Protein AF-A0A964PF13-F1 (afdb_monomer)

Solvent-accessible surface area (backbone atoms only — not comparable to full-atom values): 52131 Å² total; per-residue (Å²): 144,85,89,87,74,85,78,85,78,74,75,95,74,66,66,88,82,36,68,76,56,59,62,59,64,64,65,59,76,75,59,97,64,99,66,56,75,63,58,52,50,51,52,51,48,25,51,46,29,64,72,60,42,48,59,51,40,58,75,51,40,36,91,47,19,14,83,91,44,39,54,94,80,40,48,61,66,73,58,81,46,57,79,60,51,77,70,49,43,63,55,45,53,34,46,73,42,63,58,47,51,48,82,97,48,72,70,76,53,74,69,59,46,49,52,51,46,54,52,53,49,49,38,32,58,68,52,57,57,95,87,32,77,52,37,46,66,61,66,61,20,45,56,38,51,65,32,44,41,41,30,50,43,66,69,41,45,50,58,81,74,73,83,67,54,76,65,41,72,46,60,43,100,85,49,37,37,56,78,65,73,87,56,72,75,92,76,82,71,51,71,64,44,49,74,49,44,69,88,67,61,44,77,94,48,39,57,57,27,23,92,69,32,72,84,57,76,68,50,57,56,31,40,50,51,30,41,50,52,50,54,54,45,59,62,57,61,62,76,64,80,77,67,90,57,47,44,56,50,58,58,52,49,50,43,66,73,73,41,85,67,58,98,86,51,53,68,66,56,54,48,28,52,48,47,21,55,52,44,15,62,53,46,49,37,91,51,50,72,73,61,20,46,61,38,39,48,43,28,54,57,31,44,72,71,71,46,54,71,71,63,14,53,47,55,30,54,42,53,48,61,61,27,63,59,43,43,31,59,70,76,81,71,90,60,72,84,42,66,64,44,72,57,52,37,38,56,47,36,37,48,52,19,40,41,42,34,25,25,69,54,50,74,68,53,46,54,35,20,77,68,66,41,55,80,40,67,68,56,34,53,53,50,52,54,54,48,62,59,36,58,49,19,44,57,10,45,46,54,51,41,47,43,35,60,72,48,56,80,47,33,87,79,13,50,62,38,61,87,85,42,46,68,46,64,78,60,48,41,68,60,49,32,49,50,29,51,53,52,45,51,48,47,33,57,67,69,47,32,45,56,64,36,49,56,65,23,53,40,48,50,38,32,39,67,54,28,62,57,65,66,51,81,94,56,93,65,66,92,63,99,54,98,74,63,70,40,27,76,43,74,49,95,48,68,70,37,33,19,54,79,51,34,35,52,51,36,17,41,27,22,37,37,88,37,65,34,35,61,47,37,10,41,44,46,29,41,57,47,44,54,33,54,72,79,82,79,67,99,78,73,70,86,84,78,72,79,78,74,89,91,66,87,83,72,52,72,70,58,51,50,56,66,61,41,73,41,81,87,44,36,68,56,44,53,68,19,39,30,61,9,28,17,49,61,45,33,44,32,78,35,30,76,47,67,54,56,97,88,38,78,67,77,23,64,24,52,44,92,88,66,55,72,40,59,25,49,41,43,46,39,56,56,49,59,77,42,45,65,46,30,45,38,24,52,48,51,53,50,44,26,58,55,68,21,40,85,81,55,66,57,43,49,53,56,45,52,53,42,38,50,56,18,55,78,58,66,36,23,39,58,48,49,55,51,42,47,63,69,26,64,48,62,47,26,30,19,47,58,78,66,80,70,71,83,67,91,62,71,93,72,56,62,60,56,51,42,46,51,53,41,42,73,65,71,21,49,72,40,56,40,80,88,46,97,72,42,52,46,31,33,40,38,48,54,31,80,80,41,41,40,83,75,49,60,63,55,55,73,41,77,57,30,28,32,43,36,34,37,53,15,58,31,32,38,74,27,31,61,48,55,33,62,38,55,50,29,29,34,43,34,44,27,41,34,57,56,46,63,74,20,46,53,35,52,54,60,30,50,60,26,28,34,44,34,50,27,59,41,91,46,51,38,77,48,44,60,41,52,63,69,34,61,51,27,27,34,43,35,39,32,51,20,70,32,40,37,74,23,29,53,42,58,29,69,42,53,51,25,30,32,43,31,44,24,48,19,64,33,31,42,70,14,48,55,38,41,58,66,30,62,49,29,27,34,43,36,37,27,52,17,59,35,34,36,76,25,32,58,42,57,33,68,34,81,44,30,26,34,42,36,37,27,53,17,65,33,32,36,71,18,54,51,43,42,64,67,34,74,51,32,25,32,42,35,38,28,46,18,62,31,32,52,73,24,44,67,46,53,49,69,45,79,49,38,41,35,38,35,42,30,74,33,62,53,46,73,67,50,53,54,52,36,42,72,63,37,74,77,31,52,69,45,101

Sequence (974 aa):
MINFLPPFETPHAMIRTVAGFLSIFAAILTCKGHLSAQEKNDTALVTEYQRAIRPLQAKYCFSCHGATKPKGGIDLASLKGSEKPHAWKEVWERLRNRQMPPAGKPQPSAAEREQMLAWIELVFAAETLNGHADPGPLRPRRLNAREYTNTVRDLFVTGAKPSVRKTSFEPLKDGRISLYRMFPPPEQPTQFVTRFLPQDTSDGGFDTLAENLTIPPFFVEKHLRASKVLLDEMYTVNASRSSSFQWTLYAGLLRLEKGPAPKNKTQRQLVAEFLRDFASRAFRRPVTAEEAEKYAKLFDQAQAKKEDFESSIRLPLQAILVSPSFTILWSDQEQKKMLVRSLNDHELAARLSYFLWSTLPDQELVRFADKGQLRDEKVFDAQVRRMMADWRSRDGLLVGFLVQWLQLDRLDRAQPDADKYPAYFQNNLGDQMTQELLLFADAIMVEDRSILEIIDADWGFLSYPLAEHYGVKDFPGKKTGNDQPPWYRVKYADKRRGGVLTMGKVLIGTSQPLRTSPVHRGKWVLETILGTPPPPPPPEVDNVLKEEPDGKKKLTVPQLMARHRDNPSCVACHQLIDPLGLAFESFDPTGKWREKDQDQPIDTRGELIDGTKFNGVAELKAVLMTRKDEFTRSFVEKMLTYALGRKLDYYDVATVNRITQAVKDDGYKFSRVVIEVAWSYPFRNCRANEMAEKPENLQMGEDDTEVARIIEGYGGKVVRNDKAKDRPTIVVDISVKGITDAKLKPLVRLKHLNTLFLNGTGITDLGMKEIAKVQSLKTLNLNSTKITEIGLRELRALEGLEDLSFSGMKLADDGLREFVPLKNLKRLVLDGSELSDKGMREVGRLQNLHSLDIRETEVTDIGLRELAGLRNIEALYLDGSRITDEGLKTLAKLPTLKILHLAGTNVTDRGVKDLTGLKKLNTLDLYRTNVTDGALKELARMKSLQTLDLGETKTTKDGVLELRKTLPNCRITP

Secondary structure (DSSP, 8-state):
-----------TT-TTTSTTTHHHHHHHTT------HHHHHHHHHHHHIIIIIHHHHHHHTHHHHETTEEGGG--TTS--SSS-HHHHHHHHHHHHTT-SSPTTSPPPPHHHHHHHHHHHHHHHHH-EETTEE---B---EEPPHHHHHHHHHHHH-BPPPP---GGGGSBPTTSBB----SS----SSSHHHHHHSPPPP-TTS-TT-TTT----HHHHHHHHHHHHHHHHHHHHHHTT---S-B-HHHHHHHHHHHSPPPTT--HHHHHHHHHHHHHHHHHTSPPPHHHHHHHHHHHHHHHHTT--HHHHHHHHHHHHHTSHHHHEE---STTTT-SEEEPPHHHHHHHHHHHHHSSPPPHHHHHHHHTT-TTSHHHHHHHHHHHHHSTTHIIIIIIIIIHHHTTGGGGGGTPPPTTT-HHHHHTTHHHHHHHHHHHHHHHHHHTT-BTTHHHH-SEEEE-HHHHHHHT-SS------SSSS---EEEE-SSTTS-SGGGSHHHHHHTSBTTB--HHHHHHHIIIIISS-PPPPPPTT-----PPPPSSS-PPPHHHHHHHHTTSHHHHHHHHHHHHHHHTTTTB-TTS-B-SEETTEEPP-EEE-TT--EEEHHHHHHHHHHHTHHHHHHHHHHHHHHHHHTS---GGGHHHHHHHHHHHHHTTTBHHHHHHHHHTSHHHHEEEPPS-S-------TTSHHHHHHHHHHHTT-EEEE-TTSTT--EEEEE---TT--GGGGGGGGG-TT--EEE-TT----HHHHHHHTT-TT-SEEE-TT----HHHHGGGGG-TT--EEE--SS---GGGGGGGTT-TT--EEE-TT----HHHHHHHTT-TT-SEEE-TT----HHHHHHGGG-TT--EEE-TTS---HHHHHHHTT-TT--EEE-TTS---HHHHHHGGG-TT--EEE-TT-S-BHHHHHHHTT-TT-SEEE-TTSB--HHHHHHHHHH-TTSEEE-

Nearest PDB structures (foldseek):
  4mn8-assembly1_A  TM=5.384E-01  e=1.752E-07  Arabidopsis thaliana
  5gr8-assembly1_A  TM=5.213E-01  e=3.449E-07  Arabidopsis thaliana
  5gr9-assembly1_B  TM=6.218E-01  e=2.879E-05  Arabidopsis thaliana
  6s6q-assembly2_B  TM=5.125E-01  e=5.178E-07  Arabidopsis thaliana
  4z64-assembly2_A  TM=3.351E-01  e=8.507E-06  Arabidopsis thaliana

Structure (mmCIF, N/CA/C/O backbone):
data_AF-A0A964PF13-F1
#
_entry.id   AF-A0A964PF13-F1
#
loop_
_atom_site.group_PDB
_atom_site.id
_atom_site.type_symbol
_atom_site.label_atom_id
_atom_site.label_alt_id
_atom_site.label_comp_id
_atom_site.label_asym_id
_atom_site.label_entity_id
_atom_site.label_seq_id
_atom_site.pdbx_PDB_ins_code
_atom_site.Cartn_x
_atom_site.Cartn_y
_atom_site.Cartn_z
_atom_site.occupancy
_atom_site.B_iso_or_equiv
_atom_site.auth_seq_id
_atom_site.auth_comp_id
_atom_site.auth_asym_id
_atom_site.auth_atom_id
_atom_site.pdbx_PDB_model_num
ATOM 1 N N . MET A 1 1 ? -28.934 -39.692 5.222 1.00 28.14 1 MET A N 1
ATOM 2 C CA . MET A 1 1 ? -29.699 -38.427 5.288 1.00 28.14 1 MET A CA 1
ATOM 3 C C . MET A 1 1 ? -28.798 -37.320 5.852 1.00 28.14 1 MET A C 1
ATOM 5 O O . MET A 1 1 ? -28.984 -36.902 6.978 1.00 28.14 1 MET A O 1
ATOM 9 N N . ILE A 1 2 ? -27.782 -36.883 5.097 1.00 23.80 2 ILE A N 1
ATOM 10 C CA . ILE A 1 2 ? -27.040 -35.627 5.322 1.00 23.80 2 ILE A CA 1
ATOM 11 C C . ILE A 1 2 ? -26.644 -35.147 3.917 1.00 23.80 2 ILE A C 1
ATOM 13 O O . ILE A 1 2 ? -25.681 -35.638 3.341 1.00 23.80 2 ILE A O 1
ATOM 17 N N . ASN A 1 3 ? -27.471 -34.274 3.342 1.00 25.88 3 ASN A N 1
ATOM 18 C CA . ASN A 1 3 ? -27.243 -33.552 2.089 1.00 25.88 3 ASN A CA 1
ATOM 19 C C . ASN A 1 3 ? -27.101 -32.079 2.473 1.00 25.88 3 ASN A C 1
ATOM 21 O O . ASN A 1 3 ? -28.125 -31.470 2.740 1.00 25.88 3 ASN A O 1
ATOM 25 N N . PHE A 1 4 ? -25.885 -31.532 2.531 1.00 25.19 4 PHE A N 1
ATOM 26 C CA . PHE A 1 4 ? -25.619 -30.085 2.452 1.00 25.19 4 PHE A CA 1
ATOM 27 C C . PHE A 1 4 ? -24.135 -29.861 2.114 1.00 25.19 4 PHE A C 1
ATOM 29 O O . PHE A 1 4 ? -23.319 -29.487 2.948 1.00 25.19 4 PHE A O 1
ATOM 36 N N . LEU A 1 5 ? -23.794 -30.110 0.854 1.00 24.67 5 LEU A N 1
ATOM 37 C CA . LEU A 1 5 ? -22.730 -29.403 0.146 1.00 24.67 5 LEU A CA 1
ATOM 38 C C . LEU A 1 5 ? -23.426 -28.793 -1.076 1.00 24.67 5 LEU A C 1
ATOM 40 O O . LEU A 1 5 ? -24.026 -29.560 -1.833 1.00 24.67 5 LEU A O 1
ATOM 44 N N . PRO A 1 6 ? -23.437 -27.465 -1.281 1.00 22.08 6 PRO A N 1
ATOM 45 C CA . PRO A 1 6 ? -23.842 -26.953 -2.577 1.00 22.08 6 PRO A CA 1
ATOM 46 C C . PRO A 1 6 ? -22.807 -27.431 -3.609 1.00 22.08 6 PRO A C 1
ATOM 48 O O . PRO A 1 6 ? -21.609 -27.456 -3.305 1.00 22.08 6 PRO A O 1
ATOM 51 N N . PRO A 1 7 ? -23.246 -27.871 -4.797 1.00 28.28 7 PRO A N 1
ATOM 52 C CA . PRO A 1 7 ? -22.346 -28.371 -5.819 1.00 28.28 7 PRO A CA 1
ATOM 53 C C . PRO A 1 7 ? -21.431 -27.232 -6.267 1.00 28.28 7 PRO A C 1
ATOM 55 O O . PRO A 1 7 ? -21.885 -26.128 -6.566 1.00 28.28 7 PRO A O 1
ATOM 58 N N . PHE A 1 8 ? -20.131 -27.506 -6.337 1.00 28.94 8 PHE A N 1
ATOM 59 C CA . PHE A 1 8 ? -19.235 -26.739 -7.190 1.00 28.94 8 PHE A CA 1
ATOM 60 C C . PHE A 1 8 ? -19.679 -26.983 -8.638 1.00 28.94 8 PHE A C 1
ATOM 62 O O . PHE A 1 8 ? -19.207 -27.912 -9.290 1.00 28.94 8 PHE A O 1
ATOM 69 N N . GLU A 1 9 ? -20.641 -26.203 -9.130 1.00 26.62 9 GLU A N 1
ATOM 70 C CA . GLU A 1 9 ? -20.978 -26.190 -10.548 1.00 26.62 9 GLU A CA 1
ATOM 71 C C . GLU A 1 9 ? -19.812 -25.558 -11.309 1.00 26.62 9 GLU A C 1
ATOM 73 O O . GLU A 1 9 ? -19.572 -24.354 -11.269 1.00 26.62 9 GLU A O 1
ATOM 78 N N . THR A 1 10 ? -19.043 -26.408 -11.979 1.00 27.48 10 THR A N 1
ATOM 79 C CA . THR A 1 10 ? -18.067 -26.019 -12.992 1.00 27.48 10 THR A CA 1
ATOM 80 C C . THR A 1 10 ? -18.799 -25.491 -14.233 1.00 27.48 10 THR A C 1
ATOM 82 O O . THR A 1 10 ? -19.527 -26.270 -14.864 1.00 27.48 10 THR A O 1
ATOM 85 N N . PRO A 1 11 ? -18.580 -24.239 -14.677 1.00 28.41 11 PRO A N 1
ATOM 86 C CA . PRO A 1 11 ? -18.977 -23.834 -16.017 1.00 28.41 11 PRO A CA 1
ATOM 87 C C . PRO A 1 11 ? -18.146 -24.605 -17.050 1.00 28.41 11 PRO A C 1
ATOM 89 O O . PRO A 1 11 ? -16.927 -24.759 -16.932 1.00 28.41 11 PRO A O 1
ATOM 92 N N . HIS A 1 12 ? -18.836 -25.138 -18.051 1.00 31.69 12 HIS A N 1
ATOM 93 C CA . HIS A 1 12 ? -18.294 -25.956 -19.129 1.00 31.69 12 HIS A CA 1
ATOM 94 C C . HIS A 1 12 ? -17.328 -25.163 -20.029 1.00 31.69 12 HIS A C 1
ATOM 96 O O . HIS A 1 12 ? -17.724 -24.668 -21.076 1.00 31.69 12 HIS A O 1
ATOM 102 N N . ALA A 1 13 ? -16.050 -25.070 -19.657 1.00 26.56 13 ALA A N 1
ATOM 103 C CA . ALA A 1 13 ? -14.977 -24.676 -20.584 1.00 26.56 13 ALA A CA 1
ATOM 104 C C . ALA A 1 13 ? -13.575 -25.183 -20.192 1.00 26.56 13 ALA A C 1
ATOM 106 O O . ALA A 1 13 ? -12.595 -24.860 -20.856 1.00 26.56 13 ALA A O 1
ATOM 107 N N . MET A 1 14 ? -13.452 -26.038 -19.169 1.00 29.12 14 MET A N 1
ATOM 108 C CA . MET A 1 14 ? -12.168 -26.626 -18.756 1.00 29.12 14 MET A CA 1
ATOM 109 C C . MET A 1 14 ? -11.840 -27.949 -19.486 1.00 29.12 14 MET A C 1
ATOM 111 O O . MET A 1 14 ? -11.075 -28.761 -18.988 1.00 29.12 14 MET A O 1
ATOM 115 N N . ILE A 1 15 ? -12.423 -28.231 -20.658 1.00 28.56 15 ILE A N 1
ATOM 116 C CA . ILE A 1 15 ? -12.365 -29.587 -21.251 1.00 28.56 15 ILE A CA 1
ATOM 117 C C . ILE A 1 15 ? -11.112 -29.852 -22.109 1.00 28.56 15 ILE A C 1
ATOM 119 O O . ILE A 1 15 ? -10.777 -31.010 -22.342 1.00 28.56 15 ILE A O 1
ATOM 123 N N . ARG A 1 16 ? -10.329 -28.845 -22.525 1.00 27.83 16 ARG A N 1
ATOM 124 C CA . ARG A 1 16 ? -9.157 -29.107 -23.394 1.00 27.83 16 ARG A CA 1
ATOM 125 C C . ARG A 1 16 ? -7.818 -29.338 -22.688 1.00 27.83 16 ARG A C 1
ATOM 127 O O . ARG A 1 16 ? -6.946 -29.944 -23.299 1.00 27.83 16 ARG A O 1
ATOM 134 N N . THR A 1 17 ? -7.689 -29.004 -21.404 1.00 35.94 17 THR A N 1
ATOM 135 C CA . THR A 1 17 ? -6.463 -29.278 -20.618 1.00 35.94 17 THR A CA 1
ATOM 136 C C . THR A 1 17 ? -6.682 -30.334 -19.521 1.00 35.94 17 THR A C 1
ATOM 138 O O . THR A 1 17 ? -5.724 -30.871 -18.977 1.00 35.94 17 THR A O 1
ATOM 141 N N . VAL A 1 18 ? -7.941 -30.708 -19.244 1.00 35.66 18 VAL A N 1
ATOM 142 C CA . VAL A 1 18 ? -8.339 -31.652 -18.173 1.00 35.66 18 VAL A CA 1
ATOM 143 C C . VAL A 1 18 ? -8.569 -33.084 -18.681 1.00 35.66 18 VAL A C 1
ATOM 145 O O . VAL A 1 18 ? -8.707 -34.006 -17.882 1.00 35.66 18 VAL A O 1
ATOM 148 N N . ALA A 1 19 ? -8.526 -33.334 -19.995 1.00 28.89 19 ALA A N 1
ATOM 149 C CA . ALA A 1 19 ? -8.723 -34.683 -20.544 1.00 28.89 19 ALA A CA 1
ATOM 150 C C . ALA A 1 19 ? -7.689 -35.712 -20.024 1.00 28.89 19 ALA A C 1
ATOM 152 O O . ALA A 1 19 ? -8.003 -36.893 -19.905 1.00 28.89 19 ALA A O 1
ATOM 153 N N . GLY A 1 20 ? -6.486 -35.267 -19.637 1.00 33.03 20 GLY A N 1
ATOM 154 C CA . GLY A 1 20 ? -5.501 -36.104 -18.937 1.00 33.03 20 GLY A CA 1
ATOM 155 C C . GLY A 1 20 ? -5.734 -36.247 -17.424 1.00 33.03 20 GLY A C 1
ATOM 156 O O . GLY A 1 20 ? -5.275 -37.218 -16.828 1.00 33.03 20 GLY A O 1
ATOM 157 N N . PHE A 1 21 ? -6.462 -35.313 -16.805 1.00 41.69 21 PHE A N 1
ATOM 158 C CA . PHE A 1 21 ? -6.682 -35.229 -15.355 1.00 41.69 21 PHE A CA 1
ATOM 159 C C . PHE A 1 21 ? -7.930 -35.999 -14.877 1.00 41.69 21 PHE A C 1
ATOM 161 O O . PHE A 1 21 ? -7.920 -36.555 -13.780 1.00 41.69 21 PHE A O 1
ATOM 168 N N . LEU A 1 22 ? -8.977 -36.118 -15.704 1.00 34.62 22 LEU A N 1
ATOM 169 C CA . LEU A 1 22 ? -10.191 -36.893 -15.379 1.00 34.62 22 LEU A CA 1
ATOM 170 C C . LEU A 1 22 ? -9.946 -38.414 -15.301 1.00 34.62 22 LEU A C 1
ATOM 172 O O . LEU A 1 22 ? -10.597 -39.109 -14.521 1.00 34.62 22 LEU A O 1
ATOM 176 N N . SER A 1 23 ? -8.967 -38.932 -16.045 1.00 35.53 23 SER A N 1
ATOM 177 C CA . SER A 1 23 ? -8.662 -40.370 -16.105 1.00 35.53 23 SER A CA 1
ATOM 178 C C . SER A 1 23 ? -8.006 -40.914 -14.827 1.00 35.53 23 SER A C 1
ATOM 180 O O . SER A 1 23 ? -8.156 -42.092 -14.513 1.00 35.53 23 SER A O 1
ATOM 182 N N . ILE A 1 24 ? -7.317 -40.063 -14.056 1.00 41.97 24 ILE A N 1
ATOM 183 C CA . ILE A 1 24 ? -6.672 -40.447 -12.786 1.00 41.97 24 ILE A CA 1
ATOM 184 C C . ILE A 1 24 ? -7.699 -40.473 -11.641 1.00 41.97 24 ILE A C 1
ATOM 186 O O . ILE A 1 24 ? -7.653 -41.363 -10.792 1.00 41.97 24 ILE A O 1
ATOM 190 N N . PHE A 1 25 ? -8.687 -39.570 -11.659 1.00 38.72 25 PHE A N 1
ATOM 191 C CA . PHE A 1 25 ? -9.771 -39.545 -10.668 1.00 38.72 25 PHE A CA 1
ATOM 192 C C . PHE A 1 25 ? -10.680 -40.784 -10.745 1.00 38.72 25 PHE A C 1
ATOM 194 O O . PHE A 1 25 ? -11.129 -41.274 -9.709 1.00 38.72 25 PHE A O 1
ATOM 201 N N . ALA A 1 26 ? -10.905 -41.339 -11.941 1.00 37.75 26 ALA A N 1
ATOM 202 C CA . ALA A 1 26 ? -11.720 -42.544 -12.121 1.00 37.75 26 ALA A CA 1
ATOM 203 C C . ALA A 1 26 ? -11.035 -43.836 -11.621 1.00 37.75 26 ALA A C 1
ATOM 205 O O . ALA A 1 26 ? -11.718 -44.751 -11.166 1.00 37.75 26 ALA A O 1
ATOM 206 N N . ALA A 1 27 ? -9.698 -43.911 -11.649 1.00 34.81 27 ALA A N 1
ATOM 207 C CA . ALA A 1 27 ? -8.949 -45.125 -11.302 1.00 34.81 27 ALA A CA 1
ATOM 208 C C . ALA A 1 27 ? -8.768 -45.354 -9.784 1.00 34.81 27 ALA A C 1
ATOM 210 O O . ALA A 1 27 ? -8.501 -46.474 -9.356 1.00 34.81 27 ALA A O 1
ATOM 211 N N . ILE A 1 28 ? -8.928 -44.319 -8.948 1.00 41.41 28 ILE A N 1
ATOM 212 C CA . ILE A 1 28 ? -8.723 -44.410 -7.485 1.00 41.41 28 ILE A CA 1
ATOM 213 C C . ILE A 1 28 ? -10.019 -44.799 -6.741 1.00 41.41 28 ILE A C 1
ATOM 215 O O . ILE A 1 28 ? -9.977 -45.272 -5.603 1.00 41.41 28 ILE A O 1
ATOM 219 N N . LEU A 1 29 ? -11.184 -44.700 -7.394 1.00 37.06 29 LEU A N 1
ATOM 220 C CA . LEU A 1 29 ? -12.484 -45.097 -6.831 1.00 37.06 29 LEU A CA 1
ATOM 221 C C . LEU A 1 29 ? -12.657 -46.618 -6.638 1.00 37.06 29 LEU A C 1
ATOM 223 O O . LEU A 1 29 ? -13.618 -47.037 -5.997 1.00 37.06 29 LEU A O 1
ATOM 227 N N . THR A 1 30 ? -11.724 -47.446 -7.119 1.00 38.91 30 THR A N 1
ATOM 228 C CA . THR A 1 30 ? -11.764 -48.914 -6.979 1.00 38.91 30 THR A CA 1
ATOM 229 C C . THR A 1 30 ? -10.929 -49.477 -5.820 1.00 38.91 30 THR A C 1
ATOM 231 O O . THR A 1 30 ? -10.969 -50.683 -5.577 1.00 38.91 30 THR A O 1
ATOM 234 N N . CYS A 1 31 ? -10.208 -48.646 -5.054 1.00 36.97 31 CYS A N 1
ATOM 235 C CA . CYS A 1 31 ? -9.424 -49.109 -3.902 1.00 36.97 31 CYS A CA 1
ATOM 236 C C . CYS A 1 31 ? -10.247 -49.100 -2.599 1.00 36.97 31 CYS A C 1
ATOM 238 O O . CYS A 1 31 ? -10.676 -48.054 -2.115 1.00 36.97 31 CYS A O 1
ATOM 240 N N . LYS A 1 32 ? -10.435 -50.290 -2.008 1.00 41.50 32 LYS A N 1
ATOM 241 C CA . LYS A 1 32 ? -11.171 -50.574 -0.757 1.00 41.50 32 LYS A CA 1
ATOM 242 C C . LYS A 1 32 ? -10.456 -50.069 0.519 1.00 41.50 32 LYS A C 1
ATOM 244 O O . LYS A 1 32 ? -10.208 -50.849 1.433 1.00 41.50 32 LYS A O 1
ATOM 249 N N . GLY A 1 33 ? -10.120 -48.780 0.596 1.00 41.28 33 GLY A N 1
ATOM 250 C CA . GLY A 1 33 ? -9.534 -48.147 1.788 1.00 41.28 33 GLY A CA 1
ATOM 251 C C . GLY A 1 33 ? -10.291 -46.885 2.217 1.00 41.28 33 GLY A C 1
ATOM 252 O O . GLY A 1 33 ? -10.567 -46.012 1.391 1.00 41.28 33 GLY A O 1
ATOM 253 N N . HIS A 1 34 ? -10.630 -46.776 3.506 1.00 42.84 34 HIS A N 1
ATOM 254 C CA . HIS A 1 34 ? -11.201 -45.568 4.118 1.00 42.84 34 HIS A CA 1
ATOM 255 C C . HIS A 1 34 ? -10.121 -44.489 4.298 1.00 42.84 34 HIS A C 1
ATOM 257 O O . HIS A 1 34 ? -9.601 -44.304 5.390 1.00 42.84 34 HIS A O 1
ATOM 263 N N . LEU A 1 35 ? -9.782 -43.789 3.216 1.00 42.06 35 LEU A N 1
ATOM 264 C CA . LEU A 1 35 ? -9.040 -42.525 3.269 1.00 42.06 35 LEU A CA 1
ATOM 265 C C . LEU A 1 35 ? -10.027 -41.355 3.219 1.00 42.06 35 LEU A C 1
ATOM 267 O O . LEU A 1 35 ? -11.008 -41.399 2.462 1.00 42.06 35 LEU A O 1
ATOM 271 N N . SER A 1 36 ? -9.759 -40.311 3.999 1.00 62.69 36 SER A N 1
ATOM 272 C CA . SER A 1 36 ? -10.462 -39.030 3.924 1.00 62.69 36 SER A CA 1
ATOM 273 C C . SER A 1 36 ? -10.273 -38.377 2.545 1.00 62.69 36 SER A C 1
ATOM 275 O O . SER A 1 36 ? -9.354 -38.706 1.792 1.00 62.69 36 SER A O 1
ATOM 277 N N . ALA A 1 37 ? -11.159 -37.445 2.178 1.00 62.22 37 ALA A N 1
ATOM 278 C CA . ALA A 1 37 ? -11.056 -36.732 0.900 1.00 62.22 37 ALA A CA 1
ATOM 279 C C . ALA A 1 37 ? -9.729 -35.957 0.766 1.00 62.22 37 ALA A C 1
ATOM 281 O O . ALA A 1 37 ? -9.160 -35.907 -0.322 1.00 62.22 37 ALA A O 1
ATOM 282 N N . GLN A 1 38 ? -9.212 -35.429 1.880 1.00 63.22 38 GLN A N 1
ATOM 283 C CA . GLN A 1 38 ? -7.931 -34.726 1.936 1.00 63.22 38 GLN A CA 1
ATOM 284 C C . GLN A 1 38 ? -6.757 -35.665 1.627 1.00 63.22 38 GLN A C 1
ATOM 286 O O . GLN A 1 38 ? -5.962 -35.382 0.737 1.00 63.22 38 GLN A O 1
ATOM 291 N N . GLU A 1 39 ? -6.703 -36.835 2.270 1.00 67.44 39 GLU A N 1
ATOM 292 C CA . GLU A 1 39 ? -5.625 -37.814 2.055 1.00 67.44 39 GLU A CA 1
ATOM 293 C C . GLU A 1 39 ? -5.598 -38.349 0.614 1.00 67.44 39 GLU A C 1
ATOM 295 O O . GLU A 1 39 ? -4.530 -38.611 0.053 1.00 67.44 39 GLU A O 1
ATOM 300 N N . LYS A 1 40 ? -6.770 -38.482 -0.022 1.00 69.88 40 LYS A N 1
ATOM 301 C CA . LYS A 1 40 ? -6.868 -38.847 -1.444 1.00 69.88 40 LYS A CA 1
ATOM 302 C C . LYS A 1 40 ? -6.319 -37.746 -2.355 1.00 69.88 40 LYS A C 1
ATOM 304 O O . LYS A 1 40 ? -5.600 -38.062 -3.304 1.00 69.88 40 LYS A O 1
ATOM 309 N N . ASN A 1 41 ? -6.623 -36.481 -2.059 1.00 71.75 41 ASN A N 1
ATOM 310 C CA . ASN A 1 41 ? -6.120 -35.334 -2.818 1.00 71.75 41 ASN A CA 1
ATOM 311 C C . ASN A 1 41 ? -4.597 -35.198 -2.693 1.00 71.75 41 ASN A C 1
ATOM 313 O O . ASN A 1 41 ? -3.915 -35.067 -3.709 1.00 71.75 41 ASN A O 1
ATOM 317 N N . ASP A 1 42 ? -4.054 -35.320 -1.481 1.00 75.38 42 ASP A N 1
ATOM 318 C CA . ASP A 1 42 ? -2.608 -35.260 -1.245 1.00 75.38 42 ASP A CA 1
ATOM 319 C C . ASP A 1 42 ? -1.867 -36.383 -1.977 1.00 75.38 42 ASP A C 1
ATOM 321 O O . ASP A 1 42 ? -0.868 -36.144 -2.658 1.00 75.38 42 ASP A O 1
ATOM 325 N N . THR A 1 43 ? -2.407 -37.605 -1.941 1.00 81.19 43 THR A N 1
ATOM 326 C CA . THR A 1 43 ? -1.829 -38.749 -2.665 1.00 81.19 43 THR A CA 1
ATOM 327 C C . THR A 1 43 ? -1.798 -38.512 -4.181 1.00 81.19 43 THR A C 1
ATOM 329 O O . THR A 1 43 ? -0.802 -38.823 -4.845 1.00 81.19 43 THR A O 1
ATOM 332 N N . ALA A 1 44 ? -2.861 -37.930 -4.748 1.00 83.56 44 ALA A N 1
ATOM 333 C CA . ALA A 1 44 ? -2.924 -37.600 -6.171 1.00 83.56 44 ALA A CA 1
ATOM 334 C C . ALA A 1 44 ? -1.916 -36.500 -6.554 1.00 83.56 44 ALA A C 1
ATOM 336 O O . ALA A 1 44 ? -1.205 -36.642 -7.551 1.00 83.56 44 ALA A O 1
ATOM 337 N N . LEU A 1 45 ? -1.794 -35.445 -5.739 1.00 87.38 45 LEU A N 1
ATOM 338 C CA . LEU A 1 45 ? -0.838 -34.354 -5.960 1.00 87.38 45 LEU A CA 1
ATOM 339 C C . LEU A 1 45 ? 0.613 -34.835 -5.912 1.00 87.38 45 LEU A C 1
ATOM 341 O O . LEU A 1 45 ? 1.412 -34.442 -6.765 1.00 87.38 45 LEU A O 1
ATOM 345 N N . VAL A 1 46 ? 0.950 -35.702 -4.954 1.00 88.25 46 VAL A N 1
ATOM 346 C CA . VAL A 1 46 ? 2.280 -36.319 -4.844 1.00 88.25 46 VAL A CA 1
ATOM 347 C C . VAL A 1 46 ? 2.565 -37.213 -6.051 1.00 88.25 46 VAL A C 1
ATOM 349 O O . VAL A 1 46 ? 3.655 -37.151 -6.620 1.00 88.25 46 VAL A O 1
ATOM 352 N N . THR A 1 47 ? 1.591 -38.016 -6.487 1.00 88.56 47 THR A N 1
ATOM 353 C CA . THR A 1 47 ? 1.748 -38.886 -7.664 1.00 88.56 47 THR A CA 1
ATOM 354 C C . THR A 1 47 ? 2.024 -38.065 -8.922 1.00 88.56 47 THR A C 1
ATOM 356 O O . THR A 1 47 ? 2.969 -38.350 -9.662 1.00 88.56 47 THR A O 1
ATOM 359 N N . GLU A 1 48 ? 1.249 -37.000 -9.139 1.00 87.88 48 GLU A N 1
ATOM 360 C CA . GLU A 1 48 ? 1.439 -36.110 -10.283 1.00 87.88 48 GLU A CA 1
ATOM 361 C C . GLU A 1 48 ? 2.772 -35.362 -10.217 1.00 87.88 48 GLU A C 1
ATOM 363 O O . GLU A 1 48 ? 3.467 -35.236 -11.227 1.00 87.88 48 GLU A O 1
ATOM 368 N N . TYR A 1 49 ? 3.180 -34.937 -9.020 1.00 91.62 49 TYR A N 1
ATOM 369 C CA . TYR A 1 49 ? 4.480 -34.316 -8.807 1.00 91.62 49 TYR A CA 1
ATOM 370 C C . TYR A 1 49 ? 5.620 -35.217 -9.284 1.00 91.62 49 TYR A C 1
ATOM 372 O O . TYR A 1 49 ? 6.454 -34.783 -10.080 1.00 91.62 49 TYR A O 1
ATOM 380 N N . GLN A 1 50 ? 5.641 -36.479 -8.843 1.00 91.06 50 GLN A N 1
ATOM 381 C CA . GLN A 1 50 ? 6.694 -37.428 -9.216 1.00 91.06 50 GLN A CA 1
ATOM 382 C C . GLN A 1 50 ? 6.690 -37.724 -10.721 1.00 91.06 50 GLN A C 1
ATOM 384 O O . GLN A 1 50 ? 7.754 -37.806 -11.333 1.00 91.06 50 GLN A O 1
ATOM 389 N N . ARG A 1 51 ? 5.501 -37.860 -11.318 1.00 93.12 51 ARG A N 1
ATOM 390 C CA . ARG A 1 51 ? 5.324 -38.225 -12.728 1.00 93.12 51 ARG A CA 1
ATOM 391 C C . ARG A 1 51 ? 5.678 -37.092 -13.690 1.00 93.12 51 ARG A C 1
ATOM 393 O O . ARG A 1 51 ? 6.325 -37.342 -14.702 1.00 93.12 51 ARG A O 1
ATOM 400 N N . ALA A 1 52 ? 5.223 -35.874 -13.403 1.00 90.12 52 ALA A N 1
ATOM 401 C CA . ALA A 1 52 ? 5.184 -34.789 -14.381 1.00 90.12 52 ALA A CA 1
ATOM 402 C C . ALA A 1 52 ? 6.045 -33.578 -14.002 1.00 90.12 52 ALA A C 1
ATOM 404 O O . ALA A 1 52 ? 6.680 -32.983 -14.869 1.00 90.12 52 ALA A O 1
ATOM 405 N N . ILE A 1 53 ? 6.116 -33.219 -12.718 1.00 93.31 53 ILE A N 1
ATOM 406 C CA . ILE A 1 53 ? 6.765 -31.970 -12.285 1.00 93.31 53 ILE A CA 1
ATOM 407 C C . ILE A 1 53 ? 8.233 -32.184 -11.928 1.00 93.31 53 ILE A C 1
ATOM 409 O O . ILE A 1 53 ? 9.101 -31.407 -12.332 1.00 93.31 53 ILE A O 1
ATOM 413 N N . ARG A 1 54 ? 8.545 -33.268 -11.218 1.00 92.06 54 ARG A N 1
ATOM 414 C CA . ARG A 1 54 ? 9.910 -33.606 -10.812 1.00 92.06 54 ARG A CA 1
ATOM 415 C C . ARG A 1 54 ? 10.873 -33.758 -12.002 1.00 92.06 54 ARG A C 1
ATOM 417 O O . ARG A 1 54 ? 11.988 -33.245 -11.894 1.00 92.06 54 ARG A O 1
ATOM 424 N N . PRO A 1 55 ? 10.491 -34.361 -13.150 1.00 94.38 55 PRO A N 1
ATOM 425 C CA . PRO A 1 55 ? 11.347 -34.382 -14.338 1.00 94.38 55 PRO A CA 1
ATOM 426 C C . PRO A 1 55 ? 11.663 -32.982 -14.885 1.00 94.38 55 PRO A C 1
ATOM 428 O O . PRO A 1 55 ? 12.803 -32.712 -15.267 1.00 94.38 55 PRO A O 1
ATOM 431 N N . LEU A 1 56 ? 10.690 -32.062 -14.873 1.00 94.31 56 LEU A N 1
ATOM 432 C CA . LEU A 1 56 ? 10.901 -30.675 -15.301 1.00 94.31 56 LEU A CA 1
ATOM 433 C C . LEU A 1 56 ? 11.855 -29.941 -14.349 1.00 94.31 56 LEU A C 1
ATOM 435 O O . LEU A 1 56 ? 12.765 -29.246 -14.800 1.00 94.31 56 LEU A O 1
ATOM 439 N N . GLN A 1 57 ? 11.727 -30.151 -13.037 1.00 92.00 57 GLN A N 1
ATOM 440 C CA . GLN A 1 57 ? 12.664 -29.595 -12.055 1.00 92.00 57 GLN A CA 1
ATOM 441 C C . GLN A 1 57 ? 14.075 -30.173 -12.200 1.00 92.00 57 GLN A C 1
ATOM 443 O O . GLN A 1 57 ? 15.054 -29.435 -12.077 1.00 92.00 57 GLN A O 1
ATOM 448 N N . ALA A 1 58 ? 14.200 -31.461 -12.521 1.00 91.94 58 ALA A N 1
ATOM 449 C CA . ALA A 1 58 ? 15.492 -32.067 -12.825 1.00 91.94 58 ALA A CA 1
ATOM 450 C C . ALA A 1 58 ? 16.154 -31.423 -14.048 1.00 91.94 58 ALA A C 1
ATOM 452 O O . ALA A 1 58 ? 17.350 -31.137 -14.019 1.00 91.94 58 ALA A O 1
ATOM 453 N N . LYS A 1 59 ? 15.363 -31.128 -15.085 1.00 93.81 59 LYS A N 1
ATOM 454 C CA . LYS A 1 59 ? 15.824 -30.490 -16.322 1.00 93.81 59 LYS A CA 1
ATOM 455 C C . LYS A 1 59 ? 16.217 -29.021 -16.132 1.00 93.81 59 LYS A C 1
ATOM 457 O O . LYS A 1 59 ? 17.230 -28.592 -16.680 1.00 93.81 59 LYS A O 1
ATOM 462 N N . TYR A 1 60 ? 15.434 -28.253 -15.372 1.00 93.50 60 TYR A N 1
ATOM 463 C CA . TYR A 1 60 ? 15.543 -26.788 -15.343 1.00 93.50 60 TYR A CA 1
ATOM 464 C C . TYR A 1 60 ? 16.062 -26.198 -14.020 1.00 93.50 60 TYR A C 1
ATOM 466 O O . TYR A 1 60 ? 16.565 -25.075 -14.014 1.00 93.50 60 TYR A O 1
ATOM 474 N N . CYS A 1 61 ? 15.964 -26.919 -12.897 1.00 91.00 61 CYS A N 1
ATOM 475 C CA . CYS A 1 61 ? 16.176 -26.355 -11.556 1.00 91.00 61 CYS A CA 1
ATOM 476 C C . CYS A 1 61 ? 17.318 -27.023 -10.767 1.00 91.00 61 CYS A C 1
ATOM 478 O O . CYS A 1 61 ? 18.119 -26.327 -10.137 1.00 91.00 61 CYS A O 1
ATOM 480 N N . PHE A 1 62 ? 17.432 -28.356 -10.785 1.00 91.12 62 PHE A N 1
ATOM 481 C CA . PHE A 1 62 ? 18.310 -29.101 -9.862 1.00 91.12 62 PHE A CA 1
ATOM 482 C C . PHE A 1 62 ? 19.808 -28.838 -10.043 1.00 91.12 62 PHE A C 1
ATOM 484 O O . PHE A 1 62 ? 20.562 -28.975 -9.082 1.00 91.12 62 PHE A O 1
ATOM 491 N N . SER A 1 63 ? 20.254 -28.361 -11.209 1.00 87.62 63 SER A N 1
ATOM 492 C CA . SER A 1 63 ? 21.656 -27.953 -11.392 1.00 87.62 63 SER A CA 1
ATOM 493 C C . SER A 1 63 ? 22.083 -26.810 -10.454 1.00 87.62 63 SER A C 1
ATOM 495 O O . SER A 1 63 ? 23.276 -26.633 -10.204 1.00 87.62 63 SER A O 1
ATOM 497 N N . CYS A 1 64 ? 21.120 -26.012 -9.974 1.00 86.94 64 CYS A N 1
ATOM 498 C CA . CYS A 1 64 ? 21.332 -24.848 -9.107 1.00 86.94 64 CYS A CA 1
ATOM 499 C C . CYS A 1 64 ? 20.565 -24.907 -7.776 1.00 86.94 64 CYS A C 1
ATOM 501 O O . CYS A 1 64 ? 20.880 -24.116 -6.895 1.00 86.94 64 CYS A O 1
ATOM 503 N N . HIS A 1 65 ? 19.560 -25.778 -7.648 1.00 88.44 65 HIS A N 1
ATOM 504 C CA . HIS A 1 65 ? 18.691 -25.908 -6.469 1.00 88.44 65 HIS A CA 1
ATOM 505 C C . HIS A 1 65 ? 18.524 -27.371 -6.022 1.00 88.44 65 HIS A C 1
ATOM 507 O O . HIS A 1 65 ? 17.477 -27.749 -5.504 1.00 88.44 65 HIS A O 1
ATOM 513 N N . GLY A 1 66 ? 19.514 -28.223 -6.295 1.00 83.25 66 GLY A N 1
ATOM 514 C CA . GLY A 1 66 ? 19.558 -29.600 -5.798 1.00 83.25 66 GLY A CA 1
ATOM 515 C C . GLY A 1 66 ? 20.367 -29.731 -4.504 1.00 83.25 66 GLY A C 1
ATOM 516 O O . GLY A 1 66 ? 21.095 -28.810 -4.126 1.00 83.25 66 GLY A O 1
ATOM 517 N N . ALA A 1 67 ? 20.315 -30.917 -3.891 1.00 76.44 67 ALA A N 1
ATOM 518 C CA . ALA A 1 67 ? 20.918 -31.223 -2.588 1.00 76.44 67 ALA A CA 1
ATOM 519 C C . ALA A 1 67 ? 22.403 -30.834 -2.449 1.00 76.44 67 ALA A C 1
ATOM 521 O O . ALA A 1 67 ? 22.855 -30.441 -1.379 1.00 76.44 67 ALA A O 1
ATOM 522 N N . THR A 1 68 ? 23.180 -30.906 -3.533 1.00 72.00 68 THR A N 1
ATOM 523 C CA . THR A 1 68 ? 24.624 -30.616 -3.511 1.00 72.00 68 THR A CA 1
ATOM 524 C C . THR A 1 68 ? 24.968 -29.134 -3.676 1.00 72.00 68 THR A C 1
ATOM 526 O O . THR A 1 68 ? 26.094 -28.737 -3.389 1.00 72.00 68 THR A O 1
ATOM 529 N N . LYS A 1 69 ? 24.052 -28.312 -4.208 1.00 70.50 69 LYS A N 1
ATOM 530 C CA . LYS A 1 69 ? 24.274 -26.881 -4.482 1.00 70.50 69 LYS A CA 1
ATOM 531 C C . LYS A 1 69 ? 22.961 -26.098 -4.329 1.00 70.50 69 LYS A C 1
ATOM 533 O O . LYS A 1 69 ? 22.430 -25.668 -5.347 1.00 70.50 69 LYS A O 1
ATOM 538 N N . PRO A 1 70 ? 22.439 -25.879 -3.110 1.00 75.62 70 PRO A N 1
ATOM 539 C CA . PRO A 1 70 ? 21.195 -25.140 -2.894 1.00 75.62 70 PRO A CA 1
ATOM 540 C C . PRO A 1 70 ? 21.434 -23.624 -2.989 1.00 75.62 70 PRO A C 1
ATOM 542 O O . PRO A 1 70 ? 21.538 -22.921 -1.978 1.00 75.62 70 PRO A O 1
ATOM 545 N N . LYS A 1 71 ? 21.565 -23.083 -4.209 1.00 70.88 71 LYS A N 1
ATOM 546 C CA . LYS A 1 71 ? 21.691 -21.626 -4.383 1.00 70.88 71 LYS A CA 1
ATOM 547 C C . LYS A 1 71 ? 20.454 -20.931 -3.814 1.00 70.88 71 LYS A C 1
ATOM 549 O O . LYS A 1 71 ? 19.333 -21.411 -3.955 1.00 70.88 71 LYS A O 1
ATOM 554 N N . GLY A 1 72 ? 20.667 -19.799 -3.146 1.00 63.84 72 GLY A N 1
ATOM 555 C CA . GLY A 1 72 ? 19.589 -19.075 -2.466 1.00 63.84 72 GLY A CA 1
ATOM 556 C C . GLY A 1 72 ? 19.005 -19.803 -1.248 1.00 63.84 72 GLY A C 1
ATOM 557 O O . GLY A 1 72 ? 17.964 -19.386 -0.763 1.00 63.84 72 GLY A O 1
ATOM 558 N N . GLY A 1 73 ? 19.645 -20.874 -0.755 1.00 69.06 73 GLY A N 1
ATOM 559 C CA . GLY A 1 73 ? 19.194 -21.609 0.432 1.00 69.06 73 GLY A CA 1
ATOM 560 C C . GLY A 1 73 ? 17.973 -22.505 0.205 1.00 69.06 73 GLY A C 1
ATOM 561 O O . GLY A 1 73 ? 17.371 -22.950 1.176 1.00 69.06 73 GLY A O 1
ATOM 562 N N . ILE A 1 74 ? 17.605 -22.771 -1.054 1.00 75.69 74 ILE A N 1
ATOM 563 C CA . ILE A 1 74 ? 16.464 -23.619 -1.423 1.00 75.69 74 ILE A CA 1
ATOM 564 C C . ILE A 1 74 ? 16.979 -24.926 -2.032 1.00 75.69 74 ILE A C 1
ATOM 566 O O . ILE A 1 74 ? 17.661 -24.903 -3.061 1.00 75.69 74 ILE A O 1
ATOM 570 N N . ASP A 1 75 ? 16.616 -26.053 -1.414 1.00 84.19 75 ASP A N 1
ATOM 571 C CA . ASP A 1 75 ? 16.821 -27.404 -1.946 1.00 84.19 75 ASP A CA 1
ATOM 572 C C . ASP A 1 75 ? 15.490 -27.990 -2.436 1.00 84.19 75 ASP A C 1
ATOM 574 O O . ASP A 1 75 ? 14.721 -28.577 -1.670 1.00 84.19 75 ASP A O 1
ATOM 578 N N . LEU A 1 76 ? 15.227 -27.844 -3.734 1.00 84.88 76 LEU A N 1
ATOM 579 C CA . LEU A 1 76 ? 14.030 -28.388 -4.377 1.00 84.88 76 LEU A CA 1
ATOM 580 C C . LEU A 1 76 ? 14.078 -29.913 -4.502 1.00 84.88 76 LEU A C 1
ATOM 582 O O . LEU A 1 76 ? 13.030 -30.531 -4.645 1.00 84.88 76 LEU A O 1
ATOM 586 N N . ALA A 1 77 ? 15.261 -30.533 -4.436 1.00 82.62 77 ALA A N 1
ATOM 587 C CA . ALA A 1 77 ? 15.377 -31.988 -4.490 1.00 82.62 77 ALA A CA 1
ATOM 588 C C . ALA A 1 77 ? 14.908 -32.657 -3.185 1.00 82.62 77 ALA A C 1
ATOM 590 O O . ALA A 1 77 ? 14.539 -33.835 -3.206 1.00 82.62 77 ALA A O 1
ATOM 591 N N . SER A 1 78 ? 14.900 -31.912 -2.071 1.00 82.00 78 SER A N 1
ATOM 592 C CA . SER A 1 78 ? 14.372 -32.367 -0.778 1.00 82.00 78 SER A CA 1
ATOM 593 C C . SER A 1 78 ? 12.841 -32.387 -0.708 1.00 82.00 78 SER A C 1
ATOM 595 O O . SER A 1 78 ? 12.276 -33.123 0.105 1.00 82.00 78 SER A O 1
ATOM 597 N N . LEU A 1 79 ? 12.161 -31.613 -1.563 1.00 79.75 79 LEU A N 1
ATOM 598 C CA . LEU A 1 79 ? 10.703 -31.556 -1.606 1.00 79.75 79 LEU A CA 1
ATOM 599 C C . LEU A 1 79 ? 10.159 -32.839 -2.245 1.00 79.75 79 LEU A C 1
ATOM 601 O O . LEU A 1 79 ? 10.569 -33.242 -3.334 1.00 79.75 79 LEU A O 1
ATOM 605 N N . LYS A 1 80 ? 9.241 -33.514 -1.546 1.00 74.00 80 LYS A N 1
ATOM 606 C CA . LYS A 1 80 ? 8.691 -34.810 -1.981 1.00 74.00 80 LYS A CA 1
ATOM 607 C C . LYS A 1 80 ? 7.299 -34.720 -2.613 1.00 74.00 80 LYS A C 1
ATOM 609 O O . LYS A 1 80 ? 6.848 -35.716 -3.177 1.00 74.00 80 LYS A O 1
ATOM 614 N N . GLY A 1 81 ? 6.649 -33.554 -2.570 1.00 77.31 81 GLY A N 1
ATOM 615 C CA . GLY A 1 81 ? 5.312 -33.344 -3.128 1.00 77.31 81 GLY A CA 1
ATOM 616 C C . GLY A 1 81 ? 4.613 -32.106 -2.563 1.00 77.31 81 GLY A C 1
ATOM 617 O O . GLY A 1 81 ? 5.236 -31.051 -2.450 1.00 77.31 81 GLY A O 1
ATOM 618 N N . SER A 1 82 ? 3.327 -32.235 -2.219 1.00 73.56 82 SER A N 1
ATOM 619 C CA . SER A 1 82 ? 2.454 -31.142 -1.747 1.00 73.56 82 SER A CA 1
ATOM 620 C C . SER A 1 82 ? 2.744 -30.655 -0.321 1.00 73.56 82 SER A C 1
ATOM 622 O O . SER A 1 82 ? 2.193 -29.643 0.106 1.00 73.56 82 SER A O 1
ATOM 624 N N . GLU A 1 83 ? 3.621 -31.337 0.418 1.00 65.19 83 GLU A N 1
ATOM 625 C CA . GLU A 1 83 ? 3.978 -30.975 1.789 1.00 65.19 83 GLU A CA 1
ATOM 626 C C . GLU A 1 83 ? 4.563 -29.549 1.844 1.00 65.19 83 GLU A C 1
ATOM 628 O O . GLU A 1 83 ? 5.527 -29.239 1.143 1.00 65.19 83 GLU A O 1
ATOM 633 N N . LYS A 1 84 ? 4.006 -28.695 2.717 1.00 71.38 84 LYS A N 1
ATOM 634 C CA . LYS A 1 84 ? 4.399 -27.286 2.952 1.00 71.38 84 LYS A CA 1
ATOM 635 C C . LYS A 1 84 ? 4.058 -26.323 1.792 1.00 71.38 84 LYS A C 1
ATOM 637 O O . LYS A 1 84 ? 4.969 -25.798 1.149 1.00 71.38 84 LYS A O 1
ATOM 642 N N . PRO A 1 85 ? 2.775 -25.961 1.593 1.00 74.31 85 PRO A N 1
ATOM 643 C CA . PRO A 1 85 ? 2.348 -24.994 0.571 1.00 74.31 85 PRO A CA 1
ATOM 644 C C . PRO A 1 85 ? 3.123 -23.666 0.596 1.00 74.31 85 PRO A C 1
ATOM 646 O O . PRO A 1 85 ? 3.527 -23.151 -0.443 1.00 74.31 85 PRO A O 1
ATOM 649 N N . HIS A 1 86 ? 3.439 -23.144 1.784 1.00 75.81 86 HIS A N 1
ATOM 650 C CA . HIS A 1 86 ? 4.231 -21.917 1.929 1.00 75.81 86 HIS A CA 1
ATOM 651 C C . HIS A 1 86 ? 5.632 -22.006 1.292 1.00 75.81 86 HIS A C 1
ATOM 653 O O . HIS A 1 86 ? 6.150 -20.992 0.828 1.00 75.81 86 HIS A O 1
ATOM 659 N N . ALA A 1 87 ? 6.246 -23.194 1.236 1.00 79.50 87 ALA A N 1
ATOM 660 C CA . ALA A 1 87 ? 7.557 -23.392 0.617 1.00 79.50 87 ALA A CA 1
ATOM 661 C C . ALA A 1 87 ? 7.493 -23.287 -0.917 1.00 79.50 87 ALA A C 1
ATOM 663 O O . ALA A 1 87 ? 8.456 -22.862 -1.555 1.00 79.50 87 ALA A O 1
ATOM 664 N N . TRP A 1 88 ? 6.343 -23.619 -1.509 1.00 87.94 88 TRP A N 1
ATOM 665 C CA . TRP A 1 88 ? 6.112 -23.533 -2.949 1.00 87.94 88 TRP A CA 1
ATOM 666 C C . TRP A 1 88 ? 5.795 -22.114 -3.435 1.00 87.94 88 TRP A C 1
ATOM 668 O O . TRP A 1 88 ? 5.934 -21.846 -4.629 1.00 87.94 88 TRP A O 1
ATOM 678 N N . LYS A 1 89 ? 5.436 -21.191 -2.533 1.00 88.44 89 LYS A N 1
ATOM 679 C CA . LYS A 1 89 ? 5.132 -19.790 -2.866 1.00 88.44 89 LYS A CA 1
ATOM 680 C C . LYS A 1 89 ? 6.279 -19.101 -3.603 1.00 88.44 89 LYS A C 1
ATOM 682 O O . LYS A 1 89 ? 6.072 -18.591 -4.698 1.00 88.44 89 LYS A O 1
ATOM 687 N N . GLU A 1 90 ? 7.488 -19.138 -3.047 1.00 86.75 90 GLU A N 1
ATOM 688 C CA . GLU A 1 90 ? 8.656 -18.492 -3.665 1.00 86.75 90 GLU A CA 1
ATOM 689 C C . GLU A 1 90 ? 8.950 -19.097 -5.049 1.00 86.75 90 GLU A C 1
ATOM 691 O O . GLU A 1 90 ? 9.231 -18.379 -6.006 1.00 86.75 90 GLU A O 1
ATOM 696 N N . VAL A 1 91 ? 8.826 -20.422 -5.195 1.00 90.25 91 VAL A N 1
ATOM 697 C CA . VAL A 1 91 ? 9.029 -21.113 -6.480 1.00 90.25 91 VAL A CA 1
ATOM 698 C C . VAL A 1 91 ? 8.000 -20.653 -7.512 1.00 90.25 91 VAL A C 1
ATOM 700 O O . VAL A 1 91 ? 8.366 -20.323 -8.642 1.00 90.25 91 VAL A O 1
ATOM 703 N N . TRP A 1 92 ? 6.728 -20.597 -7.117 1.00 93.06 92 TRP A N 1
ATOM 704 C CA . TRP A 1 92 ? 5.633 -20.123 -7.958 1.00 93.06 92 TRP A CA 1
ATOM 705 C C . TRP A 1 92 ? 5.843 -18.673 -8.398 1.00 93.06 92 TRP A C 1
ATOM 707 O O . TRP A 1 92 ? 5.760 -18.389 -9.591 1.00 93.06 92 TRP A O 1
ATOM 717 N N . GLU A 1 93 ? 6.211 -17.773 -7.482 1.00 91.44 93 GLU A N 1
ATOM 718 C CA . GLU A 1 93 ? 6.476 -16.363 -7.796 1.00 91.44 93 GLU A CA 1
ATOM 719 C C . GLU A 1 93 ? 7.637 -16.209 -8.789 1.00 91.44 93 GLU A C 1
ATOM 721 O O . GLU A 1 93 ? 7.510 -15.505 -9.793 1.00 91.44 93 GLU A O 1
ATOM 726 N N . ARG A 1 94 ? 8.763 -16.905 -8.574 1.00 90.25 94 ARG A N 1
ATOM 727 C CA . ARG A 1 94 ? 9.931 -16.815 -9.470 1.00 90.25 94 ARG A CA 1
ATOM 728 C C . ARG A 1 94 ? 9.660 -17.397 -10.857 1.00 90.25 94 ARG A C 1
ATOM 730 O O . ARG A 1 94 ? 10.124 -16.822 -11.847 1.00 90.25 94 ARG A O 1
ATOM 737 N N . LEU A 1 95 ? 8.917 -18.505 -10.940 1.00 91.94 95 LEU A N 1
ATOM 738 C CA . LEU A 1 95 ? 8.509 -19.114 -12.210 1.00 91.94 95 LEU A CA 1
ATOM 739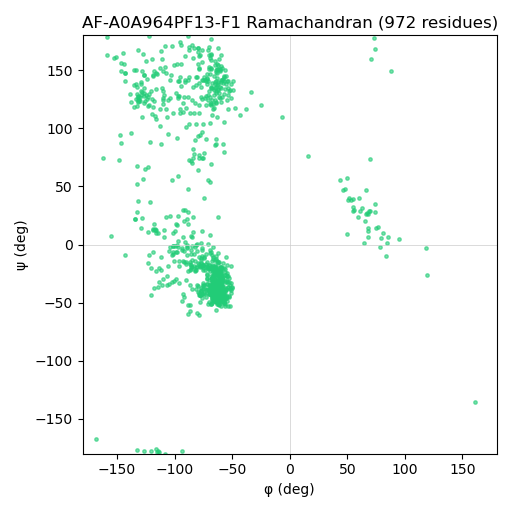 C C . LEU A 1 95 ? 7.524 -18.217 -12.963 1.00 91.94 95 LEU A C 1
ATOM 741 O O . LEU A 1 95 ? 7.725 -17.948 -14.149 1.00 91.94 95 LEU A O 1
ATOM 745 N N . ARG A 1 96 ? 6.494 -17.713 -12.272 1.00 91.94 96 ARG A N 1
ATOM 746 C CA . ARG A 1 96 ? 5.484 -16.814 -12.841 1.00 91.94 96 ARG A CA 1
ATOM 747 C C . ARG A 1 96 ? 6.123 -15.532 -13.368 1.00 91.94 96 ARG A C 1
ATOM 749 O O . ARG A 1 96 ? 5.831 -15.117 -14.486 1.00 91.94 96 ARG A O 1
ATOM 756 N N . ASN A 1 97 ? 7.056 -14.957 -12.612 1.00 90.38 97 ASN A N 1
ATOM 757 C CA . ASN A 1 97 ? 7.745 -13.723 -12.986 1.00 90.38 97 ASN A CA 1
ATOM 758 C C . ASN A 1 97 ? 8.834 -13.927 -14.051 1.00 90.38 97 ASN A C 1
ATOM 760 O O . ASN A 1 97 ? 9.510 -12.967 -14.414 1.00 90.38 97 ASN A O 1
ATOM 764 N N . ARG A 1 98 ? 9.029 -15.163 -14.542 1.00 88.06 98 ARG A N 1
ATOM 765 C CA . ARG A 1 98 ? 10.068 -15.531 -15.523 1.00 88.06 98 ARG A CA 1
ATOM 766 C C . ARG A 1 98 ? 11.484 -15.157 -15.065 1.00 88.06 98 ARG A C 1
ATOM 768 O O . ARG A 1 98 ? 12.357 -14.879 -15.878 1.00 88.06 98 ARG A O 1
ATOM 775 N N . GLN A 1 99 ? 11.700 -15.152 -13.751 1.00 85.94 99 GLN A N 1
ATOM 776 C CA . GLN A 1 99 ? 12.995 -14.858 -13.133 1.00 85.94 99 GLN A CA 1
ATOM 777 C C . GLN A 1 99 ? 13.846 -16.122 -12.983 1.00 85.94 99 GLN A C 1
ATOM 779 O O . GLN A 1 99 ? 15.069 -16.037 -12.877 1.00 85.94 99 GLN A O 1
ATOM 784 N N . MET A 1 100 ? 13.194 -17.290 -12.958 1.00 87.38 100 MET A N 1
ATOM 785 C CA . MET A 1 100 ? 13.841 -18.594 -12.897 1.00 87.38 100 MET A CA 1
ATOM 786 C C . MET A 1 100 ? 13.303 -19.526 -13.995 1.00 87.38 100 MET A C 1
ATOM 788 O O . MET A 1 100 ? 12.086 -19.581 -14.196 1.00 87.38 100 MET A O 1
ATOM 792 N N . PRO A 1 101 ? 14.175 -20.299 -14.667 1.00 89.31 101 PRO A N 1
ATOM 793 C CA . PRO A 1 101 ? 15.643 -20.234 -14.605 1.00 89.31 101 PRO A CA 1
ATOM 794 C C . PRO A 1 101 ? 16.195 -18.877 -15.091 1.00 89.31 101 PRO A C 1
ATOM 796 O O . PRO A 1 101 ? 15.529 -18.208 -15.880 1.00 89.31 101 PRO A O 1
ATOM 799 N N . PRO A 1 102 ? 17.389 -18.441 -14.647 1.00 80.69 102 PRO A N 1
ATOM 800 C CA . PRO A 1 102 ? 17.948 -17.166 -15.084 1.00 80.69 102 PRO A CA 1
ATOM 801 C C . PRO A 1 102 ? 18.341 -17.218 -16.565 1.00 80.69 102 PRO A C 1
ATOM 803 O O . PRO A 1 102 ? 18.517 -18.293 -17.150 1.00 80.69 102 PRO A O 1
ATOM 806 N N . ALA A 1 103 ? 18.530 -16.049 -17.168 1.00 70.25 103 ALA A N 1
ATOM 807 C CA . ALA A 1 103 ? 18.958 -15.952 -18.555 1.00 70.25 103 ALA A CA 1
ATOM 808 C C . ALA A 1 103 ? 20.284 -16.687 -18.823 1.00 70.25 103 ALA A C 1
ATOM 810 O O . ALA A 1 103 ? 21.169 -16.762 -17.968 1.00 70.25 103 ALA A O 1
ATOM 811 N N . GLY A 1 104 ? 20.401 -17.279 -20.014 1.00 74.56 104 GLY A N 1
ATOM 812 C CA . GLY A 1 104 ? 21.529 -18.139 -20.390 1.00 74.56 104 GLY A CA 1
ATOM 813 C C . GLY A 1 104 ? 21.464 -19.566 -19.825 1.00 74.56 104 GLY A C 1
ATOM 814 O O . GLY A 1 104 ? 22.329 -20.385 -20.135 1.00 74.56 104 GLY A O 1
ATOM 815 N N . LYS A 1 105 ? 20.450 -19.902 -19.016 1.00 84.44 105 LYS A N 1
ATOM 816 C CA . LYS A 1 105 ? 20.105 -21.290 -18.668 1.00 84.44 105 LYS A CA 1
ATOM 817 C C . LYS A 1 105 ? 18.954 -21.802 -19.538 1.00 84.44 105 LYS A C 1
ATOM 819 O O . LYS A 1 105 ? 18.164 -20.982 -20.011 1.00 84.44 105 LYS A O 1
ATOM 824 N N . PRO A 1 106 ? 18.840 -23.132 -19.737 1.00 88.00 106 PRO A N 1
ATOM 825 C CA . PRO A 1 106 ? 17.704 -23.722 -20.437 1.00 88.00 106 PRO A CA 1
ATOM 826 C C . PRO A 1 106 ? 16.385 -23.228 -19.843 1.00 88.00 106 PRO A C 1
ATOM 828 O O . PRO A 1 106 ? 16.180 -23.318 -18.633 1.00 88.00 106 PRO A O 1
ATOM 831 N N . GLN A 1 107 ? 15.517 -22.685 -20.693 1.00 88.12 107 GLN A N 1
ATOM 832 C CA . GLN A 1 107 ? 14.214 -22.163 -20.294 1.00 88.12 107 GLN A CA 1
ATOM 833 C C . GLN A 1 107 ? 13.126 -23.210 -20.548 1.00 88.12 107 GLN A C 1
ATOM 835 O O . GLN A 1 107 ? 13.172 -23.871 -21.589 1.00 88.12 107 GLN A O 1
ATOM 840 N N . PRO A 1 108 ? 12.132 -23.347 -19.653 1.00 91.75 108 PRO A N 1
ATOM 841 C CA . PRO A 1 108 ? 10.937 -24.113 -19.965 1.00 91.75 108 PRO A CA 1
ATOM 842 C C . PRO A 1 108 ? 10.154 -23.431 -21.090 1.00 91.75 108 PRO A C 1
ATOM 844 O O . PRO A 1 108 ? 10.068 -22.198 -21.152 1.00 91.75 108 PRO A O 1
ATOM 847 N N . SER A 1 109 ? 9.539 -24.241 -21.949 1.00 90.44 109 SER A N 1
ATOM 848 C CA . SER A 1 109 ? 8.513 -23.768 -22.879 1.00 90.44 109 SER A CA 1
ATOM 849 C C . SER A 1 109 ? 7.326 -23.158 -22.120 1.00 90.44 109 SER A C 1
ATOM 851 O O . SER A 1 109 ? 7.149 -23.388 -20.920 1.00 90.44 109 SER A O 1
ATOM 853 N N . ALA A 1 110 ? 6.483 -22.384 -22.814 1.00 85.00 110 ALA A N 1
ATOM 854 C CA . ALA A 1 110 ? 5.284 -21.801 -22.205 1.00 85.00 110 ALA A CA 1
ATOM 855 C C . ALA A 1 110 ? 4.386 -22.876 -21.560 1.00 85.00 110 ALA A C 1
ATOM 857 O O . ALA A 1 110 ? 3.981 -22.710 -20.413 1.00 85.00 110 ALA A O 1
ATOM 858 N N . ALA A 1 111 ? 4.184 -24.004 -22.250 1.00 89.56 111 ALA A N 1
ATOM 859 C CA . ALA A 1 111 ? 3.381 -25.125 -21.765 1.00 89.56 111 ALA A CA 1
ATOM 860 C C . ALA A 1 111 ? 4.006 -25.831 -20.548 1.00 89.56 111 ALA A C 1
ATOM 862 O O . ALA A 1 111 ? 3.310 -26.096 -19.573 1.00 89.56 111 ALA A O 1
ATOM 863 N N . GLU A 1 112 ? 5.321 -26.093 -20.554 1.00 94.50 112 GLU A N 1
ATOM 864 C CA . GLU A 1 112 ? 6.006 -26.696 -19.394 1.00 94.50 112 GLU A CA 1
ATOM 865 C C . GLU A 1 112 ? 5.961 -25.769 -18.167 1.00 94.50 112 GLU A C 1
ATOM 867 O O . GLU A 1 112 ? 5.794 -26.231 -17.037 1.00 94.50 112 GLU A O 1
ATOM 872 N N . ARG A 1 113 ? 6.101 -24.450 -18.367 1.00 92.94 113 ARG A N 1
ATOM 873 C CA . ARG A 1 113 ? 5.997 -23.466 -17.279 1.00 92.94 113 ARG A CA 1
ATOM 874 C C . ARG A 1 113 ? 4.584 -23.429 -16.705 1.00 92.94 113 ARG A C 1
ATOM 876 O O . ARG A 1 113 ? 4.433 -23.458 -15.487 1.00 92.94 113 ARG A O 1
ATOM 883 N N . GLU A 1 114 ? 3.574 -23.375 -17.568 1.00 91.19 114 GLU A N 1
ATOM 884 C CA . GLU A 1 114 ? 2.167 -23.397 -17.165 1.00 91.19 114 GLU A CA 1
ATOM 885 C C . GLU A 1 114 ? 1.827 -24.682 -16.405 1.00 91.19 114 GLU A C 1
ATOM 887 O O . GLU A 1 114 ? 1.193 -24.615 -15.359 1.00 91.19 114 GLU A O 1
ATOM 892 N N . GLN A 1 115 ? 2.340 -25.834 -16.845 1.00 93.69 115 GLN A N 1
ATOM 893 C CA . GLN A 1 115 ? 2.165 -27.108 -16.149 1.00 93.69 115 GLN A CA 1
ATOM 894 C C . GLN A 1 115 ? 2.735 -27.082 -14.721 1.00 93.69 115 GLN A C 1
ATOM 896 O O . GLN A 1 115 ? 2.072 -27.531 -13.785 1.00 93.69 115 GLN A O 1
ATOM 901 N N . MET A 1 116 ? 3.944 -26.536 -14.531 1.00 94.69 116 MET A N 1
ATOM 902 C CA . MET A 1 116 ? 4.537 -26.389 -13.196 1.00 94.69 116 MET A CA 1
ATOM 903 C C . MET A 1 116 ? 3.743 -25.424 -12.313 1.00 94.69 116 MET A C 1
ATOM 905 O O . MET A 1 116 ? 3.500 -25.732 -11.148 1.00 94.69 116 MET A O 1
ATOM 909 N N . LEU A 1 117 ? 3.328 -24.275 -12.856 1.00 94.00 117 LEU A N 1
ATOM 910 C CA . LEU A 1 117 ? 2.522 -23.298 -12.123 1.00 94.00 117 LEU A CA 1
ATOM 911 C C . LEU A 1 117 ? 1.177 -23.899 -11.710 1.00 94.00 117 LEU A C 1
ATOM 913 O O . LEU A 1 117 ? 0.849 -23.860 -10.530 1.00 94.00 117 LEU A O 1
ATOM 917 N N . ALA A 1 118 ? 0.455 -24.524 -12.641 1.00 91.31 118 ALA A N 1
ATOM 918 C CA . ALA A 1 118 ? -0.845 -25.134 -12.385 1.00 91.31 118 ALA A CA 1
ATOM 919 C C . ALA A 1 118 ? -0.777 -26.197 -11.280 1.00 91.31 118 ALA A C 1
ATOM 921 O O . ALA A 1 118 ? -1.634 -26.219 -10.400 1.00 91.31 118 ALA A O 1
ATOM 922 N N . TRP A 1 119 ? 0.261 -27.042 -11.269 1.00 93.69 119 TRP A N 1
ATOM 923 C CA . TRP A 1 119 ? 0.436 -28.016 -10.190 1.00 93.69 119 TRP A CA 1
ATOM 924 C C . TRP A 1 119 ? 0.664 -27.344 -8.827 1.00 93.69 119 TRP A C 1
ATOM 926 O O . TRP A 1 119 ? 0.028 -27.737 -7.852 1.00 93.69 119 TRP A O 1
ATOM 936 N N . ILE A 1 120 ? 1.508 -26.306 -8.746 1.00 92.94 120 ILE A N 1
ATOM 937 C CA . ILE A 1 120 ? 1.724 -25.573 -7.486 1.00 92.94 120 ILE A CA 1
ATOM 938 C C . ILE A 1 120 ? 0.422 -24.906 -7.007 1.00 92.94 120 ILE A C 1
ATOM 940 O O . ILE A 1 120 ? 0.102 -24.930 -5.822 1.00 92.94 120 ILE A O 1
ATOM 944 N N . GLU A 1 121 ? -0.365 -24.343 -7.920 1.00 91.88 121 GLU A N 1
ATOM 945 C CA . GLU A 1 121 ? -1.646 -23.718 -7.579 1.00 91.88 121 GLU A CA 1
ATOM 946 C C . GLU A 1 121 ? -2.674 -24.732 -7.059 1.00 91.88 121 GLU A C 1
ATOM 948 O O . GLU A 1 121 ? -3.460 -24.400 -6.171 1.00 91.88 121 GLU A O 1
ATOM 953 N N . LEU A 1 122 ? -2.640 -25.979 -7.542 1.00 87.56 122 LEU A N 1
ATOM 954 C CA . LEU A 1 122 ? -3.435 -27.069 -6.972 1.00 87.56 122 LEU A CA 1
ATOM 955 C C . LEU A 1 122 ? -2.984 -27.426 -5.550 1.00 87.56 122 LEU A C 1
ATOM 957 O O . LEU A 1 122 ? -3.836 -27.686 -4.705 1.00 87.56 122 LEU A O 1
ATOM 961 N N . VAL A 1 123 ? -1.677 -27.388 -5.263 1.00 88.75 123 VAL A N 1
ATOM 962 C CA . VAL A 1 123 ? -1.161 -27.548 -3.891 1.00 88.75 123 VAL A CA 1
ATOM 963 C C . VAL A 1 123 ? -1.707 -26.445 -2.981 1.00 88.75 123 VAL A C 1
ATOM 965 O O . VAL A 1 123 ? -2.142 -26.735 -1.872 1.00 88.75 123 VAL A O 1
ATOM 968 N N . PHE A 1 124 ? -1.752 -25.193 -3.448 1.00 88.69 124 PHE A N 1
ATOM 969 C CA . PHE A 1 124 ? -2.345 -24.097 -2.673 1.00 88.69 124 PHE A CA 1
ATOM 970 C C . PHE A 1 124 ? -3.848 -24.284 -2.442 1.00 88.69 124 PHE A C 1
ATOM 972 O O . PHE A 1 124 ? -4.332 -24.014 -1.348 1.00 88.69 124 PHE A O 1
ATOM 979 N N . ALA A 1 125 ? -4.584 -24.743 -3.457 1.00 83.56 125 ALA A N 1
ATOM 980 C CA . ALA A 1 125 ? -6.029 -24.948 -3.374 1.00 83.56 125 ALA A CA 1
ATOM 981 C C . ALA A 1 125 ? -6.430 -26.149 -2.500 1.00 83.56 125 ALA A C 1
ATOM 983 O O . ALA A 1 125 ? -7.543 -26.172 -1.976 1.00 83.56 125 ALA A O 1
ATOM 984 N N . ALA A 1 126 ? -5.551 -27.146 -2.366 1.00 81.88 126 ALA A N 1
ATOM 985 C CA . ALA A 1 126 ? -5.780 -28.318 -1.526 1.00 81.88 126 ALA A CA 1
ATOM 986 C C . ALA A 1 126 ? -5.630 -28.023 -0.026 1.00 81.88 126 ALA A C 1
ATOM 988 O O . ALA A 1 126 ? -6.146 -28.783 0.793 1.00 81.88 126 ALA A O 1
ATOM 989 N N . GLU A 1 127 ? -4.966 -26.928 0.351 1.00 79.88 127 GLU A N 1
ATOM 990 C CA . GLU A 1 127 ? -4.857 -26.509 1.747 1.00 79.88 127 GLU A CA 1
ATOM 991 C C . GLU A 1 127 ? -6.229 -26.053 2.271 1.00 79.88 127 GLU A C 1
ATOM 993 O O . GLU A 1 127 ? -6.832 -25.106 1.757 1.00 79.88 127 GLU A O 1
ATOM 998 N N . THR A 1 128 ? -6.732 -26.719 3.315 1.00 77.38 128 THR A N 1
ATOM 999 C CA . THR A 1 128 ? -8.011 -26.371 3.947 1.00 77.38 128 THR A CA 1
ATOM 1000 C C . THR A 1 128 ? -7.857 -26.158 5.449 1.00 77.38 128 THR A C 1
ATOM 1002 O O . THR A 1 128 ? -7.082 -26.825 6.126 1.00 77.38 128 THR A O 1
ATOM 1005 N N . LEU A 1 129 ? -8.643 -25.232 5.993 1.00 70.69 129 LEU A N 1
ATOM 1006 C CA . LEU A 1 129 ? -8.754 -24.952 7.418 1.00 70.69 129 LEU A CA 1
ATOM 1007 C C . LEU A 1 129 ? -10.093 -25.481 7.924 1.00 70.69 129 LEU A C 1
ATOM 1009 O O . LEU A 1 129 ? -11.147 -24.938 7.595 1.00 70.69 129 LEU A O 1
ATOM 1013 N N . ASN A 1 130 ? -10.058 -26.551 8.723 1.00 70.31 130 ASN A N 1
ATOM 1014 C CA . ASN A 1 130 ? -11.255 -27.255 9.205 1.00 70.31 130 ASN A CA 1
ATOM 1015 C C . ASN A 1 130 ? -12.229 -27.639 8.069 1.00 70.31 130 ASN A C 1
ATOM 1017 O O . ASN A 1 130 ? -13.441 -27.507 8.219 1.00 70.31 130 ASN A O 1
ATOM 1021 N N . GLY A 1 131 ? -11.703 -28.081 6.920 1.00 73.62 131 GLY A N 1
ATOM 1022 C CA . GLY A 1 131 ? -12.505 -28.480 5.755 1.00 73.62 131 GLY A CA 1
ATOM 1023 C C . GLY A 1 131 ? -13.028 -27.323 4.896 1.00 73.62 131 GLY A C 1
ATOM 1024 O O . GLY A 1 131 ? -13.779 -27.558 3.952 1.00 73.62 131 GLY A O 1
ATOM 1025 N N . HIS A 1 132 ? -12.628 -26.084 5.187 1.00 77.81 132 HIS A N 1
ATOM 1026 C CA . HIS A 1 132 ? -12.958 -24.902 4.395 1.00 77.81 132 HIS A CA 1
ATOM 1027 C C . HIS A 1 132 ? -11.715 -24.324 3.715 1.00 77.81 132 HIS A C 1
ATOM 1029 O O . HIS A 1 132 ? -10.614 -24.418 4.249 1.00 77.81 132 HIS A O 1
ATOM 1035 N N . ALA A 1 133 ? -11.884 -23.667 2.566 1.00 85.75 133 ALA A N 1
ATOM 1036 C CA . ALA A 1 133 ? -10.812 -22.858 1.986 1.00 85.75 133 ALA A CA 1
ATOM 1037 C C . ALA A 1 133 ? -10.373 -21.760 2.974 1.00 85.75 133 ALA A C 1
ATOM 1039 O O . ALA A 1 133 ? -11.180 -21.290 3.783 1.00 85.75 133 ALA A O 1
ATOM 1040 N N . ASP A 1 134 ? -9.114 -21.332 2.894 1.00 88.25 134 ASP A N 1
ATOM 1041 C CA . ASP A 1 134 ? -8.587 -20.238 3.710 1.00 88.25 134 ASP A CA 1
ATOM 1042 C C . ASP A 1 134 ? -8.934 -18.868 3.080 1.00 88.25 134 ASP A C 1
ATOM 1044 O O . ASP A 1 134 ? -8.434 -18.540 2.004 1.00 88.25 134 ASP A O 1
ATOM 1048 N N . PRO A 1 135 ? -9.790 -18.038 3.713 1.00 89.50 135 PRO A N 1
ATOM 1049 C CA . PRO A 1 135 ? -10.123 -16.696 3.215 1.00 89.50 135 PRO A CA 1
ATOM 1050 C C . PRO A 1 135 ? -9.056 -15.634 3.559 1.00 89.50 135 PRO A C 1
ATOM 1052 O O . PRO A 1 135 ? -9.225 -14.445 3.263 1.00 89.50 135 PRO A O 1
ATOM 1055 N N . GLY A 1 136 ? -7.983 -16.028 4.241 1.00 89.25 136 GLY A N 1
ATOM 1056 C CA . GLY A 1 136 ? -6.973 -15.145 4.796 1.00 89.25 136 GLY A CA 1
ATOM 1057 C C . GLY A 1 136 ? -7.431 -14.388 6.049 1.00 89.25 136 GLY A C 1
ATOM 1058 O O . GLY A 1 136 ? -8.613 -14.376 6.414 1.00 89.25 136 GLY A O 1
ATOM 1059 N N . PRO A 1 137 ? -6.485 -13.740 6.751 1.00 84.75 137 PRO A N 1
ATOM 1060 C CA . PRO A 1 137 ? -6.752 -13.049 8.005 1.00 84.75 137 PRO A CA 1
ATOM 1061 C C . PRO A 1 137 ? -7.569 -11.772 7.791 1.00 84.75 137 PRO A C 1
ATOM 1063 O O . PRO A 1 137 ? -7.297 -10.991 6.876 1.00 84.75 137 PRO A O 1
ATOM 1066 N N . LEU A 1 138 ? -8.509 -11.494 8.697 1.00 79.12 138 LEU A N 1
ATOM 1067 C CA . LEU A 1 138 ? -9.080 -10.155 8.805 1.00 79.12 138 LEU A CA 1
ATOM 1068 C C . LEU A 1 138 ? -8.117 -9.238 9.562 1.00 79.12 138 LEU A C 1
ATOM 1070 O O . LEU A 1 138 ? -7.935 -9.383 10.769 1.00 79.12 138 LEU A O 1
ATOM 1074 N N . ARG A 1 139 ? -7.555 -8.238 8.887 1.00 81.12 139 ARG A N 1
ATOM 1075 C CA . ARG A 1 139 ? -6.726 -7.215 9.530 1.00 81.12 139 ARG A CA 1
ATOM 1076 C C . ARG A 1 139 ? -7.582 -5.989 9.868 1.00 81.12 139 ARG A C 1
ATOM 1078 O O . ARG A 1 139 ? -8.055 -5.334 8.941 1.00 81.12 139 ARG A O 1
ATOM 1085 N N . PRO A 1 140 ? -7.804 -5.667 11.155 1.00 82.94 140 PRO A N 1
ATOM 1086 C CA . PRO A 1 140 ? -8.446 -4.413 11.511 1.00 82.94 140 PRO A CA 1
ATOM 1087 C C . PRO A 1 140 ? -7.589 -3.242 11.044 1.00 82.94 140 PRO A C 1
ATOM 1089 O O . PRO A 1 140 ? -6.365 -3.285 11.168 1.00 82.94 140 PRO A O 1
ATOM 1092 N N . ARG A 1 141 ? -8.231 -2.200 10.525 1.00 88.19 141 ARG A N 1
ATOM 1093 C CA . ARG A 1 141 ? -7.547 -0.999 10.042 1.00 88.19 141 ARG A CA 1
ATOM 1094 C C . ARG A 1 141 ? -8.360 0.238 10.346 1.00 88.19 141 ARG A C 1
ATOM 1096 O O . ARG A 1 141 ? -9.590 0.180 10.321 1.00 88.19 141 ARG A O 1
ATOM 1103 N N . ARG A 1 142 ? -7.693 1.362 10.596 1.00 90.06 142 ARG A N 1
ATOM 1104 C CA . ARG A 1 142 ? -8.405 2.642 10.637 1.00 90.06 142 ARG A CA 1
ATOM 1105 C C . ARG A 1 142 ? -8.910 3.045 9.252 1.00 90.06 142 ARG A C 1
ATOM 1107 O O . ARG A 1 142 ? -8.443 2.527 8.238 1.00 90.06 142 ARG A O 1
ATOM 1114 N N . LEU A 1 143 ? -9.837 3.993 9.222 1.00 90.19 143 LEU A N 1
ATOM 1115 C CA . LEU A 1 143 ? -10.148 4.739 8.009 1.00 90.19 143 LEU A CA 1
ATOM 111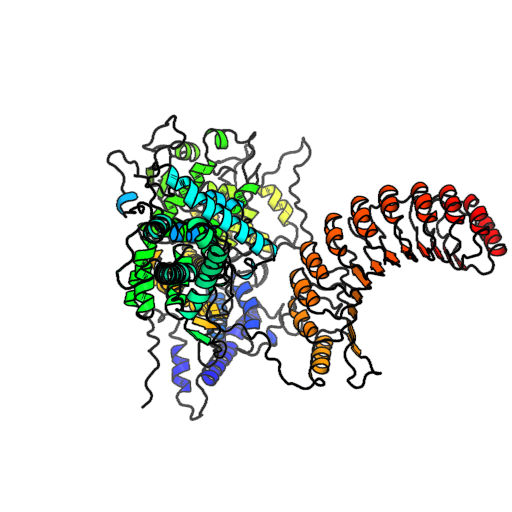6 C C . LEU A 1 143 ? -8.906 5.524 7.573 1.00 90.19 143 LEU A C 1
ATOM 1118 O O . LEU A 1 143 ? -8.251 6.175 8.398 1.00 90.19 143 LEU A O 1
ATOM 1122 N N . ASN A 1 144 ? -8.583 5.461 6.284 1.00 88.81 144 ASN A N 1
ATOM 1123 C CA . ASN A 1 144 ? -7.597 6.374 5.715 1.00 88.81 144 ASN A CA 1
ATOM 1124 C C . ASN A 1 144 ? -8.181 7.801 5.629 1.00 88.81 144 ASN A C 1
ATOM 1126 O O . ASN A 1 144 ? -9.382 8.008 5.826 1.00 88.81 144 ASN A O 1
ATOM 1130 N N . ALA A 1 145 ? -7.346 8.806 5.371 1.00 84.19 145 ALA A N 1
ATOM 1131 C CA . ALA A 1 145 ? -7.746 10.212 5.382 1.00 84.19 145 ALA A CA 1
ATOM 1132 C C . ALA A 1 145 ? -8.929 10.487 4.437 1.00 84.19 145 ALA A C 1
ATOM 1134 O O . ALA A 1 145 ? -9.858 11.210 4.795 1.00 84.19 145 ALA A O 1
ATOM 1135 N N . ARG A 1 146 ? -8.941 9.855 3.260 1.00 84.50 146 ARG A N 1
ATOM 1136 C CA . ARG A 1 146 ? -10.010 9.986 2.263 1.00 84.50 146 ARG A CA 1
ATOM 1137 C C . ARG A 1 146 ? -11.303 9.330 2.721 1.00 84.50 146 ARG A C 1
ATOM 1139 O O . ARG A 1 146 ? -12.358 9.958 2.680 1.00 84.50 146 ARG A O 1
ATOM 1146 N N . GLU A 1 147 ? -11.218 8.090 3.186 1.00 89.88 147 GLU A N 1
ATOM 1147 C CA . GLU A 1 147 ? -12.349 7.341 3.722 1.00 89.88 147 GLU A CA 1
ATOM 1148 C C . GLU A 1 147 ? -12.975 8.062 4.913 1.00 89.88 147 GLU A C 1
ATOM 1150 O O . GLU A 1 147 ? -14.198 8.149 5.005 1.00 89.88 147 GLU A O 1
ATOM 1155 N N . TYR A 1 148 ? -12.159 8.623 5.808 1.00 88.06 148 TYR A N 1
ATOM 1156 C CA . TYR A 1 148 ? -12.627 9.417 6.938 1.00 88.06 148 TYR A CA 1
ATOM 1157 C C . TYR A 1 148 ? -13.377 10.663 6.464 1.00 88.06 148 TYR A C 1
ATOM 1159 O O . TYR A 1 148 ? -14.500 10.911 6.899 1.00 88.06 148 TYR A O 1
ATOM 1167 N N . THR A 1 149 ? -12.793 11.426 5.540 1.00 82.06 149 THR A N 1
ATOM 1168 C CA . THR A 1 149 ? -13.408 12.639 4.989 1.00 82.06 149 THR A CA 1
ATOM 1169 C C . THR A 1 149 ? -14.725 12.353 4.285 1.00 82.06 149 THR A C 1
ATOM 1171 O O . THR A 1 149 ? -15.705 13.059 4.525 1.00 82.06 149 THR A O 1
ATOM 1174 N N . ASN A 1 150 ? -14.783 11.298 3.475 1.00 84.19 150 ASN A N 1
ATOM 1175 C CA . ASN A 1 150 ? -16.007 10.878 2.800 1.00 84.19 150 ASN A CA 1
ATOM 1176 C C . ASN A 1 150 ? -17.056 10.376 3.800 1.00 84.19 150 ASN A C 1
ATOM 1178 O O . ASN A 1 150 ? -18.220 10.760 3.713 1.00 84.19 150 ASN A O 1
ATOM 1182 N N . THR A 1 151 ? -16.637 9.595 4.800 1.00 88.62 151 THR A N 1
ATOM 1183 C CA . THR A 1 151 ? -17.518 9.099 5.868 1.00 88.62 151 THR A CA 1
ATOM 1184 C C . THR A 1 151 ? -18.124 10.260 6.652 1.00 88.62 151 THR A C 1
ATOM 1186 O O . THR A 1 151 ? -19.323 10.269 6.905 1.00 88.62 151 THR A O 1
ATOM 1189 N N . VAL A 1 152 ? -17.325 11.264 7.015 1.00 84.00 152 VAL A N 1
ATOM 1190 C CA . VAL A 1 152 ? -17.802 12.474 7.695 1.00 84.00 152 VAL A CA 1
ATOM 1191 C C . VAL A 1 152 ? -18.754 13.269 6.801 1.00 84.00 152 VAL A C 1
ATOM 1193 O O . VAL A 1 152 ? -19.837 13.639 7.252 1.00 84.00 152 VAL A O 1
ATOM 1196 N N . ARG A 1 153 ? -18.401 13.488 5.528 1.00 80.44 153 ARG A N 1
ATOM 1197 C CA . ARG A 1 153 ? -19.275 14.151 4.548 1.00 80.44 153 ARG A CA 1
ATOM 1198 C C . ARG A 1 153 ? -20.647 13.480 4.511 1.00 80.44 153 ARG A C 1
ATOM 1200 O O . ARG A 1 153 ? -21.652 14.147 4.723 1.00 80.44 153 ARG A O 1
ATOM 1207 N N . ASP A 1 154 ? -20.683 12.166 4.320 1.00 80.94 154 ASP A N 1
ATOM 1208 C CA . ASP A 1 154 ? -21.929 11.419 4.124 1.00 80.94 154 ASP A CA 1
ATOM 1209 C C . ASP A 1 154 ? -22.695 11.179 5.441 1.00 80.94 154 ASP A C 1
ATOM 1211 O O . ASP A 1 154 ? -23.900 10.903 5.440 1.00 80.94 154 ASP A O 1
ATOM 1215 N N . LEU A 1 155 ? -22.023 11.302 6.591 1.00 84.62 155 LEU A N 1
ATOM 1216 C CA . LEU A 1 155 ? -22.658 11.226 7.906 1.00 84.62 155 LEU A CA 1
ATOM 1217 C C . LEU A 1 155 ? -23.404 12.528 8.239 1.00 84.62 155 LEU A C 1
ATOM 1219 O O . LEU A 1 155 ? -24.517 12.465 8.774 1.00 84.62 155 LEU A O 1
ATOM 1223 N N . PHE A 1 156 ? -22.834 13.684 7.882 1.00 76.94 156 PHE A N 1
ATOM 1224 C CA . PHE A 1 156 ? -23.326 15.001 8.297 1.00 76.94 156 PHE A CA 1
ATOM 1225 C C . PHE A 1 156 ? -24.112 15.771 7.224 1.00 76.94 156 PHE A C 1
ATOM 1227 O O . PHE A 1 156 ? -25.032 16.524 7.565 1.00 76.94 156 PHE A O 1
ATOM 1234 N N . VAL A 1 157 ? -23.770 15.597 5.947 1.00 67.19 157 VAL A N 1
ATOM 1235 C CA . VAL A 1 157 ? -24.283 16.398 4.831 1.00 67.19 157 VAL A CA 1
ATOM 1236 C C . VAL A 1 157 ? -25.200 15.558 3.944 1.00 67.19 157 VAL A C 1
ATOM 1238 O O . VAL A 1 157 ? -24.846 14.458 3.525 1.00 67.19 157 VAL A O 1
ATOM 1241 N N . THR A 1 158 ? -26.355 16.111 3.566 1.00 56.06 158 THR A N 1
ATOM 1242 C CA . THR A 1 158 ? -27.112 15.640 2.399 1.00 56.06 158 THR A CA 1
ATOM 1243 C C . THR A 1 158 ? -27.168 16.752 1.361 1.00 56.06 158 THR A C 1
ATOM 1245 O O . THR A 1 158 ? -27.837 17.768 1.552 1.00 56.06 158 THR A O 1
ATOM 1248 N N . GLY A 1 159 ? -26.430 16.577 0.268 1.00 50.00 159 GLY A N 1
ATOM 1249 C CA . GLY A 1 159 ? -26.464 17.469 -0.891 1.00 50.00 159 GLY A CA 1
ATOM 1250 C C . GLY A 1 159 ? -27.272 16.883 -2.047 1.00 50.00 159 GLY A C 1
ATOM 1251 O O . GLY A 1 159 ? -27.629 15.701 -2.040 1.00 50.00 159 GLY A O 1
ATOM 1252 N N . ALA A 1 160 ? -27.522 17.708 -3.067 1.00 47.81 160 ALA A N 1
ATOM 1253 C CA . ALA A 1 160 ? -28.002 17.234 -4.360 1.00 47.81 160 ALA A CA 1
ATOM 1254 C C . ALA A 1 160 ? -27.046 16.150 -4.876 1.00 47.81 160 ALA A C 1
ATOM 1256 O O . ALA A 1 160 ? -25.860 16.403 -5.083 1.00 47.81 160 ALA A O 1
ATOM 1257 N N . LYS A 1 161 ? -27.555 14.925 -5.030 1.00 57.44 161 LYS A N 1
ATOM 1258 C CA . LYS A 1 161 ? -26.762 13.793 -5.508 1.00 57.44 161 LYS A CA 1
ATOM 1259 C C . LYS A 1 161 ? -26.462 13.999 -6.992 1.00 57.44 161 LYS A C 1
ATOM 1261 O O . LYS A 1 161 ? -27.415 14.130 -7.765 1.00 57.44 161 LYS A O 1
ATOM 1266 N N . PRO A 1 162 ? -25.185 13.989 -7.404 1.00 57.62 162 PRO A N 1
ATOM 1267 C CA . PRO A 1 162 ? -24.821 13.887 -8.802 1.00 57.62 162 PRO A CA 1
ATOM 1268 C C . PRO A 1 162 ? -25.593 12.763 -9.506 1.00 57.62 162 PRO A C 1
ATOM 1270 O O . PRO A 1 162 ? -25.462 11.600 -9.127 1.00 57.62 162 PRO A O 1
ATOM 1273 N N . SER A 1 163 ? -26.412 13.078 -10.513 1.00 52.38 163 SER A N 1
ATOM 1274 C CA . SER A 1 163 ? -27.036 12.047 -11.347 1.00 52.38 163 SER A CA 1
ATOM 1275 C C . SER A 1 163 ? 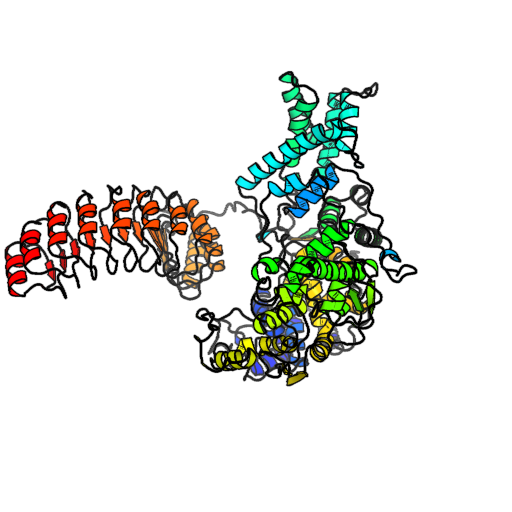-26.094 11.706 -12.494 1.00 52.38 163 SER A C 1
ATOM 1277 O O . SER A 1 163 ? -25.990 12.462 -13.462 1.00 52.38 163 SER A O 1
ATOM 1279 N N . VAL A 1 164 ? -25.418 10.571 -12.392 1.00 58.69 164 VAL A N 1
ATOM 1280 C CA . VAL A 1 164 ? -24.572 10.038 -13.461 1.00 58.69 164 VAL A CA 1
ATOM 1281 C C . VAL A 1 164 ? -25.459 9.250 -14.414 1.00 58.69 164 VAL A C 1
ATOM 1283 O O . VAL A 1 164 ? -26.175 8.342 -13.993 1.00 58.69 164 VAL A O 1
ATOM 1286 N N . ARG A 1 165 ? -25.437 9.592 -15.702 1.00 61.16 165 ARG A N 1
ATOM 1287 C CA . ARG A 1 165 ? -26.166 8.849 -16.736 1.00 61.16 165 ARG A CA 1
ATOM 1288 C C . ARG A 1 165 ? -25.162 8.235 -17.700 1.00 61.16 165 ARG A C 1
ATOM 1290 O O . ARG A 1 165 ? -24.147 8.851 -17.997 1.00 61.16 165 ARG A O 1
ATOM 1297 N N . LYS A 1 166 ? -25.466 7.058 -18.251 1.00 60.12 166 LYS A N 1
ATOM 1298 C CA . LYS A 1 166 ? -24.653 6.465 -19.332 1.00 60.12 166 LYS A CA 1
ATOM 1299 C C . LYS A 1 166 ? -24.482 7.424 -20.519 1.00 60.12 166 LYS A C 1
ATOM 1301 O O . LYS A 1 166 ? -23.415 7.483 -21.112 1.00 60.12 166 LYS A O 1
ATOM 1306 N N . THR A 1 167 ? -25.491 8.255 -20.775 1.00 59.28 167 THR A N 1
ATOM 1307 C CA . THR A 1 167 ? -25.482 9.289 -21.817 1.00 59.28 167 THR A CA 1
ATOM 1308 C C . THR A 1 167 ? -24.518 10.452 -21.533 1.00 59.28 167 THR A C 1
ATOM 1310 O O . THR A 1 167 ? -24.372 11.331 -22.371 1.00 59.28 167 THR A O 1
ATOM 1313 N N . SER A 1 168 ? -23.855 10.513 -20.368 1.00 68.69 168 SER A N 1
ATOM 1314 C CA . SER A 1 168 ? -22.895 11.584 -20.041 1.00 68.69 168 SER A CA 1
ATOM 1315 C C . SER A 1 168 ? -21.677 11.607 -20.973 1.00 68.69 168 SER A C 1
ATOM 1317 O O . SER A 1 168 ? -21.054 12.655 -21.130 1.00 68.69 168 SER A O 1
ATOM 1319 N N . PHE A 1 169 ? -21.364 10.478 -21.611 1.00 72.56 169 PHE A N 1
ATOM 1320 C CA . PHE A 1 169 ? -20.278 10.354 -22.586 1.00 72.56 169 PHE A CA 1
ATOM 1321 C C . PHE A 1 169 ? -20.763 10.372 -24.041 1.00 72.56 169 PHE A C 1
ATOM 1323 O O . PHE A 1 169 ? -19.938 10.306 -24.956 1.00 72.56 169 PHE A O 1
ATOM 1330 N N . GLU A 1 170 ? -22.078 10.475 -24.270 1.00 74.31 170 GLU A N 1
ATOM 1331 C CA . GLU A 1 170 ? -22.615 10.698 -25.610 1.00 74.31 170 GLU A CA 1
ATOM 1332 C C . GLU A 1 170 ? -22.271 12.127 -26.055 1.00 74.31 170 GLU A C 1
ATOM 1334 O O . GLU A 1 170 ? -22.447 13.079 -25.283 1.00 74.31 170 GLU A O 1
ATOM 1339 N N . PRO A 1 171 ? -21.752 12.304 -27.281 1.00 72.81 171 PRO A N 1
ATOM 1340 C CA . PRO A 1 171 ? -21.420 13.625 -27.779 1.00 72.81 171 PRO A CA 1
ATOM 1341 C C . PRO A 1 171 ? -22.688 14.475 -27.925 1.00 72.81 171 PRO A C 1
ATOM 1343 O O . PRO A 1 171 ? -23.704 14.043 -28.472 1.00 72.81 171 PRO A O 1
ATOM 1346 N N . LEU A 1 172 ? -22.605 15.722 -27.466 1.00 78.00 172 LEU A N 1
ATOM 1347 C CA . LEU A 1 172 ? -23.567 16.774 -27.768 1.00 78.00 172 LEU A CA 1
ATOM 1348 C C . LEU A 1 172 ? -23.583 17.044 -29.281 1.00 78.00 172 LEU A C 1
ATOM 1350 O O . LEU A 1 172 ? -22.696 16.617 -30.020 1.00 78.00 172 LEU A O 1
ATOM 1354 N N . LYS A 1 173 ? -24.570 17.815 -29.758 1.00 78.81 173 LYS A N 1
ATOM 1355 C CA . LYS A 1 173 ? -24.705 18.156 -31.190 1.00 78.81 173 LYS A CA 1
ATOM 1356 C C . LYS A 1 173 ? -23.450 18.795 -31.804 1.00 78.81 173 LYS A C 1
ATOM 1358 O O . LYS A 1 173 ? -23.268 18.716 -33.011 1.00 78.81 173 LYS A O 1
ATOM 1363 N N . ASP A 1 174 ? -22.609 19.425 -30.992 1.00 75.25 174 ASP A N 1
ATOM 1364 C CA . ASP A 1 174 ? -21.346 20.050 -31.401 1.00 75.25 174 ASP A CA 1
ATOM 1365 C C . ASP A 1 174 ? -20.101 19.184 -31.119 1.00 75.25 174 ASP A C 1
ATOM 1367 O O . ASP A 1 174 ? -18.974 19.667 -31.203 1.00 75.25 174 ASP A O 1
ATOM 1371 N N . GLY A 1 175 ? -20.292 17.908 -30.773 1.00 76.38 175 GLY A N 1
ATOM 1372 C CA . GLY A 1 175 ? -19.230 16.935 -30.516 1.00 76.38 175 GLY A CA 1
ATOM 1373 C C . GLY A 1 175 ? -18.640 16.973 -29.104 1.00 76.38 175 GLY A C 1
ATOM 1374 O O . GLY A 1 175 ? -17.888 16.064 -28.747 1.00 76.38 175 GLY A O 1
ATOM 1375 N N . ARG A 1 176 ? -18.971 17.981 -28.283 1.00 83.56 176 ARG A N 1
ATOM 1376 C CA . ARG A 1 176 ? -18.501 18.071 -26.889 1.00 83.56 176 ARG A CA 1
ATOM 1377 C C . ARG A 1 176 ? -19.129 16.980 -26.036 1.00 83.56 176 ARG A C 1
ATOM 1379 O O . ARG A 1 176 ? -20.275 16.609 -26.259 1.00 83.56 176 ARG A O 1
ATOM 1386 N N . ILE A 1 177 ? -18.436 16.534 -24.996 1.00 81.94 177 ILE A N 1
ATOM 1387 C CA . ILE A 1 177 ? -19.066 15.739 -23.937 1.00 81.94 177 ILE A CA 1
ATOM 1388 C C . ILE A 1 177 ? -19.580 16.646 -22.821 1.00 81.94 177 ILE A C 1
ATOM 1390 O O . ILE A 1 177 ? -18.941 17.632 -22.443 1.00 81.94 177 ILE A O 1
ATOM 1394 N N . SER A 1 178 ? -20.745 16.306 -22.276 1.00 70.81 178 SER A N 1
ATOM 1395 C CA . SER A 1 178 ? -21.266 16.982 -21.093 1.00 70.81 178 SER A CA 1
ATOM 1396 C C . SER A 1 178 ? -20.510 16.483 -19.869 1.00 70.81 178 SER A C 1
ATOM 1398 O O . SER A 1 178 ? -20.868 15.461 -19.283 1.00 70.81 178 SER A O 1
ATOM 1400 N N . LEU A 1 179 ? -19.491 17.229 -19.444 1.00 64.50 179 LEU A N 1
ATOM 1401 C CA . LEU A 1 179 ? -18.863 16.978 -18.155 1.00 64.50 179 LEU A CA 1
ATOM 1402 C C . LEU A 1 179 ? -19.887 17.214 -17.046 1.00 64.50 179 LEU A C 1
ATOM 1404 O O . LEU A 1 179 ? -20.272 18.347 -16.755 1.00 64.50 179 LEU A O 1
ATOM 1408 N N . TYR A 1 180 ? -20.321 16.135 -16.398 1.00 53.19 180 TYR A N 1
ATOM 1409 C CA . TYR A 1 180 ? -20.856 16.271 -15.052 1.00 53.19 180 TYR A CA 1
ATOM 1410 C C . TYR A 1 180 ? -19.736 16.833 -14.166 1.00 53.19 180 TYR A C 1
ATOM 1412 O O . TYR A 1 180 ? -18.565 16.565 -14.440 1.00 53.19 180 TYR A O 1
ATOM 1420 N N . ARG A 1 181 ? -20.063 17.595 -13.112 1.00 52.47 181 ARG A N 1
ATOM 1421 C CA . ARG A 1 181 ? -19.105 17.926 -12.040 1.00 52.47 181 ARG A CA 1
ATOM 1422 C C . ARG A 1 181 ? -18.605 16.601 -11.444 1.00 52.47 181 ARG A C 1
ATOM 1424 O O . ARG A 1 181 ? -19.220 16.063 -10.531 1.00 52.47 181 ARG A O 1
ATOM 1431 N N . MET A 1 182 ? -17.564 16.036 -12.060 1.00 47.19 182 MET A N 1
ATOM 1432 C CA . MET A 1 182 ? -17.019 14.688 -11.828 1.00 47.19 182 MET A CA 1
ATOM 1433 C C . MET A 1 182 ? -16.560 14.526 -10.383 1.00 47.19 182 MET A C 1
ATOM 1435 O O . MET A 1 182 ? -16.602 13.443 -9.814 1.00 47.19 182 MET A O 1
ATOM 1439 N N . PHE A 1 183 ? -16.231 15.672 -9.803 1.00 48.28 183 PHE A N 1
ATOM 1440 C CA . PHE A 1 183 ? -16.096 15.936 -8.397 1.00 48.28 183 PHE A CA 1
ATOM 1441 C C . PHE A 1 183 ? -17.036 17.113 -8.132 1.00 48.28 183 PHE A C 1
ATOM 1443 O O . PHE A 1 183 ? -16.961 18.102 -8.876 1.00 48.28 183 PHE A O 1
ATOM 1450 N N . PRO A 1 184 ? -17.945 17.070 -7.141 1.00 40.88 184 PRO A N 1
ATOM 1451 C CA . PRO A 1 184 ? -18.479 18.329 -6.641 1.00 40.88 184 PRO A CA 1
ATOM 1452 C C . PRO A 1 184 ? -17.264 19.231 -6.356 1.00 40.88 184 PRO A C 1
ATOM 1454 O O . PRO A 1 184 ? -16.281 18.727 -5.800 1.00 40.88 184 PRO A O 1
ATOM 1457 N N . PRO A 1 185 ? -17.260 20.511 -6.789 1.00 36.88 185 PRO A N 1
ATOM 1458 C CA . PRO A 1 185 ? -16.190 21.416 -6.401 1.00 36.88 185 PRO A CA 1
ATOM 1459 C C . PRO A 1 185 ? -16.038 21.292 -4.888 1.00 36.88 185 PRO A C 1
ATOM 1461 O O . PRO A 1 185 ? -17.050 21.104 -4.198 1.00 36.88 185 PRO A O 1
ATOM 1464 N N . PRO A 1 186 ? -14.808 21.298 -4.367 1.00 39.22 186 PRO A N 1
ATOM 1465 C CA . PRO A 1 186 ? -14.604 21.073 -2.960 1.00 39.22 186 PRO A CA 1
ATOM 1466 C C . PRO A 1 186 ? -14.994 22.354 -2.217 1.00 39.22 186 PRO A C 1
ATOM 1468 O O . PRO A 1 186 ? -14.162 23.141 -1.789 1.00 39.22 186 PRO A O 1
ATOM 1471 N N . GLU A 1 187 ? -16.292 22.595 -2.114 1.00 44.66 187 GLU A N 1
ATOM 1472 C CA . GLU A 1 187 ? -16.857 23.728 -1.415 1.00 44.66 187 GLU A CA 1
ATOM 1473 C C . GLU A 1 187 ? -17.284 23.270 -0.016 1.00 44.66 187 GLU A C 1
ATOM 1475 O O . GLU A 1 187 ? -18.375 22.754 0.206 1.00 44.66 187 GLU A O 1
ATOM 1480 N N . GLN A 1 188 ? -16.322 23.434 0.903 1.00 52.31 188 GLN A N 1
ATOM 1481 C CA . GLN A 1 188 ? -16.478 24.160 2.174 1.00 52.31 188 GLN A CA 1
ATOM 1482 C C . GLN A 1 188 ? -17.423 23.595 3.250 1.00 52.31 188 GLN A C 1
ATOM 1484 O O . GLN A 1 188 ? -18.169 24.354 3.861 1.00 52.31 188 GLN A O 1
ATOM 1489 N N . PRO A 1 189 ? -17.364 22.291 3.577 1.00 46.50 189 PRO A N 1
ATOM 1490 C CA . PRO A 1 189 ? -17.087 22.080 5.007 1.00 46.50 189 PRO A CA 1
ATOM 1491 C C . PRO A 1 189 ? -16.193 20.896 5.395 1.00 46.50 189 PRO A C 1
ATOM 1493 O O . PRO A 1 189 ? -15.785 20.773 6.543 1.00 46.50 189 PRO A O 1
ATOM 1496 N N . THR A 1 190 ? -15.843 19.992 4.477 1.00 49.38 190 THR A N 1
ATOM 1497 C CA . THR A 1 190 ? -15.019 18.809 4.821 1.00 49.38 190 THR A CA 1
ATOM 1498 C C . THR A 1 190 ? -13.550 18.926 4.411 1.00 49.38 190 THR A C 1
ATOM 1500 O O . THR A 1 190 ? -12.727 18.127 4.860 1.00 49.38 190 THR A O 1
ATOM 1503 N N . GLN A 1 191 ? -13.182 19.952 3.634 1.00 52.41 191 GLN A N 1
ATOM 1504 C CA . GLN A 1 191 ? -11.783 20.252 3.296 1.00 52.41 191 GLN A CA 1
ATOM 1505 C C . GLN A 1 191 ? -10.936 20.654 4.512 1.00 52.41 191 GLN A C 1
ATOM 1507 O O . GLN A 1 191 ? -9.715 20.514 4.486 1.00 52.41 191 GLN A O 1
ATOM 1512 N N . PHE A 1 192 ? -11.548 21.164 5.583 1.00 53.34 192 PHE A N 1
ATOM 1513 C CA . PHE A 1 192 ? -10.815 21.488 6.806 1.00 53.34 192 PHE A CA 1
ATOM 1514 C C . PHE A 1 192 ? -10.446 20.223 7.580 1.00 53.34 192 PHE A C 1
ATOM 1516 O O . PHE A 1 192 ? -9.350 20.138 8.126 1.00 53.34 192 PHE A O 1
ATOM 1523 N N . VAL A 1 193 ? -11.311 19.205 7.548 1.00 57.25 193 VAL A N 1
ATOM 1524 C CA . VAL A 1 193 ? -11.111 17.919 8.228 1.00 57.25 193 VAL A CA 1
ATOM 1525 C C . VAL A 1 193 ? -9.870 17.188 7.702 1.00 57.25 193 VAL A C 1
ATOM 1527 O O . VAL A 1 193 ? -9.086 16.677 8.501 1.00 57.25 193 VAL A O 1
ATOM 1530 N N . THR A 1 194 ? -9.639 17.191 6.382 1.00 56.47 194 THR A N 1
ATOM 1531 C CA . THR A 1 194 ? -8.449 16.561 5.774 1.00 56.47 194 THR A CA 1
ATOM 1532 C C . THR A 1 194 ? -7.142 17.211 6.214 1.00 56.47 194 THR A C 1
ATOM 1534 O O . THR A 1 194 ? -6.148 16.508 6.331 1.00 56.47 194 THR A O 1
ATOM 1537 N N . ARG A 1 195 ? -7.116 18.520 6.514 1.00 63.22 195 ARG A N 1
ATOM 1538 C CA . ARG A 1 195 ? -5.889 19.215 6.961 1.00 63.22 195 ARG A CA 1
ATOM 1539 C C . ARG A 1 195 ? -5.394 18.741 8.327 1.00 63.22 195 ARG A C 1
ATOM 1541 O O . ARG A 1 195 ? -4.220 18.916 8.642 1.00 63.22 195 ARG A O 1
ATOM 1548 N N . PHE A 1 196 ? -6.275 18.176 9.152 1.00 65.06 196 PHE A N 1
ATOM 1549 C CA . PHE A 1 196 ? -5.909 17.700 10.486 1.00 65.06 196 PHE A CA 1
ATOM 1550 C C . PHE A 1 196 ? -5.379 16.268 10.482 1.00 65.06 196 PHE A C 1
ATOM 1552 O O . PHE A 1 196 ? -4.661 15.897 11.410 1.00 65.06 196 PHE A O 1
ATOM 1559 N N . LEU A 1 197 ? -5.695 15.471 9.458 1.00 69.31 197 LEU A N 1
ATOM 1560 C CA . LEU A 1 197 ? -5.214 14.100 9.325 1.00 69.31 197 LEU A CA 1
ATOM 1561 C C . LEU A 1 197 ? -3.944 14.074 8.461 1.00 69.31 197 LEU A C 1
ATOM 1563 O O . LEU A 1 197 ? -3.871 14.781 7.459 1.00 69.31 197 LEU A O 1
ATOM 1567 N N . PRO A 1 198 ? -2.906 13.310 8.847 1.00 65.12 198 PRO A N 1
ATOM 1568 C CA . PRO A 1 198 ? -1.745 13.144 7.983 1.00 65.12 198 PRO A CA 1
ATOM 1569 C C . PRO A 1 198 ? -2.151 12.400 6.704 1.00 65.12 198 PRO A C 1
ATOM 1571 O O . PRO A 1 198 ? -3.105 11.621 6.712 1.00 65.12 198 PRO A O 1
ATOM 1574 N N . GLN A 1 199 ? -1.405 12.623 5.623 1.00 70.00 199 GLN A N 1
ATOM 1575 C CA . GLN A 1 199 ? -1.516 11.769 4.445 1.00 70.00 199 GLN A CA 1
ATOM 1576 C C . GLN A 1 199 ? -1.054 10.351 4.787 1.00 70.00 199 GLN A C 1
ATOM 1578 O O . GLN A 1 199 ? -0.078 10.162 5.518 1.00 70.00 199 GLN A O 1
ATOM 1583 N N . ASP A 1 200 ? -1.774 9.370 4.256 1.00 80.50 200 ASP A N 1
ATOM 1584 C CA . ASP A 1 200 ? -1.478 7.956 4.444 1.00 80.50 200 ASP A CA 1
ATOM 1585 C C . ASP A 1 200 ? -0.514 7.461 3.368 1.00 80.50 200 ASP A C 1
ATOM 1587 O O . ASP A 1 200 ? -0.608 7.864 2.207 1.00 80.50 200 ASP A O 1
ATOM 1591 N N . THR A 1 201 ? 0.420 6.583 3.743 1.00 68.88 201 THR A N 1
ATOM 1592 C CA . THR A 1 201 ? 1.342 5.999 2.767 1.00 68.88 201 THR A CA 1
ATOM 1593 C C . THR A 1 201 ? 0.651 4.886 1.989 1.00 68.88 201 THR A C 1
ATOM 1595 O O . THR A 1 201 ? -0.069 4.046 2.535 1.00 68.88 201 THR A O 1
ATOM 1598 N N . SER A 1 202 ? 0.909 4.859 0.686 1.00 72.44 202 SER A N 1
ATOM 1599 C CA . SER A 1 202 ? 0.477 3.778 -0.204 1.00 72.44 202 SER A CA 1
ATOM 1600 C C . SER A 1 202 ? 1.567 2.708 -0.343 1.00 72.44 202 SER A C 1
ATOM 1602 O O . SER A 1 202 ? 1.681 2.065 -1.386 1.00 72.44 202 SER A O 1
ATOM 1604 N N . ASP A 1 203 ? 2.404 2.515 0.687 1.00 62.69 203 ASP A N 1
ATOM 1605 C CA . ASP A 1 203 ? 3.494 1.534 0.662 1.00 62.69 203 ASP A CA 1
ATOM 1606 C C . ASP A 1 203 ? 2.928 0.126 0.434 1.00 62.69 203 ASP A C 1
ATOM 1608 O O . ASP A 1 203 ? 2.065 -0.350 1.166 1.00 62.69 203 ASP A O 1
ATOM 1612 N N . GLY A 1 204 ? 3.378 -0.555 -0.620 1.00 63.12 204 GLY A N 1
ATOM 1613 C CA . GLY A 1 204 ? 2.783 -1.830 -1.040 1.00 63.12 204 GLY A CA 1
ATOM 1614 C C . GLY A 1 204 ? 1.556 -1.709 -1.955 1.00 63.12 204 GLY A C 1
ATOM 1615 O O . GLY A 1 204 ? 0.972 -2.733 -2.304 1.00 63.12 204 GLY A O 1
ATOM 1616 N N . GLY A 1 205 ? 1.202 -0.499 -2.396 1.00 79.75 205 GLY A N 1
ATOM 1617 C CA . GLY A 1 205 ? 0.335 -0.233 -3.547 1.00 79.75 205 GLY A CA 1
ATOM 1618 C C . GLY A 1 205 ? -0.956 0.529 -3.245 1.00 79.75 205 GLY A C 1
ATOM 1619 O O . GLY A 1 205 ? -1.452 1.198 -4.144 1.00 79.75 205 GLY A O 1
ATOM 1620 N N . PHE A 1 206 ? -1.494 0.445 -2.023 1.00 90.31 206 PHE A N 1
ATOM 1621 C CA . PHE A 1 206 ? -2.760 1.096 -1.661 1.00 90.31 206 PHE A CA 1
ATOM 1622 C C . PHE A 1 206 ? -2.752 1.639 -0.227 1.00 90.31 206 PHE A C 1
ATOM 1624 O O . PHE A 1 206 ? -2.312 0.962 0.703 1.00 90.31 206 PHE A O 1
ATOM 1631 N N . ASP A 1 207 ? -3.337 2.817 -0.036 1.00 87.44 207 ASP A N 1
ATOM 1632 C CA . ASP A 1 207 ? -3.606 3.469 1.251 1.00 87.44 207 ASP A CA 1
ATOM 1633 C C . ASP A 1 207 ? -4.715 2.782 2.072 1.00 87.44 207 ASP A C 1
ATOM 1635 O O . ASP A 1 207 ? -5.034 3.234 3.168 1.00 87.44 207 ASP A O 1
ATOM 1639 N N . THR A 1 208 ? -5.312 1.693 1.571 1.00 89.88 208 THR A N 1
ATOM 1640 C CA . THR A 1 208 ? -6.278 0.842 2.292 1.00 89.88 208 THR A CA 1
ATOM 1641 C C . THR A 1 208 ? -5.624 -0.351 2.990 1.00 89.88 208 THR A C 1
ATOM 1643 O O . THR A 1 208 ? -6.307 -1.098 3.697 1.00 89.88 208 THR A O 1
ATOM 1646 N N . LEU A 1 209 ? -4.315 -0.561 2.814 1.00 90.75 209 LEU A N 1
ATOM 1647 C CA . LEU A 1 209 ? -3.604 -1.681 3.423 1.00 90.75 209 LEU A CA 1
ATOM 1648 C C . LEU A 1 209 ? -3.528 -1.522 4.944 1.00 90.75 209 LEU A C 1
ATOM 1650 O O . LEU A 1 209 ? -2.954 -0.569 5.468 1.00 90.75 209 LEU A O 1
ATOM 1654 N N . ALA A 1 210 ? -4.052 -2.511 5.668 1.00 88.25 210 ALA A N 1
ATOM 1655 C CA . ALA A 1 210 ? -4.067 -2.513 7.127 1.00 88.25 210 ALA A CA 1
ATOM 1656 C C . ALA A 1 210 ? -2.664 -2.421 7.756 1.00 88.25 210 ALA A C 1
ATOM 1658 O O . ALA A 1 210 ? -2.514 -1.867 8.840 1.00 88.25 210 ALA A O 1
ATOM 1659 N N . GLU A 1 211 ? -1.635 -2.919 7.062 1.00 83.19 211 GLU A N 1
ATOM 1660 C CA . GLU A 1 211 ? -0.226 -2.831 7.477 1.00 83.19 211 GLU A CA 1
ATOM 1661 C C . GLU A 1 211 ? 0.270 -1.376 7.599 1.00 83.19 211 GLU A C 1
ATOM 1663 O O . GLU A 1 211 ? 1.127 -1.100 8.439 1.00 83.19 211 GLU A O 1
ATOM 1668 N N . ASN A 1 212 ? -0.310 -0.448 6.827 1.00 82.44 212 ASN A N 1
ATOM 1669 C CA . ASN A 1 212 ? 0.053 0.976 6.819 1.00 82.44 212 ASN A CA 1
ATOM 1670 C C . ASN A 1 212 ? -0.861 1.818 7.730 1.00 82.44 212 ASN A C 1
ATOM 1672 O O . ASN A 1 212 ? -0.522 2.935 8.120 1.00 82.44 212 ASN A O 1
ATOM 1676 N N . LEU A 1 213 ? -2.033 1.290 8.088 1.00 83.62 213 LEU A N 1
ATOM 1677 C CA . LEU A 1 213 ? -3.106 2.006 8.779 1.00 83.62 213 LEU A CA 1
ATOM 1678 C C . LEU A 1 213 ? -3.165 1.660 10.273 1.00 83.62 213 LEU A C 1
ATOM 1680 O O . LEU A 1 213 ? -4.203 1.252 10.805 1.00 83.62 213 LEU A O 1
ATOM 1684 N N . THR A 1 214 ? -2.043 1.854 10.964 1.00 73.25 214 THR A N 1
ATOM 1685 C CA . THR A 1 214 ? -1.977 1.768 12.430 1.00 73.25 214 THR A CA 1
ATOM 1686 C C . THR A 1 214 ? -2.516 3.051 13.083 1.00 73.25 214 THR A C 1
ATOM 1688 O O . THR A 1 214 ? -2.638 4.093 12.429 1.00 73.25 214 THR A O 1
ATOM 1691 N N . ILE A 1 215 ? -2.860 2.993 14.379 1.00 71.44 215 ILE A N 1
ATOM 1692 C CA . ILE A 1 215 ? -3.298 4.159 15.171 1.00 71.44 215 ILE A CA 1
ATOM 1693 C C . ILE A 1 215 ? -2.242 4.491 16.239 1.00 71.44 215 ILE A C 1
ATOM 1695 O O . ILE A 1 215 ? -2.337 4.023 17.373 1.00 71.44 215 ILE A O 1
ATOM 1699 N N . PRO A 1 216 ? -1.222 5.295 15.905 1.00 71.94 216 PRO A N 1
ATOM 1700 C CA . PRO A 1 216 ? -0.369 5.936 16.899 1.00 71.94 216 PRO A CA 1
ATOM 1701 C C . PRO A 1 216 ? -1.167 6.858 17.845 1.00 71.94 216 PRO A C 1
ATOM 1703 O O . PRO A 1 216 ? -2.159 7.448 17.411 1.00 71.94 216 PRO A O 1
ATOM 1706 N N . PRO A 1 217 ? -0.710 7.102 19.089 1.00 73.00 217 PRO A N 1
ATOM 1707 C CA . PRO A 1 217 ? -1.392 7.997 20.033 1.00 73.00 217 PRO A CA 1
ATOM 1708 C C . PRO A 1 217 ? -1.723 9.393 19.473 1.00 73.00 217 PRO A C 1
ATOM 1710 O O . PRO A 1 217 ? -2.810 9.915 19.713 1.00 73.00 217 PRO A O 1
ATOM 1713 N N . PHE A 1 218 ? -0.843 9.971 18.645 1.00 77.19 218 PHE A N 1
ATOM 1714 C CA . PHE A 1 218 ? -1.074 11.290 18.041 1.00 77.19 218 PHE A CA 1
ATOM 1715 C C . PHE A 1 218 ? -2.271 11.321 17.069 1.00 77.19 218 PHE A C 1
ATOM 1717 O O . PHE A 1 218 ? -2.842 12.384 16.829 1.00 77.19 218 PHE A O 1
ATOM 1724 N N . PHE A 1 219 ? -2.674 10.183 16.488 1.00 77.12 219 PHE A N 1
ATOM 1725 C CA . PHE A 1 219 ? -3.851 10.137 15.614 1.00 77.12 219 PHE A CA 1
ATOM 1726 C C . PHE A 1 219 ? -5.140 10.372 16.398 1.00 77.12 219 PHE A C 1
ATOM 1728 O O . PHE A 1 219 ? -6.042 11.029 15.885 1.00 77.12 219 PHE A O 1
ATOM 1735 N N . VAL A 1 220 ? -5.225 9.892 17.642 1.00 79.75 220 VAL A N 1
ATOM 1736 C CA . VAL A 1 220 ? -6.402 10.108 18.497 1.00 79.75 220 VAL A CA 1
ATOM 1737 C C . VAL A 1 220 ? -6.587 11.601 18.774 1.00 79.75 220 VAL A C 1
ATOM 1739 O O . VAL A 1 220 ? -7.693 12.119 18.631 1.00 79.75 220 VAL A O 1
ATOM 1742 N N . GLU A 1 221 ? -5.498 12.317 19.070 1.00 83.38 221 GLU A N 1
ATOM 1743 C CA . GLU A 1 221 ? -5.514 13.775 19.245 1.00 83.38 221 GLU A CA 1
ATOM 1744 C C . GLU A 1 221 ? -5.968 14.497 17.966 1.00 83.38 221 GLU A C 1
ATOM 1746 O O . GLU A 1 221 ? -6.812 15.396 18.012 1.00 83.38 221 GLU A O 1
ATOM 1751 N N . LYS A 1 222 ? -5.471 14.064 16.800 1.00 84.12 222 LYS A N 1
ATOM 1752 C CA . LYS A 1 222 ? -5.875 14.619 15.500 1.00 84.12 222 LYS A CA 1
ATOM 1753 C C . LYS A 1 222 ? -7.355 14.381 15.196 1.00 84.12 222 LYS A C 1
ATOM 1755 O O . LYS A 1 222 ? -8.028 15.315 14.768 1.00 84.12 222 LYS A O 1
ATOM 1760 N N . HIS A 1 223 ? -7.886 13.186 15.463 1.00 83.12 223 HIS A N 1
ATOM 1761 C CA . HIS A 1 223 ? -9.317 12.895 15.323 1.00 83.12 223 HIS A CA 1
ATOM 1762 C C . HIS A 1 223 ? -10.170 13.717 16.299 1.00 83.12 223 HIS A C 1
ATOM 1764 O O . HIS A 1 223 ? -11.215 14.246 15.914 1.00 83.12 223 HIS A O 1
ATOM 1770 N N . LEU A 1 224 ? -9.712 13.904 17.540 1.00 86.19 224 LEU A N 1
ATOM 1771 C CA . LEU A 1 224 ? -10.394 14.758 18.513 1.00 86.19 224 LEU A CA 1
ATOM 1772 C C . LEU A 1 224 ? -10.446 16.217 18.041 1.00 86.19 224 LEU A C 1
ATOM 1774 O O . LEU A 1 224 ? -11.500 16.852 18.091 1.00 86.19 224 LEU A O 1
ATOM 1778 N N . ARG A 1 225 ? -9.340 16.739 17.508 1.00 85.75 225 ARG A N 1
ATOM 1779 C CA . ARG A 1 225 ? -9.295 18.094 16.950 1.00 85.75 225 ARG A CA 1
ATOM 1780 C C . ARG A 1 225 ? -10.170 18.231 15.705 1.00 85.75 225 ARG A C 1
ATOM 1782 O O . ARG A 1 225 ? -10.936 19.185 15.610 1.00 85.75 225 ARG A O 1
ATOM 1789 N N . ALA A 1 226 ? -10.097 17.269 14.788 1.00 83.12 226 ALA A N 1
ATOM 1790 C CA . ALA A 1 226 ? -10.900 17.248 13.570 1.00 83.12 226 ALA A CA 1
ATOM 1791 C C . ALA A 1 226 ? -12.406 17.196 13.877 1.00 83.12 226 ALA A C 1
ATOM 1793 O O . ALA A 1 226 ? -13.180 17.936 13.278 1.00 83.12 226 ALA A O 1
ATOM 1794 N N . SER A 1 227 ? -12.819 16.361 14.837 1.00 85.94 227 SER A N 1
ATOM 1795 C CA . SER A 1 227 ? -14.218 16.256 15.273 1.00 85.94 227 SER A CA 1
ATOM 1796 C C . SER A 1 227 ? -14.728 17.544 15.923 1.00 85.94 227 SER A C 1
ATOM 1798 O O . SER A 1 227 ? -15.855 17.947 15.647 1.00 85.94 227 SER A O 1
ATOM 1800 N N . LYS A 1 228 ? -13.895 18.233 16.717 1.00 85.81 228 LYS A N 1
ATOM 1801 C CA . LYS A 1 228 ? -14.238 19.543 17.288 1.00 85.81 228 LYS A CA 1
ATOM 1802 C C . LYS A 1 228 ? -14.491 20.582 16.195 1.00 85.81 228 LYS A C 1
ATOM 1804 O O . LYS A 1 228 ? -15.553 21.192 16.181 1.00 85.81 228 LYS A O 1
ATOM 1809 N N . VAL A 1 229 ? -13.547 20.731 15.260 1.00 81.44 229 VAL A N 1
ATOM 1810 C CA . VAL A 1 229 ? -13.652 21.713 14.167 1.00 81.44 229 VAL A CA 1
ATOM 1811 C C . VAL A 1 229 ? -14.869 21.437 13.288 1.00 81.44 229 VAL A C 1
ATOM 1813 O O . VAL A 1 229 ? -15.604 22.360 12.964 1.00 81.44 229 VAL A O 1
ATOM 1816 N N . LEU A 1 230 ? -15.125 20.168 12.963 1.00 79.25 230 LEU A N 1
ATOM 1817 C CA . LEU A 1 230 ? -16.303 19.765 12.198 1.00 79.25 230 LEU A CA 1
ATOM 1818 C C . LEU A 1 230 ? -17.614 20.185 12.882 1.00 79.25 230 LEU A C 1
ATOM 1820 O O . LEU A 1 230 ? -18.520 20.694 12.224 1.00 79.25 230 LEU A O 1
ATOM 1824 N N . LEU A 1 231 ? -17.730 19.946 14.192 1.00 81.50 231 LEU A N 1
ATOM 1825 C CA . LEU A 1 231 ? -18.921 20.322 14.951 1.00 81.50 231 LEU A CA 1
ATOM 1826 C C . LEU A 1 231 ? -19.067 21.849 15.027 1.00 81.50 231 LEU A C 1
ATOM 1828 O O . LEU A 1 231 ? -20.168 22.346 14.810 1.00 81.50 231 LEU A O 1
ATOM 1832 N N . ASP A 1 232 ? -17.978 22.590 15.254 1.00 80.19 232 ASP A N 1
ATOM 1833 C CA . ASP A 1 232 ? -17.980 24.061 15.248 1.00 80.19 232 ASP A CA 1
ATOM 1834 C C . ASP A 1 232 ? -18.430 24.627 13.883 1.00 80.19 232 ASP A C 1
ATOM 1836 O O . ASP A 1 232 ? -19.247 25.550 13.807 1.00 80.19 232 ASP A O 1
ATOM 1840 N N . GLU A 1 233 ? -17.957 24.042 12.783 1.00 73.88 233 GLU A N 1
ATOM 1841 C CA . GLU A 1 233 ? -18.303 24.467 11.425 1.00 73.88 233 GLU A CA 1
ATOM 1842 C C . GLU A 1 233 ? -19.776 24.194 11.083 1.00 73.88 233 GLU A C 1
ATOM 1844 O O . GLU A 1 233 ? -20.467 25.060 10.543 1.00 73.88 233 GLU A O 1
ATOM 1849 N N . MET A 1 234 ? -20.304 23.030 11.479 1.00 74.19 234 MET A N 1
ATOM 1850 C CA . MET A 1 234 ? -21.717 22.682 11.288 1.00 74.19 234 MET A CA 1
ATOM 1851 C C . MET A 1 234 ? -22.663 23.724 11.913 1.00 74.19 234 MET A C 1
ATOM 1853 O O . MET A 1 234 ? -23.702 24.039 11.322 1.00 74.19 234 MET A O 1
ATOM 1857 N N . TYR A 1 235 ? -22.323 24.261 13.088 1.00 69.56 235 TYR A N 1
ATOM 1858 C CA . TYR A 1 235 ? -23.134 25.275 13.769 1.00 69.56 235 TYR A CA 1
ATOM 1859 C C . TYR A 1 235 ? -22.926 26.690 13.200 1.00 69.56 235 TYR A C 1
ATOM 1861 O O . TYR A 1 235 ? -23.889 27.446 13.075 1.00 69.56 235 TYR A O 1
ATOM 1869 N N . THR A 1 236 ? -21.708 27.039 12.775 1.00 67.81 236 THR A N 1
ATOM 1870 C CA . THR A 1 236 ? -21.394 28.377 12.231 1.00 67.81 236 THR A CA 1
ATOM 1871 C C . THR A 1 236 ? -21.885 28.589 10.791 1.00 67.81 236 THR A C 1
ATOM 1873 O O . THR A 1 236 ? -22.476 29.629 10.498 1.00 67.81 236 THR A O 1
ATOM 1876 N N . VAL A 1 237 ? -21.728 27.611 9.889 1.00 58.84 237 VAL A N 1
ATOM 1877 C CA . VAL A 1 237 ? -22.126 27.729 8.467 1.00 58.84 237 VAL A CA 1
ATOM 1878 C C . VAL A 1 237 ? -23.650 27.822 8.300 1.00 58.84 237 VAL A C 1
ATOM 1880 O O . VAL A 1 237 ? -24.139 28.577 7.456 1.00 58.84 237 VAL A O 1
ATOM 1883 N N . ASN A 1 238 ? -24.431 27.126 9.134 1.00 54.38 238 ASN A N 1
ATOM 1884 C CA . ASN A 1 238 ? -25.897 27.142 9.055 1.00 54.38 238 ASN A CA 1
ATOM 1885 C C . ASN A 1 238 ? -26.546 28.461 9.517 1.00 54.38 238 ASN A C 1
ATOM 1887 O O . ASN A 1 238 ? -27.679 28.744 9.117 1.00 54.38 238 ASN A O 1
ATOM 1891 N N . ALA A 1 239 ? -25.839 29.307 10.274 1.00 49.81 239 ALA A N 1
ATOM 1892 C CA . ALA A 1 239 ? -26.325 30.641 10.638 1.00 49.81 239 ALA A CA 1
ATOM 1893 C C . ALA A 1 239 ? -26.445 31.590 9.421 1.00 49.81 239 ALA A C 1
ATOM 1895 O O . ALA A 1 239 ? -27.178 32.575 9.477 1.00 49.81 239 ALA A O 1
ATOM 1896 N N . SER A 1 240 ? -25.780 31.274 8.298 1.00 48.09 240 SER A N 1
ATOM 1897 C CA . SER A 1 240 ? -25.670 32.146 7.116 1.00 48.09 240 SER A CA 1
ATOM 1898 C C . SER A 1 240 ? -26.749 31.958 6.028 1.00 48.09 240 SER A C 1
ATOM 1900 O O . SER A 1 240 ? -26.767 32.722 5.067 1.00 48.09 240 SER A O 1
ATOM 1902 N N . ARG A 1 241 ? -27.657 30.967 6.140 1.00 48.00 241 ARG A N 1
ATOM 1903 C CA . ARG A 1 241 ? -28.774 30.663 5.195 1.00 48.00 241 ARG A CA 1
ATOM 1904 C C . ARG A 1 241 ? -28.434 30.559 3.684 1.00 48.00 241 ARG A C 1
ATOM 1906 O O . ARG A 1 241 ? -29.355 30.437 2.883 1.00 48.00 241 ARG A O 1
ATOM 1913 N N . SER A 1 242 ? -27.162 30.551 3.274 1.00 43.31 242 SER A N 1
ATOM 1914 C CA . SER A 1 242 ? -26.762 30.760 1.867 1.00 43.31 242 SER A CA 1
ATOM 1915 C C . SER A 1 242 ? -26.210 29.531 1.120 1.00 43.31 242 SER A C 1
ATOM 1917 O O . SER A 1 242 ? -25.760 29.682 -0.015 1.00 43.31 242 SER A O 1
ATOM 1919 N N . SER A 1 243 ? -26.215 28.316 1.681 1.00 49.53 243 SER A N 1
ATOM 1920 C CA . SER A 1 243 ? -25.653 27.148 0.973 1.00 49.53 243 SER A CA 1
ATOM 1921 C C . SER A 1 243 ? -26.731 26.225 0.389 1.00 49.53 243 SER A C 1
ATOM 1923 O O . SER A 1 243 ? -27.765 25.968 1.000 1.00 49.53 243 SER A O 1
ATOM 1925 N N . SER A 1 244 ? -26.469 25.688 -0.803 1.00 47.69 244 SER A N 1
ATOM 1926 C CA . SER A 1 244 ? -27.261 24.655 -1.492 1.00 47.69 244 SER A CA 1
ATOM 1927 C C . SER A 1 244 ? -27.192 23.268 -0.820 1.00 47.69 244 SER A C 1
ATOM 1929 O O . SER A 1 244 ? -27.698 22.285 -1.366 1.00 47.69 244 SER A O 1
ATOM 1931 N N . PHE A 1 245 ? -26.581 23.180 0.366 1.00 50.47 245 PHE A N 1
ATOM 1932 C CA . PHE A 1 245 ? -26.374 21.963 1.142 1.00 50.47 245 PHE A CA 1
ATOM 1933 C C . PHE A 1 245 ? -27.243 21.969 2.401 1.00 50.47 245 PHE A C 1
ATOM 1935 O O . PHE A 1 245 ? -27.175 22.880 3.222 1.00 50.47 245 PHE A O 1
ATOM 1942 N N . GLN A 1 246 ? -28.044 20.917 2.586 1.00 54.88 246 GLN A N 1
ATOM 1943 C CA . GLN A 1 246 ? -28.781 20.714 3.829 1.00 54.88 246 GLN A CA 1
ATOM 1944 C C . GLN A 1 246 ? -27.954 19.827 4.761 1.00 54.88 246 GLN A C 1
ATOM 1946 O O . GLN A 1 246 ? -27.731 18.643 4.498 1.00 54.88 246 GLN A O 1
ATOM 1951 N N . TRP A 1 247 ? -27.513 20.391 5.883 1.00 61.09 247 TRP A N 1
ATOM 1952 C CA . T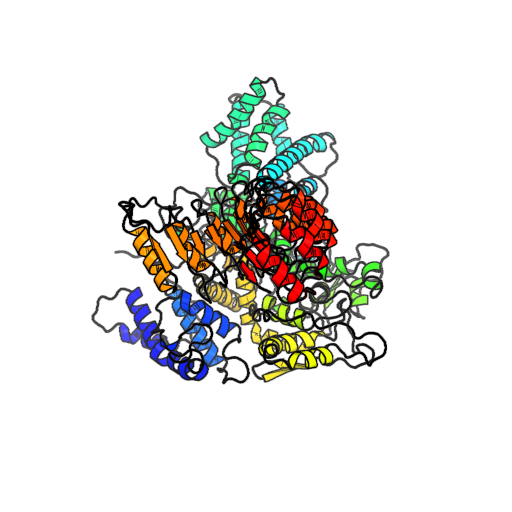RP A 1 247 ? -26.972 19.616 6.995 1.00 61.09 247 TRP A CA 1
ATOM 1953 C C . TRP A 1 247 ? -28.118 18.883 7.694 1.00 61.09 247 TRP A C 1
ATOM 1955 O O . TRP A 1 247 ? -28.736 19.413 8.619 1.00 61.09 247 TRP A O 1
ATOM 1965 N N . THR A 1 248 ? -28.428 17.658 7.268 1.00 62.72 248 THR A N 1
ATOM 1966 C CA . THR A 1 248 ? -29.477 16.838 7.903 1.00 62.72 248 THR A CA 1
ATOM 1967 C C . THR A 1 248 ? -29.263 16.655 9.393 1.00 62.72 248 THR A C 1
ATOM 1969 O O . THR A 1 248 ? -30.240 16.585 10.137 1.00 62.72 248 THR A O 1
ATOM 1972 N N . LEU A 1 249 ? -28.000 16.611 9.835 1.00 69.81 249 LEU A N 1
ATOM 1973 C CA . LEU A 1 249 ? -27.689 16.521 11.254 1.00 69.81 249 LEU A CA 1
ATOM 1974 C C . LEU A 1 249 ? -28.156 17.776 11.999 1.00 69.81 249 LEU A C 1
ATOM 1976 O O . LEU A 1 249 ? -28.889 17.659 12.974 1.00 69.81 249 LEU A O 1
ATOM 1980 N N . TYR A 1 250 ? -27.823 18.965 11.491 1.00 70.75 250 TYR A N 1
ATOM 1981 C CA . TYR A 1 250 ? -28.246 20.236 12.082 1.00 70.75 250 TYR A CA 1
ATOM 1982 C C . TYR A 1 250 ? -29.770 20.407 12.067 1.00 70.75 250 TYR A C 1
ATOM 1984 O O . TYR A 1 250 ? -30.358 20.793 13.071 1.00 70.75 250 TYR A O 1
ATOM 1992 N N . ALA A 1 251 ? -30.440 20.044 10.969 1.00 69.69 251 ALA A N 1
ATOM 1993 C CA . ALA A 1 251 ? -31.901 20.071 10.905 1.00 69.69 251 ALA A CA 1
ATOM 1994 C C . ALA A 1 251 ? -32.553 19.111 11.922 1.00 69.69 251 ALA A C 1
ATOM 1996 O O . ALA A 1 251 ? -33.584 19.444 12.509 1.00 69.69 251 ALA A O 1
ATOM 1997 N N . GLY A 1 252 ? -31.957 17.935 12.151 1.00 72.94 252 GLY A N 1
ATOM 1998 C CA . GLY A 1 252 ? -32.371 17.007 13.206 1.00 72.94 252 GLY A CA 1
ATOM 1999 C C . GLY A 1 252 ? -32.166 17.589 14.606 1.00 72.94 252 GLY A C 1
ATOM 2000 O O . GLY A 1 252 ? -33.084 17.550 15.421 1.00 72.94 252 GLY A O 1
ATOM 2001 N N . LEU A 1 253 ? -31.008 18.203 14.855 1.00 79.75 253 LEU A N 1
ATOM 2002 C CA . LEU A 1 253 ? -30.671 18.855 16.124 1.00 79.75 253 LEU A CA 1
ATOM 2003 C C . LEU A 1 253 ? -31.600 20.035 16.437 1.00 79.75 253 LEU A C 1
ATOM 2005 O O . LEU A 1 253 ? -32.133 20.108 17.539 1.00 79.75 253 LEU A O 1
ATOM 2009 N N . LEU A 1 254 ? -31.899 20.889 15.455 1.00 74.94 254 LEU A N 1
ATOM 2010 C CA . LEU A 1 254 ? -32.869 21.978 15.604 1.00 74.94 254 LEU A CA 1
ATOM 2011 C C . LEU A 1 254 ? -34.273 21.474 15.960 1.00 74.94 254 LEU A C 1
ATOM 2013 O O . LEU A 1 254 ? -34.981 22.119 16.730 1.00 74.94 254 LEU A O 1
ATOM 2017 N N . ARG A 1 255 ? -34.698 20.327 15.413 1.00 77.44 255 ARG A N 1
ATOM 2018 C CA . ARG A 1 255 ? -35.984 19.710 15.783 1.00 77.44 255 ARG A CA 1
ATOM 2019 C C . ARG A 1 255 ? -35.973 19.179 17.215 1.00 77.44 255 ARG A C 1
ATOM 2021 O O . ARG A 1 255 ? -37.006 19.245 17.867 1.00 77.44 255 ARG A O 1
ATOM 2028 N N . LEU A 1 256 ? -34.842 18.670 17.701 1.00 81.56 256 LEU A N 1
ATOM 2029 C CA . LEU A 1 256 ? -34.693 18.215 19.090 1.00 81.56 256 LEU A CA 1
ATOM 2030 C C . LEU A 1 256 ? -34.644 19.380 20.087 1.00 81.56 256 LEU A C 1
ATOM 2032 O O . LEU A 1 256 ? -35.132 19.256 21.210 1.00 81.56 256 LEU A O 1
ATOM 2036 N N . GLU A 1 257 ? -34.053 20.500 19.677 1.00 81.62 257 GLU A N 1
ATOM 2037 C CA . GLU A 1 257 ? -33.934 21.705 20.496 1.00 81.62 257 GLU A CA 1
ATOM 2038 C C . GLU A 1 257 ? -35.251 22.497 20.544 1.00 81.62 257 GLU A C 1
ATOM 2040 O O . GLU A 1 257 ? -35.707 22.874 21.620 1.00 81.62 257 GLU A O 1
ATOM 2045 N N . LYS A 1 258 ? -35.860 22.756 19.377 1.00 78.62 258 LYS A N 1
ATOM 2046 C CA . LYS A 1 258 ? -36.953 23.735 19.204 1.00 78.62 258 LYS A CA 1
ATOM 2047 C C . LYS A 1 258 ? -38.269 23.130 18.712 1.00 78.62 258 LYS A C 1
ATOM 2049 O O . LYS A 1 258 ? -39.262 23.845 18.597 1.00 78.62 258 LYS A O 1
ATOM 2054 N N . GLY A 1 259 ? -38.291 21.845 18.361 1.00 72.19 259 GLY A N 1
ATOM 2055 C CA . GLY A 1 259 ? -39.498 21.164 17.893 1.00 72.19 259 GLY A CA 1
ATOM 2056 C C . GLY A 1 259 ? -40.427 20.757 19.044 1.00 72.19 259 GLY A C 1
ATOM 2057 O O . GLY A 1 259 ? -39.970 20.560 20.170 1.00 72.19 259 GLY A O 1
ATOM 2058 N N . PRO A 1 260 ? -41.739 20.598 18.789 1.00 67.81 260 PRO A N 1
ATOM 2059 C CA . PRO A 1 260 ? -42.660 20.097 19.801 1.00 67.81 260 PRO A CA 1
ATOM 2060 C C . PRO A 1 260 ? -42.290 18.655 20.172 1.00 67.81 260 PRO A C 1
ATOM 2062 O O . PRO A 1 260 ? -42.259 17.774 19.309 1.00 67.81 260 PRO A O 1
ATOM 2065 N N . ALA A 1 261 ? -42.031 18.402 21.457 1.00 64.50 261 ALA A N 1
ATOM 2066 C CA . ALA A 1 261 ? -41.827 17.043 21.944 1.00 64.50 261 ALA A CA 1
ATOM 2067 C C . ALA A 1 261 ? -43.117 16.223 21.722 1.00 64.50 261 ALA A C 1
ATOM 2069 O O . ALA A 1 261 ? -44.210 16.705 22.043 1.00 64.50 261 ALA A O 1
ATOM 2070 N N . PRO A 1 262 ? -43.040 14.991 21.179 1.00 76.06 262 PRO A N 1
ATOM 2071 C CA . PRO A 1 262 ? -44.190 14.098 21.138 1.00 76.06 262 PRO A CA 1
ATOM 2072 C C . PRO A 1 262 ? -44.770 13.943 22.547 1.00 76.06 262 PRO A C 1
ATOM 2074 O O . PRO A 1 262 ? -44.006 13.810 23.501 1.00 76.06 262 PRO A O 1
ATOM 2077 N N . LYS A 1 263 ? -46.105 13.898 22.680 1.00 71.44 263 LYS A N 1
ATOM 2078 C CA . LYS A 1 263 ? -46.813 13.888 23.981 1.00 71.44 263 LYS A CA 1
ATOM 2079 C C . LYS A 1 263 ? -46.323 12.827 24.988 1.00 71.44 263 LYS A C 1
ATOM 2081 O O . LYS A 1 263 ? -46.578 12.975 26.175 1.00 71.44 263 LYS A O 1
ATOM 2086 N N . ASN A 1 264 ? -45.608 11.797 24.527 1.00 80.38 264 ASN A N 1
ATOM 2087 C CA . ASN A 1 264 ? -45.175 10.647 25.320 1.00 80.38 264 ASN A CA 1
ATOM 2088 C C . ASN A 1 264 ? -43.642 10.499 25.443 1.00 80.38 264 ASN A C 1
ATOM 2090 O O . ASN A 1 264 ? -43.188 9.424 25.829 1.00 80.38 264 ASN A O 1
ATOM 2094 N N . LYS A 1 265 ? -42.830 11.507 25.078 1.00 82.81 265 LYS A N 1
ATOM 2095 C CA . LYS A 1 265 ? -41.359 11.423 25.184 1.00 82.81 265 LYS A CA 1
ATOM 2096 C C . LYS A 1 265 ? -40.736 12.680 25.783 1.00 82.81 265 LYS A C 1
ATOM 2098 O O . LYS A 1 265 ? -41.083 13.794 25.402 1.00 82.81 265 LYS A O 1
ATOM 2103 N N . THR A 1 266 ? -39.771 12.499 26.682 1.00 86.25 266 THR A N 1
ATOM 2104 C CA . THR A 1 266 ? -38.940 13.592 27.210 1.00 86.25 266 THR A CA 1
ATOM 2105 C C . THR A 1 266 ? -37.876 14.013 26.190 1.00 86.25 266 THR A C 1
ATOM 2107 O O . THR A 1 266 ? -37.473 13.219 25.339 1.00 86.25 266 THR A O 1
ATOM 2110 N N . GLN A 1 267 ? -37.357 15.245 26.293 1.00 82.50 267 GLN A N 1
ATOM 2111 C CA . GLN A 1 267 ? -36.254 15.716 25.436 1.00 82.50 267 GLN A CA 1
ATOM 2112 C C . GLN A 1 267 ? -35.035 14.784 25.519 1.00 82.50 267 GLN A C 1
ATOM 2114 O O . GLN A 1 267 ? -34.420 14.459 24.509 1.00 82.50 267 GLN A O 1
ATOM 2119 N N . ARG A 1 268 ? -34.747 14.271 26.717 1.00 86.31 268 ARG A N 1
ATOM 2120 C CA . ARG A 1 268 ? -33.674 13.308 26.974 1.00 86.31 268 ARG A CA 1
ATOM 2121 C C . ARG A 1 268 ? -33.879 11.976 26.243 1.00 86.31 268 ARG A C 1
ATOM 2123 O O . ARG A 1 268 ? -32.928 11.439 25.685 1.00 86.31 268 ARG A O 1
ATOM 2130 N N . GLN A 1 269 ? -35.110 11.460 26.193 1.00 88.25 269 GLN A N 1
ATOM 2131 C CA . GLN A 1 269 ? -35.437 10.253 25.418 1.00 88.25 269 GLN A CA 1
ATOM 2132 C C . GLN A 1 269 ? -35.262 10.481 23.911 1.00 88.25 269 GLN A C 1
ATOM 2134 O O . GLN A 1 269 ? -34.717 9.622 23.225 1.00 88.25 269 GLN A O 1
ATOM 2139 N N . LEU A 1 270 ? -35.655 11.654 23.404 1.00 87.44 270 LEU A N 1
ATOM 2140 C CA . LEU A 1 270 ? -35.444 12.016 21.999 1.00 87.44 270 LEU A CA 1
ATOM 2141 C C . LEU A 1 270 ? -33.949 12.140 21.656 1.00 87.44 270 LEU A C 1
ATOM 2143 O O . LEU A 1 270 ? -33.526 11.688 20.594 1.00 87.44 270 LEU A O 1
ATOM 2147 N N . VAL A 1 271 ? -33.139 12.700 22.562 1.00 89.31 271 VAL A N 1
ATOM 2148 C CA . VAL A 1 271 ? -31.674 12.763 22.415 1.00 89.31 271 VAL A CA 1
ATOM 2149 C C . VAL A 1 271 ? -31.062 11.363 22.397 1.00 89.31 271 VAL A C 1
ATOM 2151 O O . VAL A 1 271 ? -30.243 11.080 21.527 1.00 89.31 271 VAL A O 1
ATOM 2154 N N . ALA A 1 272 ? -31.469 10.468 23.300 1.00 91.06 272 ALA A N 1
ATOM 2155 C CA . ALA A 1 272 ? -30.969 9.093 23.322 1.00 91.06 272 ALA A CA 1
ATOM 2156 C C . ALA A 1 272 ? -31.304 8.331 22.024 1.00 91.06 272 ALA A C 1
ATOM 2158 O O . ALA A 1 272 ? -30.442 7.646 21.473 1.00 91.06 272 ALA A O 1
ATOM 2159 N N . GLU A 1 273 ? -32.519 8.493 21.492 1.00 90.56 273 GLU A N 1
ATOM 2160 C CA . GLU A 1 273 ? -32.925 7.912 20.204 1.00 90.56 273 GLU A CA 1
ATOM 2161 C C . GLU A 1 273 ? -32.104 8.467 19.038 1.00 90.56 273 GLU A C 1
ATOM 2163 O O . GLU A 1 273 ? -31.587 7.703 18.224 1.00 90.56 273 GLU A O 1
ATOM 2168 N N . PHE A 1 274 ? -31.906 9.784 18.995 1.00 90.25 274 PHE A N 1
ATOM 2169 C CA . PHE A 1 274 ? -31.069 10.421 17.984 1.00 90.25 274 PHE A CA 1
ATOM 2170 C C . PHE A 1 274 ? -29.613 9.950 18.050 1.00 90.25 274 PHE A C 1
ATOM 2172 O O . PHE A 1 274 ? -29.023 9.632 17.018 1.00 90.25 274 PHE A O 1
ATOM 2179 N N . LEU A 1 275 ? -29.029 9.877 19.251 1.00 93.12 275 LEU A N 1
ATOM 2180 C CA . LEU A 1 275 ? -27.664 9.391 19.443 1.00 93.12 275 LEU A CA 1
ATOM 2181 C C . LEU A 1 275 ? -27.537 7.925 19.033 1.00 93.12 275 LEU A C 1
ATOM 2183 O O . LEU A 1 275 ? -26.523 7.563 18.445 1.00 93.12 275 LEU A O 1
ATOM 2187 N N . ARG A 1 276 ? -28.560 7.096 19.271 1.00 94.31 276 ARG A N 1
ATOM 2188 C CA . ARG A 1 276 ? -28.593 5.709 18.790 1.00 94.31 276 ARG A CA 1
ATOM 2189 C C . ARG A 1 276 ? -28.574 5.641 17.266 1.00 94.31 276 ARG A C 1
ATOM 2191 O O . ARG A 1 276 ? -27.780 4.887 16.708 1.00 94.31 276 ARG A O 1
ATOM 2198 N N . ASP A 1 277 ? -29.407 6.425 16.590 1.00 90.31 277 ASP A N 1
ATOM 2199 C CA . ASP A 1 277 ? -29.490 6.424 15.126 1.00 90.31 277 ASP A CA 1
ATOM 2200 C C . ASP A 1 277 ? -28.202 6.983 14.495 1.00 90.31 277 ASP A C 1
ATOM 2202 O O . ASP A 1 277 ? -27.658 6.415 13.541 1.00 90.31 277 ASP A O 1
ATOM 2206 N N . PHE A 1 278 ? -27.659 8.061 15.070 1.00 91.38 278 PHE A N 1
ATOM 2207 C CA . PHE A 1 278 ? -26.385 8.644 14.660 1.00 91.38 278 PHE A CA 1
ATOM 2208 C C . PHE A 1 278 ? -25.225 7.667 14.872 1.00 91.38 278 PHE A C 1
ATOM 2210 O O . PHE A 1 278 ? -24.462 7.417 13.938 1.00 91.38 278 PHE A O 1
ATOM 2217 N N . ALA A 1 279 ? -25.121 7.064 16.060 1.00 93.56 279 ALA A N 1
ATOM 2218 C CA . ALA A 1 279 ? -24.109 6.063 16.373 1.00 93.56 279 ALA A CA 1
ATOM 2219 C C . ALA A 1 279 ? -24.251 4.821 15.486 1.00 93.56 279 ALA A C 1
ATOM 2221 O O . ALA A 1 279 ? -23.240 4.279 15.061 1.00 93.56 279 ALA A O 1
ATOM 2222 N N . SER A 1 280 ? -25.469 4.398 15.134 1.00 93.12 280 SER A N 1
ATOM 2223 C CA . SER A 1 280 ? -25.676 3.235 14.259 1.00 93.12 280 SER A CA 1
ATOM 2224 C C . SER A 1 280 ? -25.126 3.469 12.852 1.00 93.12 280 SER A C 1
ATOM 2226 O O . SER A 1 280 ? -24.417 2.628 12.296 1.00 93.12 280 SER A O 1
ATOM 2228 N N . ARG A 1 281 ? -25.365 4.660 12.289 1.00 91.75 281 ARG A N 1
ATOM 2229 C CA . ARG A 1 281 ? -24.764 5.075 11.010 1.00 91.75 281 ARG A CA 1
ATOM 2230 C C . ARG A 1 281 ? -23.248 5.229 11.128 1.00 91.75 281 ARG A C 1
ATOM 2232 O O . ARG A 1 281 ? -22.508 4.763 10.261 1.00 91.75 281 ARG A O 1
ATOM 2239 N N . ALA A 1 282 ? -22.787 5.858 12.207 1.00 91.88 282 ALA A N 1
ATOM 2240 C CA . ALA A 1 282 ? -21.374 6.086 12.473 1.00 91.88 282 ALA A CA 1
ATOM 2241 C C . ALA A 1 282 ? -20.606 4.782 12.724 1.00 91.88 282 ALA A C 1
ATOM 2243 O O . ALA A 1 282 ? -19.456 4.694 12.340 1.00 91.88 282 ALA A O 1
ATOM 2244 N N . PHE A 1 283 ? -21.201 3.757 13.324 1.00 93.06 283 PHE A N 1
ATOM 2245 C CA . PHE A 1 283 ? -20.535 2.477 13.600 1.00 93.06 283 PHE A CA 1
ATOM 2246 C C . PHE A 1 283 ? -20.841 1.416 12.547 1.00 93.06 283 PHE A C 1
ATOM 2248 O O . PHE A 1 283 ? -20.320 0.307 12.629 1.00 93.06 283 PHE A O 1
ATOM 2255 N N . ARG A 1 284 ? -21.662 1.761 11.542 1.00 93.25 284 ARG A N 1
ATOM 2256 C CA . ARG A 1 284 ? -22.052 0.895 10.416 1.00 93.25 284 ARG A CA 1
ATOM 2257 C C . ARG A 1 284 ? -22.754 -0.392 10.852 1.00 93.25 284 ARG A C 1
ATOM 2259 O O . ARG A 1 284 ? -22.763 -1.373 10.116 1.00 93.25 284 ARG A O 1
ATOM 2266 N N . ARG A 1 285 ? -23.358 -0.375 12.037 1.00 91.81 285 ARG A N 1
ATOM 2267 C CA . ARG A 1 285 ? -24.113 -1.484 12.619 1.00 91.81 285 ARG A CA 1
ATOM 2268 C C . ARG A 1 285 ? -25.202 -0.952 13.545 1.00 91.81 285 ARG A C 1
ATOM 2270 O O . ARG A 1 285 ? -25.064 0.168 14.035 1.00 91.81 285 ARG A O 1
ATOM 2277 N N . PRO A 1 286 ? -26.226 -1.752 13.865 1.00 92.00 286 PRO A N 1
ATOM 2278 C CA . PRO A 1 286 ? -27.180 -1.406 14.903 1.00 92.00 286 PRO A CA 1
ATOM 2279 C C . PRO A 1 286 ? -26.462 -1.175 16.239 1.00 92.00 286 PRO A C 1
ATOM 2281 O O . PRO A 1 286 ? -25.638 -1.990 16.672 1.00 92.00 286 PRO A O 1
ATOM 2284 N N . VAL A 1 287 ? -26.758 -0.044 16.875 1.00 92.19 287 VAL A N 1
ATOM 2285 C CA . VAL A 1 287 ? -26.312 0.285 18.233 1.00 92.19 287 VAL A CA 1
ATOM 2286 C C . VAL A 1 287 ? -27.441 -0.019 19.205 1.00 92.19 287 VAL A C 1
ATOM 2288 O O . VAL A 1 287 ? -28.588 0.383 18.996 1.00 92.19 287 VAL A O 1
ATOM 2291 N N . THR A 1 288 ? -27.114 -0.753 20.265 1.00 91.44 288 THR A N 1
ATOM 2292 C CA . THR A 1 288 ? -28.089 -1.144 21.293 1.00 91.44 288 THR A CA 1
ATOM 2293 C C . THR A 1 288 ? -28.549 0.062 22.115 1.00 91.44 288 THR A C 1
ATOM 2295 O O . THR A 1 288 ? -27.888 1.106 22.149 1.00 91.44 288 THR A O 1
ATOM 2298 N N . ALA A 1 289 ? -29.692 -0.058 22.796 1.00 90.44 289 ALA A N 1
ATOM 2299 C CA . ALA A 1 289 ? -30.176 1.007 23.675 1.00 90.44 289 ALA A CA 1
ATOM 2300 C C . ALA A 1 289 ? -29.180 1.275 24.818 1.00 90.44 289 ALA A C 1
ATOM 2302 O O . ALA A 1 289 ? -28.932 2.424 25.173 1.00 90.44 289 ALA A O 1
ATOM 2303 N N . GLU A 1 290 ? -28.543 0.223 25.329 1.00 90.44 290 GLU A N 1
ATOM 2304 C CA . GLU A 1 290 ? -27.544 0.263 26.392 1.00 90.44 290 GLU A CA 1
ATOM 2305 C C . GLU A 1 290 ? -26.255 0.966 25.946 1.00 90.44 290 GLU A C 1
ATOM 2307 O O . GLU A 1 290 ? -25.648 1.709 26.718 1.00 90.44 290 GLU A O 1
ATOM 2312 N N . GLU A 1 291 ? -25.819 0.753 24.702 1.00 90.50 291 GLU A N 1
ATOM 2313 C CA . GLU A 1 291 ? -24.687 1.479 24.122 1.00 90.50 291 GLU A CA 1
ATOM 2314 C C . GLU A 1 291 ? -25.016 2.959 23.902 1.00 90.50 291 GLU A C 1
ATOM 2316 O O . GLU A 1 291 ? -24.200 3.816 24.240 1.00 90.50 291 GLU A O 1
ATOM 2321 N N . ALA A 1 292 ? -26.209 3.269 23.388 1.00 91.00 292 ALA A N 1
ATOM 2322 C CA . ALA A 1 292 ? -26.657 4.646 23.185 1.00 91.00 292 ALA A CA 1
ATOM 2323 C C . ALA A 1 292 ? -26.779 5.419 24.510 1.00 91.00 292 ALA A C 1
ATOM 2325 O O . ALA A 1 292 ? -26.387 6.585 24.589 1.00 91.00 292 ALA A O 1
ATOM 2326 N N . GLU A 1 293 ? -27.235 4.752 25.572 1.00 92.38 293 GLU A N 1
ATOM 2327 C CA . GLU A 1 293 ? -27.359 5.323 26.915 1.00 92.38 293 GLU A CA 1
ATOM 2328 C C . GLU A 1 293 ? -26.006 5.804 27.472 1.00 92.38 293 GLU A C 1
ATOM 2330 O O . GLU A 1 293 ? -25.948 6.805 28.188 1.00 92.38 293 GLU A O 1
ATOM 2335 N N . LYS A 1 294 ? -24.887 5.159 27.105 1.00 93.75 294 LYS A N 1
ATOM 2336 C CA . LYS A 1 294 ? -23.539 5.617 27.498 1.00 93.75 294 LYS A CA 1
ATOM 2337 C C . LYS A 1 294 ? -23.225 7.004 26.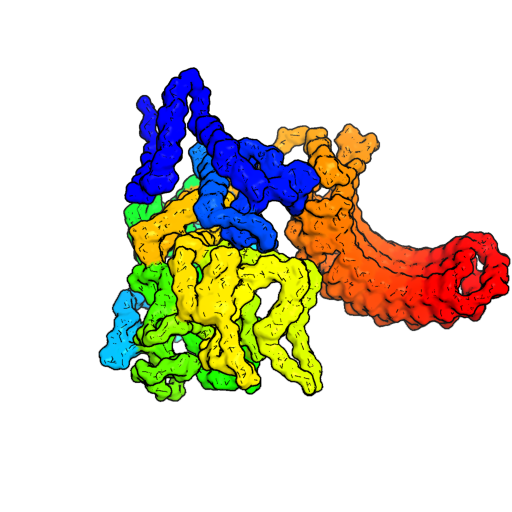936 1.00 93.75 294 LYS A C 1
ATOM 2339 O O . LYS A 1 294 ? -22.617 7.812 27.633 1.00 93.75 294 LYS A O 1
ATOM 2344 N N . TYR A 1 295 ? -23.658 7.288 25.709 1.00 94.50 295 TYR A N 1
ATOM 2345 C CA . TYR A 1 295 ? -23.497 8.604 25.094 1.00 94.50 295 TYR A CA 1
ATOM 2346 C C . TYR A 1 295 ? -24.521 9.603 25.641 1.00 94.50 295 TYR A C 1
ATOM 2348 O O . TYR A 1 295 ? -24.156 10.734 25.942 1.00 94.50 295 TYR A O 1
ATOM 2356 N N . ALA A 1 296 ? -25.773 9.190 25.864 1.00 93.50 296 ALA A N 1
ATOM 2357 C CA . ALA A 1 296 ? -26.791 10.055 26.468 1.00 93.50 296 ALA A CA 1
ATOM 2358 C C . ALA A 1 296 ? -26.378 10.564 27.865 1.00 93.50 296 ALA A C 1
ATOM 2360 O O . ALA A 1 296 ? -26.603 11.725 28.190 1.00 93.50 296 ALA A O 1
ATOM 2361 N N . LYS A 1 297 ? -25.661 9.758 28.659 1.00 94.81 297 LYS A N 1
ATOM 2362 C CA . LYS A 1 297 ? -25.095 10.205 29.944 1.00 94.81 297 LYS A CA 1
ATOM 2363 C C . LYS A 1 297 ? -24.095 11.359 29.817 1.00 94.81 297 LYS A C 1
ATOM 2365 O O . LYS A 1 297 ? -23.992 12.160 30.741 1.00 94.81 297 LYS A O 1
ATOM 2370 N N . LEU A 1 298 ? -23.369 11.473 28.701 1.00 93.94 298 LEU A N 1
ATOM 2371 C CA . LEU A 1 298 ? -22.474 12.614 28.459 1.00 93.94 298 LEU A CA 1
ATOM 2372 C C . LEU A 1 298 ? -23.269 13.908 28.242 1.00 93.94 298 LEU A C 1
ATOM 2374 O O . LEU A 1 298 ? -22.855 14.966 28.708 1.00 93.94 298 LEU A O 1
ATOM 2378 N N . PHE A 1 299 ? -24.431 13.814 27.593 1.00 93.12 299 PHE A N 1
ATOM 2379 C CA . PHE A 1 299 ? -25.365 14.933 27.474 1.00 93.12 299 PHE A CA 1
ATOM 2380 C C . PHE A 1 299 ? -25.911 15.351 28.847 1.00 93.12 299 PHE A C 1
ATOM 2382 O O . PHE A 1 299 ? -25.885 16.534 29.179 1.00 93.12 299 PHE A O 1
ATOM 2389 N N . ASP A 1 300 ? -26.324 14.384 29.677 1.00 92.81 300 ASP A N 1
ATOM 2390 C CA . ASP A 1 300 ? -26.815 14.646 31.038 1.00 92.81 300 ASP A CA 1
ATOM 2391 C C . ASP A 1 300 ? -25.740 15.354 31.898 1.00 92.81 300 ASP A C 1
ATOM 2393 O O . ASP A 1 300 ? -26.033 16.298 32.633 1.00 92.81 300 ASP A O 1
ATOM 2397 N N . GLN A 1 301 ? -24.471 14.942 31.773 1.00 92.50 301 GLN A N 1
ATOM 2398 C CA . GLN A 1 301 ? -23.336 15.565 32.467 1.00 92.50 301 GLN A CA 1
ATOM 2399 C C . GLN A 1 301 ? -23.079 17.012 32.032 1.00 92.50 301 GLN A C 1
ATOM 2401 O O . GLN A 1 301 ? -22.734 17.844 32.873 1.00 92.50 301 GLN A O 1
ATOM 2406 N N . ALA A 1 302 ? -23.222 17.313 30.742 1.00 89.69 302 ALA A N 1
ATOM 2407 C CA . ALA A 1 302 ? -23.074 18.671 30.228 1.00 89.69 302 ALA A CA 1
ATOM 2408 C C . ALA A 1 302 ? -24.236 19.571 30.685 1.00 89.69 302 ALA A C 1
ATOM 2410 O O . ALA A 1 302 ? -24.005 20.661 31.211 1.00 89.69 302 ALA A O 1
ATOM 2411 N N . GLN A 1 303 ? -25.477 19.070 30.643 1.00 87.88 303 GLN A N 1
ATOM 2412 C CA . GLN A 1 303 ? -26.632 19.798 31.178 1.00 87.88 303 GLN A CA 1
ATOM 2413 C C . GLN A 1 303 ? -26.527 20.064 32.685 1.00 87.88 303 GLN A C 1
ATOM 2415 O O . GLN A 1 303 ? -26.897 21.144 33.148 1.00 87.88 303 GLN A O 1
ATOM 2420 N N . ALA A 1 304 ? -25.973 19.129 33.465 1.00 89.69 304 ALA A N 1
ATOM 2421 C CA . ALA A 1 304 ? -25.740 19.331 34.896 1.00 89.69 304 ALA A CA 1
ATOM 2422 C C . ALA A 1 304 ? -24.789 20.512 35.189 1.00 89.69 304 ALA A C 1
ATOM 2424 O O . ALA A 1 304 ? -24.866 21.115 36.261 1.00 89.69 304 ALA A O 1
ATOM 2425 N N . LYS A 1 305 ? -23.933 20.888 34.229 1.00 90.44 305 LYS A N 1
ATOM 2426 C CA . LYS A 1 305 ? -23.068 22.079 34.292 1.00 90.44 305 LYS A CA 1
ATOM 2427 C C . LYS A 1 305 ? -23.754 23.365 33.814 1.00 90.44 305 LYS A C 1
ATOM 2429 O O . LYS A 1 305 ? -23.097 24.399 33.742 1.00 90.44 305 LYS A O 1
ATOM 2434 N N . LYS A 1 306 ? -25.066 23.323 33.544 1.00 82.56 306 LYS A N 1
ATOM 2435 C CA . LYS A 1 306 ? -25.877 24.425 32.996 1.00 82.56 306 LYS A CA 1
ATOM 2436 C C . LYS A 1 306 ? -25.412 24.903 31.614 1.00 82.56 306 LYS A C 1
ATOM 2438 O O . LYS A 1 306 ? -25.583 26.073 31.281 1.00 82.56 306 LYS A O 1
ATOM 2443 N N . GLU A 1 307 ? -24.822 24.010 30.824 1.00 84.81 307 GLU A N 1
ATOM 2444 C CA . GLU A 1 307 ? -24.533 24.272 29.414 1.00 84.81 307 GLU A CA 1
ATOM 2445 C C . GLU A 1 307 ? -25.837 24.321 28.597 1.00 84.81 307 GLU A C 1
ATOM 2447 O O . GLU A 1 307 ? -26.833 23.683 28.950 1.00 84.81 307 GLU A O 1
ATOM 2452 N N . ASP A 1 308 ? -25.849 25.084 27.503 1.00 87.44 308 ASP A N 1
ATOM 2453 C CA . ASP A 1 308 ? -26.986 25.111 26.581 1.00 87.44 308 ASP A CA 1
ATOM 2454 C C . ASP A 1 308 ? -27.106 23.793 25.789 1.00 87.44 308 ASP A C 1
ATOM 2456 O O . ASP A 1 308 ? -26.241 22.911 25.853 1.00 87.44 308 ASP A O 1
ATOM 2460 N N . PHE A 1 309 ? -28.215 23.614 25.062 1.00 86.50 309 PHE A N 1
ATOM 2461 C CA . PHE A 1 309 ? -28.463 22.379 24.308 1.00 86.50 309 PHE A CA 1
ATOM 2462 C C . PHE A 1 309 ? -27.355 22.105 23.282 1.00 86.50 309 PHE A C 1
ATOM 2464 O O . PHE A 1 309 ? -26.890 20.969 23.164 1.00 86.50 309 PHE A O 1
ATOM 2471 N N . GLU A 1 310 ? -26.921 23.148 22.569 1.00 84.88 310 GLU A N 1
ATOM 2472 C CA . GLU A 1 310 ? -25.864 23.075 21.562 1.00 84.88 310 GLU A CA 1
ATOM 2473 C C . GLU A 1 310 ? -24.540 22.585 22.162 1.00 84.88 310 GLU A C 1
ATOM 2475 O O . GLU A 1 310 ? -23.942 21.643 21.635 1.00 84.88 310 GLU A O 1
ATOM 2480 N N . SER A 1 311 ? -24.097 23.158 23.282 1.00 85.38 311 SER A N 1
ATOM 2481 C CA . SER A 1 311 ? -22.883 22.714 23.976 1.00 85.38 311 SER A CA 1
ATOM 2482 C C . SER A 1 311 ? -23.042 21.291 24.516 1.00 85.38 311 SER A C 1
ATOM 2484 O O . SER A 1 311 ? -22.164 20.446 24.316 1.00 85.38 311 SER A O 1
ATOM 2486 N N . SER A 1 312 ? -24.216 20.976 25.072 1.00 90.06 312 SER A N 1
ATOM 2487 C CA . SER A 1 312 ? -24.497 19.671 25.675 1.00 90.06 312 SER A CA 1
ATOM 2488 C C . SER A 1 312 ? -24.488 18.517 24.670 1.00 90.06 312 SER A C 1
ATOM 2490 O O . SER A 1 312 ? -24.027 17.421 24.989 1.00 90.06 312 SER A O 1
ATOM 2492 N N . ILE A 1 313 ? -24.974 18.730 23.440 1.00 90.19 313 ILE A N 1
ATOM 2493 C CA . ILE A 1 313 ? -25.025 17.681 22.408 1.00 90.19 313 ILE A CA 1
ATOM 2494 C C . ILE A 1 313 ? -23.690 17.487 21.673 1.00 90.19 313 ILE A C 1
ATOM 2496 O O . ILE A 1 313 ? -23.451 16.422 21.098 1.00 90.19 313 ILE A O 1
ATOM 2500 N N . ARG A 1 314 ? -22.777 18.467 21.715 1.00 89.94 314 ARG A N 1
ATOM 2501 C CA . ARG A 1 314 ? -21.444 18.349 21.096 1.00 89.94 314 ARG A CA 1
ATOM 2502 C C . ARG A 1 314 ? -20.605 17.251 21.744 1.00 89.94 314 ARG A C 1
ATOM 2504 O O . ARG A 1 314 ? -19.946 16.503 21.026 1.00 89.94 314 ARG A O 1
ATOM 2511 N N . LEU A 1 315 ? -20.657 17.117 23.070 1.00 90.44 315 LEU A N 1
ATOM 2512 C CA . LEU A 1 315 ? -19.861 16.133 23.808 1.00 90.44 315 LEU A CA 1
ATOM 2513 C C . LEU A 1 315 ? -20.140 14.672 23.387 1.00 90.44 315 LEU A C 1
ATOM 2515 O O . LEU A 1 315 ? -19.188 13.976 23.021 1.00 90.44 315 LEU A O 1
ATOM 2519 N N . PRO A 1 316 ? -21.395 14.173 23.370 1.00 94.25 316 PRO A N 1
ATOM 2520 C CA . PRO A 1 316 ? -21.672 12.814 22.909 1.00 94.25 316 PRO A CA 1
ATOM 2521 C C . PRO A 1 316 ? -21.397 12.608 21.415 1.00 94.25 316 PRO A C 1
ATOM 2523 O O . PRO A 1 316 ? -20.891 11.551 21.043 1.00 94.25 316 PRO A O 1
ATOM 2526 N N . LEU A 1 317 ? -21.665 13.602 20.557 1.00 92.56 317 LEU A N 1
ATOM 2527 C CA . LEU A 1 317 ? -21.328 13.515 19.130 1.00 92.56 317 LEU A CA 1
ATOM 2528 C C . LEU A 1 317 ? -19.816 13.381 18.926 1.00 92.56 317 LEU A C 1
ATOM 2530 O O . LEU A 1 317 ? -19.368 12.514 18.178 1.00 92.56 317 LEU A O 1
ATOM 2534 N N . GLN A 1 318 ? -19.023 14.182 19.637 1.00 91.69 318 GLN A N 1
ATOM 2535 C CA . GLN A 1 318 ? -17.569 14.089 19.607 1.00 91.69 318 GLN A CA 1
ATOM 2536 C C . GLN A 1 318 ? -17.087 12.716 20.088 1.00 91.69 318 GLN A C 1
ATOM 2538 O O . GLN A 1 318 ? -16.256 12.102 19.419 1.00 91.69 318 GLN A O 1
ATOM 2543 N N . ALA A 1 319 ? -17.643 12.201 21.190 1.00 93.06 319 ALA A N 1
ATOM 2544 C CA . ALA A 1 319 ? -17.300 10.882 21.721 1.00 93.06 319 ALA A CA 1
ATOM 2545 C C . ALA A 1 319 ? -17.568 9.746 20.715 1.00 93.06 319 ALA A C 1
ATOM 2547 O O . ALA A 1 319 ? -16.786 8.800 20.626 1.00 93.06 319 ALA A O 1
ATOM 2548 N N . ILE A 1 320 ? -18.640 9.847 19.922 1.00 93.62 320 ILE A N 1
ATOM 2549 C CA . ILE A 1 320 ? -18.937 8.899 18.838 1.00 93.62 320 ILE A CA 1
ATOM 2550 C C . ILE A 1 320 ? -17.884 8.998 17.721 1.00 93.62 320 ILE A C 1
ATOM 2552 O O . ILE A 1 320 ? -17.388 7.970 17.266 1.00 93.62 320 ILE A O 1
ATOM 2556 N N . LEU A 1 321 ? -17.490 10.210 17.313 1.00 90.50 321 LEU A N 1
ATOM 2557 C CA . LEU A 1 321 ? -16.541 10.449 16.210 1.00 90.50 321 LEU A CA 1
ATOM 2558 C C . LEU A 1 321 ? -15.081 10.098 16.529 1.00 90.50 321 LEU A C 1
ATOM 2560 O O . LEU A 1 321 ? -14.273 9.971 15.613 1.00 90.50 321 LEU A O 1
ATOM 2564 N N . VAL A 1 322 ? -14.717 9.952 17.803 1.00 90.88 322 VAL A N 1
ATOM 2565 C CA . VAL A 1 322 ? -13.381 9.473 18.206 1.00 90.88 322 VAL A CA 1
ATOM 2566 C C . VAL A 1 322 ? -13.388 8.020 18.681 1.00 90.88 322 VAL A C 1
ATOM 2568 O O . VAL A 1 322 ? -12.336 7.470 19.001 1.00 90.88 322 VAL A O 1
ATOM 2571 N N . SER A 1 323 ? -14.561 7.381 18.713 1.00 90.88 323 SER A N 1
ATOM 2572 C CA . SER A 1 323 ? -14.706 5.983 19.114 1.00 90.88 323 SER A CA 1
ATOM 2573 C C . SER A 1 323 ? -13.976 5.050 18.138 1.00 90.88 323 SER A C 1
ATOM 2575 O O . SER A 1 323 ? -14.092 5.242 16.923 1.00 90.88 323 SER A O 1
ATOM 2577 N N . PRO A 1 324 ? -13.310 3.982 18.620 1.00 88.56 324 PRO A N 1
ATOM 2578 C CA . PRO A 1 324 ? -12.779 2.923 17.762 1.00 88.56 324 PRO A CA 1
ATOM 2579 C C . PRO A 1 324 ? -13.823 2.339 16.801 1.00 88.56 324 PRO A C 1
ATOM 2581 O O . PRO A 1 324 ? -13.499 2.044 15.657 1.00 88.56 324 PRO A O 1
ATOM 2584 N N . SER A 1 325 ? -15.090 2.242 17.221 1.00 89.12 325 SER A N 1
ATOM 2585 C CA . SER A 1 325 ? -16.190 1.765 16.368 1.00 89.12 325 SER A CA 1
ATOM 2586 C C . SER A 1 325 ? -16.469 2.680 15.168 1.00 89.12 325 SER A C 1
ATOM 2588 O O . SER A 1 325 ? -17.067 2.246 14.186 1.00 89.12 325 SER A O 1
ATOM 2590 N N . PHE A 1 326 ? -16.057 3.948 15.237 1.00 91.31 326 PHE A N 1
ATOM 2591 C CA . PHE A 1 326 ? -16.109 4.875 14.112 1.00 91.31 326 PHE A CA 1
ATOM 2592 C C . PHE A 1 326 ? -14.788 4.888 13.337 1.00 91.31 326 PHE A C 1
ATOM 2594 O O . PHE A 1 326 ? -14.794 4.788 12.113 1.00 91.31 326 PHE A O 1
ATOM 2601 N N . THR A 1 327 ? -13.651 5.005 14.020 1.00 88.06 327 THR A N 1
ATOM 2602 C CA . THR A 1 327 ? -12.356 5.211 13.357 1.00 88.06 327 THR A CA 1
ATOM 2603 C C . THR A 1 327 ? -11.771 3.942 12.743 1.00 88.06 327 THR A C 1
ATOM 2605 O O . THR A 1 327 ? -10.922 4.061 11.863 1.00 88.06 327 THR A O 1
ATOM 2608 N N . ILE A 1 328 ? -12.220 2.750 13.154 1.00 87.94 328 ILE A N 1
ATOM 2609 C CA . ILE A 1 328 ? -11.694 1.450 12.717 1.00 87.94 328 ILE A CA 1
ATOM 2610 C C . ILE A 1 328 ? -12.756 0.653 11.960 1.00 87.94 328 ILE A C 1
ATOM 2612 O O . ILE A 1 328 ? -13.880 0.473 12.424 1.00 87.94 328 ILE A O 1
ATOM 2616 N N . LEU A 1 329 ? -12.361 0.091 10.817 1.00 86.19 329 LEU A N 1
ATOM 2617 C CA . LEU A 1 329 ? -13.066 -1.021 10.190 1.00 86.19 329 LEU A CA 1
ATOM 2618 C C . LEU A 1 329 ? -12.667 -2.303 10.920 1.00 86.19 329 LEU A C 1
ATOM 2620 O O . LEU A 1 329 ? -11.626 -2.910 10.657 1.00 86.19 329 LEU A O 1
ATOM 2624 N N . TRP A 1 330 ? -13.480 -2.657 11.908 1.00 72.50 330 TRP A N 1
ATOM 2625 C CA . TRP A 1 330 ? -13.313 -3.819 12.773 1.00 72.50 330 TRP A CA 1
ATOM 2626 C C . TRP A 1 330 ? -14.520 -4.757 12.621 1.00 72.50 330 TRP A C 1
ATOM 2628 O O . TRP A 1 330 ? -15.583 -4.346 12.167 1.00 72.50 330 TRP A O 1
ATOM 2638 N N . SER A 1 331 ? -14.359 -6.022 13.000 1.00 65.31 331 SER A N 1
ATOM 2639 C CA . SER A 1 331 ? -15.388 -7.062 12.912 1.00 65.31 331 SER A CA 1
ATOM 2640 C C . SER A 1 331 ? -15.582 -7.741 14.267 1.00 65.31 331 SER A C 1
ATOM 2642 O O . SER A 1 331 ? -14.627 -7.876 15.034 1.00 65.31 331 SER A O 1
ATOM 2644 N N . ASP A 1 332 ? -16.811 -8.137 14.580 1.00 62.50 332 ASP A N 1
ATOM 2645 C CA . ASP A 1 332 ? -17.246 -8.463 15.942 1.00 62.50 332 ASP A CA 1
ATOM 2646 C C . ASP A 1 332 ? -16.321 -9.464 16.677 1.00 62.50 332 ASP A C 1
ATOM 2648 O O . ASP A 1 332 ? -15.801 -10.433 16.111 1.00 62.50 332 ASP A O 1
ATOM 2652 N N . GLN A 1 333 ? -16.072 -9.180 17.957 1.00 50.97 333 GLN A N 1
ATOM 2653 C CA . GLN A 1 333 ? -15.157 -9.889 18.850 1.00 50.97 333 GLN A CA 1
ATOM 2654 C C . GLN A 1 333 ? -15.743 -11.139 19.484 1.00 50.97 333 GLN A C 1
ATOM 2656 O O . GLN A 1 333 ? -14.972 -12.024 19.866 1.00 50.97 333 GLN A O 1
ATOM 2661 N N . GLU A 1 334 ? -17.066 -11.246 19.580 1.00 48.84 334 GLU A N 1
ATOM 2662 C CA . GLU A 1 334 ? -17.689 -12.375 20.275 1.00 48.84 334 GLU A CA 1
ATOM 2663 C C . GLU A 1 334 ? -17.462 -13.719 19.559 1.00 48.84 334 GLU A C 1
ATOM 2665 O O . GLU A 1 334 ? -17.481 -14.780 20.184 1.00 48.84 334 GLU A O 1
ATOM 2670 N N . GLN A 1 335 ? -17.131 -13.694 18.262 1.00 52.72 335 GLN A N 1
ATOM 2671 C CA . GLN A 1 335 ? -16.964 -14.889 17.426 1.00 52.72 335 GLN A CA 1
ATOM 2672 C C . GLN A 1 335 ? -15.504 -15.339 17.225 1.00 52.72 335 GLN A C 1
ATOM 2674 O O . GLN A 1 335 ? -15.227 -16.164 16.355 1.00 52.72 335 GLN A O 1
ATOM 2679 N N . LYS A 1 336 ? -14.561 -14.875 18.063 1.00 53.34 336 LYS A N 1
ATOM 2680 C CA . LYS A 1 336 ? -13.135 -15.292 18.060 1.00 53.34 336 LYS A CA 1
ATOM 2681 C C . LYS A 1 336 ? -12.884 -16.804 18.193 1.00 53.34 336 LYS A C 1
ATOM 2683 O O . LYS A 1 336 ? -11.749 -17.243 18.044 1.00 53.34 336 LYS A O 1
ATOM 2688 N N . LYS A 1 337 ? -13.910 -17.600 18.513 1.00 57.97 337 LYS A N 1
ATOM 2689 C CA . LYS A 1 337 ? -13.795 -19.053 18.710 1.00 57.97 337 LYS A CA 1
ATOM 2690 C C . LYS A 1 337 ? -13.714 -19.849 17.400 1.00 57.97 337 LYS A C 1
ATOM 2692 O O . LYS A 1 337 ? -13.275 -20.992 17.438 1.00 57.97 337 LYS A O 1
ATOM 2697 N N . MET A 1 338 ? -14.137 -19.281 16.268 1.00 65.12 338 MET A N 1
ATOM 2698 C CA . MET A 1 338 ? -14.102 -19.963 14.968 1.00 65.12 338 MET A CA 1
ATOM 2699 C C . MET A 1 338 ? -12.841 -19.587 14.185 1.00 65.12 338 MET A C 1
ATOM 2701 O O . MET A 1 338 ? -12.581 -18.405 13.973 1.00 65.12 338 MET A O 1
ATOM 2705 N N . LEU A 1 339 ? -12.086 -20.590 13.719 1.00 77.94 339 LEU A N 1
ATOM 2706 C CA . LEU A 1 339 ? -10.879 -20.382 12.906 1.00 77.94 339 LEU A CA 1
ATOM 2707 C C . LEU A 1 339 ? -11.203 -19.703 11.567 1.00 77.94 339 LEU A C 1
ATOM 2709 O O . LEU A 1 339 ? -10.493 -18.793 11.157 1.00 77.94 339 LEU A O 1
ATOM 2713 N N . VAL A 1 340 ? -12.299 -20.104 10.921 1.00 86.12 340 VAL A N 1
ATOM 2714 C CA . VAL A 1 340 ? -12.856 -19.483 9.713 1.00 86.12 340 VAL A CA 1
ATOM 2715 C C . VAL A 1 340 ? -14.322 -19.159 9.979 1.00 86.12 340 VAL A C 1
ATOM 2717 O O . VAL A 1 340 ? -15.041 -19.996 10.524 1.00 86.12 340 VAL A O 1
ATOM 2720 N N . ARG A 1 341 ? -14.777 -17.958 9.605 1.00 86.50 341 ARG A N 1
ATOM 2721 C CA . ARG A 1 341 ? -16.190 -17.573 9.710 1.00 86.50 341 ARG A CA 1
ATOM 2722 C C . ARG A 1 341 ? -16.659 -16.682 8.566 1.00 86.50 341 ARG A C 1
ATOM 2724 O O . ARG A 1 341 ? -15.876 -15.927 7.990 1.00 86.50 341 ARG A O 1
ATOM 2731 N N . SER A 1 342 ? -17.964 -16.719 8.316 1.00 88.56 342 SER A N 1
ATOM 2732 C CA . SER A 1 342 ? -18.650 -15.763 7.444 1.00 88.56 342 SER A CA 1
ATOM 2733 C C . SER A 1 342 ? -18.807 -14.415 8.143 1.00 88.56 342 SER A C 1
ATOM 2735 O O . SER A 1 342 ? -19.082 -14.352 9.344 1.00 88.56 342 SER A O 1
ATOM 2737 N N . LEU A 1 343 ? -18.691 -13.332 7.378 1.00 89.50 343 LEU A N 1
ATOM 2738 C CA . LEU A 1 343 ? -19.062 -11.997 7.839 1.00 89.50 343 LEU A CA 1
ATOM 2739 C C . LEU A 1 343 ? -20.580 -11.884 8.000 1.00 89.50 343 LEU A C 1
ATOM 2741 O O . LEU A 1 343 ? -21.337 -12.522 7.259 1.00 89.50 343 LEU A O 1
ATOM 2745 N N . ASN A 1 344 ? -21.034 -11.094 8.973 1.00 89.94 344 ASN A N 1
ATOM 2746 C CA . ASN A 1 344 ? -22.450 -10.739 9.095 1.00 89.94 344 ASN A CA 1
ATOM 2747 C C . ASN A 1 344 ? -22.849 -9.675 8.056 1.00 89.94 344 ASN A C 1
ATOM 2749 O O . ASN A 1 344 ? -21.997 -9.067 7.412 1.00 89.94 344 ASN A O 1
ATOM 2753 N N . ASP A 1 345 ? -24.146 -9.444 7.875 1.00 94.31 345 ASP A N 1
ATOM 2754 C CA . ASP A 1 345 ? -24.624 -8.591 6.786 1.00 94.31 345 ASP A CA 1
ATOM 2755 C C . ASP A 1 345 ? -24.245 -7.111 6.950 1.00 94.31 345 ASP A C 1
ATOM 2757 O O . ASP A 1 345 ? -24.012 -6.429 5.955 1.00 94.31 345 ASP A O 1
ATOM 2761 N N . HIS A 1 346 ? -24.093 -6.612 8.180 1.00 93.69 346 HIS A N 1
ATOM 2762 C CA . HIS A 1 346 ? -23.592 -5.255 8.420 1.00 93.69 346 HIS A CA 1
ATOM 2763 C C . HIS A 1 346 ? -22.098 -5.132 8.109 1.00 93.69 346 HIS A C 1
ATOM 2765 O O . HIS A 1 346 ? -21.665 -4.139 7.526 1.00 93.69 346 HIS A O 1
ATOM 2771 N N . GLU A 1 347 ? -21.313 -6.162 8.428 1.00 92.31 347 GLU A N 1
ATOM 2772 C CA . GLU A 1 347 ? -19.899 -6.249 8.054 1.00 92.31 347 GLU A CA 1
ATOM 2773 C C . GLU A 1 347 ? -19.733 -6.313 6.532 1.00 92.31 347 GLU A C 1
ATOM 2775 O O . GLU A 1 347 ? -18.881 -5.616 5.979 1.00 92.31 347 GLU A O 1
ATOM 2780 N N . LEU A 1 348 ? -20.580 -7.090 5.845 1.00 93.88 348 LEU A N 1
ATOM 2781 C CA . LEU A 1 348 ? -20.627 -7.146 4.383 1.00 93.88 348 LEU A CA 1
ATOM 2782 C C . LEU A 1 348 ? -21.029 -5.799 3.777 1.00 93.88 348 LEU A C 1
ATOM 2784 O O . LEU A 1 348 ? -20.364 -5.334 2.854 1.00 93.88 348 LEU A O 1
ATOM 2788 N N . ALA A 1 349 ? -22.064 -5.144 4.311 1.00 96.25 349 ALA A N 1
ATOM 2789 C CA . ALA A 1 349 ? -22.505 -3.826 3.859 1.00 96.25 349 ALA A CA 1
ATOM 2790 C C . ALA A 1 349 ? -21.401 -2.772 4.013 1.00 96.25 349 ALA A C 1
ATOM 2792 O O . ALA A 1 349 ? -21.130 -2.011 3.083 1.00 96.25 349 ALA A O 1
ATOM 2793 N N . ALA A 1 350 ? -20.735 -2.743 5.171 1.00 94.94 350 ALA A N 1
ATOM 2794 C CA . ALA A 1 350 ? -19.617 -1.846 5.416 1.00 94.94 350 ALA A CA 1
ATOM 2795 C C . ALA A 1 350 ? -18.470 -2.134 4.441 1.00 94.94 350 ALA A C 1
ATOM 2797 O O . ALA A 1 350 ? -18.018 -1.228 3.745 1.00 94.94 350 ALA A O 1
ATOM 2798 N N . ARG A 1 351 ? -18.038 -3.394 4.326 1.00 94.31 351 ARG A N 1
ATOM 2799 C CA . ARG A 1 351 ? -16.937 -3.782 3.437 1.00 94.31 351 ARG A CA 1
ATOM 2800 C C . ARG A 1 351 ? -17.234 -3.451 1.972 1.00 94.31 351 ARG A C 1
ATOM 2802 O O . ARG A 1 351 ? -16.370 -2.894 1.300 1.00 94.31 351 ARG A O 1
ATOM 2809 N N . LEU A 1 352 ? -18.452 -3.717 1.499 1.00 96.50 352 LEU A N 1
ATOM 2810 C CA . LEU A 1 352 ? -18.894 -3.365 0.148 1.00 96.50 352 LEU A CA 1
ATOM 2811 C C . LEU A 1 352 ? -18.884 -1.849 -0.078 1.00 96.50 352 LEU A C 1
ATOM 2813 O O . LEU A 1 352 ? -18.409 -1.378 -1.109 1.00 96.50 352 LEU A O 1
ATOM 2817 N N . SER A 1 353 ? -19.351 -1.079 0.903 1.00 96.62 353 SER A N 1
ATOM 2818 C CA . SER A 1 353 ? -19.376 0.380 0.818 1.00 96.62 353 SER A CA 1
ATOM 2819 C C . SER A 1 353 ? -17.981 1.006 0.810 1.00 96.62 353 SER A C 1
ATOM 2821 O O . SER A 1 353 ? -17.726 1.900 0.009 1.00 96.62 353 SER A O 1
ATOM 2823 N N . TYR A 1 354 ? -17.035 0.531 1.623 1.00 95.56 354 TYR A N 1
ATOM 2824 C CA . TYR A 1 354 ? -15.666 1.061 1.574 1.00 95.56 354 TYR A CA 1
ATOM 2825 C C . TYR A 1 354 ? -14.911 0.631 0.320 1.00 95.56 354 TYR A C 1
ATOM 2827 O O . TYR A 1 354 ? -14.158 1.440 -0.220 1.00 95.56 354 TYR A O 1
ATOM 2835 N N . PHE A 1 355 ? -15.165 -0.580 -0.183 1.00 96.38 355 PHE A N 1
ATOM 2836 C CA . PHE A 1 355 ? -14.614 -1.026 -1.459 1.00 96.38 355 PHE A CA 1
ATOM 2837 C C . PHE A 1 355 ? -15.105 -0.156 -2.626 1.00 96.38 355 PHE A C 1
ATOM 2839 O O . PHE A 1 355 ? -14.297 0.337 -3.404 1.00 96.38 355 PHE A O 1
ATOM 2846 N N . LEU A 1 356 ? -16.416 0.061 -2.757 1.00 96.06 356 LEU A N 1
ATOM 2847 C CA . LEU A 1 356 ? -16.961 0.745 -3.933 1.00 96.06 356 LEU A CA 1
ATOM 2848 C C . LEU A 1 356 ? -16.972 2.267 -3.795 1.00 96.06 356 LEU A C 1
ATOM 2850 O O . LEU A 1 356 ? -16.782 2.962 -4.785 1.00 96.06 356 LEU A O 1
ATOM 2854 N N . TRP A 1 357 ? -17.209 2.798 -2.597 1.00 93.81 357 TRP A N 1
ATOM 2855 C CA . TRP A 1 357 ? -17.496 4.219 -2.369 1.00 93.81 357 TRP A CA 1
ATOM 2856 C C . TRP A 1 357 ? -16.526 4.918 -1.414 1.00 93.81 357 TRP A C 1
ATOM 2858 O O . TRP A 1 357 ? -16.606 6.137 -1.261 1.00 93.81 357 TRP A O 1
ATOM 2868 N N . SER A 1 358 ? -15.640 4.173 -0.741 1.00 92.81 358 SER A N 1
ATOM 2869 C CA . SER A 1 358 ? -14.753 4.707 0.305 1.00 92.81 358 SER A CA 1
ATOM 2870 C C . SER A 1 358 ? -15.506 5.522 1.369 1.00 92.81 358 SER A C 1
ATOM 2872 O O . SER A 1 358 ? -15.042 6.570 1.808 1.00 92.81 358 SER A O 1
ATOM 2874 N N . THR A 1 359 ? -16.705 5.079 1.754 1.00 92.12 359 THR A N 1
ATOM 2875 C CA . THR A 1 359 ? -17.576 5.764 2.723 1.00 92.12 359 THR A CA 1
ATOM 2876 C C . THR A 1 359 ? -18.586 4.791 3.339 1.00 92.12 359 THR A C 1
ATOM 2878 O O . THR A 1 359 ? -18.622 3.612 2.985 1.00 92.12 359 THR A O 1
ATOM 2881 N N . LEU A 1 360 ? -19.423 5.281 4.253 1.00 91.94 360 LEU A N 1
ATOM 2882 C CA . LEU A 1 360 ? -20.466 4.515 4.940 1.00 91.94 360 LEU A CA 1
ATOM 2883 C C . LEU A 1 360 ? -21.568 3.981 3.996 1.00 91.94 360 LEU A C 1
ATOM 2885 O O . LEU A 1 360 ? -21.894 4.639 3.002 1.00 91.94 360 LEU A O 1
ATOM 2889 N N . PRO A 1 361 ? -22.168 2.812 4.312 1.00 94.94 361 PRO A N 1
ATOM 2890 C CA . PRO A 1 361 ? -23.262 2.243 3.533 1.00 94.94 361 PRO A CA 1
ATOM 2891 C C . PRO A 1 361 ? -24.477 3.171 3.568 1.00 94.94 361 PRO A C 1
ATOM 2893 O O . PRO A 1 361 ? -24.774 3.797 4.588 1.00 94.94 361 PRO A O 1
ATOM 2896 N N . ASP A 1 362 ? -25.196 3.264 2.451 1.00 92.50 362 ASP A N 1
ATOM 2897 C CA . ASP A 1 362 ? -26.421 4.055 2.404 1.00 92.50 362 ASP A CA 1
ATOM 2898 C C . ASP A 1 362 ? -27.617 3.316 3.013 1.00 92.50 362 ASP A C 1
ATOM 2900 O O . ASP A 1 362 ? -27.571 2.123 3.308 1.00 92.50 362 ASP A O 1
ATOM 2904 N N . GLN A 1 363 ? -28.717 4.044 3.210 1.00 90.31 363 GLN A N 1
ATOM 2905 C CA . GLN A 1 363 ? -29.889 3.516 3.906 1.00 90.31 363 GLN A CA 1
ATOM 2906 C C . GLN A 1 363 ? -30.510 2.297 3.211 1.00 90.31 363 GLN A C 1
ATOM 2908 O O . GLN A 1 363 ? -31.115 1.462 3.878 1.00 90.31 363 GLN A O 1
ATOM 2913 N N . GLU A 1 364 ? -30.396 2.199 1.885 1.00 94.88 364 GLU A N 1
ATOM 2914 C CA . GLU A 1 364 ? -30.880 1.037 1.141 1.00 94.88 364 GLU A CA 1
ATOM 2915 C C . GLU A 1 364 ? -30.050 -0.203 1.475 1.00 94.88 364 GLU A C 1
ATOM 2917 O O . GLU A 1 364 ? -30.619 -1.215 1.884 1.00 94.88 364 GLU A O 1
ATOM 2922 N N . LEU A 1 365 ? -28.718 -0.104 1.397 1.00 96.06 365 LEU A N 1
ATOM 2923 C CA . LEU A 1 365 ? -27.829 -1.217 1.724 1.00 96.06 365 LEU A CA 1
ATOM 2924 C C . LEU A 1 365 ? -27.962 -1.637 3.196 1.00 96.06 365 LEU A C 1
ATOM 2926 O O . LEU A 1 365 ? -28.025 -2.828 3.492 1.00 96.06 365 LEU A O 1
ATOM 2930 N N . VAL A 1 366 ? -28.094 -0.666 4.108 1.00 95.12 366 VAL A N 1
ATOM 2931 C CA . VAL A 1 366 ? -28.354 -0.929 5.534 1.00 95.12 366 VAL A CA 1
ATOM 2932 C C . VAL A 1 366 ? -29.673 -1.679 5.733 1.00 95.12 366 VAL A C 1
ATOM 2934 O O . VAL A 1 366 ? -29.693 -2.645 6.480 1.00 95.12 366 VAL A O 1
ATOM 2937 N N . ARG A 1 367 ? -30.754 -1.328 5.020 1.00 95.56 367 ARG A N 1
ATOM 2938 C CA . ARG A 1 367 ? -32.041 -2.046 5.130 1.00 95.56 367 ARG A CA 1
ATOM 2939 C C . ARG A 1 367 ? -31.960 -3.500 4.673 1.00 95.56 367 ARG A C 1
ATOM 2941 O O . ARG A 1 367 ? -32.655 -4.341 5.235 1.00 95.56 367 ARG A O 1
ATOM 2948 N N . PHE A 1 368 ? -31.176 -3.797 3.637 1.00 97.38 368 PHE A N 1
ATOM 2949 C CA . PHE A 1 368 ? -30.933 -5.186 3.237 1.00 97.38 368 PHE A CA 1
ATOM 2950 C C . PHE A 1 368 ? -30.099 -5.925 4.288 1.00 97.38 368 PHE A C 1
ATOM 2952 O O . PHE A 1 368 ? -30.374 -7.095 4.555 1.00 97.38 368 PHE A O 1
ATOM 2959 N N . ALA A 1 369 ? -29.147 -5.234 4.925 1.00 95.81 369 ALA A N 1
ATOM 2960 C CA . ALA A 1 369 ? -28.363 -5.799 6.015 1.00 95.81 369 ALA A CA 1
ATOM 2961 C C . ALA A 1 369 ? -29.208 -6.099 7.264 1.00 95.81 369 ALA A C 1
ATOM 2963 O O . ALA A 1 369 ? -29.143 -7.210 7.782 1.00 95.81 369 ALA A O 1
ATOM 2964 N N . ASP A 1 370 ? -30.071 -5.163 7.675 1.00 94.69 370 ASP A N 1
ATOM 2965 C CA . ASP A 1 370 ? -31.001 -5.322 8.803 1.00 94.69 370 ASP A CA 1
ATOM 2966 C C . ASP A 1 370 ? -31.912 -6.551 8.626 1.00 94.69 370 ASP A C 1
ATOM 2968 O O . ASP A 1 370 ? -32.319 -7.191 9.595 1.00 94.69 370 ASP A O 1
ATOM 2972 N N . LYS A 1 371 ? -32.251 -6.884 7.373 1.00 96.44 371 LYS A N 1
ATOM 2973 C CA . LYS A 1 371 ? -33.119 -8.014 7.013 1.00 96.44 371 LYS A CA 1
ATOM 2974 C C . LYS A 1 371 ? -32.375 -9.334 6.796 1.00 96.44 371 LYS A C 1
ATOM 2976 O O . LYS A 1 371 ? -33.030 -10.330 6.497 1.00 96.44 371 LYS A O 1
ATOM 2981 N N . GLY A 1 372 ? -31.045 -9.361 6.891 1.00 95.38 372 GLY A N 1
ATOM 2982 C CA . GLY A 1 372 ? -30.263 -10.572 6.624 1.00 95.38 372 GLY A CA 1
ATOM 2983 C C . GLY A 1 372 ? -30.272 -11.009 5.148 1.00 95.38 372 GLY A C 1
ATOM 2984 O O . GLY A 1 372 ? -30.177 -12.201 4.858 1.00 95.38 372 GLY A O 1
ATOM 2985 N N . GLN A 1 373 ? -30.477 -10.072 4.213 1.00 96.62 373 GLN A N 1
ATOM 2986 C CA . GLN A 1 373 ? -30.682 -10.362 2.789 1.00 96.62 373 GLN A CA 1
ATOM 2987 C C . GLN A 1 373 ? -29.422 -10.195 1.928 1.00 96.62 373 GLN A C 1
ATOM 2989 O O . GLN A 1 373 ? -29.454 -10.545 0.751 1.00 96.62 373 GLN A O 1
ATOM 2994 N N . LEU A 1 374 ? -28.305 -9.692 2.468 1.00 94.31 374 LEU A N 1
ATOM 2995 C CA . LEU A 1 374 ? -27.088 -9.445 1.675 1.00 94.31 374 LEU A CA 1
ATOM 2996 C C . LEU A 1 374 ? -26.296 -10.715 1.349 1.00 94.31 374 LEU A C 1
ATOM 2998 O O . LEU A 1 374 ? -25.322 -10.668 0.604 1.00 94.31 374 LEU A O 1
ATOM 3002 N N . ARG A 1 375 ? -26.716 -11.859 1.883 1.00 90.88 375 ARG A N 1
ATOM 3003 C CA . ARG A 1 375 ? -26.160 -13.174 1.541 1.00 90.88 375 ARG A CA 1
ATOM 3004 C C . ARG A 1 375 ? -26.861 -13.838 0.360 1.00 90.88 375 ARG A C 1
ATOM 3006 O O . ARG A 1 375 ? -26.375 -14.864 -0.108 1.00 90.88 375 ARG A O 1
ATOM 3013 N N . ASP A 1 376 ? -27.971 -13.277 -0.112 1.00 94.75 376 ASP A N 1
ATOM 3014 C CA . ASP A 1 376 ? -28.600 -13.707 -1.357 1.00 94.75 376 ASP A CA 1
ATOM 3015 C C . ASP A 1 376 ? -27.818 -13.146 -2.551 1.00 94.75 376 ASP A C 1
ATOM 3017 O O . ASP A 1 376 ? -27.575 -11.943 -2.643 1.00 94.75 376 ASP A O 1
ATOM 3021 N N . GLU A 1 377 ? -27.421 -14.024 -3.470 1.00 93.88 377 GLU A N 1
ATOM 3022 C CA . GLU A 1 377 ? -26.572 -13.671 -4.611 1.00 93.88 377 GLU A CA 1
ATOM 3023 C C . GLU A 1 377 ? -27.217 -12.639 -5.538 1.00 93.88 377 GLU A C 1
ATOM 3025 O O . GLU A 1 377 ? -26.545 -11.715 -5.997 1.00 93.88 377 GLU A O 1
ATOM 3030 N N . LYS A 1 378 ? -28.529 -12.744 -5.779 1.00 95.75 378 LYS A N 1
ATOM 3031 C CA . LYS A 1 378 ? -29.243 -11.830 -6.679 1.00 95.75 378 LYS A CA 1
ATOM 3032 C C . LYS A 1 378 ? -29.389 -10.453 -6.050 1.00 95.75 378 LYS A C 1
ATOM 3034 O O . LYS A 1 378 ? -29.206 -9.446 -6.732 1.00 95.75 378 LYS A O 1
ATOM 3039 N N . VAL A 1 379 ? -29.706 -10.400 -4.754 1.00 96.25 379 VAL A N 1
ATOM 3040 C CA . VAL A 1 379 ? -29.757 -9.141 -3.999 1.00 96.25 379 VAL A CA 1
ATOM 3041 C C . VAL A 1 379 ? -28.379 -8.487 -3.972 1.00 96.25 379 VAL A C 1
ATOM 3043 O O . VAL A 1 379 ? -28.269 -7.286 -4.220 1.00 96.25 379 VAL A O 1
ATOM 3046 N N . PHE A 1 380 ? -27.329 -9.265 -3.711 1.00 95.06 380 PHE A N 1
ATOM 3047 C CA . PHE A 1 380 ? -25.966 -8.755 -3.644 1.00 95.06 380 PHE A CA 1
ATOM 3048 C C . PHE A 1 380 ? -25.502 -8.196 -4.994 1.00 95.06 380 PHE A C 1
ATOM 3050 O O . PHE A 1 380 ? -25.089 -7.039 -5.041 1.00 95.06 380 PHE A O 1
ATOM 3057 N N . ASP A 1 381 ? -25.641 -8.947 -6.096 1.00 95.94 381 ASP A N 1
ATOM 3058 C CA . ASP A 1 381 ? -25.299 -8.481 -7.453 1.00 95.94 381 ASP A CA 1
ATOM 3059 C C . ASP A 1 381 ? -26.039 -7.180 -7.808 1.00 95.94 381 ASP A C 1
ATOM 3061 O O . ASP A 1 381 ? -25.416 -6.203 -8.237 1.00 95.94 381 ASP A O 1
ATOM 3065 N N . ALA A 1 382 ? -27.347 -7.115 -7.530 1.00 96.69 382 ALA A N 1
ATOM 3066 C CA . ALA A 1 382 ? -28.145 -5.916 -7.769 1.00 96.69 382 ALA A CA 1
ATOM 3067 C C . ALA A 1 382 ? -27.619 -4.702 -6.983 1.00 96.69 382 ALA A C 1
ATOM 3069 O O . ALA A 1 382 ? -27.533 -3.598 -7.532 1.00 96.69 382 ALA A O 1
ATOM 3070 N N . GLN A 1 383 ? -27.220 -4.894 -5.720 1.00 97.31 383 GLN A N 1
ATOM 3071 C CA . GLN A 1 383 ? -26.623 -3.831 -4.913 1.00 97.31 383 GLN A CA 1
ATOM 3072 C C . GLN A 1 383 ? -25.240 -3.421 -5.432 1.00 97.31 383 GLN A C 1
ATOM 3074 O O . GLN A 1 383 ? -25.002 -2.223 -5.563 1.00 97.31 383 GLN A O 1
ATOM 3079 N N . VAL A 1 384 ? -24.364 -4.357 -5.818 1.00 96.88 384 VAL A N 1
ATOM 3080 C CA . VAL A 1 384 ? -23.055 -4.020 -6.415 1.00 96.88 384 VAL A CA 1
ATOM 3081 C C . VAL A 1 384 ? -23.235 -3.154 -7.663 1.00 96.88 384 VAL A C 1
ATOM 3083 O O . VAL A 1 384 ? -22.629 -2.087 -7.766 1.00 96.88 384 VAL A O 1
ATOM 3086 N N . ARG A 1 385 ? -24.118 -3.549 -8.588 1.00 94.19 385 ARG A N 1
ATOM 3087 C CA . ARG A 1 385 ? -24.375 -2.796 -9.829 1.00 94.19 385 ARG A CA 1
ATOM 3088 C C . ARG A 1 385 ? -24.946 -1.408 -9.563 1.00 94.19 385 ARG A C 1
ATOM 3090 O O . ARG A 1 385 ? -24.497 -0.434 -10.170 1.00 94.19 385 ARG A O 1
ATOM 3097 N N . ARG A 1 386 ? -25.906 -1.299 -8.637 1.00 93.75 386 ARG A N 1
ATOM 3098 C CA . ARG A 1 386 ? -26.457 -0.008 -8.195 1.00 93.75 386 ARG A CA 1
ATOM 3099 C C . ARG A 1 386 ? -25.351 0.890 -7.649 1.00 93.75 386 ARG A C 1
ATOM 3101 O O . ARG A 1 386 ? -25.286 2.066 -7.997 1.00 93.75 386 ARG A O 1
ATOM 3108 N N . MET A 1 387 ? -24.474 0.334 -6.818 1.00 93.75 387 MET A N 1
ATOM 3109 C CA . MET A 1 387 ? -23.391 1.079 -6.190 1.00 93.75 387 MET A CA 1
ATOM 3110 C C . MET A 1 387 ? -22.322 1.519 -7.194 1.00 93.75 387 MET A C 1
ATOM 3112 O O . MET A 1 387 ? -21.856 2.653 -7.118 1.00 93.75 387 MET A O 1
ATOM 3116 N N . MET A 1 388 ? -21.988 0.691 -8.182 1.00 90.94 388 MET A N 1
ATOM 3117 C CA . MET A 1 388 ? -21.095 1.082 -9.278 1.00 90.94 388 MET A CA 1
ATOM 3118 C C . MET A 1 388 ? -21.658 2.226 -10.132 1.00 90.94 388 MET A C 1
ATOM 3120 O O . MET A 1 388 ? -20.903 3.067 -10.609 1.00 90.94 388 MET A O 1
ATOM 3124 N N . ALA A 1 389 ? -22.978 2.284 -10.320 1.00 86.12 389 ALA A N 1
ATOM 3125 C CA . ALA A 1 389 ? -23.624 3.368 -11.059 1.00 86.12 389 ALA A CA 1
ATOM 3126 C C . ALA A 1 389 ? -23.722 4.683 -10.255 1.00 86.12 389 ALA A C 1
ATOM 3128 O O . ALA A 1 389 ? -23.916 5.751 -10.838 1.00 86.12 389 ALA A O 1
ATOM 3129 N N . ASP A 1 390 ? -23.592 4.623 -8.927 1.00 86.12 390 ASP A N 1
ATOM 3130 C CA . ASP A 1 390 ? -23.625 5.794 -8.049 1.00 86.12 390 ASP A CA 1
ATOM 3131 C C . ASP A 1 390 ? -22.349 6.632 -8.206 1.00 86.12 390 ASP A C 1
ATOM 3133 O O . ASP A 1 390 ? -21.255 6.112 -8.425 1.00 86.12 390 ASP A O 1
ATOM 3137 N N . TRP A 1 391 ? -22.470 7.951 -8.073 1.00 82.00 391 TRP A N 1
ATOM 3138 C CA . TRP A 1 391 ? -21.357 8.884 -8.235 1.00 82.00 391 TRP A CA 1
ATOM 3139 C C . TRP A 1 391 ? -20.205 8.636 -7.256 1.00 82.00 391 TRP A C 1
ATOM 3141 O O . TRP A 1 391 ? -19.054 8.857 -7.626 1.00 82.00 391 TRP A O 1
ATOM 3151 N N . ARG A 1 392 ? -20.490 8.115 -6.054 1.00 85.81 392 ARG A N 1
ATOM 3152 C CA . ARG A 1 392 ? -19.475 7.788 -5.039 1.00 85.81 392 ARG A CA 1
ATOM 3153 C C . ARG A 1 392 ? -18.475 6.732 -5.513 1.00 85.81 392 ARG A C 1
ATOM 3155 O O . ARG A 1 392 ? -17.362 6.679 -4.996 1.00 85.81 392 ARG A O 1
ATOM 3162 N N . SER A 1 393 ? -18.823 5.938 -6.531 1.00 88.12 393 SER A N 1
ATOM 3163 C CA . SER A 1 393 ? -17.890 5.001 -7.175 1.00 88.12 393 SER A CA 1
ATOM 3164 C C . SER A 1 393 ? -16.669 5.682 -7.795 1.00 88.12 393 SER A C 1
ATOM 3166 O O . SER A 1 393 ? -15.625 5.054 -7.937 1.00 88.12 393 SER A O 1
ATOM 3168 N N . ARG A 1 394 ? -16.752 6.979 -8.117 1.00 83.69 394 ARG A N 1
ATOM 3169 C CA . ARG A 1 394 ? -15.613 7.760 -8.618 1.00 83.69 394 ARG A CA 1
ATOM 3170 C C . ARG A 1 394 ? -14.575 7.980 -7.527 1.00 83.69 394 ARG A C 1
ATOM 3172 O O . ARG A 1 394 ? -13.391 7.799 -7.781 1.00 83.69 394 ARG A O 1
ATOM 3179 N N . ASP A 1 395 ? -15.005 8.279 -6.304 1.00 79.69 395 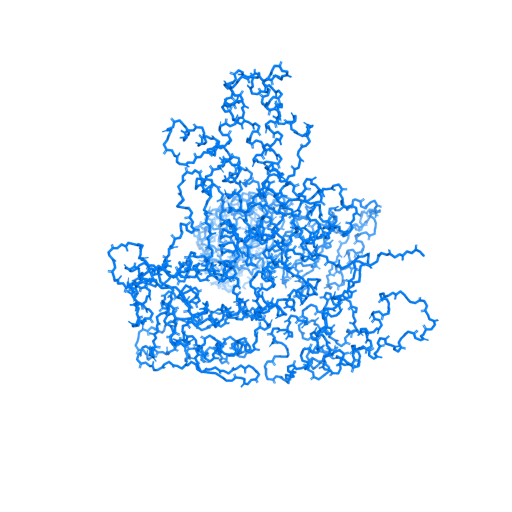ASP A N 1
ATOM 3180 C CA . ASP A 1 395 ? -14.091 8.439 -5.169 1.00 79.69 395 ASP A CA 1
ATOM 3181 C C . ASP A 1 395 ? -13.438 7.095 -4.791 1.00 79.69 395 ASP A C 1
ATOM 3183 O O . ASP A 1 395 ? -12.229 7.050 -4.556 1.00 79.69 395 ASP A O 1
ATOM 3187 N N . GLY A 1 396 ? -14.216 6.004 -4.777 1.00 86.50 396 GLY A N 1
ATOM 3188 C CA . GLY A 1 396 ? -13.734 4.666 -4.414 1.00 86.50 396 GLY A CA 1
ATOM 3189 C C . GLY A 1 396 ? -12.961 3.942 -5.520 1.00 86.50 396 GLY A C 1
ATOM 3190 O O . GLY A 1 396 ? -11.785 3.637 -5.368 1.00 86.50 396 GLY A O 1
ATOM 3191 N N . LEU A 1 397 ? -13.568 3.683 -6.675 1.00 89.50 397 LEU A N 1
ATOM 3192 C CA . LEU A 1 397 ? -12.939 2.874 -7.726 1.00 89.50 397 LEU A CA 1
ATOM 3193 C C . LEU A 1 397 ? -12.008 3.675 -8.650 1.00 89.50 397 LEU A C 1
ATOM 3195 O O . LEU A 1 397 ? -10.949 3.172 -9.025 1.00 89.50 397 LEU A O 1
ATOM 3199 N N . LEU A 1 398 ? -12.34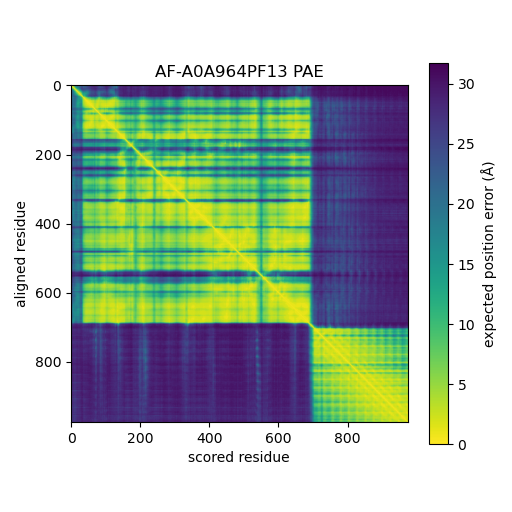3 4.917 -9.016 1.00 83.56 398 LEU A N 1
ATOM 3200 C CA . LEU A 1 398 ? -11.454 5.706 -9.885 1.00 83.56 398 LEU A CA 1
ATOM 3201 C C . LEU A 1 398 ? -10.310 6.333 -9.088 1.00 83.56 398 LEU A C 1
ATOM 3203 O O . LEU A 1 398 ? -9.142 6.065 -9.350 1.00 83.56 398 LEU A O 1
ATOM 3207 N N . VAL A 1 399 ? -10.615 7.155 -8.089 1.00 80.81 399 VAL A N 1
ATOM 3208 C CA . VAL A 1 399 ? -9.560 7.820 -7.316 1.00 80.81 399 VAL A CA 1
ATOM 3209 C C . VAL A 1 399 ? -8.950 6.849 -6.302 1.00 80.81 399 VAL A C 1
ATOM 3211 O O . VAL A 1 399 ? -7.733 6.826 -6.129 1.00 80.81 399 VAL A O 1
ATOM 3214 N N . GLY A 1 400 ? -9.763 6.054 -5.597 1.00 85.69 400 GLY A N 1
ATOM 3215 C CA . GLY A 1 400 ? -9.305 5.076 -4.596 1.00 85.69 400 GLY A CA 1
ATOM 3216 C C . GLY A 1 400 ? -8.461 3.975 -5.207 1.00 85.69 400 GLY A C 1
ATOM 3217 O O . GLY A 1 400 ? -7.312 3.812 -4.814 1.00 85.69 400 GLY A O 1
ATOM 3218 N N . PHE A 1 401 ? -8.986 3.264 -6.195 1.00 92.06 401 PHE A N 1
ATOM 3219 C CA . PHE A 1 401 ? -8.269 2.151 -6.798 1.00 92.06 401 PHE A CA 1
ATOM 3220 C C . PHE A 1 401 ? -7.365 2.572 -7.967 1.00 92.06 401 PHE A C 1
ATOM 3222 O O . PHE A 1 401 ? -6.156 2.364 -7.894 1.00 92.06 401 PHE A O 1
ATOM 3229 N N . LEU A 1 402 ? -7.903 3.163 -9.040 1.00 87.62 402 LEU A N 1
ATOM 3230 C CA . LEU A 1 402 ? -7.159 3.317 -10.301 1.00 87.62 402 LEU A CA 1
ATOM 3231 C C . LEU A 1 402 ? -5.926 4.231 -10.176 1.00 87.62 402 LEU A C 1
ATOM 3233 O O . LEU A 1 402 ? -4.847 3.865 -10.638 1.00 87.62 402 LEU A O 1
ATOM 3237 N N . VAL A 1 403 ? -6.061 5.401 -9.544 1.00 84.56 403 VAL A N 1
ATOM 3238 C CA . VAL A 1 403 ? -4.944 6.358 -9.384 1.00 84.56 403 VAL A CA 1
ATOM 3239 C C . VAL A 1 403 ? -3.781 5.744 -8.595 1.00 84.56 403 VAL A C 1
ATOM 3241 O O . VAL A 1 403 ? -2.620 5.950 -8.953 1.00 84.56 403 VAL A O 1
ATOM 3244 N N . GLN A 1 404 ? -4.088 4.956 -7.561 1.00 88.62 404 GLN A N 1
ATOM 3245 C CA . GLN A 1 404 ? -3.088 4.277 -6.731 1.00 88.62 404 GLN A CA 1
ATOM 3246 C C . GLN A 1 404 ? -2.495 3.055 -7.434 1.00 88.62 404 GLN A C 1
ATOM 3248 O O . GLN A 1 404 ? -1.278 2.885 -7.455 1.00 88.62 404 GLN A O 1
ATOM 3253 N N . TRP A 1 405 ? -3.330 2.245 -8.094 1.00 91.88 405 TRP A N 1
ATOM 3254 C CA . TRP A 1 405 ? -2.871 1.102 -8.883 1.00 91.88 405 TRP A CA 1
ATOM 3255 C C . TRP A 1 405 ? -1.867 1.532 -9.955 1.00 91.88 405 TRP A C 1
ATOM 3257 O O . TRP A 1 405 ? -0.817 0.905 -10.092 1.00 91.88 405 TRP A O 1
ATOM 3267 N N . LEU A 1 406 ? -2.153 2.626 -10.667 1.00 90.25 406 LEU A N 1
ATOM 3268 C CA . LEU A 1 406 ? -1.271 3.176 -11.696 1.00 90.25 406 LEU A CA 1
ATOM 3269 C C . LEU A 1 406 ? -0.052 3.931 -11.129 1.00 90.25 406 LEU A C 1
ATOM 3271 O O . LEU A 1 406 ? 0.815 4.325 -11.912 1.00 90.25 406 LEU A O 1
ATOM 3275 N N . GLN A 1 407 ? 0.052 4.072 -9.800 1.00 86.25 407 GLN A N 1
ATOM 3276 C CA . GLN A 1 407 ? 1.164 4.704 -9.073 1.00 86.25 407 GLN A CA 1
ATOM 3277 C C . GLN A 1 407 ? 1.380 6.179 -9.456 1.00 86.25 407 GLN A C 1
ATOM 3279 O O . GLN A 1 407 ? 2.509 6.640 -9.643 1.00 86.25 407 GLN A O 1
ATOM 3284 N N . LEU A 1 408 ? 0.285 6.922 -9.641 1.00 75.50 408 LEU A N 1
ATOM 3285 C CA . LEU A 1 408 ? 0.327 8.310 -10.121 1.00 75.50 408 LEU A CA 1
ATOM 3286 C C . LEU A 1 408 ? 0.691 9.322 -9.028 1.00 75.50 408 LEU A C 1
ATOM 3288 O O . LEU A 1 408 ? 0.988 10.472 -9.329 1.00 75.50 408 LEU A O 1
ATOM 3292 N N . ASP A 1 409 ? 0.715 8.900 -7.770 1.00 65.56 409 ASP A N 1
ATOM 3293 C CA . ASP A 1 409 ? 1.262 9.648 -6.636 1.00 65.56 409 ASP A CA 1
ATOM 3294 C C . ASP A 1 409 ? 2.762 9.963 -6.806 1.00 65.56 409 ASP A C 1
ATOM 3296 O O . ASP A 1 409 ? 3.269 10.935 -6.253 1.00 65.56 409 ASP A O 1
ATOM 3300 N N . ARG A 1 410 ? 3.480 9.207 -7.648 1.00 64.94 410 ARG A N 1
ATOM 3301 C CA . ARG A 1 410 ? 4.911 9.425 -7.939 1.00 64.94 410 ARG A CA 1
ATOM 3302 C C . ARG A 1 410 ? 5.219 10.701 -8.728 1.00 64.94 410 ARG A C 1
ATOM 3304 O O . ARG A 1 410 ? 6.390 11.035 -8.917 1.00 64.94 410 ARG A O 1
ATOM 3311 N N . LEU A 1 411 ? 4.197 11.415 -9.190 1.00 61.25 411 LEU A N 1
ATOM 3312 C CA . LEU A 1 411 ? 4.349 12.570 -10.071 1.00 61.25 411 LEU A CA 1
ATOM 3313 C C . LEU A 1 411 ? 5.001 13.781 -9.418 1.00 61.25 411 LEU A C 1
ATOM 3315 O O . LEU A 1 411 ? 5.689 14.512 -10.123 1.00 61.25 411 LEU A O 1
ATOM 3319 N N . ASP A 1 412 ? 4.885 13.956 -8.101 1.00 59.06 412 ASP A N 1
ATOM 3320 C CA . ASP A 1 412 ? 5.561 15.052 -7.391 1.00 59.06 412 ASP A CA 1
ATOM 3321 C C . ASP A 1 412 ? 7.090 14.983 -7.545 1.00 59.06 412 ASP A C 1
ATOM 3323 O O . ASP A 1 412 ? 7.775 16.001 -7.497 1.00 59.06 412 ASP A O 1
ATOM 3327 N N . ARG A 1 413 ? 7.637 13.783 -7.790 1.00 62.47 413 ARG A N 1
ATOM 3328 C CA . ARG A 1 413 ? 9.079 13.549 -7.975 1.00 62.47 413 ARG A CA 1
ATOM 3329 C C . ARG A 1 413 ? 9.516 13.522 -9.443 1.00 62.47 413 ARG A C 1
ATOM 3331 O O . ARG A 1 413 ? 10.713 13.559 -9.712 1.00 62.47 413 ARG A O 1
ATOM 3338 N N . ALA A 1 414 ? 8.571 13.421 -10.377 1.00 72.88 414 ALA A N 1
ATOM 3339 C CA . ALA A 1 414 ? 8.828 13.225 -11.806 1.00 72.88 414 ALA A CA 1
ATOM 3340 C C . ALA A 1 414 ? 8.356 14.404 -12.678 1.00 72.88 414 ALA A C 1
ATOM 3342 O O . ALA A 1 414 ? 8.284 14.264 -13.899 1.00 72.88 414 ALA A O 1
ATOM 3343 N N . GLN A 1 415 ? 8.024 15.553 -12.072 1.00 84.56 415 GLN A N 1
ATOM 3344 C CA . GLN A 1 415 ? 7.584 16.741 -12.808 1.00 84.56 415 GLN A CA 1
ATOM 3345 C C . GLN A 1 415 ? 8.627 17.159 -13.853 1.00 84.56 415 GLN A C 1
ATOM 3347 O O . GLN A 1 415 ? 9.811 17.234 -13.512 1.00 84.56 415 GLN A O 1
ATOM 3352 N N . PRO A 1 416 ? 8.213 17.457 -15.098 1.00 89.75 416 PRO A N 1
ATOM 3353 C CA . PRO A 1 416 ? 9.108 18.013 -16.100 1.00 89.75 416 PRO A CA 1
ATOM 3354 C C . PRO A 1 416 ? 9.749 19.310 -15.606 1.00 89.75 416 PRO A C 1
ATOM 3356 O O . PRO A 1 416 ? 9.108 20.114 -14.932 1.00 89.75 416 PRO A O 1
ATOM 3359 N N . ASP A 1 417 ? 11.006 19.526 -15.973 1.00 90.56 417 ASP A N 1
ATOM 3360 C CA . ASP A 1 417 ? 11.711 20.768 -15.672 1.00 90.56 417 ASP A CA 1
ATOM 3361 C C . ASP A 1 417 ? 11.029 21.982 -16.334 1.00 90.56 417 ASP A C 1
ATOM 3363 O O . ASP A 1 417 ? 10.703 21.953 -17.526 1.00 90.56 417 ASP A O 1
ATOM 3367 N N . ALA A 1 418 ? 10.784 23.038 -15.552 1.00 90.38 418 ALA A N 1
ATOM 3368 C CA . ALA A 1 418 ? 10.002 24.196 -15.987 1.00 90.38 418 ALA A CA 1
ATOM 3369 C C . ALA A 1 418 ? 10.706 25.044 -17.049 1.00 90.38 418 ALA A C 1
ATOM 3371 O O . ALA A 1 418 ? 10.041 25.539 -17.962 1.00 90.38 418 ALA A O 1
ATOM 3372 N N . ASP A 1 419 ? 12.031 25.150 -16.974 1.00 90.00 419 ASP A N 1
ATOM 3373 C CA . ASP A 1 419 ? 12.823 25.931 -17.922 1.00 90.00 419 ASP A CA 1
ATOM 3374 C C . ASP A 1 419 ? 12.955 25.191 -19.256 1.00 90.00 419 ASP A C 1
ATOM 3376 O O . ASP A 1 419 ? 12.864 25.790 -20.330 1.00 90.00 419 ASP A O 1
ATOM 3380 N N . LYS A 1 420 ? 13.106 23.863 -19.206 1.00 88.50 420 LYS A N 1
ATOM 3381 C CA . LYS A 1 420 ? 13.195 23.019 -20.402 1.00 88.50 420 LYS A CA 1
ATOM 3382 C C . LYS A 1 420 ? 11.846 22.806 -21.094 1.00 88.50 420 LYS A C 1
ATOM 3384 O O . LYS A 1 420 ? 11.810 22.687 -22.320 1.00 88.50 420 LYS A O 1
ATOM 3389 N N . TYR A 1 421 ? 10.744 22.748 -20.342 1.00 91.75 421 TYR A N 1
ATOM 3390 C CA . TYR A 1 421 ? 9.405 22.444 -20.867 1.00 91.75 421 TYR A CA 1
ATOM 3391 C C . TYR A 1 421 ? 8.340 23.492 -20.479 1.00 91.75 421 TYR A C 1
ATOM 3393 O O . TYR A 1 421 ? 7.282 23.133 -19.954 1.00 91.75 421 TYR A O 1
ATOM 3401 N N . PRO A 1 422 ? 8.525 24.787 -20.799 1.00 92.50 422 PRO A N 1
ATOM 3402 C CA . PRO A 1 422 ? 7.616 25.852 -20.361 1.00 92.50 422 PRO A CA 1
ATOM 3403 C C . PRO A 1 422 ? 6.185 25.684 -20.898 1.00 92.50 422 PRO A C 1
ATOM 3405 O O . PRO A 1 422 ? 5.215 26.001 -20.209 1.00 92.50 422 PRO A O 1
ATOM 3408 N N . ALA A 1 423 ? 6.028 25.112 -22.098 1.00 89.88 423 ALA A N 1
ATOM 3409 C CA . ALA A 1 423 ? 4.723 24.851 -22.706 1.00 89.88 423 ALA A CA 1
ATOM 3410 C C . ALA A 1 423 ? 3.847 23.881 -21.887 1.00 89.88 423 ALA A C 1
ATOM 3412 O O . ALA A 1 423 ? 2.622 23.948 -21.983 1.00 89.88 423 ALA A O 1
ATOM 3413 N N . TYR A 1 424 ? 4.449 22.999 -21.079 1.00 91.31 424 TYR A N 1
ATOM 3414 C CA . TYR A 1 424 ? 3.710 22.094 -20.195 1.00 91.31 424 TYR A CA 1
ATOM 3415 C C . TYR A 1 424 ? 2.962 22.865 -19.102 1.00 91.31 424 TYR A C 1
ATOM 3417 O O . TYR A 1 424 ? 1.774 22.625 -18.878 1.00 91.31 424 TYR A O 1
ATOM 3425 N N . PHE A 1 425 ? 3.632 23.840 -18.487 1.00 90.88 425 PHE A N 1
ATOM 3426 C CA . PHE A 1 425 ? 3.074 24.670 -17.421 1.00 90.88 425 PHE A CA 1
ATOM 3427 C C . PHE A 1 425 ? 2.139 25.752 -17.968 1.00 90.88 425 PHE A C 1
ATOM 3429 O O . PHE A 1 425 ? 1.034 25.918 -17.462 1.00 90.88 425 PHE A O 1
ATOM 3436 N N . GLN A 1 426 ? 2.532 26.428 -19.053 1.00 89.62 426 GLN A N 1
ATOM 3437 C CA . GLN A 1 426 ? 1.733 27.489 -19.684 1.00 89.62 426 GLN A CA 1
ATOM 3438 C C . GLN A 1 426 ? 0.352 27.014 -20.145 1.00 89.62 426 GLN A C 1
ATOM 3440 O O . GLN A 1 426 ? -0.601 27.786 -20.131 1.00 89.62 426 GLN A O 1
ATOM 3445 N N . ASN A 1 427 ? 0.239 25.749 -20.555 1.00 87.88 427 ASN A N 1
ATOM 3446 C CA . ASN A 1 427 ? -1.017 25.171 -21.025 1.00 87.88 427 ASN A CA 1
ATOM 3447 C C . ASN A 1 427 ? -1.710 24.300 -19.969 1.00 87.88 427 ASN A C 1
ATOM 3449 O O . ASN A 1 427 ? -2.650 23.594 -20.315 1.00 87.88 427 ASN A O 1
ATOM 3453 N N . ASN A 1 428 ? -1.248 24.301 -18.714 1.00 87.94 428 ASN A N 1
ATOM 3454 C CA . ASN A 1 428 ? -1.755 23.437 -17.646 1.00 87.94 428 ASN A CA 1
ATOM 3455 C C . ASN A 1 428 ? -1.915 21.958 -18.077 1.00 87.94 428 ASN A C 1
ATOM 3457 O O . ASN A 1 428 ? -2.959 21.327 -17.883 1.00 87.94 428 ASN A O 1
ATOM 3461 N N . LEU A 1 429 ? -0.897 21.399 -18.743 1.00 90.62 429 LEU A N 1
ATOM 3462 C CA . LEU A 1 429 ? -0.987 20.049 -19.308 1.00 90.62 429 LEU A CA 1
ATOM 3463 C C . LEU A 1 429 ? -1.065 18.964 -18.229 1.00 90.62 429 LEU A C 1
ATOM 3465 O O . LEU A 1 429 ? -1.691 17.933 -18.462 1.00 90.62 429 LEU A O 1
ATOM 3469 N N . GLY A 1 430 ? -0.482 19.188 -17.049 1.00 88.25 430 GLY A N 1
ATOM 3470 C CA . GLY A 1 430 ? -0.526 18.234 -15.937 1.00 88.25 430 GLY A CA 1
ATOM 3471 C C . GLY A 1 430 ? -1.949 17.932 -15.457 1.00 88.25 430 GLY A C 1
ATOM 3472 O O . GLY A 1 430 ? -2.318 16.760 -15.304 1.00 88.25 430 GLY A O 1
ATOM 3473 N N . ASP A 1 431 ? -2.775 18.965 -15.280 1.00 85.25 431 ASP A N 1
ATOM 3474 C CA . ASP A 1 431 ? -4.181 18.802 -14.898 1.00 85.25 431 ASP A CA 1
ATOM 3475 C C . ASP A 1 431 ? -4.990 18.185 -16.037 1.00 85.25 431 ASP A C 1
ATOM 3477 O O . ASP A 1 431 ? -5.773 17.261 -15.813 1.00 85.25 431 ASP A O 1
ATOM 3481 N N . GLN A 1 432 ? -4.747 18.615 -17.279 1.00 89.06 432 GLN A N 1
ATOM 3482 C CA . GLN A 1 432 ? -5.429 18.051 -18.445 1.00 89.06 432 GLN A CA 1
ATOM 3483 C C . GLN A 1 432 ? -5.130 16.557 -18.612 1.00 89.06 432 GLN A C 1
ATOM 3485 O O . GLN A 1 432 ? -6.049 15.764 -18.771 1.00 89.06 432 GLN A O 1
ATOM 3490 N N . MET A 1 433 ? -3.878 16.125 -18.483 1.00 91.38 433 MET A N 1
ATOM 3491 C CA . MET A 1 433 ? -3.526 14.700 -18.544 1.00 91.38 433 MET A CA 1
ATOM 3492 C C . MET A 1 433 ? -4.130 13.891 -17.387 1.00 91.38 433 MET A C 1
ATOM 3494 O O . MET A 1 433 ? -4.437 12.711 -17.543 1.00 91.38 433 MET A O 1
ATOM 3498 N N . THR A 1 434 ? -4.317 14.509 -16.217 1.00 87.19 434 THR A N 1
ATOM 3499 C CA . THR A 1 434 ? -5.040 13.879 -15.098 1.00 87.19 434 THR A CA 1
ATOM 3500 C C . THR A 1 434 ? -6.504 13.670 -15.464 1.00 87.19 434 THR A C 1
ATOM 3502 O O . THR A 1 434 ? -7.045 12.579 -15.292 1.00 87.19 434 THR A O 1
ATOM 3505 N N . GLN A 1 435 ? -7.132 14.706 -16.014 1.00 86.75 435 GLN A N 1
ATOM 3506 C CA . GLN A 1 435 ? -8.533 14.683 -16.400 1.00 86.75 435 GLN A CA 1
ATOM 3507 C C . GLN A 1 435 ? -8.800 13.725 -17.573 1.00 86.75 435 GLN A C 1
ATOM 3509 O O . GLN A 1 435 ? -9.823 13.042 -17.552 1.00 86.75 435 GLN A O 1
ATOM 3514 N N . GLU A 1 436 ? -7.884 13.614 -18.544 1.00 91.88 436 GLU A N 1
ATOM 3515 C CA . GLU A 1 436 ? -7.928 12.611 -19.622 1.00 91.88 436 GLU A CA 1
ATOM 3516 C C . GLU A 1 436 ? -8.058 11.201 -19.042 1.00 91.88 436 GLU A C 1
ATOM 3518 O O . GLU A 1 436 ? -8.969 10.455 -19.410 1.00 91.88 436 GLU A O 1
ATOM 3523 N N . LEU A 1 437 ? -7.164 10.845 -18.116 1.00 90.25 437 LEU A N 1
ATOM 3524 C CA . LEU A 1 437 ? -7.144 9.517 -17.518 1.00 90.25 437 LEU A CA 1
ATOM 3525 C C . LEU A 1 437 ? -8.423 9.234 -16.722 1.00 90.25 437 LEU A C 1
ATOM 3527 O O . LEU A 1 437 ? -8.998 8.152 -16.850 1.00 90.25 437 LEU A O 1
ATOM 3531 N N . LEU A 1 438 ? -8.872 10.197 -15.911 1.00 87.25 438 LEU A N 1
ATOM 3532 C CA . LEU A 1 438 ? -10.085 10.046 -15.106 1.00 87.25 438 LEU A CA 1
ATOM 3533 C C . LEU A 1 438 ? -11.324 9.881 -15.990 1.00 87.25 438 LEU A C 1
ATOM 3535 O O . LEU A 1 438 ? -12.137 9.000 -15.727 1.00 87.25 438 LEU A O 1
ATOM 3539 N N . LEU A 1 439 ? -11.437 10.659 -17.070 1.00 88.69 439 LEU A N 1
ATOM 3540 C CA . LEU A 1 439 ? -12.509 10.522 -18.056 1.00 88.69 439 LEU A CA 1
ATOM 3541 C C . LEU A 1 439 ? -12.494 9.159 -18.745 1.00 88.69 439 LEU A C 1
ATOM 3543 O O . LEU A 1 439 ? -13.535 8.518 -18.878 1.00 88.69 439 LEU A O 1
ATOM 3547 N N . PHE A 1 440 ? -11.317 8.716 -19.186 1.00 92.50 440 PHE A N 1
ATOM 3548 C CA . PHE A 1 440 ? -11.153 7.428 -19.848 1.00 92.50 440 PHE A CA 1
ATOM 3549 C C . PHE A 1 440 ? -11.569 6.270 -18.939 1.00 92.50 440 PHE A C 1
ATOM 3551 O O . PHE A 1 440 ? -12.337 5.400 -19.350 1.00 92.50 440 PHE A O 1
ATOM 3558 N N . ALA A 1 441 ? -11.112 6.284 -17.689 1.00 89.94 441 ALA A N 1
ATOM 3559 C CA . ALA A 1 441 ? -11.447 5.250 -16.725 1.00 89.94 441 ALA A CA 1
ATOM 3560 C C . ALA A 1 441 ? -12.919 5.299 -16.282 1.00 89.94 441 ALA A C 1
ATOM 3562 O O . ALA A 1 441 ? -13.542 4.244 -16.154 1.00 89.94 441 ALA A O 1
ATOM 3563 N N . ASP A 1 442 ? -13.503 6.492 -16.112 1.00 87.62 442 ASP A N 1
ATOM 3564 C CA . ASP A 1 442 ? -14.933 6.636 -15.812 1.00 87.62 442 ASP A CA 1
ATOM 3565 C C . ASP A 1 442 ? -15.789 6.076 -16.956 1.00 87.62 442 ASP A C 1
ATOM 3567 O O . ASP A 1 442 ? -16.751 5.350 -16.715 1.00 87.62 442 ASP A O 1
ATOM 3571 N N . ALA A 1 443 ? -15.397 6.319 -18.211 1.00 90.06 443 ALA A N 1
ATOM 3572 C CA . ALA A 1 443 ? -16.071 5.738 -19.368 1.00 90.06 443 ALA A CA 1
ATOM 3573 C C . ALA A 1 443 ? -15.951 4.204 -19.404 1.00 90.06 443 ALA A C 1
ATOM 3575 O O . ALA A 1 443 ? -16.951 3.535 -19.659 1.00 90.06 443 ALA A O 1
ATOM 3576 N N . ILE A 1 444 ? -14.780 3.626 -19.091 1.00 91.94 444 ILE A N 1
ATOM 3577 C CA . ILE A 1 444 ? -14.637 2.163 -18.970 1.00 91.94 444 ILE A CA 1
ATOM 3578 C C . ILE A 1 444 ? -15.606 1.600 -17.924 1.00 91.94 444 ILE A C 1
ATOM 3580 O O . ILE A 1 444 ? -16.257 0.587 -18.176 1.00 91.94 444 ILE A O 1
ATOM 3584 N N . MET A 1 445 ? -15.728 2.258 -16.772 1.00 89.31 445 MET A N 1
ATOM 3585 C CA . MET A 1 445 ? -16.589 1.810 -15.679 1.00 89.31 445 MET A CA 1
ATOM 3586 C C . MET A 1 445 ? -18.085 1.971 -15.995 1.00 89.31 445 MET A C 1
ATOM 3588 O O . MET A 1 445 ? -18.853 1.024 -15.840 1.00 89.31 445 MET A O 1
ATOM 3592 N N . VAL A 1 446 ? -18.518 3.156 -16.435 1.00 86.00 446 VAL A N 1
ATOM 3593 C CA . VAL A 1 446 ? -19.941 3.501 -16.633 1.00 86.00 446 VAL A CA 1
ATOM 3594 C C . VAL A 1 446 ? -20.542 2.817 -17.860 1.00 86.00 446 VAL A C 1
ATOM 3596 O O . VAL A 1 446 ? -21.704 2.397 -17.835 1.00 86.00 446 VAL A O 1
ATOM 3599 N N . GLU A 1 447 ? -19.768 2.701 -18.939 1.00 89.81 447 GLU A N 1
ATOM 3600 C CA . GLU A 1 447 ? -20.192 2.010 -20.162 1.00 89.81 447 GLU A CA 1
ATOM 3601 C C . GLU A 1 447 ? -19.946 0.495 -20.081 1.00 89.81 447 GLU A C 1
ATOM 3603 O O . GLU A 1 447 ? -20.294 -0.227 -21.014 1.00 89.81 447 GLU A O 1
ATOM 3608 N N . ASP A 1 448 ? -19.383 0.017 -18.965 1.00 92.94 448 ASP A N 1
ATOM 3609 C CA . ASP A 1 448 ? -19.011 -1.376 -18.726 1.00 92.94 448 ASP A CA 1
ATOM 3610 C C . ASP A 1 448 ? -18.186 -1.950 -19.888 1.00 92.94 448 ASP A C 1
ATOM 3612 O O . ASP A 1 448 ? -18.567 -2.895 -20.589 1.00 92.94 448 ASP A O 1
ATOM 3616 N N . ARG A 1 449 ? -17.063 -1.288 -20.170 1.00 95.44 449 ARG A N 1
ATOM 3617 C CA . ARG A 1 449 ? -16.151 -1.665 -21.251 1.00 95.44 449 ARG A CA 1
ATOM 3618 C C . ARG A 1 449 ? -15.199 -2.767 -20.814 1.00 95.44 449 ARG A C 1
ATOM 3620 O O . ARG A 1 449 ? -15.109 -3.130 -19.640 1.00 95.44 449 ARG A O 1
ATOM 3627 N N . SER A 1 450 ? -14.500 -3.321 -21.799 1.00 98.06 450 SER A N 1
ATOM 3628 C CA . SER A 1 450 ? -13.463 -4.306 -21.534 1.00 98.06 450 SER A CA 1
ATOM 3629 C C . SER A 1 450 ? -12.281 -3.650 -20.822 1.00 98.06 450 SER A C 1
ATOM 3631 O O . SER A 1 450 ? -11.791 -2.611 -21.266 1.00 98.06 450 SER A O 1
ATOM 3633 N N . ILE A 1 451 ? -11.761 -4.281 -19.769 1.00 97.94 451 ILE A N 1
ATOM 3634 C CA . ILE A 1 451 ? -10.537 -3.820 -19.099 1.00 97.94 451 ILE A CA 1
ATOM 3635 C C . ILE A 1 451 ? -9.311 -3.890 -20.019 1.00 97.94 451 ILE A C 1
ATOM 3637 O O . ILE A 1 451 ? -8.325 -3.206 -19.769 1.00 97.94 451 ILE A O 1
ATOM 3641 N N . LEU A 1 452 ? -9.359 -4.673 -21.104 1.00 98.31 452 LEU A N 1
ATOM 3642 C CA . LEU A 1 452 ? -8.257 -4.781 -22.068 1.00 98.31 452 LEU A CA 1
ATOM 3643 C C . LEU A 1 452 ? -8.015 -3.479 -22.840 1.00 98.31 452 LEU A C 1
ATOM 3645 O O . LEU A 1 452 ? -6.915 -3.241 -23.335 1.00 98.31 452 LEU A O 1
ATOM 3649 N N . GLU A 1 453 ? -9.013 -2.597 -22.889 1.00 98.00 453 GLU A N 1
ATOM 3650 C CA . GLU A 1 453 ? -8.880 -1.265 -23.479 1.00 98.00 453 GLU A CA 1
ATOM 3651 C C . GLU A 1 453 ? -7.890 -0.376 -22.711 1.00 98.00 453 GLU A C 1
ATOM 3653 O O . GLU A 1 453 ? -7.337 0.569 -23.268 1.00 98.00 453 GLU A O 1
ATOM 3658 N N . ILE A 1 454 ? -7.582 -0.712 -21.454 1.00 96.88 454 ILE A N 1
ATOM 3659 C CA . ILE A 1 454 ? -6.489 -0.081 -20.706 1.00 96.88 454 ILE A CA 1
ATOM 3660 C C . ILE A 1 454 ? -5.146 -0.276 -21.433 1.00 96.88 454 ILE A C 1
ATOM 3662 O O . ILE A 1 454 ? -4.294 0.610 -21.368 1.00 96.88 454 ILE A O 1
ATOM 3666 N N . ILE A 1 455 ? -4.964 -1.390 -22.154 1.00 96.94 455 ILE A N 1
ATOM 3667 C CA . ILE A 1 455 ? -3.767 -1.665 -22.961 1.00 96.94 455 ILE A CA 1
ATOM 3668 C C . ILE A 1 455 ? -3.896 -1.064 -24.363 1.00 96.94 455 ILE A C 1
ATOM 3670 O O . ILE A 1 455 ? -3.042 -0.275 -24.770 1.00 96.94 455 ILE A O 1
ATOM 3674 N N . ASP A 1 456 ? -4.947 -1.444 -25.094 1.00 95.25 456 ASP A N 1
ATOM 3675 C CA . ASP A 1 456 ? -5.118 -1.115 -26.516 1.00 95.25 456 ASP A CA 1
ATOM 3676 C C . ASP A 1 456 ? -6.525 -0.576 -26.816 1.00 95.25 456 ASP A C 1
ATOM 3678 O O . ASP A 1 456 ? -7.329 -1.207 -27.502 1.00 95.25 456 ASP A O 1
ATOM 3682 N N . ALA A 1 457 ? -6.836 0.614 -26.301 1.00 96.69 457 ALA A N 1
ATOM 3683 C CA . ALA A 1 457 ? -7.946 1.405 -26.826 1.00 96.69 457 ALA A CA 1
ATOM 3684 C C . ALA A 1 457 ? -7.513 2.162 -28.087 1.00 96.69 457 ALA A C 1
ATOM 3686 O O . ALA A 1 457 ? -6.405 2.684 -28.159 1.00 96.69 457 ALA A O 1
ATOM 3687 N N . ASP A 1 458 ? -8.420 2.304 -29.050 1.00 94.69 458 ASP A N 1
ATOM 3688 C CA . ASP A 1 458 ? -8.275 3.178 -30.220 1.00 94.69 458 ASP A CA 1
ATOM 3689 C C . ASP A 1 458 ? -8.995 4.526 -30.034 1.00 94.69 458 ASP A C 1
ATOM 3691 O O . ASP A 1 458 ? -9.256 5.244 -30.995 1.00 94.69 458 ASP A O 1
ATOM 3695 N N . TRP A 1 459 ? -9.333 4.886 -28.797 1.00 94.62 459 TRP A N 1
ATOM 3696 C CA . TRP A 1 459 ? -10.079 6.094 -28.458 1.00 94.62 459 TRP A CA 1
ATOM 3697 C C . TRP A 1 459 ? -9.600 6.685 -27.127 1.00 94.62 459 TRP A C 1
ATOM 3699 O O . TRP A 1 459 ? -8.900 6.033 -26.349 1.00 94.62 459 TRP A O 1
ATOM 3709 N N . GLY A 1 460 ? -9.974 7.935 -26.866 1.00 94.25 460 GLY A N 1
ATOM 3710 C CA . GLY A 1 460 ? -9.662 8.644 -25.627 1.00 94.25 460 GLY A CA 1
ATOM 3711 C C . GLY A 1 460 ? -10.460 9.936 -25.490 1.00 94.25 460 GLY A C 1
ATOM 3712 O O . GLY A 1 460 ? -11.412 10.166 -26.239 1.00 94.25 460 GLY A O 1
ATOM 3713 N N . PHE A 1 461 ? -10.063 10.783 -24.543 1.00 93.56 461 PHE A N 1
ATOM 3714 C CA . PHE A 1 461 ? -10.655 12.103 -24.350 1.00 93.56 461 PHE A CA 1
ATOM 3715 C C . PHE A 1 461 ? -9.589 13.175 -24.456 1.00 93.56 461 PHE A C 1
ATOM 3717 O O . PHE A 1 461 ? -8.572 13.096 -23.778 1.00 93.56 461 PHE A O 1
ATOM 3724 N N . LEU A 1 462 ? -9.845 14.193 -25.271 1.00 94.12 462 LEU A N 1
ATOM 3725 C CA . LEU A 1 462 ? -8.926 15.306 -25.446 1.00 94.12 462 LEU A CA 1
ATOM 3726 C C . LEU A 1 462 ? -9.646 16.639 -25.276 1.00 94.12 462 LEU A C 1
ATOM 3728 O O . LEU A 1 462 ? -10.770 16.843 -25.744 1.00 94.12 462 LEU A O 1
ATOM 3732 N N . SER A 1 463 ? -8.950 17.552 -24.620 1.00 92.94 463 SER A N 1
ATOM 3733 C CA . SER A 1 463 ? -9.137 18.993 -24.714 1.00 92.94 463 SER A CA 1
ATOM 3734 C C . SER A 1 463 ? -8.300 19.551 -25.872 1.00 92.94 463 SER A C 1
ATOM 3736 O O . SER A 1 463 ? -7.401 18.882 -26.387 1.00 92.94 463 SER A O 1
ATOM 3738 N N . TYR A 1 464 ? -8.543 20.808 -26.258 1.00 92.50 464 TYR A N 1
ATOM 3739 C CA . TYR A 1 464 ? -7.738 21.461 -27.297 1.00 92.50 464 TYR A CA 1
ATOM 3740 C C . TYR A 1 464 ? -6.227 21.492 -26.984 1.00 92.50 464 TYR A C 1
ATOM 3742 O O . TYR A 1 464 ? -5.459 21.047 -27.837 1.00 92.50 464 TYR A O 1
ATOM 3750 N N . PRO A 1 465 ? -5.761 21.939 -25.795 1.00 92.62 465 PRO A N 1
ATOM 3751 C CA . PRO A 1 465 ? -4.320 22.005 -25.535 1.00 92.62 465 PRO A CA 1
ATOM 3752 C C . PRO A 1 465 ? -3.659 20.621 -25.523 1.00 92.62 465 PRO A C 1
ATOM 3754 O O . PRO A 1 465 ? -2.518 20.472 -25.956 1.00 92.62 465 PRO A O 1
ATOM 3757 N N . LEU A 1 466 ? -4.387 19.587 -25.090 1.00 93.50 466 LEU A N 1
ATOM 3758 C CA . LEU A 1 466 ? -3.888 18.216 -25.108 1.00 93.50 466 LEU A CA 1
ATOM 3759 C C . LEU A 1 466 ? -3.826 17.642 -26.531 1.00 93.50 466 LEU A C 1
ATOM 3761 O O . LEU A 1 466 ? -2.851 16.977 -26.875 1.00 93.50 466 LEU A O 1
ATOM 3765 N N . ALA A 1 467 ? -4.816 17.938 -27.379 1.00 94.56 467 ALA A N 1
ATOM 3766 C CA . ALA A 1 467 ? -4.798 17.562 -28.793 1.00 94.56 467 ALA A CA 1
ATOM 3767 C C . ALA A 1 467 ? -3.619 18.201 -29.543 1.00 94.56 467 ALA A C 1
ATOM 3769 O O . ALA A 1 467 ? -2.928 17.511 -30.294 1.00 94.56 467 ALA A O 1
ATOM 3770 N N . GLU A 1 468 ? -3.343 19.483 -29.282 1.00 93.44 468 GLU A N 1
ATOM 3771 C CA . GLU A 1 468 ? -2.177 20.196 -29.816 1.00 93.44 468 GLU A CA 1
ATOM 3772 C C . GLU A 1 468 ? -0.864 19.556 -29.335 1.00 93.44 468 GLU A C 1
ATOM 3774 O O . GLU A 1 468 ? 0.009 19.242 -30.147 1.00 93.44 468 GLU A O 1
ATOM 3779 N N . HIS A 1 469 ? -0.750 19.265 -28.034 1.00 94.69 469 HIS A N 1
ATOM 3780 C CA . HIS A 1 469 ? 0.427 18.604 -27.458 1.00 94.69 469 HIS A CA 1
ATOM 3781 C C . HIS A 1 469 ? 0.663 17.198 -28.023 1.00 94.69 469 HIS A C 1
ATOM 3783 O O . HIS A 1 469 ? 1.802 16.793 -28.260 1.00 94.69 469 HIS A O 1
ATOM 3789 N N . TYR A 1 470 ? -0.408 16.443 -28.275 1.00 94.31 470 TYR A N 1
ATOM 3790 C CA . TYR A 1 470 ? -0.332 15.092 -28.832 1.00 94.31 470 TYR A CA 1
ATOM 3791 C C . TYR A 1 470 ? -0.206 15.051 -30.356 1.00 94.31 470 TYR A C 1
ATOM 3793 O O . TYR A 1 470 ? 0.063 13.975 -30.891 1.00 94.31 470 TYR A O 1
ATOM 3801 N N . GLY A 1 471 ? -0.346 16.189 -31.043 1.00 91.81 471 GLY A N 1
ATOM 3802 C CA . GLY A 1 471 ? -0.249 16.281 -32.500 1.00 91.81 471 GLY A CA 1
ATOM 3803 C C . GLY A 1 471 ? -1.466 15.718 -33.240 1.00 91.81 471 GLY A C 1
ATOM 3804 O O . GLY A 1 471 ? -1.330 15.240 -34.368 1.00 91.81 471 GLY A O 1
ATOM 3805 N N . VAL A 1 472 ? -2.651 15.744 -32.622 1.00 91.12 472 VAL A N 1
ATOM 3806 C CA . VAL A 1 472 ? -3.902 15.270 -33.232 1.00 91.12 472 VAL A CA 1
ATOM 3807 C C . VAL A 1 472 ? -4.461 16.362 -34.147 1.00 91.12 472 VAL A C 1
ATOM 3809 O O . VAL A 1 472 ? -5.002 17.356 -33.673 1.00 91.12 472 VAL A O 1
ATOM 3812 N N . LYS A 1 473 ? -4.304 16.184 -35.467 1.00 84.50 473 LYS A N 1
ATOM 3813 C CA . LYS A 1 473 ? -4.639 17.204 -36.480 1.00 84.50 473 LYS A CA 1
ATOM 3814 C C . LYS A 1 473 ? -6.146 17.371 -36.707 1.00 84.50 473 LYS A C 1
ATOM 3816 O O . LYS A 1 473 ? -6.620 18.499 -36.774 1.00 84.50 473 LYS A O 1
ATOM 3821 N N . ASP A 1 474 ? -6.896 16.272 -36.763 1.00 84.69 474 ASP A N 1
ATOM 3822 C CA . ASP A 1 474 ? -8.340 16.271 -37.052 1.00 84.69 474 ASP A CA 1
ATOM 3823 C C . ASP A 1 474 ? -9.186 16.422 -35.772 1.00 84.69 474 ASP A C 1
ATOM 3825 O O . ASP A 1 474 ? -10.112 15.652 -35.510 1.00 84.69 474 ASP A O 1
ATOM 3829 N N . PHE A 1 475 ? -8.830 17.386 -34.918 1.00 90.44 475 PHE A N 1
ATOM 3830 C CA . PHE A 1 475 ? -9.520 17.626 -33.651 1.00 90.44 475 PHE A CA 1
ATOM 3831 C C . PHE A 1 475 ? -10.653 18.662 -33.809 1.00 90.44 475 PHE A C 1
ATOM 3833 O O . PHE A 1 475 ? -10.398 19.767 -34.288 1.00 90.44 475 PHE A O 1
ATOM 3840 N N . PRO A 1 476 ? -11.900 18.361 -33.386 1.00 86.69 476 PRO A N 1
ATOM 3841 C CA . PRO A 1 476 ? -13.047 19.255 -33.596 1.00 86.69 476 PRO A CA 1
ATOM 3842 C C . PRO A 1 476 ? -13.079 20.482 -32.667 1.00 86.69 476 PRO A C 1
ATOM 3844 O O . PRO A 1 476 ? -13.768 21.461 -32.961 1.00 86.69 476 PRO A O 1
ATOM 3847 N N . GLY A 1 477 ? -12.372 20.445 -31.532 1.00 86.69 477 GLY A N 1
ATOM 3848 C CA . GLY A 1 477 ? -12.333 21.559 -30.584 1.00 86.69 477 GLY A CA 1
ATOM 3849 C C . GLY A 1 477 ? -11.413 22.701 -31.028 1.00 86.69 477 GLY A C 1
ATOM 3850 O O . GLY A 1 477 ? -10.548 22.538 -31.882 1.00 86.69 477 GLY A O 1
ATOM 3851 N N . LYS A 1 478 ? -11.576 23.879 -30.415 1.00 86.00 478 LYS A N 1
ATOM 3852 C CA . LYS A 1 478 ? -10.792 25.093 -30.712 1.00 86.00 478 LYS A CA 1
ATOM 3853 C C . LYS A 1 478 ? -10.136 25.647 -29.451 1.00 86.00 478 LYS A C 1
ATOM 3855 O O . LYS A 1 478 ? -10.621 25.392 -28.348 1.00 86.00 478 LYS A O 1
ATOM 3860 N N . LYS A 1 479 ? -9.070 26.439 -29.619 1.00 82.81 479 LYS A N 1
ATOM 3861 C CA . LYS A 1 479 ? -8.420 27.149 -28.512 1.00 82.81 479 LYS A CA 1
ATOM 3862 C C . LYS A 1 479 ? -9.418 28.098 -27.852 1.00 82.81 479 LYS A C 1
ATOM 3864 O O . LYS A 1 479 ? -10.019 28.935 -28.521 1.00 82.81 479 LYS A O 1
ATOM 3869 N N . THR A 1 480 ? -9.575 27.969 -26.542 1.00 74.56 480 THR A N 1
ATOM 3870 C CA . THR A 1 480 ? -10.389 28.861 -25.709 1.00 74.56 480 THR A CA 1
ATOM 3871 C C . THR A 1 480 ? -9.484 29.573 -24.712 1.00 74.56 480 THR A C 1
ATOM 3873 O O . THR A 1 480 ? -8.525 28.970 -24.245 1.00 74.56 480 THR A O 1
ATOM 3876 N N . GLY A 1 481 ? -9.798 30.815 -24.338 1.00 68.12 481 GLY A N 1
ATOM 3877 C CA . GLY A 1 481 ? -9.080 31.542 -23.278 1.00 68.12 481 GLY A CA 1
ATOM 3878 C C . GLY A 1 481 ? -9.429 31.110 -21.846 1.00 68.12 481 GLY A C 1
ATOM 3879 O O . GLY A 1 481 ? -9.087 31.826 -20.916 1.00 68.12 481 GLY A O 1
ATOM 3880 N N . ASN A 1 482 ? -10.144 29.992 -21.668 1.00 61.81 482 ASN A N 1
ATOM 3881 C CA . ASN A 1 482 ? -10.572 29.482 -20.363 1.00 61.81 482 ASN A CA 1
ATOM 3882 C C . ASN A 1 482 ? -9.591 28.437 -19.820 1.00 61.81 482 ASN A C 1
ATOM 3884 O O . ASN A 1 482 ? -9.168 27.552 -20.564 1.00 61.81 482 ASN A O 1
ATOM 3888 N N . ASP A 1 483 ? -9.393 28.444 -18.501 1.00 61.75 483 ASP A N 1
ATOM 3889 C CA . ASP A 1 483 ? -8.584 27.452 -17.774 1.00 61.75 483 ASP A CA 1
ATOM 3890 C C . ASP A 1 483 ? -9.197 26.037 -17.770 1.00 61.75 483 ASP A C 1
ATOM 3892 O O . ASP A 1 483 ? -8.520 25.056 -17.466 1.00 61.75 483 ASP A O 1
ATOM 3896 N N . GLN A 1 484 ? -10.480 25.906 -18.135 1.00 70.69 484 GLN A N 1
ATOM 3897 C CA . GLN A 1 484 ? -11.178 24.626 -18.297 1.00 70.69 484 GLN A CA 1
ATOM 3898 C C . GLN A 1 484 ? -11.722 24.480 -19.727 1.00 70.69 484 GLN A C 1
ATOM 3900 O O . GLN A 1 484 ? -12.860 24.877 -20.004 1.00 70.69 484 GLN A O 1
ATOM 3905 N N . PRO A 1 485 ? -10.925 23.938 -20.664 1.00 81.12 485 PRO A N 1
ATOM 3906 C CA . PRO A 1 485 ? -11.374 23.721 -22.033 1.00 81.12 485 PRO A CA 1
ATOM 3907 C C . PRO A 1 485 ? -12.460 22.629 -22.111 1.00 81.12 485 PRO A C 1
ATOM 3909 O O . PRO A 1 485 ? -12.471 21.701 -21.296 1.00 81.12 485 PRO A O 1
ATOM 3912 N N . PRO A 1 486 ? -13.365 22.691 -23.107 1.00 87.19 486 PRO A N 1
ATOM 3913 C CA . PRO A 1 486 ? -14.311 21.612 -23.370 1.00 87.19 486 PRO A CA 1
ATOM 3914 C C . PRO A 1 486 ? -13.586 20.327 -23.790 1.00 87.19 486 PRO A C 1
ATOM 3916 O O . PRO A 1 486 ? -12.534 20.369 -24.433 1.00 87.19 486 PRO A O 1
ATOM 3919 N N . TRP A 1 487 ? -14.199 19.190 -23.467 1.00 90.12 487 TRP A N 1
ATOM 3920 C CA . TRP A 1 487 ? -13.664 17.858 -23.736 1.00 90.12 487 TRP A CA 1
ATOM 3921 C C . TRP A 1 487 ? -14.422 17.171 -24.862 1.00 90.12 487 TRP A C 1
ATOM 3923 O O . TRP A 1 487 ? -15.631 17.357 -25.018 1.00 90.12 487 TRP A O 1
ATOM 3933 N N . TYR A 1 488 ? -13.705 16.347 -25.618 1.00 92.06 488 TYR A N 1
ATOM 3934 C CA . TYR A 1 488 ? -14.235 15.597 -26.748 1.00 92.06 488 TYR A CA 1
ATOM 3935 C C . TYR A 1 488 ? -13.761 14.156 -26.654 1.00 92.06 488 TYR A C 1
ATOM 3937 O O . TYR A 1 488 ? -12.590 13.900 -26.362 1.00 92.06 488 TYR A O 1
ATOM 3945 N N . ARG A 1 489 ? -14.661 13.211 -26.933 1.00 91.81 489 ARG A N 1
ATOM 3946 C CA . ARG A 1 489 ? -14.267 11.825 -27.171 1.00 91.81 489 ARG A CA 1
ATOM 3947 C C . ARG A 1 489 ? -13.681 11.737 -28.572 1.00 91.81 489 ARG A C 1
ATOM 3949 O O . ARG A 1 489 ? -14.333 12.127 -29.536 1.00 91.81 489 ARG A O 1
ATOM 3956 N N . VAL A 1 490 ? -12.463 11.232 -28.682 1.00 92.00 490 VAL A N 1
ATOM 3957 C CA . VAL A 1 490 ? -11.739 11.139 -29.951 1.00 92.00 490 VAL A CA 1
ATOM 3958 C C . VAL A 1 490 ? -11.436 9.691 -30.280 1.00 92.00 490 VAL A C 1
ATOM 3960 O O . VAL A 1 490 ? -11.172 8.886 -29.386 1.00 92.00 490 VAL A O 1
ATOM 3963 N N . LYS A 1 491 ? -11.446 9.373 -31.572 1.00 92.44 491 LYS A N 1
ATOM 3964 C CA . LYS A 1 491 ? -10.888 8.130 -32.094 1.00 92.44 491 LYS A CA 1
ATOM 3965 C C . LYS A 1 491 ? -9.479 8.414 -32.604 1.00 92.44 491 LYS A C 1
ATOM 3967 O O . LYS A 1 491 ? -9.278 9.339 -33.386 1.00 92.44 491 LYS A O 1
ATOM 3972 N N . TYR A 1 492 ? -8.511 7.628 -32.161 1.00 91.50 492 TYR A N 1
ATOM 3973 C CA . TYR A 1 492 ? -7.140 7.699 -32.634 1.00 91.50 492 TYR A CA 1
ATOM 3974 C C . TYR A 1 492 ? -7.016 6.916 -33.943 1.00 91.50 492 TYR A C 1
ATOM 3976 O O . TYR A 1 492 ? -7.283 5.718 -33.991 1.00 91.50 492 TYR A O 1
ATOM 3984 N N . ALA A 1 493 ? -6.585 7.590 -35.011 1.00 85.25 493 ALA A N 1
ATOM 3985 C CA . ALA A 1 493 ? -6.234 6.928 -36.271 1.00 85.25 493 ALA A CA 1
ATOM 3986 C C . ALA A 1 493 ? -4.947 6.090 -36.149 1.00 85.25 493 ALA A C 1
ATOM 3988 O O . ALA A 1 493 ? -4.696 5.193 -36.947 1.00 85.25 493 ALA A O 1
ATOM 3989 N N . ASP A 1 494 ? -4.135 6.389 -35.136 1.00 85.19 494 ASP A N 1
ATOM 3990 C CA . ASP A 1 494 ? -2.802 5.850 -34.939 1.00 85.19 494 ASP A CA 1
ATOM 3991 C C . ASP A 1 494 ? -2.700 5.078 -33.619 1.00 85.19 494 ASP A C 1
ATOM 3993 O O . ASP A 1 494 ? -2.950 5.620 -32.539 1.00 85.19 494 ASP A O 1
ATOM 3997 N N . LYS A 1 495 ? -2.263 3.818 -33.706 1.00 89.00 495 LYS A N 1
ATOM 3998 C CA . LYS A 1 495 ? -2.105 2.898 -32.569 1.00 89.00 495 LYS A CA 1
ATOM 3999 C C . LYS A 1 495 ? -0.993 3.287 -31.587 1.00 89.00 495 LYS A C 1
ATOM 4001 O O . LYS A 1 495 ? -0.910 2.728 -30.489 1.00 89.00 495 LYS A O 1
ATOM 4006 N N . ARG A 1 496 ? -0.163 4.282 -31.921 1.00 91.50 496 ARG A N 1
ATOM 4007 C CA . ARG A 1 496 ? 0.790 4.893 -30.983 1.00 91.50 496 ARG A CA 1
ATOM 4008 C C . ARG A 1 496 ? 0.092 5.573 -29.805 1.00 91.50 496 ARG A C 1
ATOM 4010 O O . ARG A 1 496 ? 0.682 5.644 -28.733 1.00 91.50 496 ARG A O 1
ATOM 4017 N N . ARG A 1 497 ? -1.154 6.031 -29.962 1.00 92.50 497 ARG A N 1
ATOM 4018 C CA . ARG A 1 497 ? -1.986 6.589 -28.880 1.00 92.50 497 ARG A CA 1
ATOM 4019 C C . ARG A 1 497 ? -3.120 5.640 -28.496 1.00 92.50 497 ARG A C 1
ATOM 4021 O O . ARG A 1 497 ? -3.320 4.615 -29.140 1.00 92.50 497 ARG A O 1
ATOM 4028 N N . GLY A 1 498 ? -3.809 5.972 -27.408 1.00 92.31 498 GLY A N 1
ATOM 4029 C CA . GLY A 1 498 ? -4.909 5.187 -26.853 1.00 92.31 498 GLY A CA 1
ATOM 4030 C C . GLY A 1 498 ? -4.454 4.110 -25.865 1.00 92.31 498 GLY A C 1
ATOM 4031 O O . GLY A 1 498 ? -3.326 3.620 -25.919 1.00 92.31 498 GLY A O 1
ATOM 4032 N N . GLY A 1 499 ? -5.309 3.802 -24.896 1.00 94.94 499 GLY A N 1
ATOM 4033 C CA . GLY A 1 499 ? -4.927 3.033 -23.713 1.00 94.94 499 GLY A CA 1
ATOM 4034 C C . GLY A 1 499 ? -4.018 3.826 -22.764 1.00 94.94 499 GLY A C 1
ATOM 4035 O O . GLY A 1 499 ? -3.361 4.805 -23.131 1.00 94.94 499 GLY A O 1
ATOM 4036 N N . VAL A 1 500 ? -3.965 3.382 -21.513 1.00 95.19 500 VAL A N 1
ATOM 4037 C CA . VAL A 1 500 ? -3.308 4.081 -20.398 1.00 95.19 500 VAL A CA 1
ATOM 4038 C C . VAL A 1 500 ? -1.787 4.142 -20.561 1.00 95.19 500 VAL A C 1
ATOM 4040 O O . VAL A 1 500 ? -1.166 5.117 -20.148 1.00 95.19 500 VAL A O 1
ATOM 4043 N N . LEU A 1 501 ? -1.181 3.156 -21.235 1.00 95.00 501 LEU A N 1
ATOM 4044 C CA . LEU A 1 501 ? 0.274 3.069 -21.440 1.00 95.00 501 LEU A CA 1
ATOM 4045 C C . LEU A 1 501 ? 0.860 4.288 -22.167 1.00 95.00 501 LEU A C 1
ATOM 4047 O O . LEU A 1 501 ? 2.047 4.570 -22.035 1.00 95.00 501 LEU A O 1
ATOM 4051 N N . THR A 1 502 ? 0.047 4.980 -22.969 1.00 95.25 502 THR A N 1
ATOM 4052 C CA . THR A 1 502 ? 0.499 6.084 -23.835 1.00 95.25 502 THR A CA 1
ATOM 4053 C C . THR A 1 502 ? -0.107 7.433 -23.466 1.00 95.25 502 THR A C 1
ATOM 4055 O O . THR A 1 502 ? 0.068 8.409 -24.200 1.00 95.25 502 THR A O 1
ATOM 4058 N N . MET A 1 503 ? -0.792 7.503 -22.322 1.00 94.50 503 MET A N 1
ATOM 4059 C CA . MET A 1 503 ? -1.287 8.755 -21.756 1.00 94.50 503 MET A CA 1
ATOM 4060 C C . MET A 1 503 ? -0.143 9.543 -21.125 1.00 94.50 503 MET A C 1
ATOM 4062 O O . MET A 1 503 ? 0.737 8.983 -20.464 1.00 94.50 503 MET A O 1
ATOM 4066 N N . GLY A 1 504 ? -0.173 10.864 -21.286 1.00 93.12 504 GLY A N 1
ATOM 4067 C CA . GLY A 1 504 ? 0.900 11.745 -20.822 1.00 93.12 504 GLY A CA 1
ATOM 4068 C C . GLY A 1 504 ? 1.155 11.633 -19.318 1.00 93.12 504 GLY A C 1
ATOM 4069 O O . GLY A 1 504 ? 2.308 11.586 -18.903 1.00 93.12 504 GLY A O 1
ATOM 4070 N N . LYS A 1 505 ? 0.099 11.461 -18.508 1.00 90.94 505 LYS A N 1
ATOM 4071 C CA . LYS A 1 505 ? 0.205 11.303 -17.046 1.00 90.94 505 LYS A CA 1
ATOM 4072 C C . LYS A 1 505 ? 1.097 10.120 -16.646 1.00 90.94 505 LYS A C 1
ATOM 4074 O O . LYS A 1 505 ? 1.921 10.249 -15.745 1.00 90.94 505 LYS A O 1
ATOM 4079 N N . VAL A 1 506 ? 0.967 8.987 -17.338 1.00 92.81 506 VAL A N 1
ATOM 4080 C CA . VAL A 1 506 ? 1.773 7.777 -17.097 1.00 92.81 506 VAL A CA 1
ATOM 4081 C C . VAL A 1 506 ? 3.195 7.953 -17.622 1.00 92.81 506 VAL A C 1
ATOM 4083 O O . VAL A 1 506 ? 4.159 7.602 -16.940 1.00 92.81 506 VAL A O 1
ATOM 4086 N N . LEU A 1 507 ? 3.341 8.535 -18.815 1.00 94.19 507 LEU A N 1
ATOM 4087 C CA . LEU A 1 507 ? 4.646 8.783 -19.430 1.00 94.19 507 LEU A CA 1
ATOM 4088 C C . LEU A 1 507 ? 5.506 9.734 -18.582 1.00 94.19 507 LEU A C 1
ATOM 4090 O O . LEU A 1 507 ? 6.710 9.508 -18.465 1.00 94.19 507 LEU A O 1
ATOM 4094 N N . ILE A 1 508 ? 4.895 10.735 -17.942 1.00 92.25 508 ILE A N 1
ATOM 4095 C CA . ILE A 1 508 ? 5.562 11.633 -16.987 1.00 92.25 508 ILE A CA 1
ATOM 4096 C C . ILE A 1 508 ? 5.943 10.870 -15.717 1.00 92.25 508 ILE A C 1
ATOM 4098 O O . ILE A 1 508 ? 7.107 10.878 -15.329 1.00 92.25 508 ILE A O 1
ATOM 4102 N N . GLY A 1 509 ? 4.998 10.147 -15.100 1.00 89.94 509 GLY A N 1
ATOM 4103 C CA . GLY A 1 509 ? 5.231 9.414 -13.843 1.00 89.94 509 GLY A CA 1
ATOM 4104 C C . GLY A 1 509 ? 6.295 8.317 -13.930 1.00 89.94 509 GLY A C 1
ATOM 4105 O O . GLY A 1 509 ? 6.794 7.842 -12.912 1.00 89.94 509 GLY A O 1
ATOM 4106 N N . THR A 1 510 ? 6.671 7.936 -15.149 1.00 91.12 510 THR A N 1
ATOM 4107 C CA . THR A 1 510 ? 7.720 6.956 -15.453 1.00 91.12 510 THR A CA 1
ATOM 4108 C C . THR A 1 510 ? 8.985 7.590 -16.053 1.00 91.12 510 THR A C 1
ATOM 4110 O O . THR A 1 510 ? 9.858 6.873 -16.538 1.00 91.12 510 THR A O 1
ATOM 4113 N N . SER A 1 511 ? 9.119 8.919 -16.008 1.00 89.81 511 SER A N 1
ATOM 4114 C CA . SER A 1 511 ? 10.279 9.681 -16.498 1.00 89.81 511 SER A CA 1
ATOM 4115 C C . SER A 1 511 ? 11.040 10.381 -15.356 1.00 89.81 511 SER A C 1
ATOM 4117 O O . SER A 1 511 ? 10.731 10.205 -14.179 1.00 89.81 511 SER A O 1
ATOM 4119 N N . GLN A 1 512 ? 12.096 11.124 -15.697 1.00 87.12 512 GLN A N 1
ATOM 4120 C CA . GLN A 1 512 ? 12.812 12.052 -14.812 1.00 87.12 512 GLN A CA 1
ATOM 4121 C C . GLN A 1 512 ? 12.555 13.499 -15.280 1.00 87.12 512 GLN A C 1
ATOM 4123 O O . GLN A 1 512 ? 12.250 13.691 -16.459 1.00 87.12 512 GLN A O 1
ATOM 4128 N N . PRO A 1 513 ? 12.754 14.525 -14.427 1.00 86.75 513 PRO A N 1
ATOM 4129 C CA . PRO A 1 513 ? 12.440 15.914 -14.784 1.00 86.75 513 PRO A CA 1
ATOM 4130 C C . PRO A 1 513 ? 13.051 16.397 -16.106 1.00 86.75 513 PRO A C 1
ATOM 4132 O O . PRO A 1 513 ? 12.407 17.089 -16.892 1.00 86.75 513 PRO A O 1
ATOM 4135 N N . LEU A 1 514 ? 14.288 15.980 -16.391 1.00 84.00 514 LEU A N 1
ATOM 4136 C CA . LEU A 1 514 ? 15.034 16.420 -17.570 1.00 84.00 514 LEU A CA 1
ATOM 4137 C C . LEU A 1 514 ? 15.036 15.410 -18.731 1.00 84.00 514 LEU A C 1
ATOM 4139 O O . LEU A 1 514 ? 15.415 15.792 -19.844 1.00 84.00 514 LEU A O 1
ATOM 4143 N N . ARG A 1 515 ? 14.641 14.144 -18.516 1.00 84.75 515 ARG A N 1
ATOM 4144 C CA . ARG A 1 515 ? 14.824 13.049 -19.495 1.00 84.75 515 ARG A CA 1
ATOM 4145 C C . ARG A 1 515 ? 13.886 11.855 -19.287 1.00 84.75 515 ARG A C 1
ATOM 4147 O O . ARG A 1 515 ? 13.311 11.670 -18.220 1.00 84.75 515 ARG A O 1
ATOM 4154 N N . THR A 1 516 ? 13.763 11.016 -20.311 1.00 89.44 516 THR A N 1
ATOM 4155 C CA . THR A 1 516 ? 13.019 9.751 -20.251 1.00 89.44 516 THR A CA 1
ATOM 4156 C C . THR A 1 516 ? 13.745 8.724 -19.373 1.00 89.44 516 THR A C 1
ATOM 4158 O O . THR A 1 516 ? 14.931 8.868 -19.065 1.00 89.44 516 THR A O 1
ATOM 4161 N N . SER A 1 517 ? 13.035 7.676 -18.946 1.00 89.31 517 SER A N 1
ATOM 4162 C CA . SER A 1 517 ? 13.639 6.530 -18.256 1.00 89.31 517 SER A CA 1
ATOM 4163 C C . SER A 1 517 ? 13.049 5.209 -18.766 1.00 89.31 517 SER A C 1
ATOM 4165 O O . SER A 1 517 ? 12.016 4.760 -18.261 1.00 89.31 517 SER A O 1
ATOM 4167 N N . PRO A 1 518 ? 13.707 4.538 -19.732 1.00 89.38 518 PRO A N 1
ATOM 4168 C CA . PRO A 1 518 ? 13.301 3.206 -20.181 1.00 89.38 518 PRO A CA 1
ATOM 4169 C C . PRO A 1 518 ? 13.215 2.206 -19.026 1.00 89.38 518 PRO A C 1
ATOM 4171 O O . PRO A 1 518 ? 12.281 1.416 -18.961 1.00 89.38 518 PRO A O 1
ATOM 4174 N N . VAL A 1 519 ? 14.139 2.283 -18.063 1.00 86.88 519 VAL A N 1
ATOM 4175 C CA . VAL A 1 519 ? 14.150 1.388 -16.898 1.00 86.88 519 VAL A CA 1
ATOM 4176 C C . VAL A 1 519 ? 12.873 1.540 -16.069 1.00 86.88 519 VAL A C 1
ATOM 4178 O O . VAL A 1 519 ? 12.225 0.544 -15.750 1.00 86.88 519 VAL A O 1
ATOM 4181 N N . HIS A 1 520 ? 12.468 2.773 -15.745 1.00 89.38 520 HIS A N 1
ATOM 4182 C CA . HIS A 1 520 ? 11.237 3.007 -14.986 1.00 89.38 520 HIS A CA 1
ATOM 4183 C C . HIS A 1 520 ? 9.986 2.646 -15.791 1.00 89.38 520 HIS A C 1
ATOM 4185 O O . HIS A 1 520 ? 9.081 2.027 -15.235 1.00 89.38 520 HIS A O 1
ATOM 4191 N N . ARG A 1 521 ? 9.947 2.957 -17.094 1.00 92.62 521 ARG A N 1
ATOM 4192 C CA . ARG A 1 521 ? 8.837 2.590 -17.991 1.00 92.62 521 ARG A CA 1
ATOM 4193 C C . ARG A 1 521 ? 8.662 1.074 -18.089 1.00 92.62 521 ARG A C 1
ATOM 4195 O O . ARG A 1 521 ? 7.568 0.565 -17.858 1.00 92.62 521 ARG A O 1
ATOM 4202 N N . GLY A 1 522 ? 9.742 0.338 -18.351 1.00 94.06 522 GLY A N 1
ATOM 4203 C CA . GLY A 1 522 ? 9.722 -1.122 -18.445 1.00 94.06 522 GLY A CA 1
ATOM 4204 C C . GLY A 1 522 ? 9.372 -1.791 -17.115 1.00 94.06 522 GLY A C 1
ATOM 4205 O O . GLY A 1 522 ? 8.528 -2.687 -17.075 1.00 94.06 522 GLY A O 1
ATOM 4206 N N . LYS A 1 523 ? 9.942 -1.302 -16.002 1.00 91.88 523 LYS A N 1
ATOM 4207 C CA . LYS A 1 523 ? 9.581 -1.758 -14.653 1.00 91.88 523 LYS A CA 1
ATOM 4208 C C . LYS A 1 523 ? 8.098 -1.528 -14.368 1.00 91.88 523 LYS A C 1
ATOM 4210 O O . LYS A 1 523 ? 7.447 -2.433 -13.859 1.00 91.88 523 LYS A O 1
ATOM 4215 N N . TRP A 1 524 ? 7.563 -0.356 -14.710 1.00 93.31 524 TRP A N 1
ATOM 4216 C CA . TRP A 1 524 ? 6.150 -0.041 -14.513 1.00 93.31 524 TRP A CA 1
ATOM 4217 C C . TRP A 1 524 ? 5.242 -0.971 -15.329 1.00 93.31 524 TRP A C 1
ATOM 4219 O O . TRP A 1 524 ? 4.267 -1.480 -14.787 1.00 93.31 524 TRP A O 1
ATOM 4229 N N . VAL A 1 525 ? 5.585 -1.300 -16.582 1.00 96.00 525 VAL A N 1
ATOM 4230 C CA . VAL A 1 525 ? 4.825 -2.296 -17.365 1.00 96.00 525 VAL A CA 1
ATOM 4231 C C . VAL A 1 525 ? 4.832 -3.668 -16.677 1.00 96.00 525 VAL A C 1
ATOM 4233 O O . VAL A 1 525 ? 3.782 -4.290 -16.523 1.00 96.00 525 VAL A O 1
ATOM 4236 N N . LEU A 1 526 ? 5.991 -4.141 -16.216 1.00 94.06 526 LEU A N 1
ATOM 4237 C CA . LEU A 1 526 ? 6.103 -5.432 -15.530 1.00 94.06 526 LEU A CA 1
ATOM 4238 C C . LEU A 1 526 ? 5.329 -5.468 -14.205 1.00 94.06 526 LEU A C 1
ATOM 4240 O O . LEU A 1 526 ? 4.589 -6.412 -13.946 1.00 94.06 526 LEU A O 1
ATOM 4244 N N . GLU A 1 527 ? 5.494 -4.451 -13.365 1.00 91.75 527 GLU A N 1
ATOM 4245 C CA . GLU A 1 527 ? 4.947 -4.399 -12.007 1.00 91.75 527 GLU A CA 1
ATOM 4246 C C . GLU A 1 527 ? 3.452 -4.045 -11.979 1.00 91.75 527 GLU A C 1
ATOM 4248 O O . GLU A 1 527 ? 2.683 -4.663 -11.238 1.00 91.75 527 GLU A O 1
ATOM 4253 N N . THR A 1 528 ? 3.038 -3.061 -12.780 1.00 92.31 528 THR A N 1
ATOM 4254 C CA . THR A 1 528 ? 1.687 -2.485 -12.747 1.00 92.31 528 THR A CA 1
ATOM 4255 C C . THR A 1 528 ? 0.740 -3.191 -13.709 1.00 92.31 528 THR A C 1
ATOM 4257 O O . THR A 1 528 ? -0.387 -3.511 -13.327 1.00 92.31 528 THR A O 1
ATOM 4260 N N . ILE A 1 529 ? 1.184 -3.451 -14.946 1.00 95.38 529 ILE A N 1
ATOM 4261 C CA . ILE A 1 529 ? 0.335 -4.028 -15.998 1.00 95.38 529 ILE A CA 1
ATOM 4262 C C . ILE A 1 529 ? 0.350 -5.557 -15.918 1.00 95.38 529 ILE A C 1
ATOM 4264 O O . ILE A 1 529 ? -0.709 -6.170 -15.829 1.00 95.38 529 ILE A O 1
ATOM 4268 N N . LEU A 1 530 ? 1.527 -6.185 -15.891 1.00 94.44 530 LEU A N 1
ATOM 4269 C CA . LEU A 1 530 ? 1.644 -7.651 -15.944 1.00 94.44 530 LEU A CA 1
ATOM 4270 C C . LEU A 1 530 ? 1.639 -8.339 -14.570 1.00 94.44 530 LEU A C 1
ATOM 4272 O O . LEU A 1 530 ? 1.409 -9.545 -14.493 1.00 94.44 530 LEU A O 1
ATOM 4276 N N . GLY A 1 531 ? 1.877 -7.600 -13.482 1.00 93.06 531 GLY A N 1
ATOM 4277 C CA . GLY A 1 531 ? 1.931 -8.171 -12.132 1.00 93.06 531 GLY A CA 1
ATOM 4278 C C . GLY A 1 531 ? 3.121 -9.114 -11.924 1.00 93.06 531 GLY A C 1
ATOM 4279 O O . GLY A 1 531 ? 3.053 -10.025 -11.104 1.00 93.06 531 GLY A O 1
ATOM 4280 N N . THR A 1 532 ? 4.204 -8.907 -12.676 1.00 91.75 532 THR A N 1
ATOM 4281 C CA . THR A 1 532 ? 5.441 -9.697 -12.643 1.00 91.75 532 THR A CA 1
ATOM 4282 C C . THR A 1 532 ? 6.639 -8.787 -12.349 1.00 91.75 532 THR A C 1
ATOM 4284 O O . THR A 1 532 ? 7.462 -8.558 -13.241 1.00 91.75 532 THR A O 1
ATOM 4287 N N . PRO A 1 533 ? 6.732 -8.192 -11.144 1.00 90.00 533 PRO A N 1
ATOM 4288 C CA . PRO A 1 533 ? 7.765 -7.206 -10.840 1.00 90.00 533 PRO A CA 1
ATOM 4289 C C . PRO A 1 533 ? 9.173 -7.789 -11.051 1.00 90.00 533 PRO A C 1
ATOM 4291 O O . PRO A 1 533 ? 9.402 -8.962 -10.734 1.00 90.00 533 PRO A O 1
ATOM 4294 N N . PRO A 1 534 ? 10.138 -7.002 -11.562 1.00 85.38 534 PRO A N 1
ATOM 4295 C CA . PRO A 1 534 ? 11.528 -7.443 -11.625 1.00 85.38 534 PRO A CA 1
ATOM 4296 C C . PRO A 1 534 ? 12.099 -7.631 -10.206 1.00 85.38 534 PRO A C 1
ATOM 4298 O O . PRO A 1 534 ? 11.584 -7.041 -9.250 1.00 85.38 534 PRO A O 1
ATOM 4301 N N . PRO A 1 535 ? 13.160 -8.440 -10.031 1.00 77.69 535 PRO A N 1
ATOM 4302 C CA . PRO A 1 535 ? 13.807 -8.583 -8.730 1.00 77.69 535 PRO A CA 1
ATOM 4303 C C . PRO A 1 535 ? 14.419 -7.241 -8.274 1.00 77.69 535 PRO A C 1
ATOM 4305 O O . PRO A 1 535 ? 14.722 -6.385 -9.112 1.00 77.69 535 PRO A O 1
ATOM 4308 N N . PRO A 1 536 ? 14.593 -7.029 -6.955 1.00 72.44 536 PRO A N 1
ATOM 4309 C CA . PRO A 1 536 ? 15.188 -5.798 -6.441 1.00 72.44 536 PRO A CA 1
ATOM 4310 C C . PRO A 1 536 ? 16.619 -5.610 -6.977 1.00 72.44 536 PRO A C 1
ATOM 4312 O O . PRO A 1 536 ? 17.306 -6.606 -7.230 1.00 72.44 536 PRO A O 1
ATOM 4315 N N . PRO A 1 537 ? 17.082 -4.357 -7.153 1.00 65.88 537 PRO A N 1
ATOM 4316 C CA . PRO A 1 537 ? 18.433 -4.091 -7.633 1.00 65.88 537 PRO A CA 1
ATOM 4317 C C . PRO A 1 537 ? 19.491 -4.622 -6.644 1.00 65.88 537 PRO A C 1
ATOM 4319 O O . PRO A 1 537 ? 19.227 -4.673 -5.437 1.00 65.88 537 PRO A O 1
ATOM 4322 N N . PRO A 1 538 ? 20.689 -5.008 -7.124 1.00 65.12 538 PRO A N 1
ATOM 4323 C CA . PRO A 1 538 ? 21.803 -5.374 -6.255 1.00 65.12 538 PRO A CA 1
ATOM 4324 C C . PRO A 1 538 ? 22.173 -4.247 -5.264 1.00 65.12 538 PRO A C 1
ATOM 4326 O O . PRO A 1 538 ? 22.029 -3.074 -5.611 1.00 65.12 538 PRO A O 1
ATOM 4329 N N . PRO A 1 539 ? 22.692 -4.563 -4.059 1.00 49.25 539 PRO A N 1
ATOM 4330 C CA . PRO A 1 539 ? 22.970 -3.579 -3.000 1.00 49.25 539 PRO A CA 1
ATOM 4331 C C . PRO A 1 539 ? 24.018 -2.491 -3.320 1.00 49.25 539 PRO A C 1
ATOM 4333 O O . PRO A 1 539 ? 24.180 -1.574 -2.524 1.00 49.25 539 PRO A O 1
ATOM 4336 N N . GLU A 1 540 ? 24.721 -2.581 -4.454 1.00 49.97 540 GLU A N 1
ATOM 4337 C CA . GLU A 1 540 ? 25.885 -1.747 -4.818 1.00 49.97 540 GLU A CA 1
ATOM 4338 C C . GLU A 1 540 ? 25.663 -0.909 -6.094 1.00 49.97 540 GLU A C 1
ATOM 4340 O O . GLU A 1 540 ? 26.611 -0.384 -6.677 1.00 49.97 540 GLU A O 1
ATOM 4345 N N . VAL A 1 541 ? 24.421 -0.790 -6.577 1.00 50.03 541 VAL A N 1
ATOM 4346 C CA . VAL A 1 541 ? 24.143 0.011 -7.778 1.00 50.03 541 VAL A CA 1
ATOM 4347 C C . VAL A 1 541 ? 24.123 1.496 -7.412 1.00 50.03 541 VAL A C 1
ATOM 4349 O O . VAL A 1 541 ? 23.091 2.040 -7.020 1.00 50.03 541 VAL A O 1
ATOM 4352 N N . ASP A 1 542 ? 25.265 2.164 -7.570 1.00 47.78 542 ASP A N 1
ATOM 4353 C CA . ASP A 1 542 ? 25.304 3.621 -7.683 1.00 47.78 542 ASP A CA 1
ATOM 4354 C C . ASP A 1 542 ? 24.426 4.057 -8.866 1.00 47.78 542 ASP A C 1
ATOM 4356 O O . ASP A 1 542 ? 24.429 3.433 -9.932 1.00 47.78 542 ASP A O 1
ATOM 4360 N N . ASN A 1 543 ? 23.686 5.158 -8.706 1.00 48.16 543 ASN A N 1
ATOM 4361 C CA . ASN A 1 543 ? 22.923 5.794 -9.783 1.00 48.16 543 ASN A CA 1
ATOM 4362 C C . ASN A 1 543 ? 23.886 6.416 -10.816 1.00 48.16 543 ASN A C 1
ATOM 4364 O O . ASN A 1 543 ? 24.020 7.636 -10.923 1.00 48.16 543 ASN A O 1
ATOM 4368 N N . VAL A 1 544 ? 24.599 5.585 -11.576 1.00 46.53 544 VAL A N 1
ATOM 4369 C CA . VAL A 1 544 ? 25.574 6.012 -12.583 1.00 46.53 544 VAL A CA 1
ATOM 4370 C C . VAL A 1 544 ? 24.846 6.322 -13.887 1.00 46.53 544 VAL A C 1
ATOM 4372 O O . VAL A 1 544 ? 24.895 5.582 -14.862 1.00 46.53 544 VAL A O 1
ATOM 4375 N N . LEU A 1 545 ? 24.162 7.461 -13.893 1.00 50.34 545 LEU A N 1
ATOM 4376 C CA . LEU A 1 545 ? 23.884 8.235 -15.100 1.00 50.34 545 LEU A CA 1
ATOM 4377 C C . LEU A 1 545 ? 24.216 9.705 -14.806 1.00 50.34 545 LEU A C 1
ATOM 4379 O O . LEU A 1 545 ? 23.356 10.576 -14.963 1.00 50.34 545 LEU A O 1
ATOM 4383 N N . LYS A 1 546 ? 25.436 9.961 -14.307 1.00 43.16 546 LYS A N 1
ATOM 4384 C CA . LYS A 1 546 ? 25.991 11.316 -14.208 1.00 43.16 546 LYS A CA 1
ATOM 4385 C C . LYS A 1 546 ? 26.303 11.793 -15.624 1.00 43.16 546 LYS A C 1
ATOM 4387 O O . LYS A 1 546 ? 26.920 11.059 -16.394 1.00 43.16 546 LYS A O 1
ATOM 4392 N N . GLU A 1 547 ? 25.820 12.979 -15.976 1.00 45.72 547 GLU A N 1
ATOM 4393 C CA . GLU A 1 547 ? 26.217 13.630 -17.221 1.00 45.72 547 GLU A CA 1
ATOM 4394 C C . GLU A 1 547 ? 27.732 13.873 -17.184 1.00 45.72 547 GLU A C 1
ATOM 4396 O O . GLU A 1 547 ? 28.281 14.263 -16.152 1.00 45.72 547 GLU A O 1
ATOM 4401 N N . GLU A 1 548 ? 28.413 13.576 -18.290 1.00 40.53 548 GLU A N 1
ATOM 4402 C CA . GLU A 1 548 ? 29.827 13.922 -18.442 1.00 40.53 548 GLU A CA 1
ATOM 4403 C C . GLU A 1 548 ? 29.960 15.457 -18.407 1.00 40.53 548 GLU A C 1
ATOM 4405 O O . GLU A 1 548 ? 29.145 16.140 -19.040 1.00 40.53 548 GLU A O 1
ATOM 4410 N N . PRO A 1 549 ? 30.966 16.012 -17.704 1.00 34.25 549 PRO A N 1
ATOM 4411 C CA . PRO A 1 549 ? 31.270 17.434 -17.772 1.00 34.25 549 PRO A CA 1
ATOM 4412 C C . PRO A 1 549 ? 31.515 17.860 -19.225 1.00 34.25 549 PRO A C 1
ATOM 4414 O O . PRO A 1 549 ? 32.047 17.092 -20.029 1.00 34.25 549 PRO A O 1
ATOM 4417 N N . ASP A 1 550 ? 31.098 19.085 -19.536 1.00 38.59 550 ASP A N 1
ATOM 4418 C CA . ASP A 1 550 ? 31.057 19.702 -20.863 1.00 38.59 550 ASP A CA 1
ATOM 4419 C C . ASP A 1 550 ? 32.183 19.291 -21.836 1.00 38.59 550 ASP A C 1
ATOM 4421 O O . ASP A 1 550 ? 33.372 19.371 -21.525 1.00 38.59 550 ASP A O 1
ATOM 4425 N N . GLY A 1 551 ? 31.795 18.924 -23.067 1.00 44.78 551 GLY A N 1
ATOM 4426 C CA . GLY A 1 551 ? 32.697 18.915 -24.230 1.00 44.78 551 GLY A CA 1
ATOM 4427 C C . GLY A 1 551 ? 32.969 17.576 -24.931 1.00 44.78 551 GLY A C 1
ATOM 4428 O O . GLY A 1 551 ? 33.632 17.578 -25.968 1.00 44.78 551 GLY A O 1
ATOM 4429 N N . LYS A 1 552 ? 32.452 16.432 -24.459 1.00 45.91 552 LYS A N 1
ATOM 4430 C CA . LYS A 1 552 ? 32.525 15.144 -25.192 1.00 45.91 552 LYS A CA 1
ATOM 4431 C C . LYS A 1 552 ? 31.148 14.703 -25.705 1.00 45.91 552 LYS A C 1
ATOM 4433 O O . LYS A 1 552 ? 30.128 15.020 -25.103 1.00 45.91 552 LYS A O 1
ATOM 4438 N N . LYS A 1 553 ? 31.125 13.992 -26.845 1.00 46.97 553 LYS A N 1
ATOM 4439 C CA . LYS A 1 553 ? 29.914 13.499 -27.543 1.00 46.97 553 LYS A CA 1
ATOM 4440 C C . LYS A 1 553 ? 28.906 12.908 -26.540 1.00 46.97 553 LYS A C 1
ATOM 4442 O O . LYS A 1 553 ? 29.174 11.861 -25.952 1.00 46.97 553 LYS A O 1
ATOM 4447 N N . LYS A 1 554 ? 27.760 13.576 -26.355 1.00 57.47 554 LYS A N 1
ATOM 4448 C CA . LYS A 1 554 ? 26.684 13.131 -25.457 1.00 57.47 554 LYS A CA 1
ATOM 4449 C C . LYS A 1 554 ? 26.086 11.829 -26.001 1.00 57.47 554 LYS A C 1
ATOM 4451 O O . LYS A 1 554 ? 25.601 11.789 -27.129 1.00 57.47 554 LYS A O 1
ATOM 4456 N N . LEU A 1 555 ? 26.191 10.747 -25.230 1.00 60.72 555 LEU A N 1
ATOM 4457 C CA . LEU A 1 555 ? 25.600 9.450 -25.569 1.00 60.72 555 LEU A CA 1
ATOM 4458 C C . LEU A 1 555 ? 24.072 9.519 -25.419 1.00 60.72 555 LEU A C 1
ATOM 4460 O O . LEU A 1 555 ? 23.563 10.132 -24.482 1.00 60.72 555 LEU A O 1
ATOM 4464 N N . THR A 1 556 ? 23.342 8.851 -26.312 1.00 66.44 556 THR A N 1
ATOM 4465 C CA . THR A 1 556 ? 21.885 8.668 -26.183 1.00 66.44 556 THR A CA 1
ATOM 4466 C C . THR A 1 556 ? 21.551 7.744 -25.003 1.00 66.44 556 THR A C 1
ATOM 4468 O O . THR A 1 556 ? 22.386 6.940 -24.576 1.00 66.44 556 THR A O 1
ATOM 4471 N N . VAL A 1 557 ? 20.319 7.803 -24.482 1.00 66.56 557 VAL A N 1
ATOM 4472 C CA . VAL A 1 557 ? 19.872 6.932 -23.373 1.00 66.56 557 VAL A CA 1
ATOM 4473 C C . VAL A 1 557 ? 20.108 5.433 -23.661 1.00 66.56 557 VAL A C 1
ATOM 4475 O O . VAL A 1 557 ? 20.681 4.762 -22.798 1.00 66.56 557 VAL A O 1
ATOM 4478 N N . PRO A 1 558 ? 19.801 4.890 -24.860 1.00 66.25 558 PRO A N 1
ATOM 4479 C CA . PRO A 1 558 ? 20.104 3.492 -25.181 1.00 66.25 558 PRO A CA 1
ATOM 4480 C C . PRO A 1 558 ? 21.602 3.152 -25.137 1.00 66.25 558 PRO A C 1
ATOM 4482 O O . PRO A 1 558 ? 21.973 2.068 -24.683 1.00 66.25 558 PRO A O 1
ATOM 4485 N N . GLN A 1 559 ? 22.472 4.073 -25.566 1.00 68.12 559 GLN A N 1
ATOM 4486 C CA . GLN A 1 559 ? 23.929 3.891 -25.537 1.00 68.12 559 GLN A CA 1
ATOM 4487 C C . GLN A 1 559 ? 24.480 3.918 -24.104 1.00 68.12 559 GLN A C 1
ATOM 4489 O O . GLN A 1 559 ? 25.329 3.098 -23.755 1.00 68.12 559 GLN A O 1
ATOM 4494 N N . LEU A 1 560 ? 23.962 4.809 -23.251 1.00 65.94 560 LEU A N 1
ATOM 4495 C CA . LEU A 1 560 ? 24.296 4.847 -21.823 1.00 65.94 560 LEU A CA 1
ATOM 4496 C C . LEU A 1 560 ? 23.883 3.547 -21.118 1.00 65.94 560 LEU A C 1
ATOM 4498 O O . LEU A 1 560 ? 24.665 2.968 -20.365 1.00 65.94 560 LEU A O 1
ATOM 4502 N N . MET A 1 561 ? 22.681 3.048 -21.410 1.00 67.19 561 MET A N 1
ATOM 4503 C CA . MET A 1 561 ? 22.186 1.786 -20.855 1.00 67.19 561 MET A CA 1
ATOM 4504 C C . MET A 1 561 ? 22.952 0.569 -21.378 1.00 67.19 561 MET A C 1
ATOM 4506 O O . MET A 1 561 ? 23.173 -0.373 -20.626 1.00 67.19 561 MET A O 1
ATOM 4510 N N . ALA A 1 562 ? 23.375 0.558 -22.648 1.00 69.38 562 ALA A N 1
ATOM 4511 C CA . ALA A 1 562 ? 24.239 -0.499 -23.182 1.00 69.38 562 ALA A CA 1
ATOM 4512 C C . ALA A 1 562 ? 25.534 -0.625 -22.367 1.00 69.38 562 ALA A C 1
ATOM 4514 O O . ALA A 1 562 ? 25.852 -1.718 -21.920 1.00 69.38 562 ALA A O 1
ATOM 4515 N N . ARG A 1 563 ? 26.192 0.497 -22.054 1.00 66.00 563 ARG A N 1
ATOM 4516 C CA . ARG A 1 563 ? 27.396 0.514 -21.209 1.00 66.00 563 ARG A CA 1
ATOM 4517 C C . ARG A 1 563 ? 27.132 0.060 -19.768 1.00 66.00 563 ARG A C 1
ATOM 4519 O O . ARG A 1 563 ? 27.963 -0.616 -19.175 1.00 66.00 563 ARG A O 1
ATOM 4526 N N . HIS A 1 564 ? 25.985 0.423 -19.188 1.00 66.50 564 HIS A N 1
ATOM 4527 C CA . HIS A 1 564 ? 25.608 -0.009 -17.833 1.00 66.50 564 HIS A CA 1
ATOM 4528 C C . HIS A 1 564 ? 25.331 -1.523 -17.748 1.00 66.50 564 HIS A C 1
ATOM 4530 O O . HIS A 1 564 ? 25.557 -2.151 -16.713 1.00 66.50 564 HIS A O 1
ATOM 4536 N N . ARG A 1 565 ? 24.867 -2.124 -18.848 1.00 68.19 565 ARG A N 1
ATOM 4537 C CA . ARG A 1 565 ? 24.525 -3.547 -18.938 1.00 68.19 565 ARG A CA 1
ATOM 4538 C C . ARG A 1 565 ? 25.723 -4.486 -19.008 1.00 68.19 565 ARG A C 1
ATOM 4540 O O . ARG A 1 565 ? 25.516 -5.674 -18.814 1.00 68.19 565 ARG A O 1
ATOM 4547 N N . ASP A 1 566 ? 26.948 -4.008 -19.209 1.00 67.25 566 ASP A N 1
ATOM 4548 C CA . ASP A 1 566 ? 28.123 -4.891 -19.291 1.00 67.25 566 ASP A CA 1
ATOM 4549 C C . ASP A 1 566 ? 28.453 -5.589 -17.954 1.00 67.25 566 ASP A C 1
ATOM 4551 O O . ASP A 1 566 ? 29.239 -6.535 -17.915 1.00 67.25 566 ASP A O 1
ATOM 4555 N N . ASN A 1 567 ? 27.821 -5.176 -16.847 1.00 64.75 567 ASN A N 1
ATOM 4556 C CA . ASN A 1 567 ? 27.947 -5.844 -15.557 1.00 64.75 567 ASN A CA 1
ATOM 4557 C C . ASN A 1 567 ? 27.062 -7.117 -15.479 1.00 64.75 567 ASN A C 1
ATOM 4559 O O . ASN A 1 567 ? 25.830 -7.004 -15.515 1.00 64.75 567 ASN A O 1
ATOM 4563 N N . PRO A 1 568 ? 27.636 -8.321 -15.255 1.00 64.31 568 PRO A N 1
ATOM 4564 C CA . PRO A 1 568 ? 26.882 -9.576 -15.138 1.00 64.31 568 PRO A CA 1
ATOM 4565 C C . PRO A 1 568 ? 25.778 -9.580 -14.066 1.00 64.31 568 PRO A C 1
ATOM 4567 O O . PRO A 1 568 ? 24.801 -10.315 -14.198 1.00 64.31 568 PRO A O 1
ATOM 4570 N N . SER A 1 569 ? 25.912 -8.762 -13.016 1.00 62.09 569 SER A N 1
ATOM 4571 C CA . SER A 1 569 ? 24.894 -8.597 -11.964 1.00 62.09 569 SER A CA 1
ATOM 4572 C C . SER A 1 569 ? 23.682 -7.753 -12.390 1.00 62.09 569 SER A C 1
ATOM 4574 O O . SER A 1 569 ? 22.627 -7.858 -11.766 1.00 62.09 569 SER A O 1
ATOM 4576 N N . CYS A 1 570 ? 23.797 -6.972 -13.470 1.00 69.25 570 CYS A N 1
ATOM 4577 C CA . CYS A 1 570 ? 22.741 -6.092 -13.981 1.00 69.25 570 CYS A CA 1
ATOM 4578 C C . CYS A 1 570 ? 21.990 -6.700 -15.182 1.00 69.25 570 CYS A C 1
ATOM 4580 O O . CYS A 1 570 ? 20.787 -6.475 -15.332 1.00 69.25 570 CYS A O 1
ATOM 4582 N N . VAL A 1 571 ? 22.662 -7.507 -16.018 1.00 73.88 571 VAL A N 1
ATOM 4583 C CA . VAL A 1 571 ? 22.095 -8.070 -17.267 1.00 73.88 571 VAL A CA 1
ATOM 4584 C C . VAL A 1 571 ? 20.764 -8.792 -17.046 1.00 73.88 571 VAL A C 1
ATOM 4586 O O . VAL A 1 571 ? 19.819 -8.579 -17.804 1.00 73.88 571 VAL A O 1
ATOM 4589 N N . ALA A 1 572 ? 20.672 -9.623 -16.004 1.00 71.81 572 ALA A N 1
ATOM 4590 C CA . ALA A 1 572 ? 19.509 -10.483 -15.778 1.00 71.81 572 ALA A CA 1
ATOM 4591 C C . ALA A 1 572 ? 18.204 -9.690 -15.574 1.00 71.81 572 ALA A C 1
ATOM 4593 O O . ALA A 1 572 ? 17.151 -10.095 -16.061 1.00 71.81 572 ALA A O 1
ATOM 4594 N N . CYS A 1 573 ? 18.267 -8.542 -14.892 1.00 75.19 573 CYS A N 1
ATOM 4595 C CA . CYS A 1 573 ? 17.105 -7.676 -14.683 1.00 75.19 573 CYS A CA 1
ATOM 4596 C C . CYS A 1 573 ? 16.800 -6.845 -15.932 1.00 75.19 573 CYS A C 1
ATOM 4598 O O . CYS A 1 573 ? 15.646 -6.724 -16.343 1.00 75.19 573 CYS A O 1
ATOM 4600 N N . HIS A 1 574 ? 17.838 -6.291 -16.559 1.00 81.56 574 HIS A N 1
ATOM 4601 C CA . HIS A 1 574 ? 17.696 -5.416 -17.721 1.00 81.56 574 HIS A CA 1
ATOM 4602 C C . HIS A 1 574 ? 17.155 -6.140 -18.961 1.00 81.56 574 HIS A C 1
ATOM 4604 O O . HIS A 1 574 ? 16.448 -5.529 -19.755 1.00 81.56 574 HIS A O 1
ATOM 4610 N N . GLN A 1 575 ? 17.377 -7.449 -19.097 1.00 80.56 575 GLN A N 1
ATOM 4611 C CA . GLN A 1 575 ? 16.756 -8.257 -20.155 1.00 80.56 575 GLN A CA 1
ATOM 4612 C C . GLN A 1 575 ? 15.228 -8.349 -20.045 1.00 80.56 575 GLN A C 1
ATOM 4614 O O . GLN A 1 575 ? 14.552 -8.497 -21.059 1.00 80.56 575 GLN A O 1
ATOM 4619 N N . LEU A 1 576 ? 14.672 -8.247 -18.833 1.00 84.81 576 LEU A N 1
ATOM 4620 C CA . LEU A 1 576 ? 13.223 -8.190 -18.622 1.00 84.81 576 LEU A CA 1
ATOM 4621 C C . LEU A 1 576 ? 12.678 -6.772 -18.842 1.00 84.81 576 LEU A C 1
ATOM 4623 O O . LEU A 1 576 ? 11.577 -6.603 -19.360 1.00 84.81 576 LEU A O 1
ATOM 4627 N N . ILE A 1 577 ? 13.438 -5.761 -18.416 1.00 89.81 577 ILE A N 1
ATOM 4628 C CA . ILE A 1 577 ? 12.973 -4.374 -18.298 1.00 89.81 577 ILE A CA 1
ATOM 4629 C C . ILE A 1 577 ? 13.165 -3.588 -19.599 1.00 89.81 577 ILE A C 1
ATOM 4631 O O . ILE A 1 577 ? 12.227 -2.954 -20.086 1.00 89.81 577 ILE A O 1
ATOM 4635 N N . ASP A 1 578 ? 14.376 -3.602 -20.152 1.00 88.62 578 ASP A N 1
ATOM 4636 C CA . ASP A 1 578 ? 14.7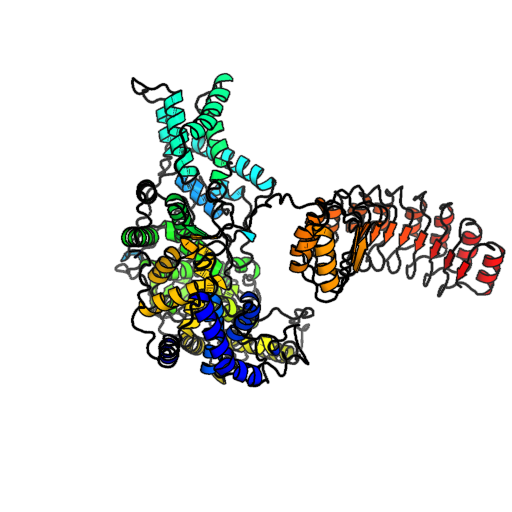82 -2.667 -21.201 1.00 88.62 578 ASP A CA 1
ATOM 4637 C C . ASP A 1 578 ? 13.978 -2.804 -22.491 1.00 88.62 578 ASP A C 1
ATOM 4639 O O . ASP A 1 578 ? 13.578 -1.762 -23.009 1.00 88.62 578 ASP A O 1
ATOM 4643 N N . PRO A 1 579 ? 13.693 -4.019 -23.013 1.00 91.62 579 PRO A N 1
ATOM 4644 C CA . PRO A 1 579 ? 12.903 -4.149 -24.234 1.00 91.62 579 PRO A CA 1
ATOM 4645 C C . PRO A 1 579 ? 11.556 -3.430 -24.117 1.00 91.62 579 PRO A C 1
ATOM 4647 O O . PRO A 1 579 ? 11.166 -2.682 -25.010 1.00 91.62 579 PRO A O 1
ATOM 4650 N N . LEU A 1 580 ? 10.871 -3.608 -22.983 1.00 94.94 580 LEU A N 1
ATOM 4651 C CA . LEU A 1 580 ? 9.573 -2.989 -22.719 1.00 94.94 580 LEU A CA 1
ATOM 4652 C C . LEU A 1 580 ? 9.699 -1.468 -22.588 1.00 94.94 580 LEU A C 1
ATOM 4654 O O . LEU A 1 580 ? 8.872 -0.734 -23.117 1.00 94.94 580 LEU A O 1
ATOM 4658 N N . GLY A 1 581 ? 10.737 -0.993 -21.899 1.00 93.62 581 GLY A N 1
ATOM 4659 C CA . GLY A 1 581 ? 10.986 0.428 -21.679 1.00 93.62 581 GLY A CA 1
ATOM 4660 C C . GLY A 1 581 ? 11.351 1.207 -22.940 1.00 93.62 581 GLY A C 1
ATOM 4661 O O . GLY A 1 581 ? 10.828 2.299 -23.166 1.00 93.62 581 GLY A O 1
ATOM 4662 N N . LEU A 1 582 ? 12.233 0.643 -23.769 1.00 91.88 582 LEU A N 1
ATOM 4663 C CA . LEU A 1 582 ? 12.742 1.276 -24.990 1.00 91.88 582 LEU A CA 1
ATOM 4664 C C . LEU A 1 582 ? 11.650 1.480 -26.047 1.00 91.88 582 LEU A C 1
ATOM 4666 O O . LEU A 1 582 ? 11.710 2.440 -26.813 1.00 91.88 582 LEU A O 1
ATOM 4670 N N . ALA A 1 583 ? 10.602 0.651 -26.032 1.00 95.44 583 ALA A N 1
ATOM 4671 C CA . ALA A 1 583 ? 9.431 0.792 -26.900 1.00 95.44 583 ALA A CA 1
ATOM 4672 C C . ALA A 1 583 ? 8.766 2.180 -26.818 1.00 95.44 583 ALA A C 1
ATOM 4674 O O . ALA A 1 583 ? 8.108 2.621 -27.763 1.00 95.44 583 ALA A O 1
ATOM 4675 N N . PHE A 1 584 ? 8.913 2.855 -25.675 1.00 95.69 584 PHE A N 1
ATOM 4676 C CA . PHE A 1 584 ? 8.309 4.152 -25.389 1.00 95.69 584 PHE A CA 1
ATOM 4677 C C . PHE A 1 584 ? 9.221 5.336 -25.715 1.00 95.69 584 PHE A C 1
ATOM 4679 O O . PHE A 1 584 ? 8.790 6.473 -25.543 1.00 95.69 584 PHE A O 1
ATOM 4686 N N . GLU A 1 585 ? 10.467 5.130 -26.151 1.00 92.25 585 GLU A N 1
ATOM 4687 C CA . GLU A 1 585 ? 11.433 6.234 -26.248 1.00 92.25 585 GLU A CA 1
ATOM 4688 C C . GLU A 1 585 ? 11.062 7.306 -27.270 1.00 92.25 585 GLU A C 1
ATOM 4690 O O . GLU A 1 585 ? 11.469 8.457 -27.113 1.00 92.25 585 GLU A O 1
ATOM 4695 N N . SER A 1 586 ? 10.190 7.000 -28.228 1.00 94.56 586 SER A N 1
ATOM 4696 C CA . SER A 1 586 ? 9.569 8.008 -29.093 1.00 94.56 586 SER A CA 1
ATOM 4697 C C . SER A 1 586 ? 8.621 8.974 -28.363 1.00 94.56 586 SER A C 1
ATOM 4699 O O . SER A 1 586 ? 8.114 9.899 -28.988 1.00 94.56 586 SER A O 1
ATOM 4701 N N . PHE A 1 587 ? 8.392 8.818 -27.057 1.00 95.19 587 PHE A N 1
ATOM 4702 C CA . PHE A 1 587 ? 7.761 9.822 -26.200 1.00 95.19 587 PHE A CA 1
ATOM 4703 C C . PHE A 1 587 ? 8.792 10.523 -25.322 1.00 95.19 587 PHE A C 1
ATOM 4705 O O . PHE A 1 587 ? 9.507 9.869 -24.556 1.00 95.19 587 PHE A O 1
ATOM 4712 N N . ASP A 1 588 ? 8.814 11.852 -25.381 1.00 92.38 588 ASP A N 1
ATOM 4713 C CA . ASP A 1 588 ? 9.609 12.690 -24.485 1.00 92.38 588 ASP A CA 1
ATOM 4714 C C . ASP A 1 588 ? 9.080 12.648 -23.025 1.00 92.38 588 ASP A C 1
ATOM 4716 O O . ASP A 1 588 ? 8.067 11.989 -22.749 1.00 92.38 588 ASP A O 1
ATOM 4720 N N . PRO A 1 589 ? 9.743 13.312 -22.058 1.00 90.62 589 PRO A N 1
ATOM 4721 C CA . PRO A 1 589 ? 9.317 13.304 -20.653 1.00 90.62 589 PRO A CA 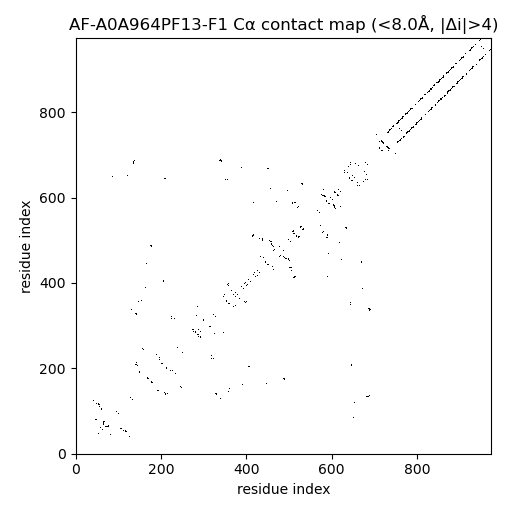1
ATOM 4722 C C . PRO A 1 589 ? 7.932 13.907 -20.399 1.00 90.62 589 PRO A C 1
ATOM 4724 O O . PRO A 1 589 ? 7.309 13.575 -19.401 1.00 90.62 589 PRO A O 1
ATOM 4727 N N . THR A 1 590 ? 7.433 14.755 -21.302 1.00 93.25 590 THR A N 1
ATOM 4728 C CA . THR A 1 590 ? 6.085 15.348 -21.243 1.00 93.25 590 THR A CA 1
ATOM 4729 C C . THR A 1 590 ? 5.040 14.504 -21.983 1.00 93.25 590 THR A C 1
ATOM 4731 O O . THR A 1 590 ? 3.874 14.889 -22.097 1.00 93.25 590 THR A O 1
ATOM 4734 N N . GLY A 1 591 ? 5.448 13.356 -22.529 1.00 93.56 591 GLY A N 1
ATOM 4735 C CA . GLY A 1 591 ? 4.607 12.466 -23.312 1.00 93.56 591 GLY A CA 1
ATOM 4736 C C . GLY A 1 591 ? 4.346 12.937 -24.743 1.00 93.56 591 GLY A C 1
ATOM 4737 O O . GLY A 1 591 ? 3.434 12.403 -25.377 1.00 93.56 591 GLY A O 1
ATOM 4738 N N . LYS A 1 592 ? 5.102 13.907 -25.273 1.00 94.31 592 LYS A N 1
ATOM 4739 C CA . LYS A 1 592 ? 5.015 14.351 -26.673 1.00 94.31 592 LYS A CA 1
ATOM 4740 C C . LYS A 1 592 ? 5.792 13.404 -27.586 1.00 94.31 592 LYS A C 1
ATOM 4742 O O . LYS A 1 592 ? 6.831 12.875 -27.199 1.00 94.31 592 LYS A O 1
ATOM 4747 N N . TRP A 1 593 ? 5.282 13.174 -28.796 1.00 94.44 593 TRP A N 1
ATOM 4748 C CA . TRP A 1 593 ? 5.945 12.301 -29.767 1.00 94.44 593 TRP A CA 1
ATOM 4749 C C . TRP A 1 593 ? 7.188 12.962 -30.381 1.00 94.44 593 TRP A C 1
ATOM 4751 O O . TRP A 1 593 ? 7.171 14.152 -30.699 1.00 94.44 593 TRP A O 1
ATOM 4761 N N . ARG A 1 594 ? 8.241 12.170 -30.597 1.00 92.50 594 ARG A N 1
ATOM 4762 C CA . ARG A 1 594 ? 9.511 12.558 -31.219 1.00 92.50 594 ARG A CA 1
ATOM 4763 C C . ARG A 1 594 ? 10.114 11.400 -32.019 1.00 92.50 594 ARG A C 1
ATOM 4765 O O . ARG A 1 594 ? 9.956 10.233 -31.670 1.00 92.50 594 ARG A O 1
ATOM 4772 N N . GLU A 1 595 ? 10.847 11.736 -33.076 1.00 91.06 595 GLU A N 1
ATOM 4773 C CA . GLU A 1 595 ? 11.585 10.766 -33.909 1.00 91.06 595 GLU A CA 1
ATOM 4774 C C . GLU A 1 595 ? 13.098 10.811 -33.666 1.00 91.06 595 GLU A C 1
ATOM 4776 O O . GLU A 1 595 ? 13.817 9.862 -33.985 1.00 91.06 595 GLU A O 1
ATOM 4781 N N . LYS A 1 596 ? 13.577 11.914 -33.081 1.00 87.38 596 LYS A N 1
ATOM 4782 C CA . LYS A 1 596 ? 14.984 12.153 -32.777 1.00 87.38 596 LYS A CA 1
ATOM 4783 C C . LYS A 1 596 ? 15.177 12.565 -31.321 1.00 87.38 596 LYS A C 1
ATOM 4785 O O . LYS A 1 596 ? 14.313 13.220 -30.736 1.00 87.38 596 LYS A O 1
ATOM 4790 N N . ASP A 1 597 ? 16.331 12.215 -30.770 1.00 80.56 597 ASP A N 1
ATOM 4791 C CA . ASP A 1 597 ? 16.854 12.700 -29.495 1.00 80.56 597 ASP A CA 1
ATOM 4792 C C . ASP A 1 597 ? 18.224 13.336 -29.723 1.00 80.56 597 ASP A C 1
ATOM 4794 O O . ASP A 1 597 ? 19.129 12.656 -30.200 1.00 80.56 597 ASP A O 1
ATOM 4798 N N . GLN A 1 598 ? 18.380 14.629 -29.421 1.00 75.19 598 GLN A N 1
ATOM 4799 C CA . GLN A 1 598 ? 19.626 15.372 -29.688 1.00 75.19 598 GLN A CA 1
ATOM 4800 C C . GLN A 1 598 ? 20.140 15.143 -31.128 1.00 75.19 598 GLN A C 1
ATOM 4802 O O . GLN A 1 598 ? 21.294 14.780 -31.351 1.00 75.19 598 GLN A O 1
ATOM 4807 N N . ASP A 1 599 ? 19.231 15.272 -32.102 1.00 78.50 599 ASP A N 1
ATOM 4808 C CA . ASP A 1 599 ? 19.438 15.034 -33.541 1.00 78.50 599 ASP A CA 1
ATOM 4809 C C . ASP A 1 599 ? 19.776 13.593 -33.970 1.00 78.50 599 ASP A C 1
ATOM 4811 O O . ASP A 1 599 ? 19.898 13.325 -35.168 1.00 78.50 599 ASP A O 1
ATOM 4815 N N . GLN A 1 600 ? 19.839 12.636 -33.038 1.00 79.44 600 GLN A N 1
ATOM 4816 C CA . GLN A 1 600 ? 20.020 11.213 -33.336 1.00 79.44 600 GLN A CA 1
ATOM 4817 C C . GLN A 1 600 ? 18.674 10.490 -33.493 1.00 79.44 600 GLN A C 1
ATOM 4819 O O . GLN A 1 600 ? 17.765 10.744 -32.704 1.00 79.44 600 GLN A O 1
ATOM 4824 N N . PRO A 1 601 ? 18.518 9.566 -34.460 1.00 88.00 601 PRO A N 1
ATOM 4825 C CA . PRO A 1 601 ? 17.332 8.714 -34.553 1.00 88.00 601 PRO A CA 1
ATOM 4826 C C . PRO A 1 601 ? 17.121 7.868 -33.290 1.00 88.00 601 PRO A C 1
ATOM 4828 O O . PRO A 1 601 ? 18.080 7.353 -32.713 1.00 88.00 601 PRO A O 1
ATOM 4831 N N . ILE A 1 602 ? 15.864 7.693 -32.882 1.00 88.44 602 ILE A N 1
ATOM 4832 C CA . ILE A 1 602 ? 15.501 6.875 -31.717 1.00 88.44 602 ILE A CA 1
ATOM 4833 C C . ILE A 1 602 ? 15.304 5.413 -32.143 1.00 88.44 602 ILE A C 1
ATOM 4835 O O . ILE A 1 602 ? 14.504 5.128 -33.033 1.00 88.44 602 ILE A O 1
ATOM 4839 N N . ASP A 1 603 ? 15.989 4.479 -31.475 1.00 87.56 603 ASP A N 1
ATOM 4840 C CA . ASP A 1 603 ? 15.754 3.035 -31.623 1.00 87.56 603 ASP A CA 1
ATOM 4841 C C . ASP A 1 603 ? 14.758 2.550 -30.563 1.00 87.56 603 ASP A C 1
ATOM 4843 O O . ASP A 1 603 ? 14.991 2.706 -29.364 1.00 87.56 603 ASP A O 1
ATOM 4847 N N . THR A 1 604 ? 13.649 1.963 -31.013 1.00 92.56 604 THR A N 1
ATOM 4848 C CA . THR A 1 604 ? 12.565 1.462 -30.148 1.00 92.56 604 THR A CA 1
ATOM 4849 C C . THR A 1 604 ? 12.341 -0.045 -30.279 1.00 92.56 604 THR A C 1
ATOM 4851 O O . THR A 1 604 ? 11.327 -0.571 -29.811 1.00 92.56 604 THR A O 1
ATOM 4854 N N . ARG A 1 605 ? 13.272 -0.759 -30.923 1.00 93.81 605 ARG A N 1
ATOM 4855 C CA . ARG A 1 605 ? 13.188 -2.212 -31.088 1.00 93.81 605 ARG A CA 1
ATOM 4856 C C . ARG A 1 605 ? 13.446 -2.923 -29.763 1.00 93.81 605 ARG A C 1
ATOM 4858 O O . ARG A 1 605 ? 14.372 -2.577 -29.030 1.00 93.81 605 ARG A O 1
ATOM 4865 N N . GLY A 1 606 ? 12.657 -3.955 -29.493 1.00 90.44 606 GLY A N 1
ATOM 4866 C CA . GLY A 1 606 ? 12.786 -4.803 -28.315 1.00 90.44 606 GLY A CA 1
ATOM 4867 C C . GLY A 1 606 ? 12.676 -6.285 -28.661 1.00 90.44 606 GLY A C 1
ATOM 4868 O O . GLY A 1 606 ? 11.995 -6.671 -29.611 1.00 90.44 606 GLY A O 1
ATOM 4869 N N . GLU A 1 607 ? 13.352 -7.115 -27.868 1.00 91.19 607 GLU A N 1
ATOM 4870 C CA . GLU A 1 607 ? 13.268 -8.575 -27.920 1.00 91.19 607 GLU A CA 1
ATOM 4871 C C . GLU A 1 607 ? 13.060 -9.118 -26.501 1.00 91.19 607 GLU A C 1
ATOM 4873 O O . GLU A 1 607 ? 13.837 -8.812 -25.595 1.00 91.19 607 GLU A O 1
ATOM 4878 N N . LEU A 1 608 ? 11.982 -9.878 -26.291 1.00 87.06 608 LEU A N 1
ATOM 4879 C CA . LEU A 1 608 ? 11.678 -10.526 -25.013 1.00 87.06 608 LEU A CA 1
ATOM 4880 C C . LEU A 1 608 ? 12.493 -11.817 -24.837 1.00 87.06 608 LEU A C 1
ATOM 4882 O O . LEU A 1 608 ? 13.015 -12.379 -25.792 1.00 87.06 608 LEU A O 1
ATOM 4886 N N . ILE A 1 609 ? 12.543 -12.343 -23.609 1.00 81.19 609 ILE A N 1
ATOM 4887 C CA . ILE A 1 609 ? 13.295 -13.572 -23.269 1.00 81.19 609 ILE A CA 1
ATOM 4888 C C . ILE A 1 609 ? 12.806 -14.811 -24.037 1.00 81.19 609 ILE A C 1
ATOM 4890 O O . ILE A 1 609 ? 13.568 -15.750 -24.245 1.00 81.19 609 ILE A O 1
ATOM 4894 N N . ASP A 1 610 ? 11.544 -14.827 -24.463 1.00 79.06 610 ASP A N 1
ATOM 4895 C CA . ASP A 1 610 ? 10.997 -15.896 -25.305 1.00 79.06 610 ASP A CA 1
ATOM 4896 C C . ASP A 1 610 ? 11.266 -15.697 -26.809 1.00 79.06 610 ASP A C 1
ATOM 4898 O O . ASP A 1 610 ? 10.779 -16.480 -27.621 1.00 79.06 610 ASP A O 1
ATOM 4902 N N . GLY A 1 611 ? 12.058 -14.686 -27.181 1.00 84.94 611 GLY A N 1
ATOM 4903 C CA . GLY A 1 611 ? 12.430 -14.370 -28.560 1.00 84.94 611 GLY A CA 1
ATOM 4904 C C . GLY A 1 611 ? 11.410 -13.506 -29.304 1.00 84.94 611 GLY A C 1
ATOM 4905 O O . GLY A 1 611 ? 11.614 -13.202 -30.480 1.00 84.94 611 GLY A O 1
ATOM 4906 N N . THR A 1 612 ? 10.316 -13.091 -28.657 1.00 89.62 612 THR A N 1
ATOM 4907 C CA . THR A 1 612 ? 9.320 -12.204 -29.275 1.00 89.62 612 THR A CA 1
ATOM 4908 C C . THR A 1 612 ? 9.943 -10.845 -29.590 1.00 89.62 612 THR A C 1
ATOM 4910 O O . THR A 1 612 ? 10.414 -10.157 -28.683 1.00 89.62 612 THR A O 1
ATOM 4913 N N . LYS A 1 613 ? 9.910 -10.438 -30.863 1.00 94.75 613 LYS A N 1
ATOM 4914 C CA . LYS A 1 613 ? 10.433 -9.150 -31.343 1.00 94.75 613 LYS A CA 1
ATOM 4915 C C . LYS A 1 613 ? 9.304 -8.165 -31.609 1.00 94.75 613 LYS A C 1
ATOM 4917 O O . LYS A 1 613 ? 8.237 -8.567 -32.064 1.00 94.75 613 LYS A O 1
ATOM 4922 N N . PHE A 1 614 ? 9.560 -6.888 -31.356 1.00 96.38 614 PHE A N 1
ATOM 4923 C CA . PHE A 1 614 ? 8.643 -5.792 -31.664 1.00 96.38 614 PHE A CA 1
ATOM 4924 C C . PHE A 1 614 ? 9.412 -4.485 -31.889 1.00 96.38 614 PHE A C 1
ATOM 4926 O O . PHE A 1 614 ? 10.558 -4.336 -31.457 1.00 96.38 614 PHE A O 1
ATOM 4933 N N . ASN A 1 615 ? 8.771 -3.526 -32.548 1.00 95.50 615 ASN A N 1
ATOM 4934 C CA . ASN A 1 615 ? 9.303 -2.203 -32.828 1.00 95.50 615 ASN A CA 1
ATOM 4935 C C . ASN A 1 615 ? 8.324 -1.108 -32.382 1.00 95.50 615 ASN A C 1
ATOM 4937 O O . ASN A 1 615 ? 7.268 -0.895 -32.981 1.00 95.50 615 ASN A O 1
ATOM 4941 N N . GLY A 1 616 ? 8.694 -0.393 -31.321 1.00 94.88 616 GLY A N 1
ATOM 4942 C CA . GLY A 1 616 ? 7.910 0.715 -30.794 1.00 94.88 616 GLY A CA 1
ATOM 4943 C C . GLY A 1 616 ? 6.638 0.303 -30.054 1.00 94.88 616 GLY A C 1
ATOM 4944 O O . GLY A 1 616 ? 6.272 -0.867 -29.922 1.00 94.88 616 GLY A O 1
ATOM 4945 N N . VAL A 1 617 ? 5.950 1.316 -29.528 1.00 96.25 617 VAL A N 1
ATOM 4946 C CA . VAL A 1 617 ? 4.840 1.125 -28.588 1.00 96.25 617 VAL A CA 1
ATOM 4947 C C . VAL A 1 617 ? 3.608 0.445 -29.197 1.00 96.25 617 VAL A C 1
ATOM 4949 O O . VAL A 1 617 ? 2.893 -0.260 -28.491 1.00 96.25 617 VAL A O 1
ATOM 4952 N N . ALA A 1 618 ? 3.339 0.643 -30.491 1.00 96.00 618 ALA A N 1
ATOM 4953 C CA . ALA A 1 618 ? 2.165 0.066 -31.146 1.00 96.00 618 ALA A CA 1
ATOM 4954 C C . ALA A 1 618 ? 2.276 -1.465 -31.233 1.00 96.00 618 ALA A C 1
ATOM 4956 O O . ALA A 1 618 ? 1.345 -2.177 -30.859 1.00 96.00 618 ALA A O 1
ATOM 4957 N N . GLU A 1 619 ? 3.441 -1.974 -31.642 1.00 97.25 619 GLU A N 1
ATOM 4958 C CA . GLU A 1 619 ? 3.711 -3.413 -31.642 1.00 97.25 619 GLU A CA 1
ATOM 4959 C C . GLU A 1 619 ? 3.845 -3.960 -30.215 1.00 97.25 619 GLU A C 1
ATOM 4961 O O . GLU A 1 619 ? 3.353 -5.052 -29.939 1.00 97.25 619 GLU A O 1
ATOM 4966 N N . LEU A 1 620 ? 4.401 -3.188 -29.268 1.00 97.25 620 LEU A N 1
ATOM 4967 C CA . LEU A 1 620 ? 4.410 -3.582 -27.855 1.00 97.25 620 LEU A CA 1
ATOM 4968 C C . LEU A 1 620 ? 2.987 -3.793 -27.307 1.00 97.25 620 LEU A C 1
ATOM 4970 O O . LEU A 1 620 ? 2.748 -4.781 -26.614 1.00 97.25 620 LEU A O 1
ATOM 4974 N N . LYS A 1 621 ? 2.026 -2.911 -27.615 1.00 97.38 621 LYS A N 1
ATOM 4975 C CA . LYS A 1 621 ? 0.617 -3.112 -27.225 1.00 97.38 621 LYS A CA 1
ATOM 4976 C C . LYS A 1 621 ? 0.073 -4.424 -27.786 1.00 97.38 621 LYS A C 1
ATOM 4978 O O . LYS A 1 621 ? -0.538 -5.184 -27.041 1.00 97.38 621 LYS A O 1
ATOM 4983 N N . ALA A 1 622 ? 0.349 -4.730 -29.055 1.00 96.56 622 ALA A N 1
ATOM 4984 C CA . ALA A 1 622 ? -0.051 -6.000 -29.661 1.00 96.56 622 ALA A CA 1
ATOM 4985 C C . ALA A 1 622 ? 0.576 -7.205 -28.934 1.00 96.56 622 ALA A C 1
ATOM 4987 O O . ALA A 1 622 ? -0.130 -8.165 -28.624 1.00 96.56 622 ALA A O 1
ATOM 4988 N N . VAL A 1 623 ? 1.861 -7.127 -28.568 1.00 95.94 623 VAL A N 1
ATOM 4989 C CA . VAL A 1 623 ? 2.537 -8.148 -27.750 1.00 95.94 623 VAL A CA 1
ATOM 4990 C C . VAL A 1 623 ? 1.857 -8.306 -26.388 1.00 95.94 623 VAL A C 1
ATOM 4992 O O . VAL A 1 623 ? 1.557 -9.427 -25.982 1.00 95.94 623 VAL A O 1
ATOM 4995 N N . LEU A 1 624 ? 1.539 -7.215 -25.687 1.00 96.19 624 LEU A N 1
ATOM 4996 C CA . LEU A 1 624 ? 0.835 -7.273 -24.400 1.00 96.19 624 LEU A CA 1
ATOM 4997 C C . LEU A 1 624 ? -0.577 -7.861 -24.529 1.00 96.19 624 LEU A C 1
ATOM 4999 O O . LEU A 1 624 ? -1.013 -8.593 -23.643 1.00 96.19 624 LEU A O 1
ATOM 5003 N N . MET A 1 625 ? -1.261 -7.629 -25.651 1.00 97.00 625 MET A N 1
ATOM 5004 C CA . MET A 1 625 ? -2.567 -8.230 -25.934 1.00 97.00 625 MET A CA 1
ATOM 5005 C C . MET A 1 625 ? -2.500 -9.751 -26.134 1.00 97.00 625 MET A C 1
ATOM 5007 O O . MET A 1 625 ? -3.467 -10.443 -25.810 1.00 97.00 625 MET A O 1
ATOM 5011 N N . THR A 1 626 ? -1.359 -10.310 -26.558 1.00 94.75 626 THR A N 1
ATOM 5012 C CA . THR A 1 626 ? -1.148 -11.775 -26.526 1.00 94.75 626 THR A CA 1
ATOM 5013 C C . THR A 1 626 ? -1.057 -12.327 -25.097 1.00 94.75 626 THR A C 1
ATOM 5015 O O . THR A 1 626 ? -1.341 -13.498 -24.864 1.00 94.75 626 THR A O 1
ATOM 5018 N N . ARG A 1 627 ? -0.740 -11.464 -24.121 1.00 92.56 627 ARG A N 1
ATOM 5019 C CA . ARG A 1 627 ? -0.631 -11.757 -22.681 1.00 92.56 627 ARG A CA 1
ATOM 5020 C C . ARG A 1 627 ? -1.798 -11.173 -21.873 1.00 92.56 627 ARG A C 1
ATOM 5022 O O . ARG A 1 627 ? -1.683 -10.967 -20.666 1.00 92.56 627 ARG A O 1
ATOM 5029 N N . LYS A 1 628 ? -2.944 -10.926 -22.518 1.00 95.75 628 LYS A N 1
ATOM 5030 C CA . LYS A 1 628 ? -4.153 -10.337 -21.903 1.00 95.75 628 LYS A CA 1
ATOM 5031 C C . LYS A 1 628 ? -4.640 -11.059 -20.643 1.00 95.75 628 LYS A C 1
ATOM 5033 O O . LYS A 1 628 ? -5.216 -10.433 -19.756 1.00 95.75 628 LYS A O 1
ATOM 5038 N N . ASP A 1 629 ? -4.388 -12.359 -20.539 1.00 92.81 629 ASP A N 1
ATOM 5039 C CA . ASP A 1 629 ? -4.777 -13.162 -19.382 1.00 92.81 629 ASP A CA 1
ATOM 5040 C C . ASP A 1 629 ? -3.876 -12.901 -18.167 1.00 92.81 629 ASP A C 1
ATOM 5042 O O . ASP A 1 629 ? -4.370 -12.854 -17.042 1.00 92.81 629 ASP A O 1
ATOM 5046 N N . GLU A 1 630 ? -2.582 -12.648 -18.389 1.00 93.81 630 GLU A N 1
ATOM 5047 C CA . GLU A 1 630 ? -1.656 -12.207 -17.340 1.00 93.81 630 GLU A CA 1
ATOM 5048 C C . GLU A 1 630 ? -2.029 -10.802 -16.846 1.00 93.81 630 GLU A C 1
ATOM 5050 O O . GLU A 1 630 ? -2.083 -10.564 -15.640 1.00 93.81 630 GLU A O 1
ATOM 5055 N N . PHE A 1 631 ? -2.379 -9.896 -17.767 1.00 97.62 631 PHE A N 1
ATOM 5056 C CA . PHE A 1 631 ? -2.915 -8.578 -17.414 1.00 97.62 631 PHE A CA 1
ATOM 5057 C C . PHE A 1 631 ? -4.213 -8.684 -16.604 1.00 97.62 631 PHE A C 1
ATOM 5059 O O . PHE A 1 631 ? -4.344 -8.049 -15.561 1.00 97.62 631 PHE A O 1
ATOM 5066 N N . THR A 1 632 ? -5.159 -9.513 -17.050 1.00 98.31 632 THR A N 1
ATOM 5067 C CA . THR A 1 632 ? -6.444 -9.713 -16.361 1.00 98.31 632 THR A CA 1
ATOM 5068 C C . THR A 1 632 ? -6.217 -10.228 -14.946 1.00 98.31 632 THR A C 1
ATOM 5070 O O . THR A 1 632 ? -6.785 -9.690 -13.998 1.00 98.31 632 THR A O 1
ATOM 5073 N N . ARG A 1 633 ? -5.326 -11.213 -14.787 1.00 97.44 633 ARG A N 1
ATOM 5074 C CA . ARG A 1 633 ? -4.920 -11.720 -13.477 1.00 97.44 633 ARG A CA 1
ATOM 5075 C C . ARG A 1 633 ? -4.331 -10.613 -12.599 1.00 97.44 633 ARG A C 1
ATOM 5077 O O . ARG A 1 633 ? -4.752 -10.468 -11.457 1.00 97.44 633 ARG A O 1
ATOM 5084 N N . SER A 1 634 ? -3.387 -9.831 -13.124 1.00 97.56 634 SER A N 1
ATOM 5085 C CA . SER A 1 634 ? -2.771 -8.705 -12.407 1.00 97.56 634 SER A CA 1
ATOM 5086 C C . SER A 1 634 ? -3.823 -7.692 -11.947 1.00 97.56 634 SER A C 1
ATOM 5088 O O . SER A 1 634 ? -3.861 -7.313 -10.777 1.00 97.56 634 SER A O 1
ATOM 5090 N N . PHE A 1 635 ? -4.744 -7.312 -12.834 1.00 97.94 635 PHE A N 1
ATOM 5091 C CA . PHE A 1 635 ? -5.835 -6.393 -12.520 1.00 97.94 635 PHE A CA 1
ATOM 5092 C C . PHE A 1 635 ? -6.735 -6.932 -11.396 1.00 97.94 635 PHE A C 1
ATOM 5094 O O . PHE A 1 635 ? -7.040 -6.209 -10.446 1.00 97.94 635 PHE A O 1
ATOM 5101 N N . VAL A 1 636 ? -7.096 -8.219 -11.458 1.00 98.50 636 VAL A N 1
ATOM 5102 C CA . VAL A 1 636 ? -7.858 -8.919 -10.411 1.00 98.50 636 VAL A CA 1
ATOM 5103 C C . VAL A 1 636 ? -7.100 -8.933 -9.084 1.00 98.50 636 VAL A C 1
ATOM 5105 O O . VAL A 1 636 ? -7.686 -8.623 -8.051 1.00 98.50 636 VAL A O 1
ATOM 5108 N N . GLU A 1 637 ? -5.803 -9.246 -9.086 1.00 97.75 637 GLU A N 1
ATOM 5109 C CA . GLU A 1 637 ? -4.973 -9.265 -7.874 1.00 97.75 637 GLU A CA 1
ATOM 5110 C C . GLU A 1 637 ? -4.917 -7.889 -7.208 1.00 97.75 637 GLU A C 1
ATOM 5112 O O . GLU A 1 637 ? -5.075 -7.774 -5.989 1.00 97.75 637 GLU A O 1
ATOM 5117 N N . LYS A 1 638 ? -4.741 -6.827 -7.999 1.00 97.19 638 LYS A N 1
ATOM 5118 C CA . LYS A 1 638 ? -4.718 -5.448 -7.501 1.00 97.19 638 LYS A CA 1
ATOM 5119 C C . LYS A 1 638 ? -6.082 -5.033 -6.955 1.00 97.19 638 LYS A C 1
ATOM 5121 O O . LYS A 1 638 ? -6.140 -4.466 -5.866 1.00 97.19 638 LYS A O 1
ATOM 5126 N N . MET A 1 639 ? -7.172 -5.348 -7.656 1.00 97.69 639 MET A N 1
ATOM 5127 C CA . MET A 1 639 ? -8.521 -5.005 -7.198 1.00 97.69 639 MET A CA 1
ATOM 5128 C C . MET A 1 639 ? -8.910 -5.779 -5.937 1.00 97.69 639 MET A C 1
ATOM 5130 O O . MET A 1 639 ? -9.459 -5.192 -5.009 1.00 97.69 639 MET A O 1
ATOM 5134 N N . LEU A 1 640 ? -8.567 -7.066 -5.855 1.00 97.62 640 LEU A N 1
ATOM 5135 C CA . LEU A 1 640 ? -8.803 -7.881 -4.666 1.00 97.62 640 LEU A CA 1
ATOM 5136 C C . LEU A 1 640 ? -7.958 -7.395 -3.477 1.00 97.62 640 LEU A C 1
ATOM 5138 O O . LEU A 1 640 ? -8.475 -7.299 -2.369 1.00 97.62 640 LEU A O 1
ATOM 5142 N N . THR A 1 641 ? -6.697 -7.006 -3.703 1.00 96.19 641 THR A N 1
ATOM 5143 C CA . THR A 1 641 ? -5.841 -6.378 -2.675 1.00 96.19 641 THR A CA 1
ATOM 5144 C C . THR A 1 641 ? -6.496 -5.115 -2.111 1.00 96.19 641 THR A C 1
ATOM 5146 O O . THR A 1 641 ? -6.617 -4.970 -0.893 1.00 96.19 641 THR A O 1
ATOM 5149 N N . TYR A 1 642 ? -6.960 -4.221 -2.992 1.00 95.75 642 TYR A N 1
ATOM 5150 C CA . TYR A 1 642 ? -7.646 -2.986 -2.609 1.00 95.75 642 TYR A CA 1
ATOM 5151 C C . TYR A 1 642 ? -8.941 -3.265 -1.828 1.00 95.75 642 TYR A C 1
ATOM 5153 O O . TYR A 1 642 ? -9.159 -2.675 -0.770 1.00 95.75 642 TYR A O 1
ATOM 5161 N N . ALA A 1 643 ? -9.756 -4.208 -2.310 1.00 95.69 643 ALA A N 1
ATOM 5162 C CA . ALA A 1 643 ? -11.035 -4.594 -1.718 1.00 95.69 643 ALA A CA 1
ATOM 5163 C C . ALA A 1 643 ? -10.893 -5.244 -0.330 1.00 95.69 643 ALA A C 1
ATOM 5165 O O . ALA A 1 643 ? -11.711 -5.004 0.559 1.00 95.69 643 ALA A O 1
ATOM 5166 N N . LEU A 1 644 ? -9.859 -6.071 -0.133 1.00 93.75 644 LEU A N 1
ATOM 5167 C CA . LEU A 1 644 ? -9.608 -6.763 1.134 1.00 93.75 644 LEU A CA 1
ATOM 5168 C C . LEU A 1 644 ? -8.810 -5.917 2.137 1.00 93.75 644 LEU A C 1
ATOM 5170 O O . LEU A 1 644 ? -8.845 -6.212 3.333 1.00 93.75 644 LEU A O 1
ATOM 5174 N N . GLY A 1 645 ? -8.081 -4.893 1.678 1.00 92.50 645 GLY A N 1
ATOM 5175 C CA . GLY A 1 645 ? -7.209 -4.072 2.526 1.00 92.50 645 GLY A CA 1
ATOM 5176 C C . GLY A 1 645 ? -6.007 -4.840 3.092 1.00 92.50 645 GLY A C 1
ATOM 5177 O O . GLY A 1 645 ? -5.501 -4.507 4.165 1.00 92.50 645 GLY A O 1
ATOM 5178 N N . ARG A 1 646 ? -5.558 -5.895 2.400 1.00 92.12 646 ARG A N 1
ATOM 5179 C CA . ARG A 1 646 ? -4.373 -6.699 2.744 1.00 92.12 646 ARG A CA 1
ATOM 5180 C C . ARG A 1 646 ? -3.689 -7.213 1.482 1.00 92.12 646 ARG A C 1
ATOM 5182 O O . ARG A 1 646 ? -4.344 -7.392 0.458 1.00 92.12 646 ARG A O 1
ATOM 5189 N N . LYS A 1 647 ? -2.392 -7.511 1.576 1.00 91.69 647 LYS A N 1
ATOM 5190 C CA . LYS A 1 647 ? -1.671 -8.219 0.510 1.00 91.69 647 LYS A CA 1
ATOM 5191 C C . LYS A 1 647 ? -2.250 -9.625 0.326 1.00 91.69 647 LYS A C 1
ATOM 5193 O O . LYS A 1 647 ? -2.722 -10.242 1.289 1.00 91.69 647 LYS A O 1
ATOM 5198 N N . LEU A 1 648 ? -2.220 -10.098 -0.916 1.00 92.75 648 LEU A N 1
ATOM 5199 C CA . LEU A 1 648 ? -2.601 -11.465 -1.253 1.00 92.75 648 LEU A CA 1
ATOM 5200 C C . LEU A 1 648 ? -1.472 -12.439 -0.914 1.00 92.75 648 LEU A C 1
ATOM 5202 O O . LEU A 1 648 ? -0.293 -12.078 -0.946 1.00 92.75 648 LEU A O 1
ATOM 5206 N N . ASP A 1 649 ? -1.844 -13.673 -0.605 1.00 91.69 649 ASP A N 1
ATOM 5207 C CA . ASP A 1 649 ? -0.916 -14.757 -0.294 1.00 91.69 649 ASP A CA 1
ATOM 5208 C C . ASP A 1 649 ? -1.275 -16.043 -1.060 1.00 91.69 649 ASP A C 1
ATOM 5210 O O . ASP A 1 649 ? -2.206 -16.056 -1.867 1.00 91.69 649 ASP A O 1
ATOM 5214 N N . TYR A 1 650 ? -0.542 -17.136 -0.821 1.00 89.44 650 TYR A N 1
ATOM 5215 C CA . TYR A 1 650 ? -0.722 -18.411 -1.525 1.00 89.44 650 TYR A CA 1
ATOM 5216 C C . TYR A 1 650 ? -2.175 -18.921 -1.478 1.00 89.44 650 TYR A C 1
ATOM 5218 O O . TYR A 1 650 ? -2.679 -19.425 -2.479 1.00 89.44 650 TYR A O 1
ATOM 5226 N N . TYR A 1 651 ? -2.883 -18.716 -0.363 1.00 89.31 651 TYR A N 1
ATOM 5227 C CA . TYR A 1 651 ? -4.283 -19.123 -0.200 1.00 89.31 651 TYR A CA 1
ATOM 5228 C C . TYR A 1 651 ? -5.280 -18.308 -1.048 1.00 89.31 651 TYR A C 1
ATOM 5230 O O . TYR A 1 651 ? -6.395 -18.760 -1.298 1.00 89.31 651 TYR A O 1
ATOM 5238 N N . ASP A 1 652 ? -4.900 -17.131 -1.556 1.00 94.38 652 ASP A N 1
ATOM 5239 C CA . ASP A 1 652 ? -5.769 -16.323 -2.422 1.00 94.38 652 ASP A CA 1
ATOM 5240 C C . ASP A 1 652 ? -5.686 -16.739 -3.900 1.00 94.38 652 ASP A C 1
ATOM 5242 O O . ASP A 1 652 ? -6.540 -16.351 -4.703 1.00 94.38 652 ASP A O 1
ATOM 5246 N N . VAL A 1 653 ? -4.686 -17.540 -4.284 1.00 93.44 653 VAL A N 1
ATOM 5247 C CA . VAL A 1 653 ? -4.397 -17.867 -5.690 1.00 93.44 653 VAL A CA 1
ATOM 5248 C C . VAL A 1 653 ? -5.574 -18.563 -6.377 1.00 93.44 653 VAL A C 1
ATOM 5250 O O . VAL A 1 653 ? -5.948 -18.178 -7.486 1.00 93.44 653 VAL A O 1
ATOM 5253 N N . ALA A 1 654 ? -6.227 -19.513 -5.704 1.00 90.75 654 ALA A N 1
ATOM 5254 C CA . ALA A 1 654 ? -7.416 -20.182 -6.236 1.00 90.75 654 ALA A CA 1
ATOM 5255 C C . ALA A 1 654 ? -8.575 -19.197 -6.480 1.00 90.75 654 ALA A C 1
ATOM 5257 O O . ALA A 1 654 ? -9.275 -19.281 -7.493 1.00 90.75 654 ALA A O 1
ATOM 5258 N N . THR A 1 655 ? -8.745 -18.214 -5.586 1.00 95.62 655 THR A N 1
ATOM 5259 C CA . THR A 1 655 ? -9.752 -17.156 -5.744 1.00 95.62 655 THR A CA 1
ATOM 5260 C C . THR A 1 655 ? -9.432 -16.280 -6.951 1.00 95.62 655 THR A C 1
ATOM 5262 O O . THR A 1 655 ? -10.313 -16.036 -7.775 1.00 95.62 655 THR A O 1
ATOM 5265 N N . VAL A 1 656 ? -8.178 -15.846 -7.092 1.00 97.56 656 VAL A N 1
ATOM 5266 C CA . VAL A 1 656 ? -7.719 -15.038 -8.230 1.00 97.56 656 VAL A CA 1
ATOM 5267 C C . VAL A 1 656 ? -7.946 -15.772 -9.551 1.00 97.56 656 VAL A C 1
ATOM 5269 O O . VAL A 1 656 ? -8.477 -15.174 -10.487 1.00 97.56 656 VAL A O 1
ATOM 5272 N N . ASN A 1 657 ? -7.611 -17.062 -9.629 1.00 94.44 657 ASN A N 1
ATOM 5273 C CA . ASN A 1 657 ? -7.820 -17.879 -10.827 1.00 94.44 657 ASN A CA 1
ATOM 5274 C C . ASN A 1 657 ? -9.295 -17.954 -11.218 1.00 94.44 657 ASN A C 1
ATOM 5276 O O . ASN A 1 657 ? -9.642 -17.719 -12.376 1.00 94.44 657 ASN A O 1
ATOM 5280 N N . ARG A 1 658 ? -10.167 -18.230 -10.242 1.00 96.19 658 ARG A N 1
ATOM 5281 C CA . ARG A 1 658 ? -11.616 -18.313 -10.450 1.00 96.19 658 ARG A CA 1
ATOM 5282 C C . ARG A 1 658 ? -12.184 -16.996 -10.980 1.00 96.19 658 ARG A C 1
ATOM 5284 O O . ARG A 1 658 ? -12.912 -17.004 -11.967 1.00 96.19 658 ARG A O 1
ATOM 5291 N N . ILE A 1 659 ? -11.825 -15.872 -10.354 1.00 98.19 659 ILE A N 1
ATOM 5292 C CA . ILE A 1 659 ? -12.267 -14.537 -10.787 1.00 98.19 659 ILE A CA 1
ATOM 5293 C C . ILE A 1 659 ? -11.735 -14.232 -12.191 1.00 98.19 659 ILE A C 1
ATOM 5295 O O . ILE A 1 659 ? -12.488 -13.801 -13.057 1.00 98.19 659 ILE A O 1
ATOM 5299 N N . THR A 1 660 ? -10.448 -14.491 -12.435 1.00 97.88 660 THR A N 1
ATOM 5300 C CA . THR A 1 660 ? -9.804 -14.265 -13.735 1.00 97.88 660 THR A CA 1
ATOM 5301 C C . THR A 1 660 ? -10.524 -15.030 -14.841 1.00 97.88 660 THR A C 1
ATOM 5303 O O . THR A 1 660 ? -10.798 -14.455 -15.888 1.00 97.88 660 THR A O 1
ATOM 5306 N N . GLN A 1 661 ? -10.885 -16.295 -14.606 1.00 96.81 661 GLN A N 1
ATOM 5307 C CA . GLN A 1 661 ? -11.637 -17.088 -15.576 1.00 96.81 661 GLN A CA 1
ATOM 5308 C C . GLN A 1 661 ? -13.044 -16.525 -15.812 1.00 96.81 661 GLN A C 1
ATOM 5310 O O . GLN A 1 661 ? -13.417 -16.301 -16.959 1.00 96.81 661 GLN A O 1
ATOM 5315 N N . ALA A 1 662 ? -13.782 -16.196 -14.749 1.00 97.06 662 ALA A N 1
ATOM 5316 C CA . ALA A 1 662 ? -15.119 -15.615 -14.868 1.00 97.06 662 ALA A CA 1
ATOM 5317 C C . ALA A 1 662 ? -15.126 -14.277 -15.630 1.00 97.06 662 ALA A C 1
ATOM 5319 O O . ALA A 1 662 ? -16.077 -13.969 -16.343 1.00 97.06 662 ALA A O 1
ATOM 5320 N N . VAL A 1 663 ? -14.062 -13.481 -15.498 1.00 98.06 663 VAL A N 1
ATOM 5321 C CA . VAL A 1 663 ? -13.879 -12.231 -16.247 1.00 98.06 663 VAL A CA 1
ATOM 5322 C C . VAL A 1 663 ? -13.607 -12.505 -17.727 1.00 98.06 663 VAL A C 1
ATOM 5324 O O . VAL A 1 663 ? -14.150 -11.797 -18.571 1.00 98.06 663 VAL A O 1
ATOM 5327 N N . LYS A 1 664 ? -12.815 -13.532 -18.066 1.00 97.25 664 LYS A N 1
ATOM 5328 C CA . LYS A 1 664 ? -12.591 -13.938 -19.467 1.00 97.25 664 LYS A CA 1
ATOM 5329 C C . LYS A 1 664 ? -13.887 -14.390 -20.133 1.00 97.25 664 LYS A C 1
ATOM 5331 O O . LYS A 1 664 ? -14.174 -13.958 -21.248 1.00 97.25 664 LYS A O 1
ATOM 5336 N N . ASP A 1 665 ? -14.653 -15.226 -19.436 1.00 97.12 665 ASP A N 1
ATOM 5337 C CA . ASP A 1 665 ? -15.898 -15.809 -19.944 1.00 97.12 665 ASP A CA 1
ATOM 5338 C C . ASP A 1 665 ? -16.957 -14.729 -20.226 1.00 97.12 665 ASP A C 1
ATOM 5340 O O . ASP A 1 665 ? -17.750 -14.869 -21.154 1.00 97.12 665 ASP A O 1
ATOM 5344 N N . ASP A 1 666 ? -16.912 -13.611 -19.494 1.00 96.25 666 ASP A N 1
ATOM 5345 C CA . ASP A 1 666 ? -17.801 -12.455 -19.669 1.00 96.25 666 ASP A CA 1
ATOM 5346 C C . ASP A 1 666 ? -17.178 -11.333 -20.525 1.00 96.25 666 ASP A C 1
ATOM 5348 O O . ASP A 1 666 ? -17.501 -10.157 -20.379 1.00 96.25 666 ASP A O 1
ATOM 5352 N N . GLY A 1 667 ? -16.221 -11.649 -21.405 1.00 96.50 667 GLY A N 1
ATOM 5353 C CA . GLY A 1 667 ? -15.666 -10.673 -22.353 1.00 96.50 667 GLY A CA 1
ATOM 5354 C C . GLY A 1 667 ? -14.817 -9.566 -21.713 1.00 96.50 667 GLY A C 1
ATOM 5355 O O . GLY A 1 667 ? -14.709 -8.464 -22.258 1.00 96.50 667 GLY A O 1
ATOM 5356 N N . TYR A 1 668 ? -14.180 -9.860 -20.577 1.00 98.19 668 TYR A N 1
ATOM 5357 C CA . TYR A 1 668 ? -13.261 -8.981 -19.848 1.00 98.19 668 TYR A CA 1
ATOM 5358 C C . TYR A 1 668 ? -13.907 -7.689 -19.324 1.00 98.19 668 TYR A C 1
ATOM 5360 O O . TYR A 1 668 ? -13.258 -6.644 -19.263 1.00 98.19 668 TYR A O 1
ATOM 5368 N N . LYS A 1 669 ? -15.193 -7.730 -18.975 1.00 97.44 669 LYS A N 1
ATOM 5369 C CA . LYS A 1 669 ? -15.960 -6.564 -18.517 1.00 97.44 669 LYS A CA 1
ATOM 5370 C C . LYS A 1 669 ? -15.492 -6.042 -17.161 1.00 97.44 669 LYS A C 1
ATOM 5372 O O . LYS A 1 669 ? -15.233 -6.823 -16.245 1.00 97.44 669 LYS A O 1
ATOM 5377 N N . PHE A 1 670 ? -15.427 -4.716 -17.013 1.00 96.88 670 PHE A N 1
ATOM 5378 C CA . PHE A 1 670 ? -15.061 -4.081 -15.743 1.00 96.88 670 PHE A CA 1
ATOM 5379 C C . PHE A 1 670 ? -16.034 -4.458 -14.617 1.00 96.88 670 PHE A C 1
ATOM 5381 O O . PHE A 1 670 ? -15.592 -4.821 -13.526 1.00 96.88 670 PHE A O 1
ATOM 5388 N N . SER A 1 671 ? -17.348 -4.438 -14.879 1.00 96.06 671 SER A N 1
ATOM 5389 C CA . SER A 1 671 ? -18.356 -4.809 -13.880 1.00 96.06 671 SER A CA 1
ATOM 5390 C C . SER A 1 671 ? -18.185 -6.239 -13.387 1.00 96.06 671 SER A C 1
ATOM 5392 O O . SER A 1 671 ? -18.317 -6.488 -12.187 1.00 96.06 671 SER A O 1
ATOM 5394 N N . ARG A 1 672 ? -17.797 -7.163 -14.276 1.00 97.62 672 ARG A N 1
ATOM 5395 C CA . ARG A 1 672 ? -17.557 -8.555 -13.901 1.00 97.62 672 ARG A CA 1
ATOM 5396 C C . ARG A 1 672 ? -16.437 -8.685 -12.881 1.00 97.62 672 ARG A C 1
ATOM 5398 O O . ARG A 1 672 ? -16.613 -9.418 -11.914 1.00 97.62 672 ARG A O 1
ATOM 5405 N N . VAL A 1 673 ? -15.332 -7.950 -13.046 1.00 98.31 673 VAL A N 1
ATOM 5406 C CA . VAL A 1 673 ? -14.227 -7.950 -12.070 1.00 98.31 673 VAL A CA 1
ATOM 5407 C C . VAL A 1 673 ? -14.741 -7.537 -10.690 1.00 98.31 673 VAL A C 1
ATOM 5409 O O . VAL A 1 673 ? -14.510 -8.240 -9.709 1.00 98.31 673 VAL A O 1
ATOM 5412 N N . VAL A 1 674 ? -15.469 -6.418 -10.619 1.00 98.19 674 VAL A N 1
ATOM 5413 C CA . VAL A 1 674 ? -15.960 -5.851 -9.356 1.00 98.19 674 VAL A CA 1
ATOM 5414 C C . VAL A 1 674 ? -16.933 -6.802 -8.655 1.00 98.19 674 VAL A C 1
ATOM 5416 O O . VAL A 1 674 ? -16.791 -7.051 -7.457 1.00 98.19 674 VAL A O 1
ATOM 5419 N N . ILE A 1 675 ? -17.891 -7.361 -9.399 1.00 98.00 675 ILE A N 1
ATOM 5420 C CA . ILE A 1 675 ? -18.885 -8.312 -8.880 1.00 98.00 675 ILE A CA 1
ATOM 5421 C C . ILE A 1 675 ? -18.196 -9.567 -8.346 1.00 98.00 675 ILE A C 1
ATOM 5423 O O . ILE A 1 675 ? -18.477 -10.007 -7.233 1.00 98.00 675 ILE A O 1
ATOM 5427 N N . GLU A 1 676 ? -17.244 -10.112 -9.099 1.00 98.38 676 GLU A N 1
ATOM 5428 C CA . GLU A 1 676 ? -16.537 -11.335 -8.728 1.00 98.38 676 GLU A CA 1
ATOM 5429 C C . GLU A 1 676 ? -15.599 -11.162 -7.531 1.00 98.38 676 GLU A C 1
ATOM 5431 O O . GLU A 1 676 ? -15.474 -12.067 -6.701 1.00 98.38 676 GLU A O 1
ATOM 5436 N N . VAL A 1 677 ? -14.967 -9.992 -7.403 1.00 98.44 677 VAL A N 1
ATOM 5437 C CA . VAL A 1 677 ? -14.186 -9.618 -6.217 1.00 98.44 677 VAL A CA 1
ATOM 5438 C C . VAL A 1 677 ? -15.098 -9.490 -4.997 1.00 98.44 677 VAL A C 1
ATOM 5440 O O . VAL A 1 677 ? -14.808 -10.092 -3.961 1.00 98.44 677 VAL A O 1
ATOM 5443 N N . ALA A 1 678 ? -16.218 -8.773 -5.115 1.00 97.69 678 ALA A N 1
ATOM 5444 C CA . ALA A 1 678 ? -17.158 -8.561 -4.014 1.00 97.69 678 ALA A CA 1
ATOM 5445 C C . ALA A 1 678 ? -17.863 -9.860 -3.573 1.00 97.69 678 ALA A C 1
ATOM 5447 O O . ALA A 1 678 ? -18.127 -10.055 -2.387 1.00 97.69 678 ALA A O 1
ATOM 5448 N N . TRP A 1 679 ? -18.129 -10.782 -4.502 1.00 96.56 679 TRP A N 1
ATOM 5449 C CA . TRP A 1 679 ? -18.725 -12.088 -4.201 1.00 96.56 679 TRP A CA 1
ATOM 5450 C C . TRP A 1 679 ? -17.700 -13.158 -3.791 1.00 96.56 679 TRP A C 1
ATOM 5452 O O . TRP A 1 679 ? -18.061 -14.279 -3.406 1.00 96.56 679 TRP A O 1
ATOM 5462 N N . SER A 1 680 ? -16.407 -12.832 -3.837 1.00 97.12 680 SER A N 1
ATOM 5463 C CA . SER A 1 680 ? -15.344 -13.788 -3.551 1.00 97.12 680 SER A CA 1
ATOM 5464 C C . SER A 1 680 ? -15.403 -14.327 -2.120 1.00 97.12 680 SER A C 1
ATOM 5466 O O . SER A 1 680 ? -15.845 -13.668 -1.173 1.00 97.12 680 SER A O 1
ATOM 5468 N N . TYR A 1 681 ? -14.924 -15.559 -1.954 1.00 94.19 681 TYR A N 1
ATOM 5469 C CA . TYR A 1 681 ? -14.842 -16.209 -0.653 1.00 94.19 681 TYR A CA 1
ATOM 5470 C C . TYR A 1 681 ? -14.064 -15.385 0.402 1.00 94.19 681 TYR A C 1
ATOM 5472 O O . TYR A 1 681 ? -14.633 -15.177 1.475 1.00 94.19 681 TYR A O 1
ATOM 5480 N N . PRO A 1 682 ? -12.855 -14.837 0.133 1.00 94.56 682 PRO A N 1
ATOM 5481 C CA . PRO A 1 682 ? -12.135 -13.989 1.093 1.00 94.56 682 PRO A CA 1
ATOM 5482 C C . PRO A 1 682 ? -12.790 -12.622 1.352 1.00 94.56 682 PRO A C 1
ATOM 5484 O O . PRO A 1 682 ? -12.524 -11.989 2.375 1.00 94.56 682 PRO A O 1
ATOM 5487 N N . PHE A 1 683 ? -13.669 -12.149 0.463 1.00 95.06 683 PHE A N 1
ATOM 5488 C CA . PHE A 1 683 ? -14.430 -10.923 0.709 1.00 95.06 683 PHE A CA 1
ATOM 5489 C C . PHE A 1 683 ? -15.586 -11.164 1.683 1.00 95.06 683 PHE A C 1
ATOM 5491 O O . PHE A 1 683 ? -15.848 -10.318 2.540 1.00 95.06 683 PHE A O 1
ATOM 5498 N N . ARG A 1 684 ? -16.241 -12.328 1.596 1.00 93.56 684 ARG A N 1
ATOM 5499 C CA . ARG A 1 684 ? -17.405 -12.677 2.427 1.00 93.56 684 ARG A CA 1
ATOM 5500 C C . ARG A 1 684 ? -17.074 -13.436 3.709 1.00 93.56 684 ARG A C 1
ATOM 5502 O O . ARG A 1 684 ? -17.917 -13.533 4.599 1.00 93.56 684 ARG A O 1
ATOM 5509 N N . ASN A 1 685 ? -15.857 -13.951 3.819 1.00 91.06 685 ASN A N 1
ATOM 5510 C CA . ASN A 1 685 ? -15.390 -14.723 4.963 1.00 91.06 685 ASN A CA 1
ATOM 5511 C C . ASN A 1 685 ? -14.087 -14.140 5.502 1.00 91.06 685 ASN A C 1
ATOM 5513 O O . ASN A 1 685 ? -13.399 -13.366 4.840 1.00 91.06 685 ASN A O 1
ATOM 5517 N N . CYS A 1 686 ? -13.735 -14.529 6.717 1.00 87.38 686 CYS A N 1
ATOM 5518 C CA . CYS A 1 686 ? -12.445 -14.220 7.300 1.00 87.38 686 CYS A CA 1
ATOM 5519 C C . CYS A 1 686 ? -11.925 -15.379 8.136 1.00 87.38 686 CYS A C 1
ATOM 5521 O O . CYS A 1 686 ? -12.687 -16.086 8.801 1.00 87.38 686 CYS A O 1
ATOM 5523 N N . ARG A 1 687 ? -10.604 -15.514 8.152 1.00 86.31 687 ARG A N 1
ATOM 5524 C CA . ARG A 1 687 ? -9.893 -16.319 9.126 1.00 86.31 687 ARG A CA 1
ATOM 5525 C C . ARG A 1 687 ? -9.703 -15.459 10.364 1.00 86.31 687 ARG A C 1
ATOM 5527 O O . ARG A 1 687 ? -9.342 -14.280 10.247 1.00 86.31 687 ARG A O 1
ATOM 5534 N N . ALA A 1 688 ? -9.953 -16.027 11.539 1.00 72.88 688 ALA A N 1
ATOM 5535 C CA . ALA A 1 688 ? -9.527 -15.395 12.774 1.00 72.88 688 ALA A CA 1
ATOM 5536 C C . ALA A 1 688 ? -8.031 -15.089 12.645 1.00 72.88 688 ALA A C 1
ATOM 5538 O O . ALA A 1 688 ? -7.251 -15.944 12.225 1.00 72.88 688 ALA A O 1
ATOM 5539 N N . ASN A 1 689 ? -7.621 -13.863 12.978 1.00 64.12 689 ASN A N 1
ATOM 5540 C CA . ASN A 1 689 ? -6.215 -13.672 13.309 1.00 64.12 689 ASN A CA 1
ATOM 5541 C C . ASN A 1 689 ? -5.941 -14.680 14.415 1.00 64.12 689 ASN A C 1
ATOM 5543 O O . ASN A 1 689 ? -6.694 -14.679 15.393 1.00 64.12 689 ASN A O 1
ATOM 5547 N N . GLU A 1 690 ? -4.950 -15.555 14.231 1.00 48.28 690 GLU A N 1
ATOM 5548 C CA . GLU A 1 690 ? -4.415 -16.353 15.329 1.00 48.28 690 GLU A CA 1
ATOM 5549 C C . GLU A 1 690 ? -4.389 -15.443 16.560 1.00 48.28 690 GLU A C 1
ATOM 5551 O O . GLU A 1 690 ? -3.828 -14.344 16.512 1.00 48.28 690 GLU A O 1
ATOM 5556 N N . MET A 1 691 ? -5.182 -15.833 17.560 1.00 35.66 691 MET A N 1
ATOM 5557 C CA . MET A 1 691 ? -5.311 -15.221 18.878 1.00 35.66 691 MET A CA 1
ATOM 5558 C C . MET A 1 691 ? -4.019 -14.455 19.225 1.00 35.66 691 MET A C 1
ATOM 5560 O O . MET A 1 691 ? -2.939 -15.029 19.220 1.00 35.66 691 MET A O 1
ATOM 5564 N N . ALA A 1 692 ? -4.045 -13.139 19.473 1.00 32.34 692 ALA A N 1
ATOM 5565 C CA . ALA A 1 692 ? -4.303 -12.655 20.831 1.00 32.34 692 ALA A CA 1
ATOM 5566 C C . ALA A 1 692 ? -4.117 -13.807 21.816 1.00 32.34 692 ALA A C 1
ATOM 5568 O O . ALA A 1 692 ? -5.113 -14.435 22.161 1.00 32.34 692 ALA A O 1
ATOM 5569 N N . GLU A 1 693 ? -2.847 -14.132 22.080 1.00 29.33 693 GLU A N 1
ATOM 5570 C CA . GLU A 1 693 ? -2.355 -15.110 23.045 1.00 29.33 693 GLU A CA 1
ATOM 5571 C C . GLU A 1 693 ? -3.489 -15.669 23.904 1.00 29.33 693 GLU A C 1
ATOM 5573 O O . GLU A 1 693 ? -4.043 -14.980 24.766 1.00 29.33 693 GLU A O 1
ATOM 5578 N N . LYS A 1 694 ? -3.843 -16.942 23.694 1.00 24.64 694 LYS A N 1
ATOM 5579 C CA . LYS A 1 694 ? -4.307 -17.695 24.854 1.00 24.64 694 LYS A CA 1
ATOM 5580 C C . LYS A 1 694 ? -3.190 -17.535 25.889 1.00 24.64 694 LYS A C 1
ATOM 5582 O O . LYS A 1 694 ? -2.044 -17.818 25.535 1.00 24.64 694 LYS A O 1
ATOM 5587 N N . PRO A 1 695 ? -3.475 -17.133 27.139 1.00 29.97 695 PRO A N 1
ATOM 5588 C CA . PRO A 1 695 ? -2.613 -17.558 28.215 1.00 29.97 695 PRO A CA 1
ATOM 5589 C C . PRO A 1 695 ? -2.784 -19.074 28.237 1.00 29.97 695 PRO A C 1
ATOM 5591 O O . PRO A 1 695 ? -3.733 -19.613 28.810 1.00 29.97 695 PRO A O 1
ATOM 5594 N N . GLU A 1 696 ? -1.935 -19.762 27.481 1.00 31.86 696 GLU A N 1
ATOM 5595 C CA . GLU A 1 696 ? -1.675 -21.156 27.735 1.00 31.86 696 GLU A CA 1
ATOM 5596 C C . GLU A 1 696 ? -1.180 -21.194 29.173 1.00 31.86 696 GLU A C 1
ATOM 5598 O O . GLU A 1 696 ? -0.076 -20.769 29.508 1.00 31.86 696 GLU A O 1
ATOM 5603 N N . ASN A 1 697 ? -2.068 -21.657 30.047 1.00 33.47 697 ASN A N 1
ATOM 5604 C CA . ASN A 1 697 ? -1.669 -22.385 31.231 1.00 33.47 697 ASN A CA 1
ATOM 5605 C C . ASN A 1 697 ? -0.849 -23.588 30.748 1.00 33.47 697 ASN A C 1
ATOM 5607 O O . ASN A 1 697 ? -1.367 -24.695 30.628 1.00 33.47 697 ASN A O 1
ATOM 5611 N N . LEU A 1 698 ? 0.416 -23.344 30.428 1.00 31.45 698 LEU A N 1
ATOM 5612 C CA . LEU A 1 698 ? 1.442 -24.341 30.200 1.00 31.45 698 LEU A CA 1
ATOM 5613 C C . LEU A 1 698 ? 2.631 -23.948 31.067 1.00 31.45 698 LEU A C 1
ATOM 5615 O O . LEU A 1 698 ? 3.034 -22.788 31.161 1.00 31.45 698 LEU A O 1
ATOM 5619 N N . GLN A 1 699 ? 3.086 -24.932 31.830 1.00 34.22 699 GLN A N 1
ATOM 5620 C CA . GLN A 1 699 ? 4.061 -24.780 32.892 1.00 34.22 699 GLN A CA 1
ATOM 5621 C C . GLN A 1 699 ? 5.383 -24.214 32.365 1.00 34.22 699 GLN A C 1
ATOM 5623 O O . GLN A 1 699 ? 5.878 -24.587 31.307 1.00 34.22 699 GLN A O 1
ATOM 5628 N N . MET A 1 700 ? 5.971 -23.350 33.189 1.00 36.66 700 MET A N 1
ATOM 5629 C CA . MET A 1 700 ? 7.169 -22.526 32.991 1.00 36.66 700 MET A CA 1
ATOM 5630 C C . MET A 1 700 ? 8.492 -23.301 32.748 1.00 36.66 700 MET A C 1
ATOM 5632 O O . MET A 1 700 ? 9.561 -22.777 33.027 1.00 36.66 700 MET A O 1
ATOM 5636 N N . GLY A 1 701 ? 8.447 -24.546 32.261 1.00 41.72 701 GLY A N 1
ATOM 5637 C CA . GLY A 1 701 ? 9.616 -25.412 32.055 1.00 41.72 701 GLY A CA 1
ATOM 5638 C C . GLY A 1 701 ? 9.852 -25.890 30.614 1.00 41.72 701 GLY A C 1
ATOM 5639 O O . GLY A 1 701 ? 10.981 -26.261 30.292 1.00 41.72 701 GLY A O 1
ATOM 5640 N N . GLU A 1 702 ? 8.842 -25.867 29.734 1.00 48.09 702 GLU A N 1
ATOM 5641 C CA . GLU A 1 702 ? 8.956 -26.423 28.368 1.00 48.09 702 GLU A CA 1
ATOM 5642 C C . GLU A 1 702 ? 9.296 -25.364 27.291 1.00 48.09 702 GLU A C 1
ATOM 5644 O O . GLU A 1 702 ? 10.086 -25.648 26.386 1.00 48.09 702 GLU A O 1
ATOM 5649 N N . ASP A 1 703 ? 8.823 -24.120 27.443 1.00 62.88 703 ASP A N 1
ATOM 5650 C CA . ASP A 1 703 ? 8.969 -23.020 26.467 1.00 62.88 703 ASP A CA 1
ATOM 5651 C C . ASP A 1 703 ? 10.417 -22.578 26.211 1.00 62.88 703 ASP A C 1
ATOM 5653 O O . ASP A 1 703 ? 10.858 -22.462 25.067 1.00 62.88 703 ASP A O 1
ATOM 5657 N N . ASP A 1 704 ? 11.188 -22.348 27.273 1.00 71.56 704 ASP A N 1
ATOM 5658 C CA . ASP A 1 704 ? 12.561 -21.841 27.173 1.00 71.56 704 ASP A CA 1
ATOM 5659 C C . ASP A 1 704 ? 13.490 -22.877 26.513 1.00 71.56 704 ASP A C 1
ATOM 5661 O O . ASP A 1 704 ? 14.381 -22.550 25.727 1.00 71.56 704 ASP A O 1
ATOM 5665 N N . THR A 1 705 ? 13.209 -24.164 26.753 1.00 79.19 705 THR A N 1
ATOM 5666 C CA . THR A 1 705 ? 13.955 -25.273 26.153 1.00 79.19 705 THR A CA 1
ATOM 5667 C C . THR A 1 705 ? 13.607 -25.501 24.693 1.00 79.19 705 THR A C 1
ATOM 5669 O O . THR A 1 705 ? 14.493 -25.813 23.895 1.00 79.19 705 THR A O 1
ATOM 5672 N N . GLU A 1 706 ? 12.347 -25.311 24.319 1.00 81.12 706 GLU A N 1
ATOM 5673 C CA . GLU A 1 706 ? 11.943 -25.345 22.922 1.00 81.12 706 GLU A CA 1
ATOM 5674 C C . GLU A 1 706 ? 12.541 -24.182 22.126 1.00 81.12 706 GLU A C 1
ATOM 5676 O O . GLU A 1 706 ? 13.135 -24.409 21.069 1.00 81.12 706 GLU A O 1
ATOM 5681 N N . VAL A 1 707 ? 12.451 -22.955 22.646 1.00 82.00 707 VAL A N 1
ATOM 5682 C CA . VAL A 1 707 ? 13.019 -21.776 21.985 1.00 82.00 707 VAL A CA 1
ATOM 5683 C C . VAL A 1 707 ? 14.536 -21.902 21.870 1.00 82.00 707 VAL A C 1
ATOM 5685 O O . VAL A 1 707 ? 15.074 -21.650 20.795 1.00 82.00 707 VAL A O 1
ATOM 5688 N N . ALA A 1 708 ? 15.222 -22.378 22.912 1.00 82.94 708 ALA A N 1
ATOM 5689 C CA . ALA A 1 708 ? 16.652 -22.667 22.849 1.00 82.94 708 ALA A CA 1
ATOM 5690 C C . ALA A 1 708 ? 17.001 -23.629 21.701 1.00 82.94 708 ALA A C 1
ATOM 5692 O O . ALA A 1 708 ? 17.887 -23.330 20.906 1.00 82.94 708 ALA A O 1
ATOM 5693 N N . ARG A 1 709 ? 16.245 -24.723 21.540 1.00 83.12 709 ARG A N 1
ATOM 5694 C CA . ARG A 1 709 ? 16.450 -25.689 20.449 1.00 83.12 709 ARG A CA 1
ATOM 5695 C C . ARG A 1 709 ? 16.209 -25.074 19.069 1.00 83.12 709 ARG A C 1
ATOM 5697 O O . ARG A 1 709 ? 16.917 -25.393 18.119 1.00 83.12 709 ARG A O 1
ATOM 5704 N N . ILE A 1 710 ? 15.207 -24.203 18.940 1.00 82.75 710 ILE A N 1
ATOM 5705 C CA . ILE A 1 710 ? 14.920 -23.476 17.694 1.00 82.75 710 ILE A CA 1
ATOM 5706 C C . ILE A 1 710 ? 16.091 -22.550 17.340 1.00 82.75 710 ILE A C 1
ATOM 5708 O O . ILE A 1 710 ? 16.544 -22.536 16.196 1.00 82.75 710 ILE A O 1
ATOM 5712 N N . ILE A 1 711 ? 16.601 -21.811 18.327 1.00 87.44 711 ILE A N 1
ATOM 5713 C CA . ILE A 1 711 ? 17.740 -20.903 18.175 1.00 87.44 711 ILE A CA 1
ATOM 5714 C C . ILE A 1 711 ? 19.015 -21.668 17.804 1.00 87.44 711 ILE A C 1
ATOM 5716 O O . ILE A 1 711 ? 19.710 -21.279 16.865 1.00 87.44 711 ILE A O 1
ATOM 5720 N N . GLU A 1 712 ? 19.286 -22.793 18.460 1.00 86.69 712 GLU A N 1
ATOM 5721 C CA . GLU A 1 712 ? 20.385 -23.700 18.108 1.00 86.69 712 GLU A CA 1
ATOM 5722 C C . GLU A 1 712 ? 20.210 -24.282 16.697 1.00 86.69 712 GLU A C 1
ATOM 5724 O O . GLU A 1 712 ? 21.169 -24.358 15.930 1.00 86.69 712 GLU A O 1
ATOM 5729 N N . GLY A 1 713 ? 18.974 -24.596 16.294 1.00 81.50 713 GLY A N 1
ATOM 5730 C CA . GLY A 1 713 ? 18.631 -25.015 14.932 1.00 81.50 713 GLY A CA 1
ATOM 5731 C C . GLY A 1 713 ? 18.880 -23.940 13.868 1.00 81.50 713 GLY A C 1
ATOM 5732 O O . GLY A 1 713 ? 19.069 -24.258 12.694 1.00 81.50 713 GLY A O 1
ATOM 5733 N N . TYR A 1 714 ? 18.939 -22.666 14.260 1.00 85.00 714 TYR A N 1
ATOM 5734 C CA . TYR A 1 714 ? 19.374 -21.566 13.398 1.00 85.00 714 TYR A CA 1
ATOM 5735 C C . TYR A 1 714 ? 20.900 -21.417 13.323 1.00 85.00 714 TYR A C 1
ATOM 5737 O O . TYR A 1 714 ? 21.379 -20.547 12.596 1.00 85.00 714 TYR A O 1
ATOM 5745 N N . GLY A 1 715 ? 21.655 -22.241 14.055 1.00 84.19 715 GLY A N 1
ATOM 5746 C CA . GLY A 1 715 ? 23.094 -22.092 14.266 1.00 84.19 715 GLY A CA 1
ATOM 5747 C C . GLY A 1 715 ? 23.451 -21.067 15.348 1.00 84.19 715 GLY A C 1
ATOM 5748 O O . GLY A 1 715 ? 24.617 -20.693 15.463 1.00 84.19 715 GLY A O 1
ATOM 5749 N N . GLY A 1 716 ? 22.460 -20.580 16.102 1.00 87.12 716 GLY A N 1
ATOM 5750 C CA . GLY A 1 716 ? 22.656 -19.660 17.216 1.00 87.12 716 GLY A CA 1
ATOM 5751 C C . GLY A 1 716 ? 23.106 -20.364 18.493 1.00 87.12 716 GLY A C 1
ATOM 5752 O O . GLY A 1 716 ? 23.077 -21.588 18.600 1.00 87.12 716 GLY A O 1
ATOM 5753 N N . LYS A 1 717 ? 23.518 -19.580 19.485 1.00 91.94 717 LYS A N 1
ATOM 5754 C CA . LYS A 1 717 ? 23.929 -20.051 20.808 1.00 91.94 717 LYS A CA 1
ATOM 5755 C C . LYS A 1 717 ? 23.029 -19.457 21.877 1.00 91.94 717 LYS A C 1
ATOM 5757 O O . LYS A 1 717 ? 22.629 -18.297 21.787 1.00 91.94 717 LYS A O 1
ATOM 5762 N N . VAL A 1 718 ? 22.764 -20.240 22.914 1.00 92.00 718 VAL A N 1
ATOM 5763 C CA . VAL A 1 718 ? 22.003 -19.809 24.088 1.00 92.00 718 VAL A CA 1
ATOM 5764 C C . VAL A 1 718 ? 22.814 -20.029 25.357 1.00 92.00 718 VAL A C 1
ATOM 5766 O O . VAL A 1 718 ? 23.533 -21.019 25.480 1.00 92.00 718 VAL A O 1
ATOM 5769 N N . VAL A 1 719 ? 22.710 -19.103 26.308 1.00 91.94 719 VAL A N 1
ATOM 5770 C CA . VAL A 1 719 ? 23.278 -19.258 27.655 1.00 91.94 719 VAL A CA 1
ATOM 5771 C C . VAL A 1 719 ? 22.151 -19.166 28.667 1.00 91.94 719 VAL A C 1
ATOM 5773 O O . VAL A 1 719 ? 21.324 -18.251 28.617 1.00 91.94 719 VAL A O 1
ATOM 5776 N N . ARG A 1 720 ? 22.137 -20.118 29.600 1.00 89.12 720 ARG A N 1
ATOM 5777 C CA . ARG A 1 720 ? 21.129 -20.228 30.653 1.00 89.12 720 ARG A CA 1
ATOM 5778 C C . ARG A 1 720 ? 21.695 -19.851 32.011 1.00 89.12 720 ARG A C 1
ATOM 5780 O O . ARG A 1 720 ? 22.888 -19.998 32.268 1.00 89.12 720 ARG A O 1
ATOM 5787 N N . ASN A 1 721 ? 20.828 -19.373 32.897 1.00 87.25 721 ASN A N 1
ATOM 5788 C CA . ASN A 1 721 ? 21.201 -19.106 34.278 1.00 87.25 721 ASN A CA 1
ATOM 5789 C C . ASN A 1 721 ? 21.146 -20.390 35.113 1.00 87.25 721 ASN A C 1
ATOM 5791 O O . ASN A 1 721 ? 20.135 -20.684 35.744 1.00 87.25 721 ASN A O 1
ATOM 5795 N N . ASP A 1 722 ? 22.256 -21.121 35.177 1.00 80.44 722 ASP A N 1
ATOM 5796 C CA . ASP A 1 722 ? 22.339 -22.393 35.909 1.00 80.44 722 ASP A CA 1
ATOM 5797 C C . ASP A 1 722 ? 22.141 -22.277 37.431 1.00 80.44 722 ASP A C 1
ATOM 5799 O O . ASP A 1 722 ? 21.954 -23.287 38.106 1.00 80.44 722 ASP A O 1
ATOM 5803 N N . LYS A 1 723 ? 22.161 -21.056 37.984 1.00 80.19 723 LYS A N 1
ATOM 5804 C CA . LYS A 1 723 ? 21.924 -20.803 39.414 1.00 80.19 723 LYS A CA 1
ATOM 5805 C C . LYS A 1 723 ? 20.442 -20.634 39.759 1.00 80.19 723 LYS A C 1
ATOM 5807 O O . LYS A 1 723 ? 20.093 -20.692 40.936 1.00 80.19 723 LYS A O 1
ATOM 5812 N N . ALA A 1 724 ? 19.583 -20.391 38.770 1.00 77.62 724 ALA A N 1
ATOM 5813 C CA . ALA A 1 724 ? 18.141 -20.300 38.966 1.00 77.62 724 ALA A CA 1
ATOM 5814 C C . ALA A 1 724 ? 17.499 -21.689 38.852 1.00 77.62 724 ALA A C 1
ATOM 5816 O O . ALA A 1 724 ? 17.921 -22.520 38.048 1.00 77.62 724 ALA A O 1
ATOM 5817 N N . LYS A 1 725 ? 16.465 -21.941 39.661 1.00 74.31 725 LYS A N 1
ATOM 5818 C CA . LYS A 1 725 ? 15.813 -23.257 39.778 1.00 74.31 725 LYS A CA 1
ATOM 5819 C C . LYS A 1 725 ? 15.252 -23.771 38.442 1.00 74.31 725 LYS A C 1
ATOM 5821 O O . LYS A 1 725 ? 15.214 -24.975 38.222 1.00 74.31 725 LYS A O 1
ATOM 5826 N N . ASP A 1 726 ? 14.830 -22.863 37.574 1.00 74.31 726 ASP A N 1
ATOM 5827 C CA . ASP A 1 726 ? 14.225 -23.080 36.258 1.00 74.31 726 ASP A CA 1
ATOM 5828 C C . ASP A 1 726 ? 15.206 -22.907 35.083 1.00 74.31 726 ASP A C 1
ATOM 5830 O O . ASP A 1 726 ? 14.832 -23.143 33.938 1.00 74.31 726 ASP A O 1
ATOM 5834 N N . ARG A 1 727 ? 16.473 -22.555 35.355 1.00 81.94 727 ARG A N 1
ATOM 5835 C CA . ARG A 1 727 ? 17.552 -22.384 34.362 1.00 81.94 727 ARG A CA 1
ATOM 5836 C C . ARG A 1 727 ? 17.119 -21.619 33.093 1.00 81.94 727 ARG A C 1
ATOM 5838 O O . ARG A 1 727 ? 17.304 -22.141 31.992 1.00 81.94 727 ARG A O 1
ATOM 5845 N N . PRO A 1 728 ? 16.574 -20.397 33.209 1.00 86.44 728 PRO A N 1
ATOM 5846 C CA . PRO A 1 728 ? 16.042 -19.664 32.069 1.00 86.44 728 PRO A CA 1
ATOM 5847 C C . PRO A 1 728 ? 17.157 -19.189 31.136 1.00 86.44 728 PRO A C 1
ATOM 5849 O O . PRO A 1 728 ? 18.286 -18.925 31.574 1.00 86.44 728 PRO A O 1
ATOM 5852 N N . THR A 1 729 ? 16.836 -19.030 29.856 1.00 87.31 729 THR A N 1
ATOM 5853 C CA . THR A 1 729 ? 17.728 -18.467 28.846 1.00 87.31 729 THR A CA 1
ATOM 5854 C C . THR A 1 729 ? 17.861 -16.968 29.073 1.00 87.31 729 THR A C 1
ATOM 5856 O O . THR A 1 729 ? 16.889 -16.215 29.042 1.00 87.31 729 THR A O 1
ATOM 5859 N N . ILE A 1 730 ? 19.098 -16.537 29.306 1.00 90.75 730 ILE A N 1
ATOM 5860 C CA . ILE A 1 730 ? 19.449 -15.152 29.639 1.00 90.75 730 ILE A CA 1
ATOM 5861 C C . ILE A 1 730 ? 20.276 -14.475 28.545 1.00 90.75 730 ILE A C 1
ATOM 5863 O O . ILE A 1 730 ? 20.300 -13.246 28.482 1.00 90.75 730 ILE A O 1
ATOM 5867 N N . VAL A 1 731 ? 20.927 -15.253 27.675 1.00 94.00 731 VAL A N 1
ATOM 5868 C CA . VAL A 1 731 ? 21.693 -14.751 26.526 1.00 94.00 731 VAL A CA 1
ATOM 5869 C C . VAL A 1 731 ? 21.323 -15.542 25.284 1.00 94.00 731 VAL A C 1
ATOM 5871 O O . VAL A 1 731 ? 21.295 -16.773 25.320 1.00 94.00 731 VAL A O 1
ATOM 5874 N N . VAL A 1 732 ? 21.110 -14.833 24.181 1.00 95.81 732 VAL A N 1
ATOM 5875 C CA . VAL A 1 732 ? 20.945 -15.405 22.848 1.00 95.81 732 VAL A CA 1
ATOM 5876 C C . VAL A 1 732 ? 21.923 -14.732 21.892 1.00 95.81 732 VAL A C 1
ATOM 5878 O O . VAL A 1 732 ? 21.956 -13.509 21.772 1.00 95.81 732 VAL A O 1
ATOM 5881 N N . ASP A 1 733 ? 22.695 -15.539 21.174 1.00 95.31 733 ASP A N 1
ATOM 5882 C CA . ASP A 1 733 ? 23.509 -15.101 20.047 1.00 95.31 733 ASP A CA 1
ATOM 5883 C C . ASP A 1 733 ? 23.026 -15.781 18.770 1.00 95.31 733 ASP A C 1
ATOM 5885 O O . ASP A 1 733 ? 23.186 -16.984 18.589 1.00 95.31 733 ASP A O 1
ATOM 5889 N N . ILE A 1 734 ? 22.427 -14.999 17.878 1.00 92.62 734 ILE A N 1
ATOM 5890 C CA . ILE A 1 734 ? 22.000 -15.440 16.547 1.00 92.62 734 ILE A CA 1
ATOM 5891 C C . ILE A 1 734 ? 22.669 -14.597 15.465 1.00 92.62 734 ILE A C 1
ATOM 5893 O O . ILE A 1 734 ? 22.069 -14.328 14.425 1.00 92.62 734 ILE A O 1
ATOM 5897 N N . SER A 1 735 ? 23.931 -14.220 15.690 1.00 90.94 735 SER A N 1
ATOM 5898 C CA . SER A 1 735 ? 24.817 -13.549 14.728 1.00 90.94 735 SER A CA 1
ATOM 5899 C C . SER A 1 735 ? 25.227 -14.490 13.579 1.00 90.94 735 SER A C 1
ATOM 5901 O O . SER A 1 735 ? 26.403 -14.731 13.312 1.00 90.94 735 SER A O 1
ATOM 5903 N N . VAL A 1 736 ? 24.235 -15.090 12.918 1.00 87.25 736 VAL A N 1
ATOM 5904 C CA . VAL A 1 736 ? 24.388 -16.092 11.865 1.00 87.25 736 VAL A CA 1
ATOM 5905 C C . VAL A 1 736 ? 23.976 -15.480 10.530 1.00 87.25 736 VAL A C 1
ATOM 5907 O O . VAL A 1 736 ? 22.912 -14.870 10.383 1.00 87.25 736 VAL A O 1
ATOM 5910 N N . LYS A 1 737 ? 24.814 -15.662 9.508 1.00 82.50 737 LYS A N 1
ATOM 5911 C CA . LYS A 1 737 ? 24.553 -15.132 8.166 1.00 82.50 737 LYS A CA 1
ATOM 5912 C C . LYS A 1 737 ? 23.267 -15.742 7.589 1.00 82.50 737 LYS A C 1
ATOM 5914 O O . LYS A 1 737 ? 23.130 -16.959 7.514 1.00 82.50 737 LYS A O 1
ATOM 5919 N N . GLY A 1 738 ? 22.339 -14.893 7.143 1.00 78.06 738 GLY A N 1
ATOM 5920 C CA . GLY A 1 738 ? 21.063 -15.318 6.543 1.00 78.06 738 GLY A CA 1
ATOM 5921 C C . GLY A 1 738 ? 19.871 -15.391 7.507 1.00 78.06 738 GLY A C 1
ATOM 5922 O O . GLY A 1 738 ? 18.785 -15.796 7.094 1.00 78.06 738 GLY A O 1
ATOM 5923 N N . ILE A 1 739 ? 20.033 -14.987 8.771 1.00 86.50 739 ILE A N 1
ATOM 5924 C CA . ILE A 1 739 ? 18.900 -14.724 9.672 1.00 86.50 739 ILE A CA 1
ATOM 5925 C C . ILE A 1 739 ? 18.132 -13.480 9.199 1.00 86.50 739 ILE A C 1
ATOM 5927 O O . ILE A 1 739 ? 18.744 -12.482 8.831 1.00 86.50 739 ILE A O 1
ATOM 5931 N N . THR A 1 740 ? 16.799 -13.558 9.193 1.00 89.69 740 THR A N 1
ATOM 5932 C CA . THR A 1 740 ? 15.855 -12.504 8.771 1.00 89.69 740 THR A CA 1
ATOM 5933 C C . THR A 1 740 ? 14.748 -12.337 9.819 1.00 89.69 740 THR A C 1
ATOM 5935 O O . THR A 1 740 ? 14.605 -13.185 10.702 1.00 89.69 740 THR A O 1
ATOM 5938 N N . ASP A 1 741 ? 13.953 -11.266 9.726 1.00 87.50 741 ASP A N 1
ATOM 5939 C CA . ASP A 1 741 ? 12.987 -10.831 10.757 1.00 87.50 741 ASP A CA 1
ATOM 5940 C C . ASP A 1 741 ? 12.046 -11.934 11.262 1.00 87.50 741 ASP A C 1
ATOM 5942 O O . ASP A 1 741 ? 11.746 -12.017 12.452 1.00 87.50 741 ASP A O 1
ATOM 5946 N N . ALA A 1 742 ? 11.621 -12.842 10.377 1.00 81.44 742 ALA A N 1
ATOM 5947 C CA . ALA A 1 742 ? 10.720 -13.940 10.725 1.00 81.44 742 ALA A CA 1
ATOM 5948 C C . ALA A 1 742 ? 11.281 -14.866 11.820 1.00 81.44 742 ALA A C 1
ATOM 5950 O O . ALA A 1 742 ? 10.511 -15.453 12.582 1.00 81.44 742 ALA A O 1
ATOM 5951 N N . LYS A 1 743 ? 12.611 -14.981 11.919 1.00 84.44 743 LYS A N 1
ATOM 5952 C CA . LYS A 1 743 ? 13.293 -15.855 12.881 1.00 84.44 743 LYS A CA 1
ATOM 5953 C C . LYS A 1 743 ? 13.399 -15.259 14.288 1.00 84.44 743 LYS A C 1
ATOM 5955 O O . LYS A 1 743 ? 13.814 -15.974 15.194 1.00 84.44 743 LYS A O 1
ATOM 5960 N N . LEU A 1 744 ? 12.996 -14.001 14.490 1.00 86.69 744 LEU A N 1
ATOM 5961 C CA . LEU A 1 744 ? 13.008 -13.346 15.805 1.00 86.69 744 LEU A CA 1
ATOM 5962 C C . LEU A 1 744 ? 11.757 -13.636 16.643 1.00 86.69 744 LEU A C 1
ATOM 5964 O O . LEU A 1 744 ? 11.805 -13.505 17.861 1.00 86.69 744 LEU A O 1
ATOM 5968 N N . LYS A 1 745 ? 10.656 -14.083 16.023 1.00 85.69 745 LYS A N 1
ATOM 5969 C CA . LYS A 1 745 ? 9.379 -14.343 16.716 1.00 85.69 745 LYS A CA 1
ATOM 5970 C C . LYS A 1 745 ? 9.496 -15.230 17.966 1.00 85.69 745 LYS A C 1
ATOM 5972 O O . LYS A 1 745 ? 8.862 -14.897 18.964 1.00 85.69 745 LYS A O 1
ATOM 5977 N N . PRO A 1 746 ? 10.292 -16.320 17.972 1.00 86.88 746 PRO A N 1
ATOM 5978 C CA . PRO A 1 746 ? 10.418 -17.161 19.160 1.00 86.88 746 PRO A CA 1
ATOM 5979 C C . PRO A 1 746 ? 11.025 -16.433 20.368 1.00 86.88 746 PRO A C 1
ATOM 5981 O O . PRO A 1 746 ? 10.734 -16.808 21.499 1.00 86.88 746 PRO A O 1
ATOM 5984 N N . LEU A 1 747 ? 11.831 -15.383 20.153 1.00 86.00 747 LEU A N 1
ATOM 5985 C CA . LEU A 1 747 ? 12.531 -14.665 21.225 1.00 86.00 747 LEU A CA 1
ATOM 5986 C C . LEU A 1 747 ? 11.579 -13.948 22.185 1.00 86.00 747 LEU A C 1
ATOM 5988 O O . LEU A 1 747 ? 11.914 -13.779 23.351 1.00 86.00 747 LEU A O 1
ATOM 5992 N N . VAL A 1 748 ? 10.383 -13.575 21.723 1.00 84.75 748 VAL A N 1
ATOM 5993 C CA . VAL A 1 748 ? 9.369 -12.886 22.541 1.00 84.75 748 VAL A CA 1
ATOM 5994 C C . VAL A 1 748 ? 8.881 -13.762 23.704 1.00 84.75 748 VAL A C 1
ATOM 5996 O O . VAL A 1 748 ? 8.448 -13.246 24.730 1.00 84.75 748 VAL A O 1
ATOM 5999 N N . ARG A 1 749 ? 9.013 -15.092 23.590 1.00 85.50 749 ARG A N 1
ATOM 6000 C CA . ARG A 1 749 ? 8.678 -16.043 24.664 1.00 85.50 749 ARG A CA 1
ATOM 6001 C C . ARG A 1 749 ? 9.725 -16.065 25.789 1.00 85.50 749 ARG A C 1
ATOM 6003 O O . ARG A 1 749 ? 9.420 -16.523 26.888 1.00 85.50 749 ARG A O 1
ATOM 6010 N N . LEU A 1 750 ? 10.941 -15.558 25.555 1.00 85.88 750 LEU A N 1
ATOM 6011 C CA . LEU A 1 750 ? 12.045 -15.581 26.522 1.00 85.88 750 LEU A CA 1
ATOM 6012 C C . LEU A 1 750 ? 11.951 -14.406 27.507 1.00 85.88 750 LEU A C 1
ATOM 6014 O O . LEU A 1 750 ? 12.625 -13.388 27.363 1.00 85.88 750 LEU A O 1
ATOM 6018 N N . LYS A 1 751 ? 11.131 -14.559 28.552 1.00 85.06 751 LYS A N 1
ATOM 6019 C CA . LYS A 1 751 ? 10.842 -13.504 29.550 1.00 85.06 751 LYS A CA 1
ATOM 6020 C C . LYS A 1 751 ? 12.048 -13.041 30.383 1.00 85.06 751 LYS A C 1
ATOM 6022 O O . LYS A 1 751 ? 11.961 -12.024 31.067 1.00 85.06 751 LYS A O 1
ATOM 6027 N N . HIS A 1 752 ? 13.145 -13.795 30.357 1.00 89.69 752 HIS A N 1
ATOM 6028 C CA . HIS A 1 752 ? 14.371 -13.520 31.113 1.00 89.69 752 HIS A CA 1
ATOM 6029 C C . HIS A 1 752 ? 15.573 -13.206 30.213 1.00 89.69 752 HIS A C 1
ATOM 6031 O O . HIS A 1 752 ? 16.704 -13.144 30.701 1.00 89.69 752 HIS A O 1
ATOM 6037 N N . LEU A 1 753 ? 15.346 -13.014 28.909 1.00 93.44 753 LEU A N 1
ATOM 6038 C CA . LEU A 1 753 ? 16.409 -12.704 27.964 1.00 93.44 753 LEU A CA 1
ATOM 6039 C C . LEU A 1 753 ? 16.976 -11.311 28.250 1.00 93.44 753 LEU A C 1
ATOM 6041 O O . LEU A 1 753 ? 16.308 -10.305 28.019 1.00 93.44 753 LEU A O 1
ATOM 6045 N N . ASN A 1 754 ? 18.220 -11.261 28.719 1.00 94.50 754 ASN A N 1
ATOM 6046 C CA . ASN A 1 754 ? 18.904 -10.020 29.073 1.00 94.50 754 ASN A CA 1
ATOM 6047 C C . ASN A 1 754 ? 19.847 -9.547 27.962 1.00 94.50 754 ASN A C 1
ATOM 6049 O O . ASN A 1 754 ? 20.076 -8.348 27.824 1.00 94.50 754 ASN A O 1
ATOM 6053 N N . THR A 1 755 ? 20.403 -10.470 27.176 1.00 96.56 755 THR A N 1
ATOM 6054 C CA . THR A 1 755 ? 21.431 -10.159 26.178 1.00 96.56 755 THR A CA 1
ATOM 6055 C C . THR A 1 755 ? 21.099 -10.785 24.832 1.00 96.56 755 THR A C 1
ATOM 6057 O O . THR A 1 755 ? 20.894 -11.996 24.749 1.00 96.56 755 THR A O 1
ATOM 6060 N N . LEU A 1 756 ? 21.102 -9.973 23.774 1.00 97.00 756 LEU A N 1
ATOM 6061 C CA . LEU A 1 756 ? 20.827 -10.412 22.408 1.00 97.00 756 LEU A CA 1
ATOM 6062 C C . LEU A 1 756 ? 21.894 -9.913 21.424 1.00 97.00 756 LEU A C 1
ATOM 6064 O O . LEU A 1 756 ? 22.117 -8.707 21.291 1.00 97.00 756 LEU A O 1
ATOM 6068 N N . PHE A 1 757 ? 22.516 -10.847 20.700 1.00 96.62 757 PHE A N 1
ATOM 6069 C CA . PHE A 1 757 ? 23.480 -10.562 19.635 1.00 96.62 757 PHE A CA 1
ATOM 6070 C C . PHE A 1 757 ? 22.906 -10.904 18.253 1.00 96.62 757 PHE A C 1
ATOM 6072 O O . PHE A 1 757 ? 22.477 -12.034 18.009 1.00 96.62 757 PHE A O 1
ATOM 6079 N N . LEU A 1 758 ? 22.910 -9.917 17.350 1.00 94.12 758 LEU A N 1
ATOM 6080 C CA . LEU A 1 758 ? 22.340 -9.990 15.996 1.00 94.12 758 LEU A CA 1
ATOM 6081 C C . LEU A 1 758 ? 23.337 -9.554 14.913 1.00 94.12 758 LEU A C 1
ATOM 6083 O O . LEU A 1 758 ? 22.938 -9.142 13.822 1.00 94.12 758 LEU A O 1
ATOM 6087 N N . ASN A 1 759 ? 24.634 -9.618 15.200 1.00 91.56 759 ASN A N 1
ATOM 6088 C CA . ASN A 1 759 ? 25.668 -9.058 14.334 1.00 91.56 759 ASN A CA 1
ATOM 6089 C C . ASN A 1 759 ? 25.643 -9.695 12.935 1.00 91.56 759 ASN A C 1
ATOM 6091 O O . ASN A 1 759 ? 25.582 -10.919 12.809 1.00 91.56 759 ASN A O 1
ATOM 6095 N N . GLY A 1 760 ? 25.738 -8.882 11.879 1.00 88.12 760 GLY A N 1
ATOM 6096 C CA . GLY A 1 760 ? 25.871 -9.368 10.499 1.00 88.12 760 GLY A CA 1
ATOM 6097 C C . GLY A 1 760 ? 24.653 -10.138 9.972 1.00 88.12 760 GLY A C 1
ATOM 6098 O O . GLY A 1 760 ? 24.771 -10.933 9.032 1.00 88.12 760 GLY A O 1
ATOM 6099 N N . THR A 1 761 ? 23.487 -9.943 10.588 1.00 92.75 761 THR A N 1
ATOM 6100 C CA . THR A 1 761 ? 22.229 -10.584 10.189 1.00 92.75 761 THR A CA 1
ATOM 6101 C C . THR A 1 761 ? 21.452 -9.729 9.181 1.00 92.75 761 THR A C 1
ATOM 6103 O O . THR A 1 761 ? 21.680 -8.533 9.019 1.00 92.75 761 THR A O 1
ATOM 6106 N N . GLY A 1 762 ? 20.499 -10.340 8.474 1.00 89.38 762 GLY A N 1
ATOM 6107 C CA . GLY A 1 762 ? 19.603 -9.660 7.534 1.00 89.38 762 GLY A CA 1
ATOM 6108 C C . GLY A 1 762 ? 18.378 -9.024 8.194 1.00 89.38 762 GLY A C 1
ATOM 6109 O O . GLY A 1 762 ? 17.360 -8.886 7.517 1.00 89.38 762 GLY A O 1
ATOM 6110 N N . ILE A 1 763 ? 18.454 -8.703 9.488 1.00 91.75 763 ILE A N 1
ATOM 6111 C CA . ILE A 1 763 ? 17.370 -8.065 10.241 1.00 91.75 763 ILE A CA 1
ATOM 6112 C C . ILE A 1 763 ? 17.145 -6.640 9.738 1.00 91.75 763 ILE A C 1
ATOM 6114 O O . ILE A 1 763 ? 18.104 -5.899 9.520 1.00 91.75 763 ILE A O 1
ATOM 6118 N N . THR A 1 764 ? 15.879 -6.282 9.543 1.00 91.81 764 THR A N 1
ATOM 6119 C CA . THR A 1 764 ? 15.417 -4.974 9.065 1.00 91.81 764 THR A CA 1
ATOM 6120 C C . THR A 1 764 ? 14.579 -4.263 10.133 1.00 91.81 764 THR A C 1
ATOM 6122 O O . THR A 1 764 ? 14.380 -4.773 11.239 1.00 91.81 764 THR A O 1
ATOM 6125 N N . ASP A 1 765 ? 14.024 -3.099 9.796 1.00 90.50 765 ASP A N 1
ATOM 6126 C CA . ASP A 1 765 ? 13.120 -2.334 10.666 1.00 90.50 765 ASP A CA 1
ATOM 6127 C C . ASP A 1 765 ? 11.886 -3.127 11.129 1.00 90.50 765 ASP A C 1
ATOM 6129 O O . ASP A 1 765 ? 11.342 -2.866 12.201 1.00 90.50 765 ASP A O 1
ATOM 6133 N N . LEU A 1 766 ? 11.445 -4.129 10.358 1.00 87.88 766 LEU A N 1
ATOM 6134 C CA . LEU A 1 766 ? 10.346 -5.005 10.771 1.00 87.88 766 LEU A CA 1
ATOM 6135 C C . LEU A 1 766 ? 10.748 -5.916 11.935 1.00 87.88 766 LEU A C 1
ATOM 6137 O O . LEU A 1 766 ? 9.936 -6.156 12.825 1.00 87.88 766 LEU A O 1
ATOM 6141 N N . GLY A 1 767 ? 11.993 -6.396 11.955 1.00 89.81 767 GLY A N 1
ATOM 6142 C CA . GLY A 1 767 ? 12.514 -7.219 13.044 1.00 89.81 767 GLY A CA 1
ATOM 6143 C C . GLY A 1 767 ? 12.655 -6.443 14.352 1.00 89.81 767 GLY A C 1
ATOM 6144 O O . GLY A 1 767 ? 12.408 -6.999 15.421 1.00 89.81 767 GLY A O 1
ATOM 6145 N N . MET A 1 768 ? 12.941 -5.138 14.281 1.00 92.44 768 MET A N 1
ATOM 6146 C CA . MET A 1 768 ? 12.998 -4.268 15.462 1.00 92.44 768 MET A CA 1
ATOM 6147 C C . MET A 1 768 ? 11.677 -4.206 16.237 1.00 92.44 768 MET A C 1
ATOM 6149 O O . MET A 1 768 ? 11.700 -4.128 17.464 1.00 92.44 768 MET A O 1
ATOM 6153 N N . LYS A 1 769 ? 10.532 -4.354 15.559 1.00 90.56 769 LYS A N 1
ATOM 6154 C CA . LYS A 1 769 ? 9.217 -4.450 16.217 1.00 90.56 769 LYS A CA 1
ATOM 6155 C C . LYS A 1 769 ? 9.056 -5.708 17.062 1.00 90.56 769 LYS A C 1
ATOM 6157 O O . LYS A 1 769 ? 8.297 -5.703 18.025 1.00 90.56 769 LYS A O 1
ATOM 6162 N N . GLU A 1 770 ? 9.733 -6.795 16.700 1.00 89.44 770 GLU A N 1
ATOM 6163 C CA . GLU A 1 770 ? 9.732 -8.026 17.493 1.00 89.44 770 GLU A CA 1
ATOM 6164 C C . GLU A 1 770 ? 10.697 -7.909 18.678 1.00 89.44 770 GLU A C 1
ATOM 6166 O O . GLU A 1 770 ? 10.340 -8.281 19.793 1.00 89.44 770 GLU A O 1
ATOM 6171 N N . ILE A 1 771 ? 11.874 -7.308 18.473 1.00 92.50 771 ILE A N 1
ATOM 6172 C CA . ILE A 1 771 ? 12.866 -7.070 19.537 1.00 92.50 771 ILE A CA 1
ATOM 6173 C C . ILE A 1 771 ? 12.298 -6.142 20.618 1.00 92.50 771 ILE A C 1
ATOM 6175 O O . ILE A 1 771 ? 12.479 -6.404 21.804 1.00 92.50 771 ILE A O 1
ATOM 6179 N N . ALA A 1 772 ? 11.544 -5.110 20.229 1.00 91.06 772 ALA A N 1
ATOM 6180 C CA . ALA A 1 772 ? 10.903 -4.169 21.149 1.00 91.06 772 ALA A CA 1
ATOM 6181 C C . ALA A 1 772 ? 9.901 -4.819 22.124 1.00 91.06 772 ALA A C 1
ATOM 6183 O O . ALA A 1 772 ? 9.590 -4.243 23.166 1.00 91.06 772 ALA A O 1
ATOM 6184 N N . LYS A 1 773 ? 9.407 -6.028 21.823 1.00 91.50 773 LYS A N 1
ATOM 6185 C CA . LYS A 1 773 ? 8.532 -6.792 22.728 1.00 91.50 773 LYS A CA 1
ATOM 6186 C C . LYS A 1 773 ? 9.312 -7.493 23.844 1.00 91.50 773 LYS A C 1
ATOM 6188 O O . LYS A 1 773 ? 8.717 -7.883 24.845 1.00 91.50 773 LYS A O 1
ATOM 6193 N N . VAL A 1 774 ? 10.630 -7.644 23.703 1.00 91.44 774 VAL A N 1
ATOM 6194 C CA . VAL A 1 774 ? 11.502 -8.301 24.686 1.00 91.44 774 VAL A CA 1
ATOM 6195 C C . VAL A 1 774 ? 11.966 -7.279 25.729 1.00 91.44 774 VAL A C 1
ATOM 6197 O O . VAL A 1 774 ? 13.117 -6.850 25.759 1.00 91.44 774 VAL A O 1
ATOM 6200 N N . GLN A 1 775 ? 11.046 -6.872 26.604 1.00 89.62 775 GLN A N 1
ATOM 6201 C CA . GLN A 1 775 ? 11.269 -5.802 27.591 1.00 89.62 775 GLN A CA 1
ATOM 6202 C C . GLN A 1 775 ? 12.337 -6.124 28.652 1.00 89.62 775 GLN A C 1
ATOM 6204 O O . GLN A 1 775 ? 12.780 -5.228 29.367 1.00 89.62 775 GLN A O 1
ATOM 6209 N N . SER A 1 776 ? 12.764 -7.386 28.762 1.00 92.25 776 SER A N 1
ATOM 6210 C CA . SER A 1 776 ? 13.833 -7.820 29.669 1.00 92.25 776 SER A CA 1
ATOM 6211 C C . SER A 1 776 ? 15.245 -7.472 29.177 1.00 92.25 776 SER A C 1
ATOM 6213 O O . SER A 1 776 ? 16.202 -7.637 29.933 1.00 92.25 776 SER A O 1
ATOM 6215 N N . LEU A 1 777 ? 15.400 -7.006 27.930 1.00 95.50 777 LEU A N 1
ATOM 6216 C CA . LEU A 1 777 ? 16.713 -6.749 27.342 1.00 95.50 777 LEU A CA 1
ATOM 6217 C C . LEU A 1 777 ? 17.479 -5.637 28.064 1.00 95.50 777 LEU A C 1
ATOM 6219 O O . LEU A 1 777 ? 17.001 -4.518 28.237 1.00 95.50 777 LEU A O 1
ATOM 6223 N N . LYS A 1 778 ? 18.731 -5.957 28.391 1.00 96.56 778 LYS A N 1
ATOM 6224 C CA . LYS A 1 778 ? 19.740 -5.047 28.937 1.00 96.56 778 LYS A CA 1
ATOM 6225 C C . LYS A 1 778 ? 20.865 -4.774 27.951 1.00 96.56 778 LYS A C 1
ATOM 6227 O O . LYS A 1 778 ? 21.363 -3.658 27.904 1.00 96.56 778 LYS A O 1
ATOM 6232 N N . THR A 1 779 ? 21.238 -5.766 27.149 1.00 97.06 779 THR A N 1
ATOM 6233 C CA . THR A 1 779 ? 22.322 -5.665 26.170 1.00 97.06 779 THR A CA 1
ATOM 6234 C C . THR A 1 779 ? 21.807 -6.058 24.792 1.00 97.06 779 THR A C 1
ATOM 6236 O O . THR A 1 779 ? 21.322 -7.176 24.605 1.00 97.06 779 THR A O 1
ATOM 6239 N N . LEU A 1 780 ? 21.948 -5.161 23.818 1.00 96.56 780 LEU A N 1
ATOM 6240 C CA . LEU A 1 780 ? 21.523 -5.385 22.441 1.00 96.56 780 LEU A CA 1
ATOM 6241 C C . LEU A 1 780 ? 22.636 -5.008 21.463 1.00 96.56 780 LEU A C 1
ATOM 6243 O O . LEU A 1 780 ? 23.137 -3.883 21.464 1.00 96.56 780 LEU A O 1
ATOM 6247 N N . ASN A 1 781 ? 23.007 -5.950 20.600 1.00 94.88 781 ASN A N 1
ATOM 6248 C CA . ASN A 1 781 ? 24.008 -5.727 19.566 1.00 94.88 781 ASN A CA 1
ATOM 6249 C C . ASN A 1 781 ? 23.409 -5.924 18.169 1.00 94.88 781 ASN A C 1
ATOM 6251 O O . ASN A 1 781 ? 22.982 -7.027 17.825 1.00 94.88 781 ASN A O 1
ATOM 6255 N N . LEU A 1 782 ? 23.425 -4.849 17.381 1.00 92.38 782 LEU A N 1
ATOM 6256 C CA . LEU A 1 782 ? 22.820 -4.725 16.057 1.00 92.38 782 LEU A CA 1
ATOM 6257 C C . LEU A 1 782 ? 23.854 -4.474 14.950 1.00 92.38 782 LEU A C 1
ATOM 6259 O O . LEU A 1 782 ? 23.475 -4.070 13.852 1.00 92.38 782 LEU A O 1
ATOM 6263 N N . ASN A 1 783 ? 25.149 -4.667 15.216 1.00 90.81 783 ASN A N 1
ATOM 6264 C CA . ASN A 1 783 ? 26.205 -4.308 14.266 1.00 90.81 783 ASN A CA 1
ATOM 6265 C C . ASN A 1 783 ? 26.006 -4.974 12.898 1.00 90.81 783 ASN A C 1
ATOM 6267 O O . ASN A 1 783 ? 25.685 -6.160 12.804 1.00 90.81 783 ASN A O 1
ATOM 6271 N N . SER A 1 784 ? 26.236 -4.209 11.831 1.00 87.06 784 SER A N 1
ATOM 6272 C CA . SER A 1 784 ? 26.146 -4.676 10.443 1.00 87.06 784 SER A CA 1
ATOM 6273 C C . SER A 1 784 ? 24.811 -5.361 10.098 1.00 87.06 784 SER A C 1
ATOM 6275 O O . SER A 1 784 ? 24.789 -6.359 9.373 1.00 87.06 784 SER A O 1
ATOM 6277 N N . THR A 1 785 ? 23.698 -4.851 10.633 1.00 90.75 785 THR A N 1
ATOM 6278 C CA . THR A 1 785 ? 22.336 -5.258 10.243 1.00 90.75 785 THR A CA 1
ATOM 6279 C C . THR A 1 785 ? 21.773 -4.330 9.158 1.00 90.75 785 THR A C 1
ATOM 6281 O O . THR A 1 785 ? 22.466 -3.444 8.661 1.00 90.75 785 THR A O 1
ATOM 6284 N N . LYS A 1 786 ? 20.521 -4.544 8.729 1.00 88.12 786 LYS A N 1
ATOM 6285 C CA . LYS A 1 786 ? 19.828 -3.710 7.726 1.00 88.12 786 LYS A CA 1
ATOM 6286 C C . LYS A 1 786 ? 18.794 -2.774 8.359 1.00 88.12 786 LYS A C 1
ATOM 6288 O O . LYS A 1 786 ? 17.810 -2.415 7.712 1.00 88.12 786 LYS A O 1
ATOM 6293 N N . ILE A 1 787 ? 18.982 -2.439 9.631 1.00 86.81 787 ILE A N 1
ATOM 6294 C CA . ILE A 1 787 ? 18.108 -1.533 10.373 1.00 86.81 787 ILE A CA 1
ATOM 6295 C C . ILE A 1 787 ? 18.427 -0.093 9.957 1.00 86.81 787 ILE A C 1
ATOM 6297 O O . ILE A 1 787 ? 19.590 0.291 9.835 1.00 86.81 787 ILE A O 1
ATOM 6301 N N . THR A 1 788 ? 17.384 0.696 9.730 1.00 85.38 788 THR A N 1
ATOM 6302 C CA . THR A 1 788 ? 17.448 2.125 9.424 1.00 85.38 788 THR A CA 1
ATOM 6303 C C . THR A 1 788 ? 16.954 2.949 10.616 1.00 85.38 788 THR A C 1
ATOM 6305 O O . THR A 1 788 ? 16.532 2.419 11.646 1.00 85.38 788 THR A O 1
ATOM 6308 N N . GLU A 1 789 ? 16.954 4.275 10.476 1.00 79.62 789 GLU A N 1
ATOM 6309 C CA . GLU A 1 789 ? 16.366 5.198 11.456 1.00 79.62 789 GLU A CA 1
ATOM 6310 C C . GLU A 1 789 ? 14.900 4.884 11.806 1.00 79.62 789 GLU A C 1
ATOM 6312 O O . GLU A 1 789 ? 14.454 5.182 12.914 1.00 79.62 789 GLU A O 1
ATOM 6317 N N . ILE A 1 790 ? 14.146 4.253 10.896 1.00 83.31 790 ILE A N 1
ATOM 6318 C CA . ILE A 1 790 ? 12.746 3.885 11.131 1.00 83.31 790 ILE A CA 1
ATOM 6319 C C . ILE A 1 790 ? 12.662 2.793 12.201 1.00 83.31 790 ILE A C 1
ATOM 6321 O O . ILE A 1 790 ? 11.859 2.916 13.126 1.00 83.31 790 ILE A O 1
ATOM 6325 N N . GLY A 1 791 ? 13.496 1.754 12.109 1.00 84.25 791 GLY A N 1
ATOM 6326 C CA . GLY A 1 791 ? 13.520 0.654 13.072 1.00 84.25 791 GLY A CA 1
ATOM 6327 C C . GLY A 1 791 ? 14.063 1.065 14.438 1.00 84.25 791 GLY A C 1
ATOM 6328 O O . GLY A 1 791 ? 13.607 0.547 15.456 1.00 84.25 791 GLY A O 1
ATOM 6329 N N . LEU A 1 792 ? 14.977 2.040 14.492 1.00 85.31 792 LEU A N 1
ATOM 6330 C CA . LEU A 1 792 ? 15.519 2.549 15.759 1.00 85.31 792 LEU A CA 1
ATOM 6331 C C . LEU A 1 792 ? 14.462 3.222 16.645 1.00 85.31 792 LEU A C 1
ATOM 6333 O O . LEU A 1 792 ? 14.617 3.228 17.864 1.00 85.31 792 LEU A O 1
ATOM 6337 N N . ARG A 1 793 ? 13.350 3.705 16.076 1.00 88.50 793 ARG A N 1
ATOM 6338 C CA . ARG A 1 793 ? 12.220 4.257 16.850 1.00 88.50 793 ARG A CA 1
ATOM 6339 C C . ARG A 1 793 ? 11.625 3.252 17.831 1.00 88.50 793 ARG A C 1
ATOM 6341 O O . ARG A 1 793 ? 11.112 3.643 18.877 1.00 88.50 793 ARG A O 1
ATOM 6348 N N . GLU A 1 794 ? 11.707 1.966 17.508 1.00 91.31 794 GLU A N 1
ATOM 6349 C CA . GLU A 1 794 ? 11.163 0.893 18.338 1.00 91.31 794 GLU A CA 1
ATOM 6350 C C . GLU A 1 794 ? 12.000 0.676 19.614 1.00 91.31 794 GLU A C 1
ATOM 6352 O O . GLU A 1 794 ? 11.488 0.163 20.608 1.00 91.31 794 GLU A O 1
ATOM 6357 N N . LEU A 1 795 ? 13.262 1.140 19.648 1.00 86.12 795 LEU A N 1
ATOM 6358 C CA . LEU A 1 795 ? 14.110 1.053 20.845 1.00 86.12 795 LEU A CA 1
ATOM 6359 C C . LEU A 1 795 ? 13.535 1.821 22.029 1.00 86.12 795 LEU A C 1
ATOM 6361 O O . LEU A 1 795 ? 13.809 1.453 23.165 1.00 86.12 795 LEU A O 1
ATOM 6365 N N . ARG A 1 796 ? 12.691 2.832 21.793 1.00 87.12 796 ARG A N 1
ATOM 6366 C CA . ARG A 1 796 ? 12.027 3.594 22.860 1.00 87.12 796 ARG A CA 1
ATOM 6367 C C . ARG A 1 796 ? 11.221 2.710 23.819 1.00 87.12 796 ARG A C 1
ATOM 6369 O O . ARG A 1 796 ? 10.993 3.124 24.948 1.00 87.12 796 ARG A O 1
ATOM 6376 N N . ALA A 1 797 ? 10.797 1.521 23.384 1.00 87.50 797 ALA A N 1
ATOM 6377 C CA . ALA A 1 797 ? 10.090 0.556 24.222 1.00 87.50 797 ALA A CA 1
ATOM 6378 C C . ALA A 1 797 ? 11.008 -0.209 25.200 1.00 87.50 797 ALA A C 1
ATOM 6380 O O . ALA A 1 797 ? 10.519 -0.808 26.156 1.00 87.50 797 ALA A O 1
ATOM 6381 N N . LEU A 1 798 ? 12.327 -0.198 24.979 1.00 91.81 798 LEU A N 1
ATOM 6382 C CA . LEU A 1 798 ? 13.326 -0.919 25.772 1.00 91.81 798 LEU A CA 1
ATOM 6383 C C . LEU A 1 798 ? 13.966 0.002 26.820 1.00 91.81 798 LEU A C 1
ATOM 6385 O O . LEU A 1 798 ? 15.178 0.201 26.847 1.00 91.81 798 LEU A O 1
ATOM 6389 N N . GLU A 1 799 ? 13.151 0.574 27.707 1.00 88.00 799 GLU A N 1
ATOM 6390 C CA . GLU A 1 799 ? 13.611 1.541 28.721 1.00 88.00 799 GLU A CA 1
ATOM 6391 C C . GLU A 1 799 ? 14.682 0.971 29.674 1.00 88.00 799 GLU A C 1
ATOM 6393 O O . GLU A 1 799 ? 15.460 1.723 30.264 1.00 88.00 799 GLU A O 1
ATOM 6398 N N . GLY A 1 800 ? 14.741 -0.358 29.819 1.00 91.06 800 GLY A N 1
ATOM 6399 C CA . GLY A 1 800 ? 15.721 -1.078 30.636 1.00 91.06 800 GLY A CA 1
ATOM 6400 C C . GLY A 1 800 ? 17.091 -1.296 29.986 1.00 91.06 800 GLY A C 1
ATOM 6401 O O . GLY A 1 800 ? 17.952 -1.900 30.623 1.00 91.06 800 GLY A O 1
ATOM 6402 N N . LEU A 1 801 ? 17.306 -0.834 28.750 1.00 95.88 801 LEU A N 1
ATOM 6403 C CA . LEU A 1 801 ? 18.538 -1.099 28.010 1.00 95.88 801 LEU A CA 1
ATOM 6404 C C . LEU A 1 801 ? 19.743 -0.365 28.626 1.00 95.88 801 LEU A C 1
ATOM 6406 O O . LEU A 1 801 ? 19.720 0.851 28.824 1.00 95.88 801 LEU A O 1
ATOM 6410 N N . GLU A 1 802 ? 20.806 -1.119 28.909 1.00 96.75 802 GLU A N 1
ATOM 6411 C CA . GLU A 1 802 ? 22.051 -0.652 29.530 1.00 96.75 802 GLU A CA 1
ATOM 6412 C C . GLU A 1 802 ? 23.207 -0.595 28.511 1.00 96.75 802 GLU A C 1
ATOM 6414 O O . GLU A 1 802 ? 24.015 0.330 28.555 1.00 96.75 802 GLU A O 1
ATOM 6419 N N . ASP A 1 803 ? 23.262 -1.520 27.548 1.00 96.81 803 ASP A N 1
ATOM 6420 C CA . ASP A 1 803 ? 24.318 -1.593 26.533 1.00 96.81 803 ASP A CA 1
ATOM 6421 C C . ASP A 1 803 ? 23.729 -1.705 25.120 1.00 96.81 803 ASP A C 1
ATOM 6423 O O . ASP A 1 803 ? 23.003 -2.655 24.810 1.00 96.81 803 ASP A O 1
ATOM 6427 N N . LEU A 1 804 ? 24.095 -0.774 24.236 1.00 94.69 804 LEU A N 1
ATOM 6428 C CA . LEU A 1 804 ? 23.670 -0.763 22.835 1.00 94.69 804 LEU A CA 1
ATOM 6429 C C . LEU A 1 804 ? 24.879 -0.672 21.903 1.00 94.69 804 LEU A C 1
ATOM 6431 O O . LEU A 1 804 ? 25.739 0.196 22.055 1.00 94.69 804 LEU A O 1
ATOM 6435 N N . SER A 1 805 ? 24.928 -1.561 20.912 1.00 92.00 805 SER A N 1
ATOM 6436 C CA . SER A 1 805 ? 25.934 -1.522 19.851 1.00 92.00 805 SER A CA 1
ATOM 6437 C C . SER A 1 805 ? 25.277 -1.452 18.484 1.00 92.00 805 SER A C 1
ATOM 6439 O O . SER A 1 805 ? 24.434 -2.289 18.155 1.00 92.00 805 SER A O 1
ATOM 6441 N N . PHE A 1 806 ? 25.690 -0.461 17.699 1.00 84.31 806 PHE A N 1
ATOM 6442 C CA . PHE A 1 806 ? 25.196 -0.201 16.357 1.00 84.31 806 PHE A CA 1
ATOM 6443 C C . PHE A 1 806 ? 26.344 0.358 15.494 1.00 84.31 806 PHE A C 1
ATOM 6445 O O . PHE A 1 806 ? 26.544 1.563 15.412 1.00 84.31 806 PHE A O 1
ATOM 6452 N N . SER A 1 807 ? 27.130 -0.527 14.876 1.00 80.62 807 SER A N 1
ATOM 6453 C CA . SER A 1 807 ? 28.289 -0.176 14.033 1.00 80.62 807 SER A CA 1
ATOM 6454 C C . SER A 1 807 ? 28.118 -0.646 12.580 1.00 80.62 807 SER A C 1
ATOM 6456 O O . SER A 1 807 ? 27.469 -1.667 12.325 1.00 80.62 807 SER A O 1
ATOM 6458 N N . GLY A 1 808 ? 28.703 0.092 11.626 1.00 67.38 808 GLY A N 1
ATOM 6459 C CA . GLY A 1 808 ? 28.757 -0.279 10.204 1.00 67.38 808 GLY A CA 1
ATOM 6460 C C . GLY A 1 808 ? 27.434 -0.127 9.445 1.00 67.38 808 GLY A C 1
ATOM 6461 O O . GLY A 1 808 ? 27.117 -0.944 8.580 1.00 67.38 808 GLY A O 1
ATOM 6462 N N . MET A 1 809 ? 26.637 0.884 9.796 1.00 69.12 809 MET A N 1
ATOM 6463 C CA . MET A 1 809 ? 25.332 1.190 9.197 1.00 69.12 809 MET A CA 1
ATOM 6464 C C . MET A 1 809 ? 25.232 2.689 8.879 1.00 69.12 809 MET A C 1
ATOM 6466 O O . MET A 1 809 ? 25.827 3.513 9.572 1.00 69.12 809 MET A O 1
ATOM 6470 N N . LYS A 1 810 ? 24.456 3.053 7.847 1.00 68.56 810 LYS A N 1
ATOM 6471 C CA . LYS A 1 810 ? 24.210 4.453 7.452 1.00 68.56 810 LYS A CA 1
ATOM 6472 C C . LYS A 1 810 ? 23.231 5.133 8.415 1.00 68.56 810 LYS A C 1
ATOM 6474 O O . LYS A 1 810 ? 22.054 5.293 8.099 1.00 68.56 810 LYS A O 1
ATOM 6479 N N . LEU A 1 811 ? 23.705 5.475 9.609 1.00 71.88 811 LEU A N 1
ATOM 6480 C CA . LEU A 1 811 ? 22.958 6.275 10.576 1.00 71.88 811 LEU A CA 1
ATOM 6481 C C . LEU A 1 811 ? 23.350 7.746 10.443 1.00 71.88 811 LEU A C 1
ATOM 6483 O O . LEU A 1 811 ? 24.499 8.097 10.692 1.00 71.88 811 LEU A O 1
ATOM 6487 N N . ALA A 1 812 ? 22.388 8.590 10.071 1.00 76.12 812 ALA A N 1
ATOM 6488 C CA . ALA A 1 812 ? 22.548 10.041 10.080 1.00 76.12 812 ALA A CA 1
ATOM 6489 C C . ALA A 1 812 ? 22.273 10.622 11.480 1.00 76.12 812 ALA A C 1
ATOM 6491 O O . ALA A 1 812 ? 21.579 10.008 12.295 1.00 76.12 812 ALA A O 1
ATOM 6492 N N . ASP A 1 813 ? 22.756 11.843 11.734 1.00 82.19 813 ASP A N 1
ATOM 6493 C CA . ASP A 1 813 ? 22.654 12.536 13.031 1.00 82.19 813 ASP A CA 1
ATOM 6494 C C . ASP A 1 813 ? 21.236 12.565 13.632 1.00 82.19 813 ASP A C 1
ATOM 6496 O O . ASP A 1 813 ? 21.071 12.440 14.846 1.00 82.19 813 ASP A O 1
ATOM 6500 N N . ASP A 1 814 ? 20.200 12.722 12.800 1.00 78.94 814 ASP A N 1
ATOM 6501 C CA . ASP A 1 814 ? 18.808 12.821 13.260 1.00 78.94 814 ASP A CA 1
ATOM 6502 C C . ASP A 1 814 ? 18.298 11.521 13.909 1.00 78.94 814 ASP A C 1
ATOM 6504 O O . ASP A 1 814 ? 17.444 11.578 14.800 1.00 78.94 814 ASP A O 1
ATOM 6508 N N . GLY A 1 815 ? 18.860 10.367 13.536 1.00 77.88 815 GLY A N 1
ATOM 6509 C CA . GLY A 1 815 ? 18.506 9.070 14.113 1.00 77.88 815 GLY A CA 1
ATOM 6510 C C . GLY A 1 815 ? 18.895 8.934 15.590 1.00 77.88 815 GLY A C 1
ATOM 6511 O O . GLY A 1 815 ? 18.261 8.180 16.326 1.00 77.88 815 GLY A O 1
ATOM 6512 N N . LEU A 1 816 ? 19.868 9.716 16.076 1.00 85.38 816 LEU A N 1
ATOM 6513 C CA . LEU A 1 816 ? 20.306 9.676 17.477 1.00 85.38 816 LEU A CA 1
ATOM 6514 C C . LEU A 1 816 ? 19.261 10.224 18.461 1.00 85.38 816 LEU A C 1
ATOM 6516 O O . LEU A 1 816 ? 19.306 9.904 19.651 1.00 85.38 816 LEU A O 1
ATOM 6520 N N . ARG A 1 817 ? 18.269 10.992 17.982 1.00 83.50 817 ARG A N 1
ATOM 6521 C CA . ARG A 1 817 ? 17.139 11.452 18.813 1.00 83.50 817 ARG A CA 1
ATOM 6522 C C . ARG A 1 817 ? 16.322 10.298 19.383 1.00 83.50 817 ARG A C 1
ATOM 6524 O O . ARG A 1 817 ? 15.703 10.444 20.436 1.00 83.50 817 ARG A O 1
ATOM 6531 N N . GLU A 1 818 ? 16.335 9.155 18.708 1.00 85.31 818 GLU A N 1
ATOM 6532 C CA . GLU A 1 818 ? 15.607 7.959 19.122 1.00 85.31 818 GLU A CA 1
ATOM 6533 C C . GLU A 1 818 ? 16.202 7.311 20.379 1.00 85.31 818 GLU A C 1
ATOM 6535 O O . GLU A 1 818 ? 15.491 6.611 21.097 1.00 85.31 818 GLU A O 1
ATOM 6540 N N . PHE A 1 819 ? 17.468 7.603 20.701 1.00 82.81 819 PHE A N 1
ATOM 6541 C CA . PHE A 1 819 ? 18.146 7.084 21.890 1.00 82.81 819 PHE A CA 1
ATOM 6542 C C . PHE A 1 819 ? 17.898 7.917 23.149 1.00 82.81 819 PHE A C 1
ATOM 6544 O O . PHE A 1 819 ? 18.093 7.419 24.252 1.00 82.81 819 PHE A O 1
ATOM 6551 N N . VAL A 1 820 ? 17.433 9.165 23.021 1.00 79.00 820 VAL A N 1
ATOM 6552 C CA . VAL A 1 820 ? 17.210 10.082 24.157 1.00 79.00 820 VAL A CA 1
ATOM 6553 C C . VAL A 1 820 ? 16.308 9.489 25.260 1.00 79.00 820 VAL A C 1
ATOM 6555 O O . VAL A 1 820 ? 16.575 9.742 26.438 1.00 79.00 820 VAL A O 1
ATOM 6558 N N . PRO A 1 821 ? 15.266 8.686 24.955 1.00 84.81 821 PRO A N 1
ATOM 6559 C CA . PRO A 1 821 ? 14.462 8.021 25.982 1.00 84.81 821 PRO A CA 1
ATOM 6560 C C . PRO A 1 821 ? 15.198 6.928 26.779 1.00 84.81 821 PRO A C 1
ATOM 6562 O O . PRO A 1 821 ? 14.757 6.596 27.878 1.00 84.81 821 PRO A O 1
ATOM 6565 N N . LEU A 1 822 ? 16.326 6.400 26.285 1.00 89.88 822 LEU A N 1
ATOM 6566 C CA . LEU A 1 822 ? 17.096 5.306 26.897 1.00 89.88 822 LEU A CA 1
ATOM 6567 C C . LEU A 1 822 ? 17.981 5.805 28.046 1.00 89.88 822 LEU A C 1
ATOM 6569 O O . LEU A 1 822 ? 19.209 5.758 28.006 1.00 89.88 822 LEU A O 1
ATOM 6573 N N . LYS A 1 823 ? 17.350 6.301 29.110 1.00 87.38 823 LYS A N 1
ATOM 6574 C CA . LYS A 1 823 ? 18.051 6.935 30.238 1.00 87.38 823 LYS A CA 1
ATOM 6575 C C . LYS A 1 823 ? 18.958 5.983 31.020 1.00 87.38 823 LYS A C 1
ATOM 6577 O O . LYS A 1 823 ? 19.810 6.462 31.760 1.00 87.38 823 LYS A O 1
ATOM 6582 N N . ASN A 1 824 ? 18.789 4.670 30.880 1.00 92.19 824 ASN A N 1
ATOM 6583 C CA . ASN A 1 824 ? 19.595 3.662 31.573 1.00 92.19 824 ASN A CA 1
ATOM 6584 C C . ASN A 1 824 ? 20.861 3.253 30.810 1.00 92.19 824 ASN A C 1
ATOM 6586 O O . ASN A 1 824 ? 21.635 2.444 31.320 1.00 92.19 824 ASN A O 1
ATOM 6590 N N . LEU A 1 825 ? 21.095 3.829 29.627 1.00 95.19 825 LEU A N 1
ATOM 6591 C CA . LEU A 1 825 ? 22.208 3.448 28.775 1.00 95.19 825 LEU A CA 1
ATOM 6592 C C . LEU A 1 825 ? 23.556 3.821 29.411 1.00 95.19 825 LEU A C 1
ATOM 6594 O O . LEU A 1 825 ? 23.832 4.987 29.695 1.00 95.19 825 LEU A O 1
ATOM 6598 N N . LYS A 1 826 ? 24.398 2.807 29.614 1.00 96.62 826 LYS A N 1
ATOM 6599 C CA . LYS A 1 826 ? 25.750 2.877 30.180 1.00 96.62 826 LYS A CA 1
ATOM 6600 C C . LYS A 1 826 ? 26.824 2.728 29.112 1.00 96.62 826 LYS A C 1
ATOM 6602 O O . LYS A 1 826 ? 27.864 3.372 29.233 1.00 96.62 826 LYS A O 1
ATOM 6607 N N . ARG A 1 827 ? 26.591 1.927 28.071 1.00 97.00 827 ARG A N 1
ATOM 6608 C CA . ARG A 1 827 ? 27.533 1.751 26.960 1.00 97.00 827 ARG A CA 1
ATOM 6609 C C . ARG A 1 827 ? 26.852 1.953 25.616 1.00 97.00 827 ARG A C 1
ATOM 6611 O O . ARG A 1 827 ? 25.814 1.350 25.350 1.00 97.00 827 ARG A O 1
ATOM 6618 N N . LEU A 1 828 ? 27.480 2.753 24.760 1.00 94.75 828 LEU A N 1
ATOM 6619 C CA . LEU A 1 828 ? 27.012 3.037 23.407 1.00 94.75 828 LEU A CA 1
ATOM 6620 C C . LEU A 1 828 ? 28.166 2.916 22.408 1.00 94.75 828 LEU A C 1
ATOM 6622 O O . LEU A 1 828 ? 29.200 3.560 22.574 1.00 94.75 828 LEU A O 1
ATOM 6626 N N . VAL A 1 829 ? 27.978 2.091 21.378 1.00 93.25 829 VAL A N 1
ATOM 6627 C CA . VAL A 1 829 ? 28.946 1.899 20.285 1.00 93.25 829 VAL A CA 1
ATOM 6628 C C . VAL A 1 829 ? 28.325 2.322 18.963 1.00 93.25 829 VAL A C 1
ATOM 6630 O O . VAL A 1 829 ? 27.288 1.780 18.581 1.00 93.25 829 VAL A O 1
ATOM 6633 N N . LEU A 1 830 ? 28.983 3.259 18.285 1.00 89.25 830 LEU A N 1
ATOM 6634 C CA . LEU A 1 830 ? 28.569 3.919 17.044 1.00 89.25 830 LEU A CA 1
ATOM 6635 C C . LEU A 1 830 ? 29.721 3.992 16.014 1.00 89.25 830 LEU A C 1
ATOM 6637 O O . LEU A 1 830 ? 29.709 4.841 15.127 1.00 89.25 830 LEU A O 1
ATOM 6641 N N . ASP A 1 831 ? 30.724 3.121 16.136 1.00 83.88 831 ASP A N 1
ATOM 6642 C CA . ASP A 1 831 ? 31.905 3.046 15.260 1.00 83.88 831 ASP A CA 1
ATOM 6643 C C . ASP A 1 831 ? 31.530 2.918 13.764 1.00 83.88 831 ASP A C 1
ATOM 6645 O O . ASP A 1 831 ? 30.654 2.116 13.399 1.00 83.88 831 ASP A O 1
ATOM 6649 N N . GLY A 1 832 ? 32.193 3.702 12.907 1.00 71.12 832 GLY A N 1
ATOM 6650 C CA . GLY A 1 832 ? 32.089 3.621 11.447 1.00 71.12 832 GLY A CA 1
ATOM 6651 C C . GLY A 1 832 ? 30.745 4.090 10.887 1.00 71.12 832 GLY A C 1
ATOM 6652 O O . GLY A 1 832 ? 30.279 3.574 9.868 1.00 71.12 832 GLY A O 1
ATOM 6653 N N . SER A 1 833 ? 30.083 5.016 11.582 1.00 76.44 833 SER A N 1
ATOM 6654 C CA . SER A 1 833 ? 28.833 5.653 11.153 1.00 76.44 833 SER A CA 1
ATOM 6655 C C . SER A 1 833 ? 29.079 7.050 10.561 1.00 76.44 833 SER A C 1
ATOM 6657 O O . SER A 1 833 ? 30.057 7.715 10.895 1.00 76.44 833 SER A O 1
ATOM 6659 N N . GLU A 1 834 ? 28.181 7.525 9.688 1.00 78.38 834 GLU A N 1
ATOM 6660 C CA . GLU A 1 834 ? 28.244 8.860 9.049 1.00 78.38 834 GLU A CA 1
ATOM 6661 C C . GLU A 1 834 ? 27.852 9.999 10.028 1.00 78.38 834 GLU A C 1
ATOM 6663 O O . GLU A 1 834 ? 27.122 10.926 9.676 1.00 78.38 834 GLU A O 1
ATOM 6668 N N . LEU A 1 835 ? 28.289 9.913 11.289 1.00 83.06 835 LEU A N 1
ATOM 6669 C CA . LEU A 1 835 ? 27.955 10.875 12.338 1.00 83.06 835 LEU A CA 1
ATOM 6670 C C . LEU A 1 835 ? 28.831 12.125 12.267 1.00 83.06 835 LEU A C 1
ATOM 6672 O O . LEU A 1 835 ? 30.055 12.042 12.132 1.00 83.06 835 LEU A O 1
ATOM 6676 N N . SER A 1 836 ? 28.189 13.282 12.442 1.00 87.75 836 SER A N 1
ATOM 6677 C CA . SER A 1 836 ? 28.827 14.595 12.513 1.00 87.75 836 SER A CA 1
ATOM 6678 C C . SER A 1 836 ? 28.661 15.227 13.901 1.00 87.75 836 SER A C 1
ATOM 6680 O O . SER A 1 836 ? 28.046 14.675 14.818 1.00 87.75 836 SER A O 1
ATOM 6682 N N . ASP A 1 837 ? 29.172 16.448 14.063 1.00 91.31 837 ASP A N 1
ATOM 6683 C CA . ASP A 1 837 ? 29.051 17.219 15.303 1.00 91.31 837 ASP A CA 1
ATOM 6684 C C . ASP A 1 837 ? 27.600 17.423 15.769 1.00 91.31 837 ASP A C 1
ATOM 6686 O O . ASP A 1 837 ? 27.344 17.544 16.969 1.00 91.31 837 ASP A O 1
ATOM 6690 N N . LYS A 1 838 ? 26.630 17.446 14.841 1.00 89.56 838 LYS A N 1
ATOM 6691 C CA . LYS A 1 838 ? 25.209 17.621 15.186 1.00 89.56 838 LYS A CA 1
ATOM 6692 C C . LYS A 1 838 ? 24.681 16.452 16.010 1.00 89.56 838 LYS A C 1
ATOM 6694 O O . LYS A 1 838 ? 23.896 16.677 16.932 1.00 89.56 838 LYS A O 1
ATOM 6699 N N . GLY A 1 839 ? 25.119 15.233 15.707 1.00 88.81 839 GLY A N 1
ATOM 6700 C CA . GLY A 1 839 ? 24.702 14.034 16.417 1.00 88.81 839 GLY A CA 1
ATOM 6701 C C . GLY A 1 839 ? 25.137 14.020 17.885 1.00 88.81 839 GLY A C 1
ATOM 6702 O O . GLY A 1 839 ? 24.389 13.583 18.764 1.00 88.81 839 GLY A O 1
ATOM 6703 N N . MET A 1 840 ? 26.310 14.584 18.185 1.00 92.25 840 MET A N 1
ATOM 6704 C CA . MET A 1 840 ? 26.871 14.602 19.543 1.00 92.25 840 MET A CA 1
ATOM 6705 C C . MET A 1 840 ? 26.039 15.415 20.538 1.00 92.25 840 MET A C 1
ATOM 6707 O O . MET A 1 840 ? 26.059 15.125 21.734 1.00 92.25 840 MET A O 1
ATOM 6711 N N . ARG A 1 841 ? 25.226 16.364 20.057 1.00 90.00 841 ARG A N 1
ATOM 6712 C CA . ARG A 1 841 ? 24.247 17.073 20.893 1.00 90.00 841 ARG A CA 1
ATOM 6713 C C . ARG A 1 841 ? 23.228 16.132 21.529 1.00 90.00 841 ARG A C 1
ATOM 6715 O O . ARG A 1 841 ? 22.844 16.334 22.679 1.00 90.00 841 ARG A O 1
ATOM 6722 N N . GLU A 1 842 ? 22.773 15.125 20.791 1.00 90.00 842 GLU A N 1
ATOM 6723 C CA . GLU A 1 842 ? 21.800 14.162 21.306 1.00 90.00 842 GLU A CA 1
ATOM 6724 C C . GLU A 1 842 ? 22.480 13.151 22.237 1.00 90.00 842 GLU A C 1
ATOM 6726 O O . GLU A 1 842 ? 21.960 12.874 23.318 1.00 90.00 842 GLU A O 1
ATOM 6731 N N . VAL A 1 843 ? 23.693 12.689 21.900 1.00 91.12 843 VAL A N 1
ATOM 6732 C CA . VAL A 1 843 ? 24.500 11.814 22.777 1.00 91.12 843 VAL A CA 1
ATOM 6733 C C . VAL A 1 843 ? 24.811 12.496 24.111 1.00 91.12 843 VAL A C 1
ATOM 6735 O O . VAL A 1 843 ? 24.702 11.869 25.164 1.00 91.12 843 VAL A O 1
ATOM 6738 N N . GLY A 1 844 ? 25.098 13.801 24.099 1.00 90.25 844 GLY A N 1
ATOM 6739 C CA . GLY A 1 844 ? 25.322 14.606 25.301 1.00 90.25 844 GLY A CA 1
ATOM 6740 C C . GLY A 1 844 ? 24.145 14.610 26.289 1.00 90.25 844 GLY A C 1
ATOM 6741 O O . GLY A 1 844 ? 24.323 14.953 27.457 1.00 90.25 844 GLY A O 1
ATOM 6742 N N . ARG A 1 845 ? 22.940 14.183 25.883 1.00 90.50 845 ARG A N 1
ATOM 6743 C CA . ARG A 1 845 ? 21.768 14.049 26.770 1.00 90.50 845 ARG A CA 1
ATOM 6744 C C . ARG A 1 845 ? 21.751 12.741 27.569 1.00 90.50 845 ARG A C 1
ATOM 6746 O O . ARG A 1 845 ? 21.006 12.647 28.545 1.00 90.50 845 ARG A O 1
ATOM 6753 N N . LEU A 1 846 ? 22.577 11.757 27.213 1.00 91.81 846 LEU A N 1
ATOM 6754 C CA . LEU A 1 846 ? 22.645 10.440 27.856 1.00 91.81 846 LEU A CA 1
ATOM 6755 C C . LEU A 1 846 ? 23.552 10.473 29.095 1.00 91.81 846 LEU A C 1
ATOM 6757 O O . LEU A 1 846 ? 24.640 9.912 29.128 1.00 91.81 846 LEU A O 1
ATOM 6761 N N . GLN A 1 847 ? 23.098 11.151 30.148 1.00 90.12 847 GLN A N 1
ATOM 6762 C CA . GLN A 1 847 ? 23.905 11.470 31.339 1.00 90.12 847 GLN A CA 1
ATOM 6763 C C . GLN A 1 847 ? 24.418 10.248 32.133 1.00 90.12 847 GLN A C 1
ATOM 6765 O O . GLN A 1 847 ? 25.340 10.383 32.938 1.00 90.12 847 GLN A O 1
ATOM 6770 N N . ASN A 1 848 ? 23.852 9.061 31.906 1.00 92.81 848 ASN A N 1
ATOM 6771 C CA . ASN A 1 848 ? 24.257 7.810 32.558 1.00 92.81 848 ASN A CA 1
ATOM 6772 C C . ASN A 1 848 ? 25.309 7.013 31.769 1.00 92.81 848 ASN A C 1
ATOM 6774 O O . ASN A 1 848 ? 25.666 5.903 32.170 1.00 92.81 848 ASN A O 1
ATOM 6778 N N . LEU A 1 849 ? 25.832 7.572 30.676 1.00 95.44 849 LEU A N 1
ATOM 6779 C CA . LEU A 1 849 ? 26.809 6.898 29.836 1.00 95.44 849 LEU A CA 1
ATOM 6780 C C . LEU A 1 849 ? 28.185 6.818 30.522 1.00 95.44 849 LEU A C 1
ATOM 6782 O O . LEU A 1 849 ? 28.737 7.825 30.962 1.00 95.44 849 LEU A O 1
ATOM 6786 N N . HIS A 1 850 ? 28.731 5.604 30.586 1.00 97.06 850 HIS A N 1
ATOM 6787 C CA . HIS A 1 850 ? 30.049 5.267 31.131 1.00 97.06 850 HIS A CA 1
ATOM 6788 C C . HIS A 1 850 ? 31.056 4.929 30.026 1.00 97.06 850 HIS A C 1
ATOM 6790 O O . HIS A 1 850 ? 32.256 5.113 30.211 1.00 97.06 850 HIS A O 1
ATOM 6796 N N . SER A 1 851 ? 30.594 4.449 28.870 1.00 97.56 851 SER A N 1
ATOM 6797 C CA . SER A 1 851 ? 31.453 4.133 27.731 1.00 97.56 851 SER A CA 1
ATOM 6798 C C . SER A 1 851 ? 30.814 4.571 26.415 1.00 97.56 851 SER A C 1
ATOM 6800 O O . SER A 1 851 ? 29.657 4.246 26.146 1.00 97.56 851 SER A O 1
ATOM 6802 N N . LEU A 1 852 ? 31.582 5.302 25.606 1.00 95.88 852 LEU A N 1
ATOM 6803 C CA . LEU A 1 852 ? 31.186 5.770 24.281 1.00 95.88 852 LEU A CA 1
ATOM 6804 C C . LEU A 1 852 ? 32.273 5.430 23.263 1.00 95.88 852 LEU A C 1
ATOM 6806 O O . LEU A 1 852 ? 33.434 5.792 23.446 1.00 95.88 852 LEU A O 1
ATOM 6810 N N . ASP A 1 853 ? 31.876 4.759 22.191 1.00 95.00 853 ASP A N 1
ATOM 6811 C CA . ASP A 1 853 ? 32.741 4.418 21.066 1.00 95.00 853 ASP A CA 1
ATOM 6812 C C . ASP A 1 853 ? 32.188 5.057 19.788 1.00 95.00 853 ASP A C 1
ATOM 6814 O O . ASP A 1 853 ? 31.094 4.708 19.349 1.00 95.00 853 ASP A O 1
ATOM 6818 N N . ILE A 1 854 ? 32.920 6.030 19.243 1.00 92.25 854 ILE A N 1
ATOM 6819 C CA . ILE A 1 854 ? 32.590 6.786 18.021 1.00 92.25 854 ILE A CA 1
ATOM 6820 C C . ILE A 1 854 ? 33.810 6.834 17.088 1.00 92.25 854 ILE A C 1
ATOM 6822 O O . ILE A 1 854 ? 34.091 7.856 16.455 1.00 92.25 854 ILE A O 1
ATOM 6826 N N . ARG A 1 855 ? 34.564 5.730 17.042 1.00 92.69 855 ARG A N 1
ATOM 6827 C CA . ARG A 1 855 ? 35.706 5.570 16.138 1.00 92.69 855 ARG A CA 1
ATOM 6828 C C . ARG A 1 855 ? 35.276 5.681 14.672 1.00 92.69 855 ARG A C 1
ATOM 6830 O O . ARG A 1 855 ? 34.130 5.391 14.338 1.00 92.69 855 ARG A O 1
ATOM 6837 N N . GLU A 1 856 ? 36.190 6.135 13.819 1.00 89.12 856 GLU A N 1
ATOM 6838 C CA . GLU A 1 856 ? 36.002 6.253 12.365 1.00 89.12 856 GLU A CA 1
ATOM 6839 C C . GLU A 1 856 ? 34.760 7.092 11.974 1.00 89.12 856 GLU A C 1
ATOM 6841 O O . GLU A 1 856 ? 34.024 6.756 11.046 1.00 89.12 856 GLU A O 1
ATOM 6846 N N . THR A 1 857 ? 34.502 8.187 12.703 1.00 89.81 857 THR A N 1
ATOM 6847 C CA . THR A 1 857 ? 33.398 9.138 12.443 1.00 89.81 857 THR A CA 1
ATOM 6848 C C . THR A 1 857 ? 33.904 10.508 11.975 1.00 89.81 857 THR A C 1
ATOM 6850 O O . THR A 1 857 ? 35.080 10.847 12.119 1.00 89.81 857 THR A O 1
ATOM 6853 N N . GLU A 1 858 ? 33.010 11.357 11.451 1.00 90.06 858 GLU A N 1
ATOM 6854 C CA . GLU A 1 858 ? 33.354 12.721 11.013 1.00 90.06 858 GLU A CA 1
ATOM 6855 C C . GLU A 1 858 ? 33.347 13.765 12.147 1.00 90.06 858 GLU A C 1
ATOM 6857 O O . GLU A 1 858 ? 33.420 14.969 11.883 1.00 90.06 858 GLU A O 1
ATOM 6862 N N . VAL A 1 859 ? 33.264 13.325 13.406 1.00 92.19 859 VAL A N 1
ATOM 6863 C CA . VAL A 1 859 ? 33.192 14.201 14.583 1.00 92.19 859 VAL A CA 1
ATOM 6864 C C . VAL A 1 859 ? 34.471 15.034 14.733 1.00 92.19 859 VAL A C 1
ATOM 6866 O O . VAL A 1 859 ? 35.592 14.532 14.615 1.00 92.19 859 VAL A O 1
ATOM 6869 N N . THR A 1 860 ? 34.284 16.324 15.019 1.00 94.69 860 THR A N 1
ATOM 6870 C CA . THR A 1 860 ? 35.336 17.319 15.251 1.00 94.69 860 THR A CA 1
ATOM 6871 C C . THR A 1 860 ? 35.303 17.836 16.696 1.00 94.69 860 THR A C 1
ATOM 6873 O O . THR A 1 860 ? 34.469 17.452 17.523 1.00 94.69 860 THR A O 1
ATOM 6876 N N . ASP A 1 861 ? 36.196 18.775 17.019 1.00 94.62 861 ASP A N 1
ATOM 6877 C CA . ASP A 1 861 ? 36.232 19.448 18.323 1.00 94.62 861 ASP A CA 1
ATOM 6878 C C . ASP A 1 861 ? 34.925 20.200 18.660 1.00 94.62 861 ASP A C 1
ATOM 6880 O O . ASP A 1 861 ? 34.672 20.532 19.823 1.00 94.62 861 ASP A O 1
ATOM 6884 N N . ILE A 1 862 ? 34.083 20.511 17.662 1.00 93.94 862 ILE A N 1
ATOM 6885 C CA . ILE A 1 862 ? 32.753 21.096 17.884 1.00 93.94 862 ILE A CA 1
ATOM 6886 C C . ILE A 1 862 ? 31.831 20.066 18.541 1.00 93.94 862 ILE A C 1
ATOM 6888 O O . ILE A 1 862 ? 31.242 20.373 19.576 1.00 93.94 862 ILE A O 1
ATOM 6892 N N . GLY A 1 863 ? 31.724 18.857 17.988 1.00 92.69 863 GLY A N 1
ATOM 6893 C CA . GLY A 1 863 ? 30.874 17.800 18.530 1.00 92.69 863 GLY A CA 1
ATOM 6894 C C . GLY A 1 863 ? 31.336 17.352 19.910 1.00 92.69 863 GLY A C 1
ATOM 6895 O O . GLY A 1 863 ? 30.525 17.158 20.812 1.00 92.69 863 GLY A O 1
ATOM 6896 N N . LEU A 1 864 ? 32.649 17.302 20.129 1.00 92.88 864 LEU A N 1
ATOM 6897 C CA . LEU A 1 864 ? 33.217 16.940 21.424 1.00 92.88 864 LEU A CA 1
ATOM 6898 C C . LEU A 1 864 ? 32.799 17.898 22.558 1.00 92.88 864 LEU A C 1
ATOM 6900 O O . LEU A 1 864 ? 32.626 17.469 23.700 1.00 92.88 864 LEU A O 1
ATOM 6904 N N . ARG A 1 865 ? 32.582 19.189 22.258 1.00 92.94 865 ARG A N 1
ATOM 6905 C CA . ARG A 1 865 ? 32.062 20.172 23.231 1.00 92.94 865 ARG A CA 1
ATOM 6906 C C . ARG A 1 865 ? 30.673 19.823 23.743 1.00 92.94 865 ARG A C 1
ATOM 6908 O O . ARG A 1 865 ? 30.390 20.082 24.911 1.00 92.94 865 ARG A O 1
ATOM 6915 N N . GLU A 1 866 ? 29.842 19.202 22.914 1.00 92.62 866 GLU A N 1
ATOM 6916 C CA . GLU A 1 866 ? 28.504 18.752 23.304 1.00 92.62 866 GLU A CA 1
ATOM 6917 C C . GLU A 1 866 ? 28.568 17.553 24.282 1.00 92.62 866 GLU A C 1
ATOM 6919 O O . GLU A 1 866 ? 27.647 17.340 25.069 1.00 92.62 866 GLU A O 1
ATOM 6924 N N . LEU A 1 867 ? 29.691 16.817 24.324 1.00 91.25 867 LEU A N 1
ATOM 6925 C CA . LEU A 1 867 ? 29.916 15.690 25.244 1.00 91.25 867 LEU A CA 1
ATOM 6926 C C . LEU A 1 867 ? 30.458 16.107 26.622 1.00 91.25 867 LEU A C 1
ATOM 6928 O O . LEU A 1 867 ? 30.508 15.288 27.540 1.00 91.25 867 LEU A O 1
ATOM 6932 N N . ALA A 1 868 ? 30.821 17.380 26.817 1.00 86.62 868 ALA A N 1
ATOM 6933 C CA . ALA A 1 868 ? 31.392 17.881 28.075 1.00 86.62 868 ALA A CA 1
ATOM 6934 C C . ALA A 1 868 ? 30.473 17.682 29.300 1.00 86.62 868 ALA A C 1
ATOM 6936 O O . ALA A 1 868 ? 30.931 17.717 30.443 1.00 86.62 868 ALA A O 1
ATOM 6937 N N . GLY A 1 869 ? 29.169 17.498 29.067 1.00 85.31 869 GLY A N 1
ATOM 6938 C CA . GLY A 1 869 ? 28.172 17.238 30.102 1.00 85.31 869 GLY A CA 1
ATOM 6939 C C . GLY A 1 869 ? 28.167 15.807 30.650 1.00 85.31 869 GLY A C 1
ATOM 6940 O O . GLY A 1 869 ? 27.559 15.585 31.692 1.00 85.31 869 GLY A O 1
ATOM 6941 N N . LEU A 1 870 ? 28.833 14.843 30.006 1.00 92.38 870 LEU A N 1
ATOM 6942 C CA . LEU A 1 870 ? 28.789 13.422 30.378 1.00 92.38 870 LEU A CA 1
ATOM 6943 C C . LEU A 1 870 ? 29.693 13.110 31.584 1.00 92.38 870 LEU A C 1
ATOM 6945 O O . LEU A 1 870 ? 30.758 12.514 31.461 1.00 92.38 870 LEU A O 1
ATOM 6949 N N . ARG A 1 871 ? 29.269 13.511 32.786 1.00 89.75 871 ARG A N 1
ATOM 6950 C CA . ARG A 1 871 ? 30.089 13.439 34.015 1.00 89.75 871 ARG A CA 1
ATOM 6951 C C . ARG A 1 871 ? 30.425 12.029 34.513 1.00 89.75 871 ARG A C 1
ATOM 6953 O O . ARG A 1 871 ? 31.260 11.919 35.407 1.00 89.75 871 ARG A O 1
ATOM 6960 N N . ASN A 1 872 ? 29.772 11.001 33.973 1.00 93.56 872 ASN A N 1
ATOM 6961 C CA . ASN A 1 872 ? 29.964 9.596 34.345 1.00 93.56 872 ASN A CA 1
ATOM 6962 C C . ASN A 1 872 ? 30.839 8.820 33.347 1.00 93.56 872 ASN A C 1
ATOM 6964 O O . ASN A 1 872 ? 31.093 7.637 33.559 1.00 93.56 872 ASN A O 1
ATOM 6968 N N . ILE A 1 873 ? 31.307 9.463 32.271 1.00 96.31 873 ILE A N 1
ATOM 6969 C CA . ILE A 1 873 ? 32.055 8.780 31.215 1.00 96.31 873 ILE A CA 1
ATOM 6970 C C . ILE A 1 873 ? 33.422 8.308 31.732 1.00 96.31 873 ILE A C 1
ATOM 6972 O O . ILE A 1 873 ? 34.219 9.085 32.263 1.00 96.31 873 ILE A O 1
ATOM 6976 N N . GLU A 1 874 ? 33.690 7.014 31.603 1.00 97.44 874 GLU A N 1
ATOM 6977 C CA . GLU A 1 874 ? 34.930 6.363 32.028 1.00 97.44 874 GLU A CA 1
ATOM 6978 C C . GLU A 1 874 ? 35.784 5.913 30.839 1.00 97.44 874 GLU A C 1
ATOM 6980 O O . GLU A 1 874 ? 37.008 5.892 30.955 1.00 97.44 874 GLU A O 1
ATOM 6985 N N . ALA A 1 875 ? 35.168 5.581 29.703 1.00 97.75 875 ALA A N 1
ATOM 6986 C CA . ALA A 1 875 ? 35.865 5.139 28.499 1.00 97.75 875 ALA A CA 1
ATOM 6987 C C . ALA A 1 875 ? 35.363 5.876 27.254 1.00 97.75 875 ALA A C 1
ATOM 6989 O O . ALA A 1 875 ? 34.161 5.887 26.983 1.00 97.75 875 ALA A O 1
ATOM 6990 N N . LEU A 1 876 ? 36.287 6.465 26.496 1.00 97.06 876 LEU A N 1
ATOM 6991 C CA . LEU A 1 876 ? 35.988 7.193 25.269 1.00 97.06 876 LEU A CA 1
ATOM 6992 C C . LEU A 1 876 ? 36.930 6.747 24.145 1.00 97.06 876 LEU A C 1
ATOM 6994 O O . LEU A 1 876 ? 38.149 6.848 24.285 1.00 97.06 876 LEU A O 1
ATOM 6998 N N . TYR A 1 877 ? 36.355 6.263 23.045 1.00 97.12 877 TYR A N 1
ATOM 6999 C CA . TYR A 1 877 ? 37.093 5.795 21.870 1.00 97.12 877 TYR A CA 1
ATOM 7000 C C . TYR A 1 877 ? 36.831 6.728 20.681 1.00 97.12 877 TYR A C 1
ATOM 7002 O O . TYR A 1 877 ? 35.682 6.880 20.261 1.00 97.12 877 TYR A O 1
ATOM 7010 N N . LEU A 1 878 ? 37.888 7.387 20.193 1.00 95.31 878 LEU A N 1
ATOM 7011 C CA . LEU A 1 878 ? 37.857 8.472 19.196 1.00 95.31 878 LEU A CA 1
ATOM 7012 C C . LEU A 1 878 ? 38.826 8.223 18.029 1.00 95.31 878 LEU A C 1
ATOM 7014 O O . LEU A 1 878 ? 39.163 9.147 17.290 1.00 95.31 878 LEU A O 1
ATOM 7018 N N . ASP A 1 879 ? 39.325 7.005 17.884 1.00 94.62 879 ASP A N 1
ATOM 7019 C CA . ASP A 1 879 ? 40.260 6.619 16.831 1.00 94.62 879 ASP A CA 1
ATOM 7020 C C . ASP A 1 879 ? 39.716 6.960 15.435 1.00 94.62 879 ASP A C 1
ATOM 7022 O O . ASP A 1 879 ? 38.518 6.840 15.188 1.00 94.62 879 ASP A O 1
ATOM 7026 N N . GLY A 1 880 ? 40.574 7.434 14.531 1.00 91.12 880 GLY A N 1
ATOM 7027 C CA . GLY A 1 880 ? 40.198 7.781 13.152 1.00 91.12 880 GLY A CA 1
ATOM 7028 C C . GLY A 1 880 ? 39.267 8.996 13.004 1.00 91.12 880 GLY A C 1
ATOM 7029 O O . GLY A 1 880 ? 38.822 9.296 11.899 1.00 91.12 880 GLY A O 1
ATOM 7030 N N . SER A 1 881 ? 38.967 9.720 14.088 1.00 91.94 881 SER A N 1
ATOM 7031 C CA . SER A 1 881 ? 38.137 10.934 14.052 1.00 91.94 881 SER A CA 1
ATOM 7032 C C . SER A 1 881 ? 38.934 12.205 13.711 1.00 91.94 881 SER A C 1
ATOM 7034 O O . SER A 1 881 ? 40.167 12.221 13.676 1.00 91.94 881 SER A O 1
ATOM 7036 N N . ARG A 1 882 ? 38.236 13.330 13.491 1.00 92.69 882 ARG A N 1
ATOM 7037 C CA . ARG A 1 882 ? 38.840 14.628 13.120 1.00 92.69 882 ARG A CA 1
ATOM 7038 C C . ARG A 1 882 ? 39.172 15.509 14.334 1.00 92.69 882 ARG A C 1
ATOM 7040 O O . ARG A 1 882 ? 39.131 16.737 14.239 1.00 92.69 882 ARG A O 1
ATOM 7047 N N . ILE A 1 883 ? 39.485 14.894 15.474 1.00 94.38 883 ILE A N 1
ATOM 7048 C CA . ILE A 1 883 ? 39.801 15.588 16.730 1.00 94.38 883 ILE A CA 1
ATOM 7049 C C . ILE A 1 883 ? 41.212 16.189 16.701 1.00 94.38 883 ILE A C 1
ATOM 7051 O O . ILE A 1 883 ? 42.159 15.589 16.182 1.00 94.38 883 ILE A O 1
ATOM 7055 N N . THR A 1 884 ? 41.344 17.385 17.280 1.00 95.75 884 THR A N 1
ATOM 7056 C CA . THR A 1 884 ? 42.610 18.113 17.439 1.00 95.75 884 THR A CA 1
ATOM 7057 C C . THR A 1 884 ? 42.840 18.507 18.902 1.00 95.75 884 THR A C 1
ATOM 7059 O O . THR A 1 884 ? 42.042 18.201 19.790 1.00 95.75 884 THR A O 1
ATOM 7062 N N . ASP A 1 885 ? 43.932 19.225 19.176 1.00 95.31 885 ASP A N 1
ATOM 7063 C CA . ASP A 1 885 ? 44.272 19.724 20.515 1.00 95.31 885 ASP A CA 1
ATOM 7064 C C . ASP A 1 885 ? 43.152 20.554 21.172 1.00 95.31 885 ASP A C 1
ATOM 7066 O O . ASP A 1 885 ? 43.007 20.538 22.395 1.00 95.31 885 ASP A O 1
ATOM 7070 N N . GLU A 1 886 ? 42.332 21.274 20.393 1.00 93.50 886 GLU A N 1
ATOM 7071 C CA . GLU A 1 886 ? 41.217 22.055 20.950 1.00 93.50 886 GLU A CA 1
ATOM 7072 C C . GLU A 1 886 ? 40.119 21.158 21.544 1.00 93.50 886 GLU A C 1
ATOM 7074 O O . GLU A 1 886 ? 39.494 21.521 22.548 1.00 93.50 886 GLU A O 1
ATOM 7079 N N . GLY A 1 887 ? 39.921 19.958 20.995 1.00 92.94 887 GLY A N 1
ATOM 7080 C CA . GLY A 1 887 ? 39.025 18.955 21.557 1.00 92.94 887 GLY A CA 1
ATOM 7081 C C . GLY A 1 887 ? 39.515 18.438 22.910 1.00 92.94 887 GLY A C 1
ATOM 7082 O O . GLY A 1 887 ? 38.738 18.336 23.863 1.00 92.94 887 GLY A O 1
ATOM 7083 N N . LEU A 1 888 ? 40.818 18.202 23.060 1.00 93.81 888 LEU A N 1
ATOM 7084 C CA . LEU A 1 888 ? 41.397 17.645 24.289 1.00 93.81 888 LEU A CA 1
ATOM 7085 C C . LEU A 1 888 ? 41.200 18.559 25.510 1.00 93.81 888 LEU A C 1
ATOM 7087 O O . LEU A 1 888 ? 40.944 18.059 26.607 1.00 93.81 888 LEU A O 1
ATOM 7091 N N . LYS A 1 889 ? 41.172 19.887 25.327 1.00 90.31 889 LYS A N 1
ATOM 7092 C CA . LYS A 1 889 ? 40.789 20.845 26.390 1.00 90.31 889 LYS A CA 1
ATOM 7093 C C . LYS A 1 889 ? 39.391 20.607 26.948 1.00 90.31 889 LYS A C 1
ATOM 7095 O O . LYS A 1 889 ? 39.107 20.934 28.103 1.00 90.31 889 LYS A O 1
ATOM 7100 N N . THR A 1 890 ? 38.492 20.100 26.114 1.00 89.19 890 THR A N 1
ATOM 7101 C CA . THR A 1 890 ? 37.136 19.743 26.524 1.00 89.19 890 THR A CA 1
ATOM 7102 C C . THR A 1 890 ? 37.157 18.436 27.311 1.00 89.19 890 THR A C 1
ATOM 7104 O O . THR A 1 890 ? 36.578 18.384 28.396 1.00 89.19 890 THR A O 1
ATOM 7107 N N . LEU A 1 891 ? 37.879 17.416 26.829 1.00 89.06 891 LEU A N 1
ATOM 7108 C CA . LEU A 1 891 ? 37.993 16.116 27.510 1.00 89.06 891 LEU A CA 1
ATOM 7109 C C . LEU A 1 891 ? 38.657 16.217 28.875 1.00 89.06 891 LEU A C 1
ATOM 7111 O O . LEU A 1 891 ? 38.244 15.523 29.799 1.00 89.06 891 LEU A O 1
ATOM 7115 N N . ALA A 1 892 ? 39.621 17.126 29.033 1.00 87.94 892 ALA A N 1
ATOM 7116 C CA . ALA A 1 892 ? 40.296 17.399 30.299 1.00 87.94 892 ALA A CA 1
ATOM 7117 C C . ALA A 1 892 ? 39.334 17.749 31.455 1.00 87.94 892 ALA A C 1
ATOM 7119 O O . ALA A 1 892 ? 39.710 17.679 32.624 1.00 87.94 892 ALA A O 1
ATOM 7120 N N . LYS A 1 893 ? 38.081 18.116 31.145 1.00 86.62 893 LYS A N 1
ATOM 7121 C CA . LYS A 1 893 ? 37.032 18.452 32.118 1.00 86.62 893 LYS A CA 1
ATOM 7122 C C . LYS A 1 893 ? 36.199 17.249 32.575 1.00 86.62 893 LYS A C 1
ATOM 7124 O O . LYS A 1 893 ? 35.329 17.433 33.422 1.00 86.62 893 LYS A O 1
ATOM 7129 N N . LEU A 1 894 ? 36.435 16.047 32.043 1.00 92.12 894 LEU A N 1
ATOM 7130 C CA . LEU A 1 894 ? 35.686 14.828 32.368 1.00 92.12 894 LEU A CA 1
ATOM 7131 C C . LEU A 1 894 ? 36.352 14.094 33.552 1.00 92.12 894 LEU A C 1
ATOM 7133 O O . LEU A 1 894 ? 37.354 13.403 33.372 1.00 92.12 894 LEU A O 1
ATOM 7137 N N . PRO A 1 895 ? 35.829 14.216 34.788 1.00 87.56 895 PRO A N 1
ATOM 7138 C CA . PRO A 1 895 ? 36.565 13.850 36.005 1.00 87.56 895 PRO A CA 1
ATOM 7139 C C . PRO A 1 895 ? 36.679 12.335 36.241 1.00 87.56 895 PRO A C 1
ATOM 7141 O O . PRO A 1 895 ? 37.395 11.893 37.145 1.00 87.56 895 PRO A O 1
ATOM 7144 N N . THR A 1 896 ? 35.934 11.537 35.480 1.00 93.88 896 THR A N 1
ATOM 7145 C CA . THR A 1 896 ? 35.821 10.081 35.617 1.00 93.88 896 THR A CA 1
ATOM 7146 C C . THR A 1 896 ? 36.580 9.306 34.548 1.00 93.88 896 THR A C 1
ATOM 7148 O O . THR A 1 896 ? 36.658 8.087 34.671 1.00 93.88 896 THR A O 1
ATOM 7151 N N . LEU A 1 897 ? 37.164 9.981 33.550 1.00 96.12 897 LEU A N 1
ATOM 7152 C CA . LEU A 1 897 ? 37.767 9.325 32.392 1.00 96.12 897 LEU A CA 1
ATOM 7153 C C . LEU A 1 897 ? 38.985 8.475 32.797 1.00 96.12 897 LEU A C 1
ATOM 7155 O O . LEU A 1 897 ? 39.922 8.966 33.431 1.00 96.12 897 LEU A O 1
ATOM 7159 N N . LYS A 1 898 ? 38.945 7.191 32.433 1.00 97.38 898 LYS A N 1
ATOM 7160 C CA . LYS A 1 898 ? 39.960 6.160 32.704 1.00 97.38 898 LYS A CA 1
ATOM 7161 C C . LYS A 1 898 ? 40.621 5.656 31.426 1.00 97.38 898 LYS A C 1
ATOM 7163 O O . LYS A 1 898 ? 41.818 5.385 31.446 1.00 97.38 898 LYS A O 1
ATOM 7168 N N . ILE A 1 899 ? 39.855 5.544 30.343 1.00 97.94 899 ILE A N 1
ATOM 7169 C CA . ILE A 1 899 ? 40.297 5.021 29.049 1.00 97.94 899 ILE A CA 1
ATOM 7170 C C . ILE A 1 899 ? 40.027 6.080 27.980 1.00 97.94 899 ILE A C 1
ATOM 7172 O O . ILE A 1 899 ? 38.893 6.540 27.842 1.00 97.94 899 ILE A O 1
ATOM 7176 N N . LEU A 1 900 ? 41.062 6.458 27.234 1.00 97.44 900 LEU A N 1
ATOM 7177 C CA . LEU A 1 900 ? 40.965 7.389 26.115 1.00 97.44 900 LEU A CA 1
ATOM 7178 C C . LEU A 1 900 ? 41.763 6.856 24.930 1.00 97.44 900 LEU A C 1
ATOM 7180 O O . LEU A 1 900 ? 42.980 6.708 25.027 1.00 97.44 900 LEU A O 1
ATOM 7184 N N . HIS A 1 901 ? 41.078 6.592 23.823 1.00 98.06 901 HIS A N 1
ATOM 7185 C CA . HIS A 1 901 ? 41.719 6.204 22.575 1.00 98.06 901 HIS A CA 1
ATOM 7186 C C . HIS A 1 901 ? 41.617 7.319 21.536 1.00 98.06 901 HIS A C 1
ATOM 7188 O O . HIS A 1 901 ? 40.536 7.867 21.319 1.00 98.06 901 HIS A O 1
ATOM 7194 N N . LEU A 1 902 ? 42.756 7.678 20.945 1.00 96.62 902 LEU A N 1
ATOM 7195 C CA . LEU A 1 902 ? 42.933 8.800 20.021 1.00 96.62 902 LEU A CA 1
ATOM 7196 C C . LEU A 1 902 ? 43.755 8.384 18.791 1.00 96.62 902 LEU A C 1
ATOM 7198 O O . LEU A 1 902 ? 44.366 9.247 18.150 1.00 96.62 902 LEU A O 1
ATOM 7202 N N . ALA A 1 903 ? 43.816 7.093 18.458 1.00 96.12 903 ALA A N 1
ATOM 7203 C CA . ALA A 1 903 ? 44.700 6.639 17.401 1.00 96.12 903 ALA A CA 1
ATOM 7204 C C . ALA A 1 903 ? 44.327 7.261 16.044 1.00 96.12 903 ALA A C 1
ATOM 7206 O O . ALA A 1 903 ? 43.154 7.387 15.699 1.00 96.12 903 ALA A O 1
ATOM 7207 N N . GLY A 1 904 ? 45.320 7.686 15.263 1.00 94.50 904 GLY A N 1
ATOM 7208 C CA . GLY A 1 904 ? 45.107 8.285 13.939 1.00 94.50 904 GLY A CA 1
ATOM 7209 C C . GLY A 1 904 ? 44.423 9.663 13.939 1.00 94.50 904 GLY A C 1
ATOM 7210 O O . GLY A 1 904 ? 43.980 10.114 12.885 1.00 94.50 904 GLY A O 1
ATOM 7211 N N . THR A 1 905 ? 44.336 10.342 15.089 1.00 96.19 905 THR A N 1
ATOM 7212 C CA . THR A 1 905 ? 43.828 11.726 15.202 1.00 96.19 905 THR A CA 1
ATOM 7213 C C . THR A 1 905 ? 44.926 12.779 14.984 1.00 96.19 905 THR A C 1
ATOM 7215 O O . THR A 1 905 ? 46.123 12.484 14.982 1.00 96.19 905 THR A O 1
ATOM 7218 N N . ASN A 1 906 ? 44.540 14.056 14.852 1.00 93.94 906 ASN A N 1
ATOM 7219 C CA . ASN A 1 906 ? 45.467 15.176 14.629 1.00 93.94 906 ASN A CA 1
ATOM 7220 C C . ASN A 1 906 ? 46.008 15.813 15.926 1.00 93.94 906 ASN A C 1
ATOM 7222 O O . ASN A 1 906 ? 46.360 16.994 15.949 1.00 93.94 906 ASN A O 1
ATOM 7226 N N . VAL A 1 907 ? 46.094 15.039 17.008 1.00 96.06 907 VAL A N 1
ATOM 7227 C CA . VAL A 1 907 ? 46.606 15.488 18.311 1.00 96.06 907 VAL A CA 1
ATOM 7228 C C . VAL A 1 907 ? 48.126 15.676 18.291 1.00 96.06 907 VAL A C 1
ATOM 7230 O O . VAL A 1 907 ? 48.861 14.874 17.708 1.00 96.06 907 VAL A O 1
ATOM 7233 N N . THR A 1 908 ? 48.597 16.732 18.959 1.00 96.56 908 THR A N 1
ATOM 7234 C CA . THR A 1 908 ? 50.014 17.077 19.136 1.00 96.56 908 THR A CA 1
ATOM 7235 C C . THR A 1 908 ? 50.399 17.171 20.620 1.00 96.56 908 THR A C 1
ATOM 7237 O O . THR A 1 908 ? 49.568 17.024 21.520 1.00 96.56 908 THR A O 1
ATOM 7240 N N . ASP A 1 909 ? 51.670 17.471 20.901 1.00 95.94 909 ASP A N 1
ATOM 7241 C CA . ASP A 1 909 ? 52.195 17.684 22.259 1.00 95.94 909 ASP A CA 1
ATOM 7242 C C . ASP A 1 909 ? 51.394 18.710 23.065 1.00 95.94 909 ASP A C 1
ATOM 7244 O O . ASP A 1 909 ? 51.261 18.589 24.287 1.00 95.94 909 ASP A O 1
ATOM 7248 N N . ARG A 1 910 ? 50.837 19.722 22.387 1.00 94.38 910 ARG A N 1
ATOM 7249 C CA . ARG A 1 910 ? 50.013 20.746 23.028 1.00 94.38 910 ARG A CA 1
ATOM 7250 C C . ARG A 1 910 ? 48.732 20.144 23.599 1.00 94.38 910 ARG A C 1
ATOM 7252 O O . ARG A 1 910 ? 48.400 20.458 24.737 1.00 94.38 910 ARG A O 1
ATOM 7259 N N . GLY A 1 911 ? 48.041 19.287 22.852 1.00 93.81 911 GLY A N 1
ATOM 7260 C CA . GLY A 1 911 ? 46.824 18.629 23.323 1.00 93.81 911 GLY A CA 1
ATOM 7261 C C . GLY A 1 911 ? 47.102 17.661 24.470 1.00 93.81 911 GLY A C 1
ATOM 7262 O O . GLY A 1 911 ? 46.380 17.660 25.465 1.00 93.81 911 GLY A O 1
ATOM 7263 N N . VAL A 1 912 ? 48.195 16.893 24.394 1.00 95.19 912 VAL A N 1
ATOM 7264 C CA . VAL A 1 912 ? 48.596 15.969 25.473 1.00 95.19 912 VAL A CA 1
ATOM 7265 C C . VAL A 1 912 ? 48.835 16.708 26.792 1.00 95.19 912 VAL A C 1
ATOM 7267 O O . VAL A 1 912 ? 48.444 16.225 27.856 1.00 95.19 912 VAL A O 1
ATOM 7270 N N . LYS A 1 913 ? 49.410 17.915 26.741 1.00 93.25 913 LYS A N 1
ATOM 7271 C CA . LYS A 1 913 ? 49.585 18.765 27.925 1.00 93.25 913 LYS A CA 1
ATOM 7272 C C . LYS A 1 913 ? 48.258 19.073 28.629 1.00 93.25 913 LYS A C 1
ATOM 7274 O O . LYS A 1 913 ? 48.209 19.060 29.861 1.00 93.25 913 LYS A O 1
ATOM 7279 N N . ASP A 1 914 ? 47.187 19.306 27.873 1.00 90.81 914 ASP A N 1
ATOM 7280 C CA . ASP A 1 914 ? 45.863 19.612 28.424 1.00 90.81 914 ASP A CA 1
ATOM 7281 C C . ASP A 1 914 ? 45.228 18.390 29.131 1.00 90.81 914 ASP A C 1
ATOM 7283 O O . ASP A 1 914 ? 44.434 18.558 30.057 1.00 90.81 914 ASP A O 1
ATOM 7287 N N . LEU A 1 915 ? 45.639 17.158 28.797 1.00 91.38 915 LEU A N 1
ATOM 7288 C CA . LEU A 1 915 ? 45.148 15.919 29.429 1.00 91.38 915 LEU A CA 1
ATOM 7289 C C . LEU A 1 915 ? 45.739 15.636 30.818 1.00 91.38 915 LEU A C 1
ATOM 7291 O O . LEU A 1 915 ? 45.222 14.786 31.545 1.00 91.38 915 LEU A O 1
ATOM 7295 N N . THR A 1 916 ? 46.779 16.363 31.236 1.00 85.62 916 THR A N 1
ATOM 7296 C CA . THR A 1 916 ? 47.450 16.159 32.537 1.00 85.62 916 THR A CA 1
ATOM 7297 C C . THR A 1 916 ? 46.520 16.330 33.749 1.00 85.62 916 THR A C 1
ATOM 7299 O O . THR A 1 916 ? 46.803 15.808 34.828 1.00 85.62 916 THR A O 1
ATOM 7302 N N . GLY A 1 917 ? 45.378 17.011 33.581 1.00 83.25 917 GLY A N 1
ATOM 7303 C CA . GLY A 1 917 ? 44.339 17.157 34.605 1.00 83.25 917 GLY A CA 1
ATOM 7304 C C . GLY A 1 917 ? 43.528 15.883 34.897 1.00 83.25 917 GLY A C 1
ATOM 7305 O O . GLY A 1 917 ? 42.870 15.803 35.939 1.00 83.25 917 GLY A O 1
ATOM 7306 N N . LEU A 1 918 ? 43.587 14.868 34.029 1.00 91.81 918 LEU A N 1
ATOM 7307 C CA . LEU A 1 918 ? 42.800 13.637 34.135 1.00 91.81 918 LEU A CA 1
ATOM 7308 C C . LEU A 1 918 ? 43.448 12.616 35.077 1.00 91.81 918 LEU A C 1
ATOM 7310 O O . LEU A 1 918 ? 44.035 11.620 34.664 1.00 91.81 918 LEU A O 1
ATOM 7314 N N . LYS A 1 919 ? 43.291 12.833 36.384 1.00 89.44 919 LYS A N 1
ATOM 7315 C CA . LYS A 1 919 ? 43.933 12.025 37.444 1.00 89.44 919 LYS A CA 1
ATOM 7316 C C . LYS A 1 919 ? 43.533 10.543 37.482 1.00 89.44 919 LYS A C 1
ATOM 7318 O O . LYS A 1 919 ? 44.166 9.768 38.194 1.00 89.44 919 LYS A O 1
ATOM 7323 N N . LYS A 1 920 ? 42.453 10.162 36.794 1.00 94.00 920 LYS A N 1
ATOM 7324 C CA . LYS A 1 920 ? 41.957 8.778 36.721 1.00 94.00 920 LYS A CA 1
ATOM 7325 C C . LYS A 1 920 ? 42.339 8.067 35.422 1.00 94.00 920 LYS A C 1
ATOM 7327 O O . LYS A 1 920 ? 42.093 6.866 35.327 1.00 94.00 920 LYS A O 1
ATOM 7332 N N . LEU A 1 921 ? 42.947 8.773 34.464 1.00 95.88 921 LEU A N 1
ATOM 7333 C CA . LEU A 1 921 ? 43.318 8.212 33.170 1.00 95.88 921 LEU A CA 1
ATOM 7334 C C . LEU A 1 921 ? 44.406 7.157 33.366 1.00 95.88 921 LEU A C 1
ATOM 7336 O O . LEU A 1 921 ? 45.498 7.470 33.847 1.00 95.88 921 LEU A O 1
ATOM 7340 N N . ASN A 1 922 ? 44.089 5.914 33.020 1.00 96.50 922 ASN A N 1
ATOM 7341 C CA . ASN A 1 922 ? 44.986 4.772 33.142 1.00 96.50 922 ASN A CA 1
ATOM 7342 C C . ASN A 1 922 ? 45.348 4.151 31.788 1.00 96.50 922 ASN A C 1
ATOM 7344 O O . ASN A 1 922 ? 46.401 3.530 31.683 1.00 96.50 922 ASN A O 1
ATOM 7348 N N . THR A 1 923 ? 44.529 4.349 30.757 1.00 97.69 923 THR A N 1
ATOM 7349 C CA . THR A 1 923 ? 44.774 3.846 29.405 1.00 97.69 923 THR A CA 1
ATOM 7350 C C . THR A 1 923 ? 44.687 5.007 28.433 1.00 97.69 923 THR A C 1
ATOM 7352 O O . THR A 1 923 ? 43.658 5.685 28.379 1.00 97.69 923 THR A O 1
ATOM 7355 N N . LEU A 1 924 ? 45.771 5.238 27.698 1.00 97.38 924 LEU A N 1
ATOM 7356 C CA . LEU A 1 924 ? 45.861 6.276 26.682 1.00 97.38 924 LEU A CA 1
ATOM 7357 C C . LEU A 1 924 ? 46.473 5.693 25.405 1.00 97.38 924 LEU A C 1
ATOM 7359 O O . LEU A 1 924 ? 47.605 5.220 25.425 1.00 97.38 924 LEU A O 1
ATOM 7363 N N . ASP A 1 925 ? 45.729 5.733 24.309 1.00 97.62 925 ASP A N 1
ATOM 7364 C CA . ASP A 1 925 ? 46.198 5.296 22.993 1.00 97.62 925 ASP A CA 1
ATOM 7365 C C . ASP A 1 925 ? 46.438 6.521 22.101 1.00 97.62 925 ASP A C 1
ATOM 7367 O O . ASP A 1 925 ? 45.513 7.290 21.831 1.00 97.62 925 ASP A O 1
ATOM 7371 N N . LEU A 1 926 ? 47.696 6.727 21.703 1.00 96.88 926 LEU A N 1
ATOM 7372 C CA . LEU A 1 926 ? 48.160 7.806 20.826 1.00 96.88 926 LEU A CA 1
ATOM 7373 C C . LEU A 1 926 ? 48.768 7.251 19.530 1.00 96.88 926 LEU A C 1
ATOM 7375 O O . LEU A 1 926 ? 49.503 7.974 18.847 1.00 96.88 926 LEU A O 1
ATOM 7379 N N . TYR A 1 927 ? 48.484 5.991 19.185 1.00 96.56 927 TYR A N 1
ATOM 7380 C CA . TYR A 1 927 ? 49.004 5.347 17.984 1.00 96.56 927 TYR A CA 1
ATOM 7381 C C . TYR A 1 927 ? 48.747 6.209 16.733 1.00 96.56 927 TYR A C 1
ATOM 7383 O O . TYR A 1 927 ? 47.649 6.723 16.534 1.00 96.56 927 TYR A O 1
ATOM 7391 N N . ARG A 1 928 ? 49.749 6.409 15.869 1.00 95.69 928 ARG A N 1
ATOM 7392 C CA . ARG A 1 928 ? 49.639 7.249 14.650 1.00 95.69 928 ARG A CA 1
ATOM 7393 C C . ARG A 1 928 ? 49.163 8.696 14.868 1.00 95.69 928 ARG A C 1
ATOM 7395 O O . ARG A 1 928 ? 48.521 9.274 13.992 1.00 95.69 928 ARG A O 1
ATOM 7402 N N . THR A 1 929 ? 49.483 9.312 16.002 1.00 96.94 929 THR A N 1
ATOM 7403 C CA . THR A 1 929 ? 49.256 10.756 16.221 1.00 96.94 929 THR A CA 1
ATOM 7404 C C . THR A 1 929 ? 50.509 11.591 15.920 1.00 96.94 929 THR A C 1
ATOM 7406 O O . THR A 1 929 ? 51.593 11.070 15.650 1.00 96.94 929 THR A O 1
ATOM 7409 N N . ASN A 1 930 ? 50.392 12.923 15.973 1.00 95.00 930 ASN A N 1
ATOM 7410 C CA . ASN A 1 930 ? 51.487 13.855 15.677 1.00 95.00 930 ASN A CA 1
ATOM 7411 C C . ASN A 1 930 ? 52.362 14.204 16.899 1.00 95.00 930 ASN A C 1
ATOM 7413 O O . ASN A 1 930 ? 53.089 15.200 16.858 1.00 95.00 930 ASN A O 1
ATOM 7417 N N . VAL A 1 931 ? 52.301 13.411 17.970 1.00 96.12 931 VAL A N 1
ATOM 7418 C CA . VAL A 1 931 ? 53.070 13.640 19.203 1.00 96.12 931 VAL A CA 1
ATOM 7419 C C . VAL A 1 931 ? 54.563 13.346 19.024 1.00 96.12 931 VAL A C 1
ATOM 7421 O O . VAL A 1 931 ? 54.953 12.420 18.312 1.00 96.12 931 VAL A O 1
ATOM 7424 N N . THR A 1 932 ? 55.398 14.145 19.681 1.00 95.94 932 THR A N 1
ATOM 7425 C CA . THR A 1 932 ? 56.864 14.089 19.698 1.00 95.94 932 THR A CA 1
ATOM 7426 C C . THR A 1 932 ? 57.380 13.892 21.128 1.00 95.94 932 THR A C 1
ATOM 7428 O O . THR A 1 932 ? 56.609 13.812 22.088 1.00 95.94 932 THR A O 1
ATOM 7431 N N . ASP A 1 933 ? 58.703 13.871 21.312 1.00 94.25 933 ASP A N 1
ATOM 7432 C CA . ASP A 1 933 ? 59.333 13.811 22.639 1.00 94.25 933 ASP A CA 1
ATOM 7433 C C . ASP A 1 933 ? 58.916 14.957 23.583 1.00 94.25 933 ASP A C 1
ATOM 7435 O O . ASP A 1 933 ? 59.030 14.830 24.807 1.00 94.25 933 ASP A O 1
ATOM 7439 N N . GLY A 1 934 ? 58.396 16.070 23.048 1.00 92.94 934 GLY A N 1
ATOM 7440 C CA . GLY A 1 934 ? 57.818 17.150 23.847 1.00 92.94 934 GLY A CA 1
ATOM 7441 C C . GLY A 1 934 ? 56.622 16.695 24.692 1.00 92.94 934 GLY A C 1
ATOM 7442 O O . GLY A 1 934 ? 56.539 17.069 25.865 1.00 92.94 934 GLY A O 1
ATOM 7443 N N . ALA A 1 935 ? 55.757 15.824 24.158 1.00 94.50 935 ALA A N 1
ATOM 7444 C CA . ALA A 1 935 ? 54.618 15.251 24.881 1.00 94.50 935 ALA A CA 1
ATOM 7445 C C . ALA A 1 935 ? 55.050 14.331 26.031 1.00 94.50 935 ALA A C 1
ATOM 7447 O O . ALA A 1 935 ? 54.408 14.301 27.084 1.00 94.50 935 ALA A O 1
ATOM 7448 N N . LEU A 1 936 ? 56.156 13.596 25.860 1.00 95.12 936 LEU A N 1
ATOM 7449 C CA . LEU A 1 936 ? 56.624 12.603 26.834 1.00 95.12 936 LEU A CA 1
ATOM 7450 C C . LEU A 1 936 ? 56.944 13.239 28.195 1.00 95.12 936 LEU A C 1
ATOM 7452 O O . LEU A 1 936 ? 56.706 12.629 29.237 1.00 95.12 936 LEU A O 1
ATOM 7456 N N . LYS A 1 937 ? 57.408 14.498 28.209 1.00 89.88 937 LYS A N 1
ATOM 7457 C CA . LYS A 1 937 ? 57.662 15.258 29.447 1.00 89.88 937 LYS A CA 1
ATOM 7458 C C . LYS A 1 937 ? 56.392 15.513 30.258 1.00 89.88 937 LYS A C 1
ATOM 7460 O O . LYS A 1 937 ? 56.442 15.511 31.488 1.00 89.88 937 LYS A O 1
ATOM 7465 N N . GLU A 1 938 ? 55.269 15.740 29.584 1.00 92.62 938 GLU A N 1
ATOM 7466 C CA . GLU A 1 938 ? 53.972 15.942 30.232 1.00 92.62 938 GLU A CA 1
ATOM 7467 C C . GLU A 1 938 ? 53.363 14.597 30.656 1.00 92.62 938 GLU A C 1
ATOM 7469 O O . GLU A 1 938 ? 52.918 14.459 31.796 1.00 92.62 938 GLU A O 1
ATOM 7474 N N . LEU A 1 939 ? 53.454 13.566 29.805 1.00 93.81 939 LEU A N 1
ATOM 7475 C CA . LEU A 1 939 ? 53.010 12.201 30.122 1.00 93.81 939 LEU A CA 1
ATOM 7476 C C . LEU A 1 939 ? 53.734 11.617 31.340 1.00 93.81 939 LEU A C 1
ATOM 7478 O O . LEU A 1 939 ? 53.106 10.965 32.172 1.00 93.81 939 LEU A O 1
ATOM 7482 N N . ALA A 1 940 ? 55.021 11.924 31.527 1.00 92.31 940 ALA A N 1
ATOM 7483 C CA . ALA A 1 940 ? 55.792 11.511 32.702 1.00 92.31 940 ALA A CA 1
ATOM 7484 C C . ALA A 1 940 ? 55.170 11.969 34.039 1.00 92.31 940 ALA A C 1
ATOM 7486 O O . ALA A 1 940 ? 55.455 11.381 35.090 1.00 92.31 940 ALA A O 1
ATOM 7487 N N . ARG A 1 941 ? 54.313 13.003 34.027 1.00 90.38 941 ARG A N 1
ATOM 7488 C CA . ARG A 1 941 ? 53.584 13.511 35.202 1.00 90.38 941 ARG A CA 1
ATOM 7489 C C . ARG A 1 941 ? 52.304 12.720 35.497 1.00 90.38 941 ARG A C 1
ATOM 7491 O O . ARG A 1 941 ? 51.815 12.761 36.624 1.00 90.38 941 ARG A O 1
ATOM 7498 N N . MET A 1 942 ? 51.784 11.964 34.533 1.00 92.38 942 MET A N 1
ATOM 7499 C CA . MET A 1 942 ? 50.539 11.200 34.641 1.00 92.38 942 MET A CA 1
ATOM 7500 C C . MET A 1 942 ? 50.784 9.821 35.269 1.00 92.38 942 MET A C 1
ATOM 7502 O O . MET A 1 942 ? 50.714 8.785 34.614 1.00 92.38 942 MET A O 1
ATOM 7506 N N . LYS A 1 943 ? 51.069 9.795 36.577 1.00 90.25 943 LYS A N 1
ATOM 7507 C CA . LYS A 1 943 ? 51.404 8.561 37.323 1.00 90.25 943 LYS A CA 1
ATOM 7508 C C . LYS A 1 943 ? 50.274 7.524 37.402 1.00 90.25 943 LYS A C 1
ATOM 7510 O O . LYS A 1 943 ? 50.515 6.409 37.850 1.00 90.25 943 LYS A O 1
ATOM 7515 N N . SER A 1 944 ? 49.059 7.889 36.995 1.00 91.81 944 SER A N 1
ATOM 7516 C CA . SER A 1 944 ? 47.906 6.989 36.905 1.00 91.81 944 SER A CA 1
ATOM 7517 C C . SER A 1 944 ? 47.940 6.072 35.679 1.00 91.81 944 SER A C 1
ATOM 7519 O O . SER A 1 944 ? 47.203 5.087 35.663 1.00 91.81 944 SER A O 1
ATOM 7521 N N . LEU A 1 945 ? 48.775 6.369 34.672 1.00 95.44 945 LEU A N 1
ATOM 7522 C CA . LEU A 1 945 ? 48.865 5.582 33.444 1.00 95.44 945 LEU A CA 1
ATOM 7523 C C . LEU A 1 945 ? 49.403 4.170 33.710 1.00 95.44 945 LEU A C 1
ATOM 7525 O O . LEU A 1 945 ? 50.465 3.977 34.299 1.00 95.44 945 LEU A O 1
ATOM 7529 N N . GLN A 1 946 ? 48.661 3.188 33.214 1.00 96.44 946 GLN A N 1
ATOM 7530 C CA . GLN A 1 946 ? 48.960 1.759 33.246 1.00 96.44 946 GLN A CA 1
ATOM 7531 C C . GLN A 1 946 ? 49.221 1.211 31.843 1.00 96.44 946 GLN A C 1
ATOM 7533 O O . GLN A 1 946 ? 50.056 0.326 31.696 1.00 96.44 946 GLN A O 1
ATOM 7538 N N . THR A 1 947 ? 48.562 1.760 30.822 1.00 97.25 947 THR A N 1
ATOM 7539 C CA . THR A 1 947 ? 48.759 1.397 29.415 1.00 97.25 947 THR A CA 1
ATOM 7540 C C . THR A 1 947 ? 48.904 2.665 28.584 1.00 97.25 947 THR A C 1
ATOM 7542 O O . THR A 1 947 ? 48.079 3.574 28.694 1.00 97.25 947 THR A O 1
ATOM 7545 N N . LEU A 1 948 ? 49.953 2.721 27.770 1.00 97.12 948 LEU A N 1
ATOM 7546 C CA . LEU A 1 948 ? 50.223 3.824 26.858 1.00 97.12 948 LEU A CA 1
ATOM 7547 C C . LEU A 1 948 ? 50.701 3.269 25.515 1.00 97.12 948 LEU A C 1
ATOM 7549 O O . LEU A 1 948 ? 51.705 2.556 25.474 1.00 97.12 948 LEU A O 1
ATOM 7553 N N . ASP A 1 949 ? 50.008 3.610 24.434 1.00 97.06 949 ASP A N 1
ATOM 7554 C CA . ASP A 1 949 ? 50.444 3.287 23.074 1.00 97.06 949 ASP A CA 1
ATOM 7555 C C . ASP A 1 949 ? 50.968 4.542 22.368 1.00 97.06 949 ASP A C 1
ATOM 7557 O O . ASP A 1 949 ? 50.287 5.566 22.316 1.00 97.06 949 ASP A O 1
ATOM 7561 N N . LEU A 1 950 ? 52.207 4.474 21.882 1.00 95.69 950 LEU A N 1
ATOM 7562 C CA . LEU A 1 950 ? 52.923 5.521 21.152 1.00 95.69 950 LEU A CA 1
ATOM 7563 C C . LEU A 1 950 ? 53.387 5.028 19.774 1.00 95.69 950 LEU A C 1
ATOM 7565 O O . LEU A 1 950 ? 54.177 5.715 19.120 1.00 95.69 950 LEU A O 1
ATOM 7569 N N . GLY A 1 951 ? 52.913 3.863 19.325 1.00 93.00 951 GLY A N 1
ATOM 7570 C CA . GLY A 1 951 ? 53.337 3.284 18.061 1.00 93.00 951 GLY A CA 1
ATOM 7571 C C . GLY A 1 951 ? 53.064 4.227 16.890 1.00 93.00 951 GLY A C 1
ATOM 7572 O O . GLY A 1 951 ? 52.033 4.895 16.816 1.00 93.00 951 GLY A O 1
ATOM 7573 N N . GLU A 1 952 ? 54.011 4.303 15.958 1.00 93.62 952 GLU A N 1
ATOM 7574 C CA . GLU A 1 952 ? 53.917 5.167 14.770 1.00 93.62 952 GLU A CA 1
ATOM 7575 C C . GLU A 1 952 ? 53.664 6.661 15.074 1.00 93.62 952 GLU A C 1
ATOM 7577 O O . GLU A 1 952 ? 53.083 7.388 14.268 1.00 93.62 952 GLU A O 1
ATOM 7582 N N . THR A 1 953 ? 54.129 7.137 16.232 1.00 95.81 953 THR A N 1
ATOM 7583 C CA . THR A 1 953 ? 54.229 8.570 16.553 1.00 95.81 953 THR A CA 1
ATOM 7584 C C . THR A 1 953 ? 55.576 9.155 16.104 1.00 95.81 953 THR A C 1
ATOM 7586 O O . THR A 1 953 ? 56.436 8.456 15.568 1.00 95.81 953 THR A O 1
ATOM 7589 N N . LYS A 1 954 ? 55.799 10.458 16.331 1.00 94.12 954 LYS A N 1
ATOM 7590 C CA . LYS A 1 954 ? 57.074 11.149 16.041 1.00 94.12 954 LYS A CA 1
ATOM 7591 C C . LYS A 1 954 ? 58.025 11.160 17.247 1.00 94.12 954 LYS A C 1
ATOM 7593 O O . LYS A 1 954 ? 58.903 12.020 17.336 1.00 94.12 954 LYS A O 1
ATOM 7598 N N . THR A 1 955 ? 57.821 10.257 18.202 1.00 95.19 955 THR A N 1
ATOM 7599 C CA . THR A 1 955 ? 58.677 10.109 19.385 1.00 95.19 955 THR A CA 1
ATOM 7600 C C . THR A 1 955 ? 59.956 9.347 19.036 1.00 95.19 955 THR A C 1
ATOM 7602 O O . THR A 1 955 ? 60.000 8.550 18.097 1.00 95.19 955 THR A O 1
ATOM 7605 N N . THR A 1 956 ? 61.039 9.612 19.761 1.00 94.06 956 THR A N 1
ATOM 7606 C CA . THR A 1 956 ? 62.315 8.919 19.571 1.00 94.06 956 THR A CA 1
ATOM 7607 C C . THR A 1 956 ? 62.440 7.734 20.523 1.00 94.06 956 THR A C 1
ATOM 7609 O O . THR A 1 956 ? 61.866 7.706 21.615 1.00 94.06 956 THR A O 1
ATOM 7612 N N . LYS A 1 957 ? 63.258 6.746 20.139 1.00 91.19 957 LYS A N 1
ATOM 7613 C CA . LYS A 1 957 ? 63.564 5.588 20.996 1.00 91.19 957 LYS A CA 1
ATOM 7614 C C . LYS A 1 957 ? 64.137 6.009 22.352 1.00 91.19 957 LYS A C 1
ATOM 7616 O O . LYS A 1 957 ? 63.767 5.425 23.368 1.00 91.19 957 LYS A O 1
ATOM 7621 N N . ASP A 1 958 ? 64.999 7.025 22.364 1.00 90.81 958 ASP A N 1
ATOM 7622 C CA . ASP A 1 958 ? 65.616 7.548 23.586 1.00 90.81 958 ASP A CA 1
ATOM 7623 C C . ASP A 1 958 ? 64.584 8.253 24.473 1.00 90.81 958 ASP A C 1
ATOM 7625 O O . ASP A 1 958 ? 64.549 8.020 25.683 1.00 90.81 958 ASP A O 1
ATOM 7629 N N . GLY A 1 959 ? 63.685 9.042 23.873 1.00 93.31 959 GLY A N 1
ATOM 7630 C CA . GLY A 1 959 ? 62.570 9.675 24.574 1.00 93.31 959 GLY A CA 1
ATOM 7631 C C . GLY A 1 959 ? 61.662 8.656 25.268 1.00 93.31 959 GLY A C 1
ATOM 7632 O O . GLY A 1 959 ? 61.357 8.794 26.456 1.00 93.31 959 GLY A O 1
ATOM 7633 N N . VAL A 1 960 ? 61.275 7.587 24.565 1.00 93.88 960 VAL A N 1
ATOM 7634 C CA . VAL A 1 960 ? 60.431 6.522 25.134 1.00 93.88 960 VAL A CA 1
ATOM 7635 C C . VAL A 1 960 ? 61.170 5.715 26.208 1.00 93.88 960 VAL A C 1
ATOM 7637 O O . VAL A 1 960 ? 60.574 5.344 27.225 1.00 93.88 960 VAL A O 1
ATOM 7640 N N . LEU A 1 961 ? 62.472 5.462 26.029 1.00 91.50 961 LEU A N 1
ATOM 7641 C CA . LEU A 1 961 ? 63.298 4.793 27.036 1.00 91.50 961 LEU A CA 1
ATOM 7642 C C . LEU A 1 961 ? 63.353 5.601 28.339 1.00 91.50 961 LEU A C 1
ATOM 7644 O O . LEU A 1 961 ? 63.239 5.024 29.422 1.00 91.50 961 LEU A O 1
ATOM 7648 N N . GLU A 1 962 ? 63.487 6.923 28.246 1.00 92.50 962 GLU A N 1
ATOM 7649 C CA . GLU A 1 962 ? 63.467 7.806 29.410 1.00 92.50 962 GLU A CA 1
ATOM 7650 C C . GLU A 1 962 ? 62.083 7.839 30.074 1.00 92.50 962 GLU A C 1
ATOM 7652 O O . GLU A 1 962 ? 61.976 7.705 31.296 1.00 92.50 962 GLU A O 1
ATOM 7657 N N . LEU A 1 963 ? 61.002 7.901 29.286 1.00 94.25 963 LEU A N 1
ATOM 7658 C CA . LEU A 1 963 ? 59.636 7.845 29.814 1.00 94.25 963 LEU A CA 1
ATOM 7659 C C . LEU A 1 963 ? 59.387 6.560 30.622 1.00 94.25 963 LEU A C 1
ATOM 7661 O O . LEU A 1 963 ? 58.844 6.639 31.727 1.00 94.25 963 LEU A O 1
ATOM 7665 N N . ARG A 1 964 ? 59.854 5.397 30.142 1.00 94.12 964 ARG A N 1
ATOM 7666 C CA . ARG A 1 964 ? 59.754 4.106 30.857 1.00 94.12 964 ARG A CA 1
ATOM 7667 C C . ARG A 1 964 ? 60.399 4.132 32.242 1.00 94.12 964 ARG A C 1
ATOM 7669 O O . ARG A 1 964 ? 59.854 3.536 33.167 1.00 94.12 964 ARG A O 1
ATOM 7676 N N . LYS A 1 965 ? 61.514 4.849 32.419 1.00 92.00 965 LYS A N 1
ATOM 7677 C CA . LYS A 1 965 ? 62.141 5.012 33.745 1.00 92.00 965 LYS A CA 1
ATOM 7678 C C . LYS A 1 965 ? 61.253 5.815 34.693 1.00 92.00 965 LYS A C 1
ATOM 7680 O O . LYS A 1 965 ? 61.199 5.528 35.884 1.00 92.00 965 LYS A O 1
ATOM 7685 N N . THR A 1 966 ? 60.545 6.818 34.171 1.00 92.19 966 THR A N 1
ATOM 7686 C CA . THR A 1 966 ? 59.674 7.690 34.975 1.00 92.19 966 THR A CA 1
ATOM 7687 C C . THR A 1 966 ? 58.287 7.097 35.257 1.00 92.19 966 THR A C 1
ATOM 7689 O O . THR A 1 966 ? 57.648 7.500 36.235 1.00 92.19 966 THR A O 1
ATOM 7692 N N . LEU A 1 967 ? 57.823 6.146 34.438 1.00 92.81 967 LEU A N 1
ATOM 7693 C CA . LEU A 1 967 ? 56.554 5.419 34.572 1.00 92.81 967 LEU A CA 1
ATOM 7694 C C . LEU A 1 967 ? 56.788 3.890 34.565 1.00 92.81 967 LEU A C 1
ATOM 7696 O O . LEU A 1 967 ? 56.319 3.201 33.661 1.00 92.81 967 LEU A O 1
ATOM 7700 N N . PRO A 1 968 ? 57.480 3.326 35.573 1.00 87.56 968 PRO A N 1
ATOM 7701 C CA . PRO A 1 968 ? 57.918 1.923 35.556 1.00 87.56 968 PRO A CA 1
ATOM 7702 C C . PRO A 1 968 ? 56.769 0.903 35.601 1.00 87.56 968 PRO A C 1
ATOM 7704 O O . PRO A 1 968 ? 56.951 -0.248 35.217 1.00 87.56 968 PRO A O 1
ATOM 7707 N N . ASN A 1 969 ? 55.584 1.326 36.049 1.00 89.19 969 ASN A N 1
ATOM 7708 C CA . ASN A 1 969 ? 54.386 0.486 36.142 1.00 89.19 969 ASN A CA 1
ATOM 7709 C C . ASN A 1 969 ? 53.443 0.650 34.935 1.00 89.19 969 ASN A C 1
ATOM 7711 O O . ASN A 1 969 ? 52.361 0.066 34.926 1.00 89.19 969 ASN A O 1
ATOM 7715 N N . CYS A 1 970 ? 53.827 1.458 33.942 1.00 94.50 970 CYS A N 1
ATOM 7716 C CA . CYS A 1 970 ? 53.057 1.665 32.723 1.00 94.50 970 CYS A CA 1
ATOM 7717 C C . CYS A 1 970 ? 53.593 0.762 31.606 1.00 94.50 970 CYS A C 1
ATOM 7719 O O . CYS A 1 970 ? 54.781 0.787 31.273 1.00 94.50 970 CYS A O 1
ATOM 7721 N N . ARG A 1 971 ? 52.711 -0.027 30.993 1.00 95.69 971 ARG A N 1
ATOM 7722 C CA . ARG A 1 971 ? 53.006 -0.776 29.777 1.00 95.69 971 ARG A CA 1
ATOM 7723 C C . ARG A 1 971 ? 53.007 0.190 28.595 1.00 95.69 971 ARG A C 1
ATOM 7725 O O . ARG A 1 971 ? 51.944 0.589 28.128 1.00 95.69 971 ARG A O 1
ATOM 7732 N N . ILE A 1 972 ? 54.207 0.538 28.131 1.00 95.69 972 ILE A N 1
ATOM 7733 C CA . ILE A 1 972 ? 54.413 1.460 27.010 1.00 95.69 972 ILE A CA 1
ATOM 7734 C C . ILE A 1 972 ? 54.734 0.673 25.736 1.00 95.69 972 ILE A C 1
ATOM 7736 O O . ILE A 1 972 ? 55.809 0.062 25.648 1.00 95.69 972 ILE A O 1
ATOM 7740 N N . THR A 1 973 ? 53.828 0.720 24.762 1.00 93.31 973 THR A N 1
ATOM 7741 C CA . THR A 1 973 ? 54.050 0.240 23.391 1.00 93.31 973 THR A CA 1
ATOM 7742 C C . THR A 1 973 ? 54.692 1.378 22.584 1.00 93.31 973 THR A C 1
ATOM 7744 O O . THR A 1 973 ? 54.060 2.423 22.454 1.00 93.31 973 THR A O 1
ATOM 7747 N N . PRO A 1 974 ? 55.960 1.247 22.150 1.00 82.81 974 PRO A N 1
ATOM 7748 C CA . PRO A 1 974 ? 56.686 2.294 21.432 1.00 82.81 974 PRO A CA 1
ATOM 7749 C C . PRO A 1 974 ? 56.393 2.318 19.930 1.00 82.81 974 PRO A C 1
ATOM 7751 O O . PRO A 1 974 ? 56.034 1.253 19.376 1.00 82.81 974 PRO A O 1
#

Foldseek 3Di:
DDDDDDDPDDDPDPPPPCPVVVVVVVVVVPDPDPDDPLRVLQVVQLVCCVVQVVVVCVQFPCVQQDPVHNPVVHHPNPDRGLPPLVSCFVVLLCLLLVLPPFPPGDDDDPVSSVVNNVSSLSSLQSDADVNHFALAFQQKFFQALLLLLQQLCVLFWDADFQQDDLCQQPADPLQFGNDDPLDDPPDDDSVVLSVLHDHWDCVVQASLFRVRGDDDPVVLVSLLVSLVSNLVRSVVVVVVVDDNMDRPVVVLLCCLQPNDDDPPDDSLRSLLVSQQVSLCQLLLHRDDSVRSVVLSVQLVVCVVVVDGSSRSSSRSSSVSSSDCSRGMLDADDVPLVDQKDFGQQSNLQQLLCCQQQSYTHDPVSSVCRVVSNCPPLVVVLVVSVVSLSGSSSLSRVVVRFVCSLLPLVLLVQLAADCVVCVLCVVLVVLVQLVVFSSVFVNSLSSVQHFPLQLLFPQKTKDFPSRCVQQVPPPDSFDDDPDNDGTMGIDGHPDRCDGHNLLGLSSQSSQQHRHWGDLQSSLQSCCCRQLVSGFDDADPPDDPPPDFDPPDDDGDDPVRSVVVVCVDPSNVRRCLSRNLRSLLQRLAISSSGGHQDDPNHGRFNWHAHSVRDIDGHSSRVSVVVVVVVLSRLLSVLQSSLCSSSSHHDDSSCSVLSVVLSVQCVVVVNTPSSSSSSSSPTPSNRMHGHDPDPDDPPPDDPAPLQVVLQVLLVVLVKHWAFDPVDPNRATQEIENCDEEDELVSLQSVLSRQNHAYYHNAQYAYELSSLLSVLSNLNYAEYAQENYHYALNSLLSCLSNLNHAYYAYEDDAYELVSLLSCLSNLNHAYYHYEHYAYELSNLLSVLSNLNYQEYHHALYAYELSSLLSVLNNQNHAEYHHHNYAYELSSLLSVLSRARHAYYAHALYAYELNSLLSNLSRQNHAYYEHHQYAYELSNLVSVLSNQNHQEYEQHNYRYDPVSVVVSCVSRVNHDYHD

pLDDT: mean 82.84, std 16.59, range [22.08, 98.5]

Mean predicted aligned error: 16.99 Å

Radius of gyration: 34.28 Å; Cα contacts (8 Å, |Δi|>4): 1622; chains: 1; bounding box: 112×83×77 Å